Protein AF-A0A6G0U3Z1-F1 (afdb_monomer_lite)

Organism: Aphis glycines (NCBI:txid307491)

Structure (mmCIF, N/CA/C/O backbone):
data_AF-A0A6G0U3Z1-F1
#
_entry.id   AF-A0A6G0U3Z1-F1
#
loop_
_atom_site.group_PDB
_atom_site.id
_atom_site.type_symbol
_atom_site.label_atom_id
_atom_site.label_alt_id
_atom_site.label_comp_id
_atom_site.label_asym_id
_atom_site.label_entity_id
_atom_site.label_seq_id
_atom_site.pdbx_PDB_ins_code
_atom_site.Cartn_x
_atom_site.Cartn_y
_atom_site.Cartn_z
_atom_site.occupancy
_atom_site.B_iso_or_equiv
_atom_site.auth_seq_id
_atom_site.auth_comp_id
_atom_site.auth_asym_id
_atom_site.auth_atom_id
_atom_site.pdbx_PDB_model_num
ATOM 1 N N . HIS A 1 1 ? 78.797 -20.139 -24.756 1.00 39.66 1 HIS A N 1
ATOM 2 C CA . HIS A 1 1 ? 78.077 -19.730 -23.528 1.00 39.66 1 HIS A CA 1
ATOM 3 C C . HIS A 1 1 ? 78.932 -18.942 -22.508 1.00 39.66 1 HIS A C 1
ATOM 5 O O . HIS A 1 1 ? 78.523 -18.848 -21.357 1.00 39.66 1 HIS A O 1
ATOM 11 N N . LYS A 1 2 ? 80.085 -18.345 -22.883 1.00 34.06 2 LYS A N 1
ATOM 12 C CA . LYS A 1 2 ? 80.928 -17.551 -21.953 1.00 34.06 2 LYS A CA 1
ATOM 13 C C . LYS A 1 2 ? 81.548 -16.274 -22.569 1.00 34.06 2 LYS A C 1
ATOM 15 O O . LYS A 1 2 ? 82.535 -15.768 -22.061 1.00 34.06 2 LYS A O 1
ATOM 20 N N . CYS A 1 3 ? 80.958 -15.779 -23.664 1.00 30.39 3 CYS A N 1
ATOM 21 C CA . CYS A 1 3 ? 81.347 -14.547 -24.378 1.00 30.39 3 CYS A CA 1
ATOM 22 C C . CYS A 1 3 ? 80.103 -13.732 -24.810 1.00 30.39 3 CYS A C 1
ATOM 24 O O . CYS A 1 3 ? 80.101 -13.088 -25.850 1.00 30.39 3 CYS A O 1
ATOM 26 N N . LEU A 1 4 ? 79.005 -13.842 -24.052 1.00 30.72 4 LEU A N 1
ATOM 27 C CA . LEU A 1 4 ? 77.727 -13.141 -24.286 1.00 30.72 4 LEU A CA 1
ATOM 28 C C . LEU A 1 4 ? 77.209 -12.464 -22.999 1.00 30.72 4 LEU A C 1
ATOM 30 O O . LEU A 1 4 ? 76.032 -12.149 -22.877 1.00 30.72 4 LEU A O 1
ATOM 34 N N . SER A 1 5 ? 78.098 -12.270 -22.022 1.00 32.75 5 SER A N 1
ATOM 35 C CA . SER A 1 5 ? 77.797 -11.779 -20.672 1.00 32.75 5 SER A CA 1
ATOM 36 C C . SER A 1 5 ? 78.235 -10.333 -20.415 1.00 32.75 5 SER A C 1
ATOM 38 O O . SER A 1 5 ? 77.930 -9.809 -19.355 1.00 32.75 5 SER A O 1
ATOM 40 N N . GLU A 1 6 ? 78.924 -9.684 -21.360 1.00 37.50 6 GLU A N 1
ATOM 41 C CA . GLU A 1 6 ? 79.544 -8.353 -21.169 1.00 37.50 6 GLU A CA 1
ATOM 42 C C . GLU A 1 6 ? 78.938 -7.256 -22.073 1.00 37.50 6 GLU A C 1
ATOM 44 O O . GLU A 1 6 ? 79.424 -6.132 -22.112 1.00 37.50 6 GLU A O 1
ATOM 49 N N . LEU A 1 7 ? 77.846 -7.563 -22.787 1.00 34.72 7 LEU A N 1
ATOM 50 C CA . LEU A 1 7 ? 77.093 -6.609 -23.624 1.00 34.72 7 LEU A CA 1
ATOM 51 C C . LEU A 1 7 ? 75.626 -6.423 -23.182 1.00 34.72 7 LEU A C 1
ATOM 53 O O . LEU A 1 7 ? 74.867 -5.720 -23.845 1.00 34.72 7 LEU A O 1
ATOM 57 N N . ALA A 1 8 ? 75.213 -7.037 -22.069 1.00 31.66 8 ALA A N 1
ATOM 58 C CA . ALA A 1 8 ? 73.830 -6.980 -21.587 1.00 31.66 8 ALA A CA 1
ATOM 59 C C . ALA A 1 8 ? 73.510 -5.696 -20.792 1.00 31.66 8 ALA A C 1
ATOM 61 O O . ALA A 1 8 ? 72.425 -5.131 -20.949 1.00 31.66 8 ALA A O 1
ATOM 62 N N . ASP A 1 9 ? 74.447 -5.215 -19.968 1.00 37.88 9 ASP A N 1
ATOM 63 C CA . ASP A 1 9 ? 74.194 -4.128 -19.010 1.00 37.88 9 ASP A CA 1
ATOM 64 C C . ASP A 1 9 ? 73.787 -2.778 -19.630 1.00 37.88 9 ASP A C 1
ATOM 66 O O . ASP A 1 9 ? 72.835 -2.182 -19.119 1.00 37.88 9 ASP A O 1
ATOM 70 N N . PRO A 1 10 ? 74.383 -2.285 -20.740 1.00 33.16 10 PRO A N 1
ATOM 71 C CA . PRO A 1 10 ? 73.965 -1.008 -21.330 1.00 33.16 10 PRO A CA 1
ATOM 72 C C . PRO A 1 10 ? 72.489 -1.004 -21.755 1.00 33.16 10 PRO A C 1
ATOM 74 O O . PRO A 1 10 ? 71.791 -0.004 -21.594 1.00 33.16 10 PRO A O 1
ATOM 77 N N . ILE A 1 11 ? 71.996 -2.142 -22.255 1.00 33.91 11 ILE A N 1
ATOM 78 C CA . ILE A 1 11 ? 70.621 -2.308 -22.742 1.00 33.91 11 ILE A CA 1
ATOM 79 C C . ILE A 1 11 ? 69.653 -2.514 -21.568 1.00 33.91 11 ILE A C 1
ATOM 81 O O . ILE A 1 11 ? 68.559 -1.938 -21.556 1.00 33.91 11 ILE A O 1
ATOM 85 N N . PHE A 1 12 ? 70.053 -3.279 -20.546 1.00 32.16 12 PHE A N 1
ATOM 86 C CA . PHE A 1 12 ? 69.246 -3.465 -19.336 1.00 32.16 12 PHE A CA 1
ATOM 87 C C . PHE A 1 12 ? 69.104 -2.174 -18.519 1.00 32.16 12 PHE A C 1
ATOM 89 O O . PHE A 1 12 ? 68.037 -1.917 -17.958 1.00 32.16 12 PHE A O 1
ATOM 96 N N . PHE A 1 13 ? 70.140 -1.330 -18.488 1.00 32.97 13 PHE A N 1
ATOM 97 C CA . PHE A 1 13 ? 70.071 -0.029 -17.826 1.00 32.97 13 PHE A CA 1
ATOM 98 C C . PHE A 1 13 ? 69.134 0.923 -18.581 1.00 32.97 13 PHE A C 1
ATOM 100 O O . PHE A 1 13 ? 68.214 1.469 -17.974 1.00 32.97 13 PHE A O 1
ATOM 107 N N . LEU A 1 14 ? 69.276 1.044 -19.911 1.00 31.09 14 LEU A N 1
ATOM 108 C CA . LEU A 1 14 ? 68.400 1.898 -20.727 1.00 31.09 14 LEU A CA 1
ATOM 109 C C . LEU A 1 14 ? 66.922 1.495 -20.613 1.00 31.09 14 LEU A C 1
ATOM 111 O O . LEU A 1 14 ? 66.059 2.352 -20.425 1.00 31.09 14 LEU A O 1
ATOM 115 N N . THR A 1 15 ? 66.624 0.193 -20.679 1.00 33.31 15 THR A N 1
ATOM 116 C CA . THR A 1 15 ? 65.246 -0.313 -20.561 1.00 33.31 15 THR A CA 1
ATOM 117 C C . THR A 1 15 ? 64.675 -0.126 -19.157 1.00 33.31 15 THR A C 1
ATOM 119 O O . THR A 1 15 ? 63.526 0.296 -19.043 1.00 33.31 15 THR A O 1
ATOM 122 N N . ARG A 1 16 ? 65.450 -0.328 -18.079 1.00 31.92 16 ARG A N 1
ATOM 123 C CA . ARG A 1 16 ? 64.987 0.010 -16.720 1.00 31.92 16 ARG A CA 1
ATOM 124 C C . ARG A 1 16 ? 64.736 1.505 -16.544 1.00 31.92 16 ARG A C 1
ATOM 126 O O . ARG A 1 16 ? 63.695 1.859 -15.999 1.00 31.92 16 ARG A O 1
ATOM 133 N N . THR A 1 17 ? 65.627 2.376 -17.018 1.00 33.72 17 THR A N 1
ATOM 134 C CA . THR A 1 17 ? 65.425 3.830 -16.924 1.00 33.72 17 THR A CA 1
ATOM 135 C C . THR A 1 17 ? 64.194 4.270 -17.715 1.00 33.72 17 THR A C 1
ATOM 137 O O . THR A 1 17 ? 63.382 5.014 -17.175 1.00 33.72 17 THR A O 1
ATOM 140 N N . LEU A 1 18 ? 63.994 3.760 -18.937 1.00 31.47 18 LEU A N 1
ATOM 141 C CA . LEU A 1 18 ? 62.814 4.062 -19.755 1.00 31.47 18 LEU A CA 1
ATOM 142 C C . LEU A 1 18 ? 61.512 3.531 -19.142 1.00 31.47 18 LEU A C 1
ATOM 144 O O . LEU A 1 18 ? 60.531 4.265 -19.125 1.00 31.47 18 LEU A O 1
ATOM 148 N N . ILE A 1 19 ? 61.491 2.311 -18.594 1.00 33.78 19 ILE A N 1
ATOM 149 C CA . ILE A 1 19 ? 60.298 1.739 -17.941 1.00 33.78 19 ILE A CA 1
ATOM 150 C C . ILE A 1 19 ? 59.968 2.489 -16.644 1.00 33.78 19 ILE A C 1
ATOM 152 O O . ILE A 1 19 ? 58.795 2.753 -16.388 1.00 33.78 19 ILE A O 1
ATOM 156 N N . VAL A 1 20 ? 60.970 2.882 -15.848 1.00 33.03 20 VAL A N 1
ATOM 157 C CA . VAL A 1 20 ? 60.755 3.706 -14.645 1.00 33.03 20 VAL A CA 1
ATOM 158 C C . VAL A 1 20 ? 60.273 5.107 -15.020 1.00 33.03 20 VAL A C 1
ATOM 160 O O . VAL A 1 20 ? 59.347 5.593 -14.377 1.00 33.03 20 VAL A O 1
ATOM 163 N N . PHE A 1 21 ? 60.804 5.724 -16.084 1.00 31.27 21 PHE A N 1
ATOM 164 C CA . PHE A 1 21 ? 60.263 6.981 -16.614 1.00 31.27 21 PHE A CA 1
ATOM 165 C C . PHE A 1 21 ? 58.819 6.805 -17.094 1.00 31.27 21 PHE A C 1
ATOM 167 O O . PHE A 1 21 ? 57.956 7.553 -16.660 1.00 31.27 21 PHE A O 1
ATOM 174 N N . TRP A 1 22 ? 58.514 5.787 -17.906 1.00 33.56 22 TRP A N 1
ATOM 175 C CA . TRP A 1 22 ? 57.149 5.515 -18.369 1.00 33.56 22 TRP A CA 1
ATOM 176 C C . TRP A 1 22 ? 56.178 5.279 -17.211 1.00 33.56 22 TRP A C 1
ATOM 178 O O . TRP A 1 22 ? 55.093 5.849 -17.217 1.00 33.56 22 TRP A O 1
ATOM 188 N N . HIS A 1 23 ? 56.555 4.503 -16.190 1.00 31.97 23 HIS A N 1
ATOM 189 C CA . HIS A 1 23 ? 55.716 4.333 -15.005 1.00 31.97 23 HIS A CA 1
ATOM 190 C C . HIS A 1 23 ? 55.568 5.633 -14.209 1.00 31.97 23 HIS A C 1
ATOM 192 O O . HIS A 1 23 ? 54.445 5.960 -13.847 1.00 31.97 23 HIS A O 1
ATOM 198 N N . PHE A 1 24 ? 56.626 6.417 -13.976 1.00 30.75 24 PHE A N 1
ATOM 199 C CA . PHE A 1 24 ? 56.482 7.700 -13.275 1.00 30.75 24 PHE A CA 1
ATOM 200 C C . PHE A 1 24 ? 55.665 8.719 -14.075 1.00 30.75 24 PHE A C 1
ATOM 202 O O . PHE A 1 24 ? 54.810 9.376 -13.491 1.00 30.75 24 PHE A O 1
ATOM 209 N N . THR A 1 25 ? 55.857 8.829 -15.390 1.00 33.91 25 THR A N 1
ATOM 210 C CA . THR A 1 25 ? 55.091 9.738 -16.251 1.00 33.91 25 THR A CA 1
ATOM 211 C C . THR A 1 25 ? 53.636 9.293 -16.364 1.00 33.91 25 THR A C 1
ATOM 213 O O . THR A 1 25 ? 52.753 10.116 -16.155 1.00 33.91 25 THR A O 1
ATOM 216 N N . ILE A 1 26 ? 53.348 8.008 -16.604 1.00 34.47 26 ILE A N 1
ATOM 217 C CA . ILE A 1 26 ? 51.965 7.506 -16.662 1.00 34.47 26 ILE A CA 1
ATOM 218 C C . ILE A 1 26 ? 51.298 7.613 -15.286 1.00 34.47 26 ILE A C 1
ATOM 220 O O . ILE A 1 26 ? 50.170 8.085 -15.214 1.00 34.47 26 ILE A O 1
ATOM 224 N N . ILE A 1 27 ? 51.975 7.279 -14.182 1.00 35.81 27 ILE A N 1
ATOM 225 C CA . ILE A 1 27 ? 51.406 7.438 -12.834 1.00 35.81 27 ILE A CA 1
ATOM 226 C C . ILE A 1 27 ? 51.216 8.922 -12.487 1.00 35.81 27 ILE A C 1
ATOM 228 O O . ILE A 1 27 ? 50.185 9.255 -11.914 1.00 35.81 27 ILE A O 1
ATOM 232 N N . HIS A 1 28 ? 52.107 9.841 -12.876 1.00 34.44 28 HIS A N 1
ATOM 233 C CA . HIS A 1 28 ? 51.869 11.278 -12.681 1.00 34.44 28 HIS A CA 1
ATOM 234 C C . HIS A 1 28 ? 50.743 11.819 -13.566 1.00 34.44 28 HIS A C 1
ATOM 236 O O . HIS A 1 28 ? 49.927 12.589 -13.069 1.00 34.44 28 HIS A O 1
ATOM 242 N N . VAL A 1 29 ? 50.646 11.426 -14.837 1.00 36.75 29 VAL A N 1
ATOM 243 C CA . VAL A 1 29 ? 49.583 11.871 -15.757 1.00 36.75 29 VAL A CA 1
ATOM 244 C C . VAL A 1 29 ? 48.229 11.300 -15.328 1.00 36.75 29 VAL A C 1
ATOM 246 O O . VAL A 1 29 ? 47.276 12.052 -15.149 1.00 36.75 29 VAL A O 1
ATOM 249 N N . VAL A 1 30 ? 48.144 9.998 -15.049 1.00 35.97 30 VAL A N 1
ATOM 250 C CA . VAL A 1 30 ? 46.919 9.350 -14.555 1.00 35.97 30 VAL A CA 1
ATOM 251 C C . VAL A 1 30 ? 46.557 9.851 -13.154 1.00 35.97 30 VAL A C 1
ATOM 253 O O . VAL A 1 30 ? 45.392 10.140 -12.910 1.00 35.97 30 VAL A O 1
ATOM 256 N N . SER A 1 31 ? 47.513 10.058 -12.243 1.00 33.50 31 SER A N 1
ATOM 257 C CA . SER A 1 31 ? 47.202 10.597 -10.910 1.00 33.50 31 SER A CA 1
ATOM 258 C C . SER A 1 31 ? 46.823 12.085 -10.940 1.00 33.50 31 SER A C 1
ATOM 260 O O . SER A 1 31 ? 45.945 12.499 -10.188 1.00 33.50 31 SER A O 1
ATOM 262 N N . SER A 1 32 ? 47.412 12.899 -11.822 1.00 38.19 32 SER A N 1
ATOM 263 C CA . SER A 1 32 ? 47.079 14.332 -11.942 1.00 38.19 32 SER A CA 1
ATOM 264 C C . SER A 1 32 ? 45.876 14.637 -12.840 1.00 38.19 32 SER A C 1
ATOM 266 O O . SER A 1 32 ? 45.357 15.748 -12.771 1.00 38.19 32 SER A O 1
ATOM 268 N N . LEU A 1 33 ? 45.384 13.671 -13.623 1.00 36.59 33 LEU A N 1
ATOM 269 C CA . LEU A 1 33 ? 44.117 13.773 -14.356 1.00 36.59 33 LEU A CA 1
ATOM 270 C C . LEU A 1 33 ? 43.010 12.964 -13.680 1.00 36.59 33 LEU A C 1
ATOM 272 O O . LEU A 1 33 ? 42.017 13.538 -13.243 1.00 36.59 33 LEU A O 1
ATOM 276 N N . VAL A 1 34 ? 43.165 11.647 -13.532 1.00 37.69 34 VAL A N 1
ATOM 277 C CA . VAL A 1 34 ? 42.095 10.768 -13.035 1.00 37.69 34 VAL A CA 1
ATOM 278 C C . VAL A 1 34 ? 41.819 10.991 -11.551 1.00 37.69 34 VAL A C 1
ATOM 280 O O . VAL A 1 34 ? 40.651 11.056 -11.188 1.00 37.69 34 VAL A O 1
ATOM 283 N N . THR A 1 35 ? 42.819 11.195 -10.684 1.00 36.03 35 THR A N 1
ATOM 284 C CA . THR A 1 35 ? 42.538 11.443 -9.254 1.00 36.03 35 THR A CA 1
ATOM 285 C C . THR A 1 35 ? 41.751 12.738 -9.017 1.00 36.03 35 THR A C 1
ATOM 287 O O . THR A 1 35 ? 40.768 12.676 -8.276 1.00 36.03 35 THR A O 1
ATOM 290 N N . PRO A 1 36 ? 42.083 13.907 -9.612 1.00 35.62 36 PRO A N 1
ATOM 291 C CA . PRO A 1 36 ? 41.243 15.092 -9.483 1.00 35.62 36 PRO A CA 1
ATOM 292 C C . PRO A 1 36 ? 39.968 15.032 -10.324 1.00 35.62 36 PRO A C 1
ATOM 294 O O . PRO A 1 36 ? 38.985 15.588 -9.865 1.00 35.62 36 PRO A O 1
ATOM 297 N N . ILE A 1 37 ? 39.900 14.350 -11.475 1.00 35.88 37 ILE A N 1
ATOM 298 C CA . ILE A 1 37 ? 38.634 14.198 -12.223 1.00 35.88 37 ILE A CA 1
ATOM 299 C C . ILE A 1 37 ? 37.665 13.282 -11.465 1.00 35.88 37 ILE A C 1
ATOM 301 O O . ILE A 1 37 ? 36.519 13.662 -11.241 1.00 35.88 37 ILE A O 1
ATOM 305 N N . ALA A 1 38 ? 38.117 12.123 -10.983 1.00 33.41 38 ALA A N 1
ATOM 306 C CA . ALA A 1 38 ? 37.317 11.227 -10.152 1.00 33.41 38 ALA A CA 1
ATOM 307 C C . ALA A 1 38 ? 36.957 11.882 -8.814 1.00 33.41 38 ALA A C 1
ATOM 309 O O . ALA A 1 38 ? 35.810 11.773 -8.388 1.00 33.41 38 ALA A O 1
ATOM 310 N N . ASN A 1 39 ? 37.867 12.633 -8.178 1.00 34.44 39 ASN A N 1
ATOM 311 C CA . ASN A 1 39 ? 37.500 13.437 -7.013 1.00 34.44 39 ASN A CA 1
ATOM 312 C C . ASN A 1 39 ? 36.583 14.607 -7.366 1.00 34.44 39 ASN A C 1
ATOM 314 O O . ASN A 1 39 ? 35.762 14.929 -6.531 1.00 34.44 39 ASN A O 1
ATOM 318 N N . TYR A 1 40 ? 36.642 15.232 -8.543 1.00 35.81 40 TYR A N 1
ATOM 319 C CA . TYR A 1 40 ? 35.752 16.344 -8.896 1.00 35.81 40 TYR A CA 1
ATOM 320 C C . TYR A 1 40 ? 34.361 15.843 -9.281 1.00 35.81 40 TYR A C 1
ATOM 322 O O . TYR A 1 40 ? 33.385 16.438 -8.851 1.00 35.81 40 TYR A O 1
ATOM 330 N N . TYR A 1 41 ? 34.235 14.707 -9.974 1.00 35.34 41 TYR A N 1
ATOM 331 C CA . TYR A 1 41 ? 32.948 14.035 -10.179 1.00 35.34 41 TYR A CA 1
ATOM 332 C C . TYR A 1 41 ? 32.401 13.432 -8.885 1.00 35.34 41 TYR A C 1
ATOM 334 O O . TYR A 1 41 ? 31.217 13.580 -8.618 1.00 35.34 41 TYR A O 1
ATOM 342 N N . CYS A 1 42 ? 33.227 12.810 -8.037 1.00 32.62 42 CYS A N 1
ATOM 343 C CA . CYS A 1 42 ? 32.793 12.305 -6.731 1.00 32.62 42 CYS A CA 1
ATOM 344 C C . CYS A 1 42 ? 32.446 13.455 -5.778 1.00 32.62 42 CYS A C 1
ATOM 346 O O . CYS A 1 42 ? 31.460 13.360 -5.056 1.00 32.62 42 CYS A O 1
ATOM 348 N N . LEU A 1 43 ? 33.187 14.568 -5.809 1.00 32.56 43 LEU A N 1
ATOM 349 C CA . LEU A 1 43 ? 32.857 15.777 -5.063 1.00 32.56 43 LEU A CA 1
ATOM 350 C C . LEU A 1 43 ? 31.620 16.440 -5.654 1.00 32.56 43 LEU A C 1
ATOM 352 O O . LEU A 1 43 ? 30.815 16.872 -4.859 1.00 32.56 43 LEU A O 1
ATOM 356 N N . ALA A 1 44 ? 31.401 16.468 -6.972 1.00 33.84 44 ALA A N 1
ATOM 357 C CA . ALA A 1 44 ? 30.206 17.038 -7.600 1.00 33.84 44 ALA A CA 1
ATOM 358 C C . ALA A 1 44 ? 28.959 16.166 -7.402 1.00 33.84 44 ALA A C 1
ATOM 360 O O . ALA A 1 44 ? 27.906 16.710 -7.104 1.00 33.84 44 ALA A O 1
ATOM 361 N N . PHE A 1 45 ? 29.053 14.834 -7.457 1.00 36.25 45 PHE A N 1
ATOM 362 C CA . PHE A 1 45 ? 27.957 13.936 -7.074 1.00 36.25 45 PHE A CA 1
ATOM 363 C C . PHE A 1 45 ? 27.692 14.007 -5.571 1.00 36.25 45 PHE A C 1
ATOM 365 O O . PHE A 1 45 ? 26.539 14.139 -5.173 1.00 36.25 45 PHE A O 1
ATOM 372 N N . LYS A 1 46 ? 28.728 14.018 -4.720 1.00 31.77 46 LYS A N 1
ATOM 373 C CA . LYS A 1 46 ? 28.553 14.305 -3.288 1.00 31.77 46 LYS A CA 1
ATOM 374 C C . LYS A 1 46 ? 28.037 15.719 -3.060 1.00 31.77 46 LYS A C 1
ATOM 376 O O . LYS A 1 46 ? 27.287 15.893 -2.113 1.00 31.77 46 LYS A O 1
ATOM 381 N N . LEU A 1 47 ? 28.357 16.700 -3.902 1.00 35.47 47 LEU A N 1
ATOM 382 C CA . LEU A 1 47 ? 27.836 18.058 -3.797 1.00 35.47 47 LEU A CA 1
ATOM 383 C C . LEU A 1 47 ? 26.376 18.072 -4.219 1.00 35.47 47 LEU A C 1
ATOM 385 O O . LEU A 1 47 ? 25.601 18.637 -3.486 1.00 35.47 47 LEU A O 1
ATOM 389 N N . ILE A 1 48 ? 25.964 17.411 -5.300 1.00 36.53 48 ILE A N 1
ATOM 390 C CA . ILE A 1 48 ? 24.568 17.330 -5.760 1.00 36.53 48 ILE A CA 1
ATOM 391 C C . ILE A 1 48 ? 23.708 16.543 -4.763 1.00 36.53 48 ILE A C 1
ATOM 393 O O . ILE A 1 48 ? 22.640 17.011 -4.378 1.00 36.53 48 ILE A O 1
ATOM 397 N N . ILE A 1 49 ? 24.188 15.394 -4.279 1.00 34.25 49 ILE A N 1
ATOM 398 C CA . ILE A 1 49 ? 23.505 14.580 -3.264 1.00 34.25 49 ILE A CA 1
ATOM 399 C C . ILE A 1 49 ? 23.463 15.324 -1.923 1.00 34.25 49 ILE A C 1
ATOM 401 O O . ILE A 1 49 ? 22.391 15.442 -1.336 1.00 34.25 49 ILE A O 1
ATOM 405 N N . SER A 1 50 ? 24.577 15.905 -1.459 1.00 31.50 50 SER A N 1
ATOM 406 C CA . SER A 1 50 ? 24.584 16.692 -0.215 1.00 31.50 50 SER A CA 1
ATOM 407 C C . SER A 1 50 ? 23.840 18.012 -0.366 1.00 31.50 50 SER A C 1
ATOM 409 O O . SER A 1 50 ? 23.256 18.458 0.601 1.00 31.50 50 SER A O 1
ATOM 411 N N . ILE A 1 51 ? 23.788 18.635 -1.543 1.00 39.28 51 ILE A N 1
ATOM 412 C CA . ILE A 1 51 ? 22.943 19.805 -1.815 1.00 39.28 51 ILE A CA 1
ATOM 413 C C . ILE A 1 51 ? 21.485 19.366 -1.718 1.00 39.28 51 ILE A C 1
ATOM 415 O O . ILE A 1 51 ? 20.744 19.983 -0.968 1.00 39.28 51 ILE A O 1
ATOM 419 N N . SER A 1 52 ? 21.079 18.265 -2.353 1.00 37.25 52 SER A N 1
ATOM 420 C CA . SER A 1 52 ? 19.721 17.720 -2.209 1.00 37.25 52 SER A CA 1
ATOM 421 C C . SER A 1 52 ? 19.357 17.436 -0.739 1.00 37.25 52 SER A C 1
ATOM 423 O O . SER A 1 52 ? 18.280 17.822 -0.289 1.00 37.25 52 SER A O 1
ATOM 425 N N . TYR A 1 53 ? 20.292 16.868 0.032 1.00 37.25 53 TYR A N 1
ATOM 426 C CA . TYR A 1 53 ? 20.125 16.508 1.448 1.00 37.25 53 TYR A CA 1
ATOM 427 C C . TYR A 1 53 ? 20.244 17.699 2.428 1.00 37.25 53 TYR A C 1
ATOM 429 O O . TYR A 1 53 ? 19.631 17.705 3.488 1.00 37.25 53 TYR A O 1
ATOM 437 N N . ILE A 1 54 ? 21.008 18.742 2.091 1.00 43.44 54 ILE A N 1
ATOM 438 C CA . ILE A 1 54 ? 21.149 19.971 2.892 1.00 43.44 54 ILE A CA 1
ATOM 439 C C . ILE A 1 54 ? 20.008 20.952 2.575 1.00 43.44 54 ILE A C 1
ATOM 441 O O . ILE A 1 54 ? 19.590 21.707 3.453 1.00 43.44 54 ILE A O 1
ATOM 445 N N . LEU A 1 55 ? 19.455 20.938 1.358 1.00 44.00 55 LEU A N 1
ATOM 446 C CA . LEU A 1 55 ? 18.440 21.893 0.896 1.00 44.00 55 LEU A CA 1
ATOM 447 C C . LEU A 1 55 ? 17.015 21.670 1.432 1.00 44.00 55 LEU A C 1
ATOM 449 O O . LEU A 1 55 ? 16.147 22.520 1.201 1.00 44.00 55 LEU A O 1
ATOM 453 N N . SER A 1 56 ? 16.738 20.572 2.131 1.00 50.94 56 SER A N 1
ATOM 454 C CA . SER A 1 56 ? 15.463 20.400 2.839 1.00 50.94 56 SER A CA 1
ATOM 455 C C . SER A 1 56 ? 15.429 21.163 4.173 1.00 50.94 56 SER A C 1
ATOM 457 O O . SER A 1 56 ? 14.357 21.588 4.607 1.00 50.94 56 SER A O 1
ATOM 459 N N . ASN A 1 57 ? 16.597 21.463 4.766 1.00 62.56 57 ASN A N 1
ATOM 460 C CA . ASN A 1 57 ? 16.721 22.036 6.113 1.00 62.56 57 ASN A CA 1
ATOM 461 C C . ASN A 1 57 ? 15.910 23.317 6.356 1.00 62.56 57 ASN A C 1
ATOM 463 O O . ASN A 1 57 ? 15.455 23.518 7.479 1.00 62.56 57 ASN A O 1
ATOM 467 N N . LEU A 1 58 ? 15.709 24.195 5.365 1.00 71.12 58 LEU A N 1
ATOM 468 C CA . LEU A 1 58 ? 14.857 25.375 5.568 1.00 71.12 58 LEU A CA 1
ATOM 469 C C . LEU A 1 58 ? 13.389 24.990 5.791 1.00 71.12 58 LEU A C 1
ATOM 471 O O . LEU A 1 58 ? 12.742 25.575 6.652 1.00 71.12 58 LEU A O 1
ATOM 475 N N . VAL A 1 59 ? 12.878 24.010 5.043 1.00 65.69 59 VAL A N 1
ATOM 476 C CA . VAL A 1 59 ? 11.481 23.561 5.137 1.00 65.69 59 VAL A CA 1
ATOM 477 C C . VAL A 1 59 ? 11.234 22.864 6.474 1.00 65.69 59 VAL A C 1
ATOM 479 O O . VAL A 1 59 ? 10.215 23.103 7.114 1.00 65.69 59 VAL A O 1
ATOM 482 N N . GLU A 1 60 ? 12.197 22.059 6.924 1.00 64.00 60 GLU A N 1
ATOM 483 C CA . GLU A 1 60 ? 12.117 21.307 8.180 1.00 64.00 60 GLU A CA 1
ATOM 484 C C . GLU A 1 60 ? 12.322 22.188 9.424 1.00 64.00 60 GLU A C 1
ATOM 486 O O . GLU A 1 60 ? 11.573 22.073 10.394 1.00 64.00 60 GLU A O 1
ATOM 491 N N . ASN A 1 61 ? 13.316 23.085 9.411 1.00 64.62 61 ASN A N 1
ATOM 492 C CA . ASN A 1 61 ? 13.711 23.835 10.608 1.00 64.62 61 ASN A CA 1
ATOM 493 C C . ASN A 1 61 ? 13.009 25.194 10.749 1.00 64.62 61 ASN A C 1
ATOM 495 O O . ASN A 1 61 ? 12.800 25.636 11.878 1.00 64.62 61 ASN A O 1
ATOM 499 N N . PHE A 1 62 ? 12.626 25.884 9.663 1.00 77.31 62 PHE A N 1
ATOM 500 C CA . PHE A 1 62 ? 11.977 27.202 9.784 1.00 77.31 62 PHE A CA 1
ATOM 501 C C . PHE A 1 62 ? 10.714 27.186 10.670 1.00 77.31 62 PHE A C 1
ATOM 503 O O . PHE A 1 62 ? 10.611 28.072 11.525 1.00 77.31 62 PHE A O 1
ATOM 510 N N . PRO A 1 63 ? 9.804 26.187 10.573 1.00 72.69 63 PRO A N 1
ATOM 511 C CA . PRO A 1 63 ? 8.639 26.092 11.452 1.00 72.69 63 PRO A CA 1
ATOM 512 C C . PRO A 1 63 ? 8.982 26.108 12.948 1.00 72.69 63 PRO A C 1
ATOM 514 O O . PRO A 1 63 ? 8.284 26.766 13.719 1.00 72.69 63 PRO A O 1
ATOM 517 N N . LEU A 1 64 ? 10.084 25.458 13.346 1.00 65.81 64 LEU A N 1
ATOM 518 C CA . LEU A 1 64 ? 10.524 25.343 14.743 1.00 65.81 64 LEU A CA 1
ATOM 519 C C . LEU A 1 64 ? 10.934 26.697 15.344 1.00 65.81 64 LEU A C 1
ATOM 521 O O . LEU A 1 64 ? 10.725 26.941 16.529 1.00 65.81 64 LEU A O 1
ATOM 525 N N . HIS A 1 65 ? 11.478 27.602 14.525 1.00 69.81 65 HIS A N 1
ATOM 526 C CA . HIS A 1 65 ? 11.945 28.916 14.976 1.00 69.81 65 HIS A CA 1
ATOM 527 C C . HIS A 1 65 ? 10.885 30.032 14.849 1.00 69.81 65 HIS A C 1
ATOM 529 O O . HIS A 1 65 ? 11.141 31.148 15.312 1.00 69.81 65 HIS A O 1
ATOM 535 N N . LYS A 1 66 ? 9.691 29.769 14.280 1.00 75.94 66 LYS A N 1
ATOM 536 C CA . LYS A 1 66 ? 8.634 30.794 14.097 1.00 75.94 66 LYS A CA 1
ATOM 537 C C . LYS A 1 66 ? 8.249 31.476 15.414 1.00 75.94 66 LYS A C 1
ATOM 539 O O . LYS A 1 66 ? 8.204 32.703 15.472 1.00 75.94 66 LYS A O 1
ATOM 544 N N . SER A 1 67 ? 8.047 30.709 16.487 1.00 66.00 67 SER A N 1
ATOM 545 C CA . SER A 1 67 ? 7.714 31.226 17.827 1.00 66.00 67 SER A CA 1
ATOM 546 C C . SER A 1 67 ? 8.752 32.229 18.348 1.00 66.00 67 SER A C 1
ATOM 548 O O . SER A 1 67 ? 8.386 33.320 18.786 1.00 66.00 67 SER A O 1
ATOM 550 N N . LYS A 1 68 ? 10.049 31.911 18.229 1.00 70.12 68 LYS A N 1
ATOM 551 C CA . LYS A 1 68 ? 11.149 32.782 18.673 1.00 70.12 68 LYS A CA 1
ATOM 552 C C . LYS A 1 68 ? 11.310 34.024 17.794 1.00 70.12 68 LYS A C 1
ATOM 554 O O . LYS A 1 68 ? 11.626 35.095 18.306 1.00 70.12 68 LYS A O 1
ATOM 559 N N . ILE A 1 69 ? 11.036 33.916 16.491 1.00 77.44 69 ILE A N 1
ATOM 560 C CA . ILE A 1 69 ? 10.992 35.070 15.576 1.00 77.44 69 ILE A CA 1
ATOM 561 C C . ILE A 1 69 ? 9.843 36.019 15.961 1.00 77.44 69 ILE A C 1
ATOM 563 O O . ILE A 1 69 ? 10.061 37.229 16.021 1.00 77.44 69 ILE A O 1
ATOM 567 N N . PHE A 1 70 ? 8.655 35.500 16.296 1.00 76.00 70 PHE A N 1
ATOM 568 C CA . PHE A 1 70 ? 7.535 36.313 16.790 1.00 76.00 70 PHE A CA 1
ATOM 569 C C . PHE A 1 70 ? 7.820 36.952 18.162 1.00 76.00 70 PHE A C 1
ATOM 571 O O . PHE A 1 70 ? 7.517 38.128 18.362 1.00 76.00 70 PHE A O 1
ATOM 578 N N . GLU A 1 71 ? 8.439 36.223 19.097 1.00 70.88 71 GLU A N 1
ATOM 579 C CA . GLU A 1 71 ? 8.858 36.743 20.409 1.00 70.88 71 GLU A CA 1
ATOM 580 C C . GLU A 1 71 ? 9.837 37.922 20.262 1.00 70.88 71 GLU A C 1
ATOM 582 O O . GLU A 1 71 ? 9.582 39.020 20.767 1.00 70.88 71 GLU A O 1
ATOM 587 N N . LEU A 1 72 ? 10.915 37.732 19.493 1.00 70.50 72 LEU A N 1
ATOM 588 C CA . LEU A 1 72 ? 11.885 38.787 19.197 1.00 70.50 72 LEU A CA 1
ATOM 589 C C . LEU A 1 72 ? 11.255 39.931 18.392 1.00 70.50 72 LEU A C 1
ATOM 591 O O . LEU A 1 72 ? 11.616 41.085 18.604 1.00 70.50 72 LEU A O 1
ATOM 595 N N . GLY A 1 73 ? 10.276 39.642 17.529 1.00 75.25 73 GLY A N 1
ATOM 596 C CA . GLY A 1 73 ? 9.467 40.641 16.830 1.00 75.25 73 GLY A CA 1
ATOM 597 C C . GLY A 1 73 ? 8.702 41.551 17.793 1.00 75.25 73 GLY A C 1
ATOM 598 O O . GLY A 1 73 ? 8.784 42.772 17.668 1.00 75.25 73 GLY A O 1
ATOM 599 N N . ARG A 1 74 ? 8.033 40.986 18.809 1.00 73.75 74 ARG A N 1
ATOM 600 C CA . ARG A 1 74 ? 7.338 41.751 19.866 1.00 73.75 74 ARG A CA 1
ATOM 601 C C . ARG A 1 74 ? 8.313 42.597 20.690 1.00 73.75 74 ARG A C 1
ATOM 603 O O . ARG A 1 74 ? 8.052 43.777 20.927 1.00 73.75 74 ARG A O 1
ATOM 610 N N . ILE A 1 75 ? 9.456 42.029 21.084 1.00 73.50 75 ILE A N 1
ATOM 611 C CA . ILE A 1 75 ? 10.512 42.751 21.817 1.00 73.50 75 ILE A CA 1
ATOM 612 C C . ILE A 1 75 ? 11.065 43.905 20.966 1.00 73.50 75 ILE A C 1
ATOM 614 O O . ILE A 1 75 ? 11.211 45.025 21.458 1.00 73.50 75 ILE A O 1
ATOM 618 N N . GLN A 1 76 ? 11.326 43.672 19.679 1.00 74.50 76 GLN A N 1
ATOM 619 C CA . GLN A 1 76 ? 11.810 44.694 18.755 1.00 74.50 76 GLN A CA 1
ATOM 620 C C . GLN A 1 76 ? 10.758 45.791 18.530 1.00 74.50 76 GLN A C 1
ATOM 622 O O . GLN A 1 76 ? 11.111 46.968 18.589 1.00 74.50 76 GLN A O 1
ATOM 627 N N . SER A 1 77 ? 9.483 45.431 18.342 1.00 76.38 77 SER A N 1
ATOM 628 C CA . SER A 1 77 ? 8.374 46.376 18.138 1.00 76.38 77 SER A CA 1
ATOM 629 C C . SER A 1 77 ? 8.142 47.281 19.352 1.00 76.38 77 SER A C 1
ATOM 631 O O . SER A 1 77 ? 7.995 48.497 19.223 1.00 76.38 77 SER A O 1
ATOM 633 N N . ASN A 1 78 ? 8.220 46.730 20.567 1.00 72.62 78 ASN A N 1
ATOM 634 C CA . ASN A 1 78 ? 8.150 47.525 21.795 1.00 72.62 78 ASN A CA 1
ATOM 635 C C . ASN A 1 78 ? 9.300 48.534 21.940 1.00 72.62 78 ASN A C 1
ATOM 637 O O . ASN A 1 78 ? 9.104 49.584 22.546 1.00 72.62 78 ASN A O 1
ATOM 641 N N . ASN A 1 79 ? 10.451 48.267 21.320 1.00 70.69 79 ASN A N 1
ATOM 642 C CA . ASN A 1 79 ? 11.608 49.162 21.293 1.00 70.69 79 ASN A CA 1
ATOM 643 C C . ASN A 1 79 ? 11.664 50.094 20.057 1.00 70.69 79 ASN A C 1
ATOM 645 O O . ASN A 1 79 ? 12.576 50.922 19.957 1.00 70.69 79 ASN A O 1
ATOM 649 N N . LEU A 1 80 ? 10.721 50.005 19.106 1.00 74.62 80 LEU A N 1
ATOM 650 C CA . LEU A 1 80 ? 10.669 50.904 17.947 1.00 74.62 80 LEU A CA 1
ATOM 651 C C . LEU A 1 80 ? 10.109 52.283 18.333 1.00 74.62 80 LEU A C 1
ATOM 653 O O . LEU A 1 80 ? 8.953 52.424 18.723 1.00 74.62 80 LEU A O 1
ATOM 657 N N . LYS A 1 81 ? 10.929 53.326 18.146 1.00 69.50 81 LYS A N 1
ATOM 658 C CA . LYS A 1 81 ? 10.522 54.739 18.302 1.00 69.50 81 LYS A CA 1
ATOM 659 C C . LYS A 1 81 ? 9.740 55.291 17.101 1.00 69.50 81 LYS A C 1
ATOM 661 O O . LYS A 1 81 ? 9.097 56.330 17.213 1.00 69.50 81 LYS A O 1
ATOM 666 N N . ASP A 1 82 ? 9.819 54.620 15.955 1.00 75.31 82 ASP A N 1
ATOM 667 C CA . ASP A 1 82 ? 9.096 54.973 14.733 1.00 75.31 82 ASP A CA 1
ATOM 668 C C . ASP A 1 82 ? 7.695 54.345 14.770 1.00 75.31 82 ASP A C 1
ATOM 670 O O . ASP A 1 82 ? 7.558 53.121 14.745 1.00 75.31 82 ASP A O 1
ATOM 674 N N . LYS A 1 83 ? 6.657 55.189 14.831 1.00 71.81 83 LYS A N 1
ATOM 675 C CA . LYS A 1 83 ? 5.253 54.755 14.910 1.00 71.81 83 LYS A CA 1
ATOM 676 C C . LYS A 1 83 ? 4.779 54.011 13.655 1.00 71.81 83 LYS A C 1
ATOM 678 O O . LYS A 1 83 ? 3.928 53.137 13.777 1.00 71.81 83 LYS A O 1
ATOM 683 N N . SER A 1 84 ? 5.321 54.332 12.478 1.00 70.44 84 SER A N 1
ATOM 684 C CA . SER A 1 84 ? 4.954 53.684 11.214 1.00 70.44 84 SER A CA 1
ATOM 685 C C . SER A 1 84 ? 5.547 52.279 11.145 1.00 70.44 84 SER A C 1
ATOM 687 O O . SER A 1 84 ? 4.821 51.299 10.991 1.00 70.44 84 SER A O 1
ATOM 689 N N . LEU A 1 85 ? 6.858 52.156 11.393 1.00 70.00 85 LEU A N 1
ATOM 690 C CA . LEU A 1 85 ? 7.518 50.848 11.460 1.00 70.00 85 LEU A CA 1
ATOM 691 C C . LEU A 1 85 ? 6.962 49.982 12.598 1.00 70.00 85 LEU A C 1
ATOM 693 O O . LEU A 1 85 ? 6.860 48.768 12.428 1.00 70.00 85 LEU A O 1
ATOM 697 N N . LYS A 1 86 ? 6.572 50.589 13.729 1.00 74.31 86 LYS A N 1
ATOM 698 C CA . LYS A 1 86 ? 5.868 49.881 14.801 1.00 74.31 86 LYS A CA 1
ATOM 699 C C . LYS A 1 86 ? 4.519 49.341 14.322 1.00 74.31 86 LYS A C 1
ATOM 701 O O . LYS A 1 86 ? 4.313 48.140 14.417 1.00 74.31 86 LYS A O 1
ATOM 706 N N . SER A 1 87 ? 3.661 50.175 13.728 1.00 70.81 87 SER A N 1
ATOM 707 C CA . SER A 1 87 ? 2.355 49.741 13.205 1.00 70.81 87 SER A CA 1
ATOM 708 C C . SER A 1 87 ? 2.473 48.594 12.194 1.00 70.81 87 SER A C 1
ATOM 710 O O . SER A 1 87 ? 1.716 47.636 12.281 1.00 70.81 87 SER A O 1
ATOM 712 N N . ILE A 1 88 ? 3.447 48.659 11.279 1.00 71.44 88 ILE A N 1
ATOM 713 C CA . ILE A 1 88 ? 3.713 47.603 10.284 1.00 71.44 88 ILE A CA 1
ATOM 714 C C . ILE A 1 88 ? 4.209 46.311 10.957 1.00 71.44 88 ILE A C 1
ATOM 716 O O . ILE A 1 88 ? 3.845 45.212 10.548 1.00 71.44 88 ILE A O 1
ATOM 720 N N . THR A 1 89 ? 5.033 46.418 12.004 1.00 68.56 89 THR A N 1
ATOM 721 C CA . THR A 1 89 ? 5.505 45.240 12.752 1.00 68.56 89 THR A CA 1
ATOM 722 C C . THR A 1 89 ? 4.366 44.620 13.569 1.00 68.56 89 THR A C 1
ATOM 724 O O . THR A 1 89 ? 4.222 43.401 13.585 1.00 68.56 89 THR A O 1
ATOM 727 N N . ASP A 1 90 ? 3.534 45.447 14.207 1.00 70.94 90 ASP A N 1
ATOM 728 C CA . ASP A 1 90 ? 2.395 45.016 15.021 1.00 70.94 90 ASP A CA 1
ATOM 729 C C . ASP A 1 90 ? 1.269 44.392 14.166 1.00 70.94 90 ASP A C 1
ATOM 731 O O . ASP A 1 90 ? 0.638 43.433 14.610 1.00 70.94 90 ASP A O 1
ATOM 735 N N . GLU A 1 91 ? 1.077 44.838 12.917 1.00 73.19 91 GLU A N 1
ATOM 736 C CA . GLU A 1 91 ? 0.196 44.200 11.919 1.00 73.19 91 GLU A CA 1
ATOM 737 C C . GLU A 1 91 ? 0.603 42.735 11.670 1.00 73.19 91 GLU A C 1
ATOM 739 O O . GLU A 1 91 ? -0.206 41.820 11.838 1.00 73.19 91 GLU A O 1
ATOM 744 N N . TYR A 1 92 ? 1.884 42.477 11.377 1.00 71.88 92 TYR A N 1
ATOM 745 C CA . TYR A 1 92 ? 2.401 41.111 11.199 1.00 71.88 92 TYR A CA 1
ATOM 746 C C . TYR A 1 92 ? 2.412 40.283 12.501 1.00 71.88 92 TYR A C 1
ATOM 748 O O . TYR A 1 92 ? 2.517 39.058 12.450 1.00 71.88 92 TYR A O 1
ATOM 756 N N . LEU A 1 93 ? 2.287 40.925 13.668 1.00 68.12 93 LEU A N 1
ATOM 757 C CA . LEU A 1 93 ? 2.188 40.280 14.985 1.00 68.12 93 LEU A CA 1
ATOM 758 C C . LEU A 1 93 ? 0.743 40.022 15.455 1.00 68.12 93 LEU A C 1
ATOM 760 O O . LEU A 1 93 ? 0.566 39.384 16.498 1.00 68.12 93 LEU A O 1
ATOM 764 N N . THR A 1 94 ? -0.273 40.494 14.720 1.00 63.03 94 THR A N 1
ATOM 765 C CA . THR A 1 94 ? -1.700 40.352 15.066 1.00 63.03 94 THR A CA 1
ATOM 766 C C . THR A 1 94 ? -2.625 39.718 13.991 1.00 63.03 94 THR A C 1
ATOM 768 O O . THR A 1 94 ? -3.789 40.121 13.901 1.00 63.03 94 THR A O 1
ATOM 771 N N . PRO A 1 95 ? -2.230 38.689 13.199 1.00 44.47 95 PRO A N 1
ATOM 772 C CA . PRO A 1 95 ? -3.143 38.113 12.205 1.00 44.47 95 PRO A CA 1
ATOM 773 C C . PRO A 1 95 ? -4.258 37.247 12.831 1.00 44.47 95 PRO A C 1
ATOM 775 O O . PRO A 1 95 ? -4.032 36.094 13.189 1.00 44.47 95 PRO A O 1
ATOM 778 N N . GLY A 1 96 ? -5.480 37.791 12.885 1.00 42.56 96 GLY A N 1
ATOM 779 C CA . GLY A 1 96 ? -6.730 37.048 13.117 1.00 42.56 96 GLY A CA 1
ATOM 780 C C . GLY A 1 96 ? -7.085 36.774 14.587 1.00 42.56 96 GLY A C 1
ATOM 781 O O . GLY A 1 96 ? -6.463 35.956 15.255 1.00 42.56 96 GLY A O 1
ATOM 782 N N . MET A 1 97 ? -8.144 37.416 15.091 1.00 32.75 97 MET A N 1
ATOM 783 C CA . MET A 1 97 ? -8.701 37.140 16.423 1.00 32.75 97 MET A CA 1
ATOM 784 C C . MET A 1 97 ? -9.857 36.135 16.378 1.00 32.75 97 MET A C 1
ATOM 786 O O . MET A 1 97 ? -10.891 36.427 15.779 1.00 32.75 97 MET A O 1
ATOM 790 N N . SER A 1 98 ? -9.798 35.086 17.209 1.00 29.12 98 SER A N 1
ATOM 791 C CA . SER A 1 98 ? -10.983 34.683 17.979 1.00 29.12 98 SER A CA 1
ATOM 792 C C . SER A 1 98 ? -10.634 34.061 19.351 1.00 29.12 98 SER A C 1
ATOM 794 O O . SER A 1 98 ? -9.729 33.248 19.479 1.00 29.12 98 SER A O 1
ATOM 796 N N . LYS A 1 99 ? -11.359 34.508 20.390 1.00 28.30 99 LYS A N 1
ATOM 797 C CA . LYS A 1 99 ? -11.498 33.951 21.759 1.00 28.30 99 LYS A CA 1
ATOM 798 C C . LYS A 1 99 ? -10.240 33.487 22.529 1.00 28.30 99 LYS A C 1
ATOM 800 O O . LYS A 1 99 ? -9.888 32.312 22.560 1.00 28.30 99 LYS A O 1
ATOM 805 N N . LEU A 1 100 ? -9.732 34.392 23.374 1.00 27.84 100 LEU A N 1
ATOM 806 C CA . LEU A 1 100 ? -8.990 34.040 24.596 1.00 27.84 100 LEU A CA 1
ATOM 807 C C . LEU A 1 100 ? -9.821 33.151 25.547 1.00 27.84 100 LEU A C 1
ATOM 809 O O . LEU A 1 100 ? -11.022 33.364 25.730 1.00 27.84 100 LEU A O 1
ATOM 813 N N . ARG A 1 101 ? -9.134 32.274 26.288 1.00 26.56 101 ARG A N 1
ATOM 814 C CA . ARG A 1 101 ? -9.493 31.906 27.668 1.00 26.56 101 ARG A CA 1
ATOM 815 C C . ARG A 1 101 ? -8.285 32.171 28.563 1.00 26.56 101 ARG A C 1
ATOM 817 O O . ARG A 1 101 ? -7.172 31.790 28.218 1.00 26.56 101 ARG A O 1
ATOM 824 N N . ILE A 1 102 ? -8.506 32.860 29.679 1.00 25.98 102 ILE A N 1
ATOM 825 C CA . ILE A 1 102 ? -7.449 33.291 30.602 1.00 25.98 102 ILE A CA 1
ATOM 826 C C . ILE A 1 102 ? -7.174 32.180 31.618 1.00 25.98 102 ILE A C 1
ATOM 828 O O . ILE A 1 102 ? -8.111 31.674 32.228 1.00 25.98 102 ILE A O 1
ATOM 832 N N . PHE A 1 103 ? -5.896 31.879 31.845 1.00 26.06 103 PHE A N 1
ATOM 833 C CA . PHE A 1 103 ? -5.381 31.351 33.111 1.00 26.06 103 PHE A CA 1
ATOM 834 C C . PHE A 1 103 ? -4.035 32.025 33.431 1.00 26.06 103 PHE A C 1
ATOM 836 O O . PHE A 1 103 ? -3.479 32.747 32.602 1.00 26.06 103 PHE A O 1
ATOM 843 N N . ASN A 1 104 ? -3.577 31.895 34.675 1.00 27.11 104 ASN A N 1
ATOM 844 C CA . ASN A 1 104 ? -2.707 32.890 35.304 1.00 27.11 104 ASN A CA 1
ATOM 845 C C . ASN A 1 104 ? -1.260 32.964 34.769 1.00 27.11 104 ASN A C 1
ATOM 847 O O . ASN A 1 104 ? -0.517 31.990 34.784 1.00 27.11 104 ASN A O 1
ATOM 851 N N . HIS A 1 105 ? -0.842 34.200 34.478 1.00 29.72 105 HIS A N 1
ATOM 852 C CA . HIS A 1 105 ? 0.506 34.731 34.729 1.00 29.72 105 HIS A CA 1
ATOM 853 C C . HIS A 1 105 ? 1.724 34.153 33.970 1.00 29.72 105 HIS A C 1
ATOM 855 O O . HIS A 1 105 ? 2.838 34.197 34.483 1.00 29.72 105 HIS A O 1
ATOM 861 N N . PHE A 1 106 ? 1.558 33.746 32.707 1.00 30.38 106 PHE A N 1
ATOM 862 C CA . PHE A 1 106 ? 2.663 33.695 31.730 1.00 30.38 106 PHE A CA 1
ATOM 863 C C . PHE A 1 106 ? 2.276 34.381 30.407 1.00 30.38 106 PHE A C 1
ATOM 865 O O . PHE A 1 106 ? 1.106 34.410 30.023 1.00 30.38 106 PHE A O 1
ATOM 872 N N . CYS A 1 107 ? 3.254 34.969 29.708 1.00 31.14 107 CYS A N 1
ATOM 873 C CA . CYS A 1 107 ? 3.017 35.738 28.479 1.00 31.14 107 CYS A CA 1
ATOM 874 C C . CYS A 1 107 ? 2.623 34.842 27.293 1.00 31.14 107 CYS A C 1
ATOM 876 O O . CYS A 1 107 ? 3.451 34.124 26.739 1.00 31.14 107 CYS A O 1
ATOM 878 N N . LEU A 1 108 ? 1.364 34.943 26.858 1.00 33.56 108 LEU A N 1
ATOM 879 C CA . LEU A 1 108 ? 0.808 34.154 25.756 1.00 33.56 108 LEU A CA 1
ATOM 880 C C . LEU A 1 108 ? 1.419 34.517 24.389 1.00 33.56 108 LEU A C 1
ATOM 882 O O . LEU A 1 108 ? 1.264 35.634 23.877 1.00 33.56 108 LEU A O 1
ATOM 886 N N . ILE A 1 109 ? 2.043 33.531 23.743 1.00 38.12 109 ILE A N 1
ATOM 887 C CA . ILE A 1 109 ? 2.278 33.538 22.295 1.00 38.12 109 ILE A CA 1
ATOM 888 C C . ILE A 1 109 ? 0.976 33.082 21.626 1.00 38.12 109 ILE A C 1
ATOM 890 O O . ILE A 1 109 ? 0.428 32.040 21.970 1.00 38.12 109 ILE A O 1
ATOM 894 N N . ILE A 1 110 ? 0.479 33.879 20.681 1.00 40.12 110 ILE A N 1
ATOM 895 C CA . ILE A 1 110 ? -0.684 33.552 19.848 1.00 40.12 110 ILE A CA 1
ATOM 896 C C . ILE A 1 110 ? -0.149 33.408 18.426 1.00 40.12 110 ILE A C 1
ATOM 898 O O . ILE A 1 110 ? 0.585 34.285 17.967 1.00 40.12 110 ILE A O 1
ATOM 902 N N . ILE A 1 111 ? -0.473 32.295 17.772 1.00 43.12 111 ILE A N 1
ATOM 903 C CA . ILE A 1 111 ? -0.040 31.954 16.412 1.00 43.12 111 ILE A CA 1
ATOM 904 C C . ILE A 1 111 ? -1.288 31.975 15.510 1.00 43.12 111 ILE A C 1
ATOM 906 O O . ILE A 1 111 ? -2.329 31.490 15.959 1.00 43.12 111 ILE A O 1
ATOM 910 N N . PRO A 1 112 ? -1.226 32.521 14.279 1.00 39.84 112 PRO A N 1
ATOM 911 C CA . PRO A 1 112 ? -2.368 32.532 13.362 1.00 39.84 112 PRO A CA 1
ATOM 912 C C . PRO A 1 112 ? -2.877 31.128 13.013 1.00 39.84 112 PRO A C 1
ATOM 914 O O . PRO A 1 112 ? -2.083 30.202 12.858 1.00 39.84 112 PRO A O 1
ATOM 917 N N . GLU A 1 113 ? -4.190 30.995 12.798 1.00 43.62 113 GLU A N 1
ATOM 918 C CA . GLU A 1 113 ? -4.835 29.730 12.395 1.00 43.62 113 GLU A CA 1
ATOM 919 C C . GLU A 1 113 ? -4.402 29.246 10.995 1.00 43.62 113 GLU A C 1
ATOM 921 O O . GLU A 1 113 ? -4.462 28.054 10.702 1.00 43.62 113 GLU A O 1
ATOM 926 N N . ASN A 1 114 ? -3.936 30.158 10.134 1.00 64.31 114 ASN A N 1
ATOM 927 C CA . ASN A 1 114 ? -3.377 29.844 8.820 1.00 64.31 114 ASN A CA 1
ATOM 928 C C . ASN A 1 114 ? -1.841 29.744 8.904 1.00 64.31 114 ASN A C 1
ATOM 930 O O . ASN A 1 114 ? -1.153 30.760 9.048 1.00 64.31 114 ASN A O 1
ATOM 934 N N . ASP A 1 115 ? -1.298 28.527 8.781 1.00 70.00 115 ASP A N 1
ATOM 935 C CA . ASP A 1 115 ? 0.145 28.267 8.900 1.00 70.00 115 ASP A CA 1
ATOM 936 C C . ASP A 1 115 ? 0.988 28.930 7.793 1.00 70.00 115 ASP A C 1
ATOM 938 O O . ASP A 1 115 ? 2.143 29.300 8.026 1.00 70.00 115 ASP A O 1
ATOM 942 N N . GLU A 1 116 ? 0.402 29.156 6.616 1.00 80.00 116 GLU A N 1
ATOM 943 C CA . GLU A 1 116 ? 1.052 29.826 5.487 1.00 80.00 116 GLU A CA 1
ATOM 944 C C . GLU A 1 116 ? 1.170 31.338 5.740 1.00 80.00 116 GLU A C 1
ATOM 946 O O . GLU A 1 116 ? 2.262 31.902 5.652 1.00 80.00 116 GLU A O 1
ATOM 951 N N . ALA A 1 117 ? 0.085 31.983 6.187 1.00 76.44 117 ALA A N 1
ATOM 952 C CA . ALA A 1 117 ? 0.108 33.386 6.615 1.00 76.44 117 ALA A CA 1
ATOM 953 C C . ALA A 1 117 ? 1.031 33.599 7.833 1.00 76.44 117 ALA A C 1
ATOM 955 O O . ALA A 1 117 ? 1.778 34.576 7.892 1.00 76.44 117 ALA A O 1
ATOM 956 N N . SER A 1 118 ? 1.045 32.647 8.774 1.00 78.00 118 SER A N 1
ATOM 957 C CA . SER A 1 118 ? 1.986 32.593 9.903 1.00 78.00 118 SER A CA 1
ATOM 958 C C . SER A 1 118 ? 3.447 32.511 9.433 1.00 78.00 118 SER A C 1
ATOM 960 O O . SER A 1 118 ? 4.309 33.248 9.917 1.00 78.00 118 SER A O 1
ATOM 962 N N . SER A 1 119 ? 3.739 31.665 8.441 1.00 84.38 119 SER A N 1
ATOM 963 C CA . SER A 1 119 ? 5.082 31.529 7.865 1.00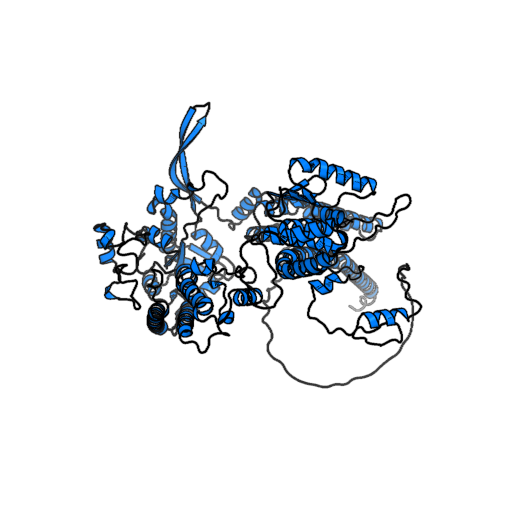 84.38 119 SER A CA 1
ATOM 964 C C . SER A 1 119 ? 5.521 32.793 7.120 1.00 84.38 119 SER A C 1
ATOM 966 O O . SER A 1 119 ? 6.651 33.248 7.304 1.00 84.38 119 SER A O 1
ATOM 968 N N . LEU A 1 120 ? 4.620 33.411 6.350 1.00 86.56 120 LEU A N 1
ATOM 969 C CA . LEU A 1 120 ? 4.860 34.690 5.680 1.00 86.56 120 LEU A CA 1
ATOM 970 C C . LEU A 1 120 ? 5.134 35.811 6.693 1.00 86.56 120 LEU A C 1
ATOM 972 O O . LEU A 1 120 ? 6.140 36.509 6.571 1.00 86.56 120 LEU A O 1
ATOM 976 N N . ALA A 1 121 ? 4.294 35.956 7.720 1.00 83.44 121 ALA A N 1
ATOM 977 C CA . ALA A 1 121 ? 4.469 36.962 8.764 1.00 83.44 121 ALA A CA 1
ATOM 978 C C . ALA A 1 121 ? 5.823 36.816 9.482 1.00 83.44 121 ALA A C 1
ATOM 980 O O . ALA A 1 121 ? 6.539 37.805 9.648 1.00 83.44 121 ALA A O 1
ATOM 981 N N . ALA A 1 122 ? 6.234 35.587 9.819 1.00 83.94 122 ALA A N 1
ATOM 982 C CA . ALA A 1 122 ? 7.549 35.319 10.401 1.00 83.94 122 ALA A CA 1
ATOM 983 C C . ALA A 1 122 ? 8.705 35.725 9.458 1.00 83.94 122 ALA A C 1
ATOM 985 O O . ALA A 1 122 ? 9.661 36.371 9.899 1.00 83.94 122 ALA A O 1
ATOM 986 N N . PHE A 1 123 ? 8.616 35.425 8.156 1.00 88.81 123 PHE A N 1
ATOM 987 C CA . PHE A 1 123 ? 9.614 35.859 7.168 1.00 88.81 123 PHE A CA 1
ATOM 988 C C . PHE A 1 123 ? 9.660 37.387 6.982 1.00 88.81 123 PHE A C 1
ATOM 990 O O . PHE A 1 123 ? 10.745 37.947 6.813 1.00 88.81 123 PHE A O 1
ATOM 997 N N . LEU A 1 124 ? 8.521 38.082 7.048 1.00 86.62 124 LEU A N 1
ATOM 998 C CA . LEU A 1 124 ? 8.478 39.546 6.968 1.00 86.62 124 LEU A CA 1
ATOM 999 C C . LEU A 1 124 ? 9.071 40.189 8.231 1.00 86.62 124 LEU A C 1
ATOM 1001 O O . LEU A 1 124 ? 9.937 41.059 8.111 1.00 86.62 124 LEU A O 1
ATOM 1005 N N . ILE A 1 125 ? 8.704 39.713 9.428 1.00 84.31 125 ILE A N 1
ATOM 1006 C CA . ILE A 1 125 ? 9.260 40.150 10.727 1.00 84.31 125 ILE A CA 1
ATOM 1007 C C . ILE A 1 125 ? 10.783 39.984 10.776 1.00 84.31 125 ILE A C 1
ATOM 1009 O O . ILE A 1 125 ? 11.480 40.862 11.289 1.00 84.31 125 ILE A O 1
ATOM 1013 N N . LEU A 1 126 ? 11.327 38.917 10.183 1.00 83.56 126 LEU A N 1
ATOM 1014 C CA . LEU A 1 126 ? 12.768 38.655 10.130 1.00 83.56 126 LEU A CA 1
ATOM 1015 C C . LEU A 1 126 ? 13.571 39.822 9.511 1.00 83.56 126 LEU A C 1
ATOM 1017 O O . LEU A 1 126 ? 14.682 40.113 9.959 1.00 83.56 126 LEU A O 1
ATOM 1021 N N . SER A 1 127 ? 12.994 40.559 8.551 1.00 83.25 127 SER A N 1
ATOM 1022 C CA . SER A 1 127 ? 13.600 41.779 7.985 1.00 83.25 127 SER A CA 1
ATOM 1023 C C . SER A 1 127 ? 13.715 42.929 8.998 1.00 83.25 127 SER A C 1
ATOM 1025 O O . SER A 1 127 ? 14.690 43.688 8.990 1.00 83.25 127 SER A O 1
ATOM 1027 N N . PHE A 1 128 ? 12.780 43.011 9.947 1.00 81.88 128 PHE A N 1
ATOM 1028 C CA . PHE A 1 128 ? 12.767 44.012 11.011 1.00 81.88 128 PHE A CA 1
ATOM 1029 C C . PHE A 1 128 ? 13.703 43.666 12.177 1.00 81.88 128 PHE A C 1
ATOM 1031 O O . PHE A 1 128 ? 14.103 44.583 12.897 1.00 81.88 128 PHE A O 1
ATOM 1038 N N . LEU A 1 129 ? 14.166 42.418 12.304 1.00 81.06 129 LEU A N 1
ATOM 1039 C CA . LEU A 1 129 ? 15.166 42.017 13.305 1.00 81.06 129 LEU A CA 1
ATOM 1040 C C . LEU A 1 129 ? 16.607 42.436 12.937 1.00 81.06 129 LEU A C 1
ATOM 1042 O O . LEU A 1 129 ? 17.412 42.709 13.825 1.00 81.06 129 LEU A O 1
ATOM 1046 N N . PHE A 1 130 ? 16.954 42.558 11.648 1.00 82.12 130 PHE A N 1
ATOM 1047 C CA . PHE A 1 130 ? 18.331 42.877 11.224 1.00 82.12 130 PHE A CA 1
ATOM 1048 C C . PHE A 1 130 ? 18.578 44.367 10.945 1.00 82.12 130 PHE A C 1
ATOM 1050 O O . PHE A 1 130 ? 17.747 45.063 10.364 1.00 82.12 130 PHE A O 1
ATOM 1057 N N . SER A 1 131 ? 19.745 44.882 11.339 1.00 77.31 131 SER A N 1
ATOM 1058 C CA . SER A 1 131 ? 20.149 46.273 11.073 1.00 77.31 131 SER A CA 1
ATOM 1059 C C . SER A 1 131 ? 20.593 46.480 9.613 1.00 77.31 131 SER A C 1
ATOM 1061 O O . SER A 1 131 ? 21.384 45.673 9.120 1.00 77.31 131 SER A O 1
ATOM 1063 N N . PRO A 1 132 ? 20.182 47.570 8.926 1.00 78.00 132 PRO A N 1
ATOM 1064 C CA . PRO A 1 132 ? 20.567 47.790 7.533 1.00 78.00 132 PRO A CA 1
ATOM 1065 C C . PRO A 1 132 ? 22.060 48.098 7.363 1.00 78.00 132 PRO A C 1
ATOM 1067 O O . PRO A 1 132 ? 22.601 49.009 8.003 1.00 78.00 132 PRO A O 1
ATOM 1070 N N . ILE A 1 133 ? 22.704 47.372 6.447 1.00 74.12 133 ILE A N 1
ATOM 1071 C CA . ILE A 1 133 ? 24.121 47.518 6.094 1.00 74.12 133 ILE A CA 1
ATOM 1072 C C . ILE A 1 133 ? 24.302 48.690 5.111 1.00 74.12 133 ILE A C 1
ATOM 1074 O O . ILE A 1 133 ? 23.514 48.871 4.188 1.00 74.12 133 ILE A O 1
ATOM 1078 N N . LYS A 1 134 ? 25.356 49.499 5.294 1.00 72.75 134 LYS A N 1
ATOM 1079 C CA . LYS A 1 134 ? 25.752 50.545 4.330 1.00 72.75 134 LYS A CA 1
ATOM 1080 C C . LYS A 1 134 ? 26.525 49.925 3.162 1.00 72.75 134 LYS A C 1
ATOM 1082 O O . LYS A 1 134 ? 27.455 49.151 3.392 1.00 72.75 134 LYS A O 1
ATOM 1087 N N . THR A 1 135 ? 26.215 50.307 1.925 1.00 68.12 135 THR A N 1
ATOM 1088 C CA . THR A 1 135 ? 26.958 49.843 0.745 1.00 68.12 135 THR A CA 1
ATOM 1089 C C . THR A 1 135 ? 28.345 50.492 0.658 1.00 68.12 135 THR A C 1
ATOM 1091 O O . THR A 1 135 ? 28.557 51.634 1.076 1.00 68.12 135 THR A O 1
ATOM 1094 N N . LYS A 1 136 ? 29.334 49.758 0.125 1.00 59.59 136 LYS A N 1
ATOM 1095 C CA . LYS A 1 136 ? 30.697 50.283 -0.070 1.00 59.59 136 LYS A CA 1
ATOM 1096 C C . LYS A 1 136 ? 30.715 51.290 -1.227 1.00 59.59 136 LYS A C 1
ATOM 1098 O O . LYS A 1 136 ? 30.288 50.978 -2.336 1.00 59.59 136 LYS A O 1
ATOM 1103 N N . ARG A 1 137 ? 31.265 52.483 -0.982 1.00 54.72 137 ARG A N 1
ATOM 1104 C CA . ARG A 1 137 ? 31.364 53.580 -1.960 1.00 54.72 137 ARG A CA 1
ATOM 1105 C C . ARG A 1 137 ? 32.308 53.215 -3.120 1.00 54.72 137 ARG A C 1
ATOM 1107 O O . ARG A 1 137 ? 33.525 53.273 -2.960 1.00 54.72 137 ARG A O 1
ATOM 1114 N N . LYS A 1 138 ? 31.767 52.885 -4.300 1.00 54.69 138 LYS A N 1
ATOM 1115 C CA . LYS A 1 138 ? 32.540 52.870 -5.561 1.00 54.69 138 LYS A CA 1
ATOM 1116 C C . LYS A 1 138 ? 32.838 54.317 -6.003 1.00 54.69 138 LYS A C 1
ATOM 1118 O O . LYS A 1 138 ? 32.076 55.233 -5.686 1.00 54.69 138 LYS A O 1
ATOM 1123 N N . ARG A 1 139 ? 33.949 54.544 -6.725 1.00 46.44 139 ARG A N 1
ATOM 1124 C CA . ARG A 1 139 ? 34.323 55.880 -7.248 1.00 46.44 139 ARG A CA 1
ATOM 1125 C C . ARG A 1 139 ? 33.142 56.499 -8.025 1.00 46.44 139 ARG A C 1
ATOM 1127 O O . ARG A 1 139 ? 32.502 55.814 -8.814 1.00 46.44 139 ARG A O 1
ATOM 1134 N N . ARG A 1 140 ? 32.882 57.792 -7.790 1.00 50.56 140 ARG A N 1
ATOM 1135 C CA . ARG A 1 140 ? 31.798 58.616 -8.377 1.00 50.56 140 ARG A CA 1
ATOM 1136 C C . ARG A 1 140 ? 30.330 58.244 -8.054 1.00 50.56 140 ARG A C 1
ATOM 1138 O O . ARG A 1 140 ? 29.459 58.954 -8.538 1.00 50.56 140 ARG A O 1
ATOM 1145 N N . LYS A 1 141 ? 30.016 57.257 -7.198 1.00 57.44 141 LYS A N 1
ATOM 1146 C CA . LYS A 1 141 ? 28.634 57.048 -6.690 1.00 57.44 141 LYS A CA 1
ATOM 1147 C C . LYS A 1 141 ? 28.499 57.333 -5.185 1.00 57.44 141 LYS A C 1
ATOM 1149 O O . LYS A 1 141 ? 29.484 57.321 -4.438 1.00 57.44 141 LYS A O 1
ATOM 1154 N N . THR A 1 142 ? 27.281 57.647 -4.746 1.00 59.19 142 THR A N 1
ATOM 1155 C CA . THR A 1 142 ? 26.913 57.844 -3.334 1.00 59.19 142 THR A CA 1
ATOM 1156 C C . THR A 1 142 ? 26.875 56.509 -2.582 1.00 59.19 142 THR A C 1
ATOM 1158 O O . THR A 1 142 ? 26.699 55.447 -3.177 1.00 59.19 142 THR A O 1
ATOM 1161 N N . ALA A 1 143 ? 27.085 56.543 -1.263 1.00 65.44 143 ALA A N 1
ATOM 1162 C CA . ALA A 1 143 ? 26.938 55.362 -0.414 1.00 65.44 143 ALA A CA 1
ATOM 1163 C C . ALA A 1 143 ? 25.478 55.254 0.047 1.00 65.44 143 ALA A C 1
ATOM 1165 O O . ALA A 1 143 ? 24.974 56.155 0.715 1.00 65.44 143 ALA A O 1
ATOM 1166 N N . TRP A 1 144 ? 24.812 54.159 -0.308 1.00 79.88 144 TRP A N 1
ATOM 1167 C CA . TRP A 1 144 ? 23.411 53.908 0.030 1.00 79.88 144 TRP A CA 1
ATOM 1168 C C . TRP A 1 144 ? 23.312 53.090 1.322 1.00 79.88 144 TRP A C 1
ATOM 1170 O O . TRP A 1 144 ? 24.193 52.294 1.656 1.00 79.88 144 TRP A O 1
ATOM 1180 N N . LYS A 1 145 ? 22.233 53.303 2.069 1.00 81.50 145 LYS A N 1
ATOM 1181 C CA . LYS A 1 145 ? 21.840 52.488 3.216 1.00 81.50 145 LYS A CA 1
ATOM 1182 C C . LYS A 1 145 ? 20.345 52.197 3.055 1.00 81.50 145 LYS A C 1
ATOM 1184 O O . LYS A 1 145 ? 19.578 53.154 3.153 1.00 81.50 145 LYS A O 1
ATOM 1189 N N . PRO A 1 146 ? 19.935 50.939 2.832 1.00 82.88 146 PRO A N 1
ATOM 1190 C CA . PRO A 1 146 ? 18.525 50.580 2.776 1.00 82.88 146 PRO A CA 1
ATOM 1191 C C . PRO A 1 146 ? 17.781 50.982 4.057 1.00 82.88 146 PRO A C 1
ATOM 1193 O O . PRO A 1 146 ? 18.310 50.892 5.171 1.00 82.88 146 PRO A O 1
ATOM 1196 N N . SER A 1 147 ? 16.537 51.415 3.900 1.00 85.75 147 SER A N 1
ATOM 1197 C CA . SER A 1 147 ? 15.539 51.493 4.966 1.00 85.75 147 SER A CA 1
ATOM 1198 C C . SER A 1 147 ? 15.046 50.094 5.361 1.00 85.75 147 SER A C 1
ATOM 1200 O O . SER A 1 147 ? 15.237 49.124 4.631 1.00 85.75 147 SER A O 1
ATOM 1202 N N . LYS A 1 148 ? 14.370 49.969 6.512 1.00 82.38 148 LYS A N 1
ATOM 1203 C CA . LYS A 1 148 ? 13.741 48.701 6.936 1.00 82.38 148 LYS A CA 1
ATOM 1204 C C . LYS A 1 148 ? 12.713 48.187 5.917 1.00 82.38 148 LYS A C 1
ATOM 1206 O O . LYS A 1 148 ? 12.631 46.986 5.694 1.00 82.38 148 LYS A O 1
ATOM 1211 N N . ILE A 1 149 ? 11.984 49.095 5.267 1.00 83.81 149 ILE A N 1
ATOM 1212 C CA . ILE A 1 149 ? 10.991 48.761 4.237 1.00 83.81 149 ILE A CA 1
ATOM 1213 C C . ILE A 1 149 ? 11.693 48.239 2.973 1.00 83.81 149 ILE A C 1
ATOM 1215 O O . ILE A 1 149 ? 11.324 47.184 2.471 1.00 83.81 149 ILE A O 1
ATOM 1219 N N . GLU A 1 150 ? 12.786 48.874 2.531 1.00 85.69 150 GLU A N 1
ATOM 1220 C CA . GLU A 1 150 ? 13.613 48.338 1.436 1.00 85.69 150 GLU A CA 1
ATOM 1221 C C . GLU A 1 150 ? 14.232 46.973 1.777 1.00 85.69 150 GLU A C 1
ATOM 1223 O O . GLU A 1 150 ? 14.280 46.110 0.907 1.00 85.69 150 GLU A O 1
ATOM 1228 N N . MET A 1 151 ? 14.653 46.732 3.029 1.00 86.81 151 MET A N 1
ATOM 1229 C CA . MET A 1 151 ? 15.111 45.401 3.465 1.00 86.81 151 MET A CA 1
ATOM 1230 C C . MET A 1 151 ? 14.001 44.343 3.376 1.00 86.81 151 MET A C 1
ATOM 1232 O O . MET A 1 151 ? 14.280 43.213 2.975 1.00 86.81 151 MET A O 1
ATOM 1236 N N . LYS A 1 152 ? 12.759 44.700 3.743 1.00 88.88 152 LYS A N 1
ATOM 1237 C CA . LYS A 1 152 ? 11.581 43.830 3.619 1.00 88.88 152 LYS A CA 1
ATOM 1238 C C . LYS A 1 152 ? 11.294 43.524 2.151 1.00 88.88 152 LYS A C 1
ATOM 1240 O O . LYS A 1 152 ? 11.292 42.362 1.762 1.00 88.88 152 LYS A O 1
ATOM 1245 N N . ASP A 1 153 ? 11.097 44.552 1.328 1.00 87.75 153 ASP A N 1
ATOM 1246 C CA . ASP A 1 153 ? 10.712 44.391 -0.079 1.00 87.75 153 ASP A CA 1
ATOM 1247 C C . ASP A 1 153 ? 11.821 43.758 -0.932 1.00 87.75 153 ASP A C 1
ATOM 1249 O O . ASP A 1 153 ? 11.536 43.035 -1.883 1.00 87.75 153 ASP A O 1
ATOM 1253 N N . GLY A 1 154 ? 13.087 44.020 -0.599 1.00 86.94 154 GLY A N 1
ATOM 1254 C CA . GLY A 1 154 ? 14.257 43.398 -1.222 1.00 86.94 154 GLY A CA 1
ATOM 1255 C C . GLY A 1 154 ? 14.511 41.954 -0.776 1.00 86.94 154 GLY A C 1
ATOM 1256 O O . GLY A 1 154 ? 15.448 41.325 -1.267 1.00 86.94 154 GLY A O 1
ATOM 1257 N N . PHE A 1 155 ? 13.704 41.425 0.149 1.00 92.00 155 PHE A N 1
ATOM 1258 C CA . PHE A 1 155 ? 13.632 40.005 0.500 1.00 92.00 155 PHE A CA 1
ATOM 1259 C C . PHE A 1 155 ? 12.356 39.375 -0.074 1.00 92.00 155 PHE A C 1
ATOM 1261 O O . PHE A 1 155 ? 12.443 38.415 -0.836 1.00 92.00 155 PHE A O 1
ATOM 1268 N N . ILE A 1 156 ? 11.193 39.954 0.246 1.00 93.44 156 ILE A N 1
ATOM 1269 C CA . ILE A 1 156 ? 9.865 39.568 -0.245 1.00 93.44 156 ILE A CA 1
ATOM 1270 C C . ILE A 1 156 ? 9.114 40.845 -0.650 1.00 93.44 156 ILE A C 1
ATOM 1272 O O . ILE A 1 156 ? 8.648 41.618 0.197 1.00 93.44 156 ILE A O 1
ATOM 1276 N N . THR A 1 157 ? 8.982 41.063 -1.958 1.00 91.81 157 THR A N 1
ATOM 1277 C CA . THR A 1 157 ? 8.120 42.107 -2.521 1.00 91.81 157 THR A CA 1
ATOM 1278 C C . THR A 1 157 ? 6.667 41.644 -2.449 1.00 91.81 157 THR A C 1
ATOM 1280 O O . THR A 1 157 ? 6.337 40.563 -2.923 1.00 91.81 157 THR A O 1
ATOM 1283 N N . HIS A 1 158 ? 5.790 42.468 -1.880 1.00 90.44 158 HIS A N 1
ATOM 1284 C CA . HIS A 1 158 ? 4.346 42.224 -1.842 1.00 90.44 158 HIS A CA 1
ATOM 1285 C C . HIS A 1 158 ? 3.643 43.271 -2.707 1.00 90.44 158 HIS A C 1
ATOM 1287 O O . HIS A 1 158 ? 3.866 44.465 -2.511 1.00 90.44 158 HIS A O 1
ATOM 1293 N N . ILE A 1 159 ? 2.827 42.814 -3.657 1.00 88.88 159 ILE A N 1
ATOM 1294 C CA . ILE A 1 159 ? 1.941 43.648 -4.480 1.00 88.88 159 ILE A CA 1
ATOM 1295 C C . ILE A 1 159 ? 0.479 43.248 -4.245 1.00 88.88 159 ILE A C 1
ATOM 1297 O O . ILE A 1 159 ? 0.176 42.084 -3.971 1.00 88.88 159 ILE A O 1
ATOM 1301 N N . LYS A 1 160 ? -0.442 44.210 -4.328 1.00 85.00 160 LYS A N 1
ATOM 1302 C CA . LYS A 1 160 ? -1.863 44.000 -4.001 1.00 85.00 160 LYS A CA 1
ATOM 1303 C C . LYS A 1 160 ? -2.638 43.359 -5.144 1.00 85.00 160 LYS A C 1
ATOM 1305 O O . LYS A 1 160 ? -3.571 42.597 -4.902 1.00 85.00 160 LYS A O 1
ATOM 1310 N N . SER A 1 161 ? -2.235 43.661 -6.376 1.00 80.69 161 SER A N 1
ATOM 1311 C CA . SER A 1 161 ? -2.850 43.192 -7.617 1.00 80.69 161 SER A CA 1
ATOM 1312 C C . SER A 1 161 ? -1.776 42.761 -8.612 1.00 80.69 161 SER A C 1
ATOM 1314 O O . SER A 1 161 ? -0.688 43.332 -8.646 1.00 80.69 161 SER A O 1
ATOM 1316 N N . HIS A 1 162 ? -2.096 41.799 -9.481 1.00 82.31 162 HIS A N 1
ATOM 1317 C CA . HIS A 1 162 ? -1.214 41.397 -10.581 1.00 82.31 162 HIS A CA 1
ATOM 1318 C C . HIS A 1 162 ? -0.925 42.558 -11.556 1.00 82.31 162 HIS A C 1
ATOM 1320 O O . HIS A 1 162 ? 0.132 42.593 -12.177 1.00 82.31 162 HIS A O 1
ATOM 1326 N N . THR A 1 163 ? -1.818 43.553 -11.636 1.00 79.81 163 THR A N 1
ATOM 1327 C CA . THR A 1 163 ? -1.624 44.769 -12.447 1.00 79.81 163 THR A CA 1
ATOM 1328 C C . THR A 1 163 ? -0.411 45.600 -12.020 1.00 79.81 163 THR A C 1
ATOM 1330 O O . THR A 1 163 ? 0.161 46.295 -12.847 1.00 79.81 163 THR A O 1
ATOM 1333 N N . GLU A 1 164 ? 0.018 45.517 -10.757 1.00 80.69 164 GLU A N 1
ATOM 1334 C CA . GLU A 1 164 ? 1.161 46.274 -10.216 1.00 80.69 164 GLU A CA 1
ATOM 1335 C C . GLU A 1 164 ? 2.523 45.614 -10.534 1.00 80.69 164 GLU A C 1
ATOM 1337 O O . GLU A 1 164 ? 3.577 46.165 -10.201 1.00 80.69 164 GLU A O 1
ATOM 1342 N N . LEU A 1 165 ? 2.524 44.415 -11.135 1.00 81.44 165 LEU A N 1
ATOM 1343 C CA . LEU A 1 165 ? 3.705 43.557 -11.265 1.00 81.44 165 LEU A CA 1
ATOM 1344 C C . LEU A 1 165 ? 4.780 44.156 -12.181 1.00 81.44 165 LEU A C 1
ATOM 1346 O O . LEU A 1 165 ? 5.927 44.304 -11.758 1.00 81.44 165 LEU A O 1
ATOM 1350 N N . GLN A 1 166 ? 4.411 44.521 -13.412 1.00 81.19 166 GLN A N 1
ATOM 1351 C CA . GLN A 1 166 ? 5.363 44.994 -14.426 1.00 81.19 166 GLN A CA 1
ATOM 1352 C C . GLN A 1 166 ? 5.993 46.338 -14.033 1.00 81.19 166 GLN A C 1
ATOM 1354 O O . GLN A 1 166 ? 7.214 46.494 -14.106 1.00 81.19 166 GLN A O 1
ATOM 1359 N N . ASP A 1 167 ? 5.193 47.270 -13.512 1.00 84.88 167 ASP A N 1
ATOM 1360 C CA . ASP A 1 167 ? 5.667 48.563 -13.003 1.00 84.88 167 ASP A CA 1
ATOM 1361 C C . ASP A 1 167 ? 6.634 48.379 -11.823 1.00 84.88 167 ASP A C 1
ATOM 1363 O O . ASP A 1 167 ? 7.692 49.011 -11.752 1.00 84.88 167 ASP A O 1
ATOM 1367 N N . THR A 1 168 ? 6.310 47.461 -10.904 1.00 84.50 168 THR A N 1
ATOM 1368 C CA . THR A 1 168 ? 7.151 47.154 -9.738 1.00 84.50 168 THR A CA 1
ATOM 1369 C C . THR A 1 168 ? 8.490 46.539 -10.141 1.00 84.50 168 THR A C 1
ATOM 1371 O O . THR A 1 168 ? 9.523 46.907 -9.572 1.00 84.50 168 THR A O 1
ATOM 1374 N N . VAL A 1 169 ? 8.501 45.634 -11.125 1.00 84.94 169 VAL A N 1
ATOM 1375 C CA . VAL A 1 169 ? 9.729 45.022 -11.655 1.00 84.94 169 VAL A CA 1
ATOM 1376 C C . VAL A 1 169 ? 10.567 46.052 -12.414 1.00 84.94 169 VAL A C 1
ATOM 1378 O O . VAL A 1 169 ? 11.760 46.184 -12.132 1.00 84.94 169 VAL A O 1
ATOM 1381 N N . THR A 1 170 ? 9.953 46.842 -13.298 1.00 85.06 170 THR A N 1
ATOM 1382 C CA . THR A 1 170 ? 10.627 47.875 -14.104 1.00 85.06 170 THR A CA 1
ATOM 1383 C C . THR A 1 170 ? 11.308 48.911 -13.210 1.00 85.06 170 THR A C 1
ATOM 1385 O O . THR A 1 170 ? 12.529 49.073 -13.263 1.00 85.06 170 THR A O 1
ATOM 1388 N N . ARG A 1 171 ? 10.564 49.499 -12.263 1.00 86.44 171 ARG A N 1
ATOM 1389 C CA . ARG A 1 171 ? 11.086 50.465 -11.282 1.00 86.44 171 ARG A CA 1
ATOM 1390 C C . ARG A 1 171 ? 12.219 49.890 -10.418 1.00 86.44 171 ARG A C 1
ATOM 1392 O O . ARG A 1 171 ? 13.105 50.626 -9.974 1.00 86.44 171 ARG A O 1
ATOM 1399 N N . ARG A 1 172 ? 12.228 48.573 -10.161 1.00 84.06 172 ARG A N 1
ATOM 1400 C CA . ARG A 1 172 ? 13.344 47.892 -9.478 1.00 84.06 172 ARG A CA 1
ATOM 1401 C C . ARG A 1 172 ? 14.560 47.706 -10.387 1.00 84.06 172 ARG A C 1
ATOM 1403 O O . ARG A 1 172 ? 15.668 47.993 -9.930 1.00 84.06 172 ARG A O 1
ATOM 1410 N N . LYS A 1 173 ? 14.382 47.282 -11.645 1.00 84.19 173 LYS A N 1
ATOM 1411 C CA . LYS A 1 173 ? 15.474 47.178 -12.635 1.00 84.19 173 LYS A CA 1
ATOM 1412 C C . LYS A 1 173 ? 16.169 48.537 -12.815 1.00 84.19 173 LYS A C 1
ATOM 1414 O O . LYS A 1 173 ? 17.391 48.614 -12.689 1.00 84.19 173 LYS A O 1
ATOM 1419 N N . GLU A 1 174 ? 15.402 49.618 -12.958 1.00 84.69 174 GLU A N 1
ATOM 1420 C CA . GLU A 1 174 ? 15.909 50.999 -13.015 1.00 84.69 174 GLU A CA 1
ATOM 1421 C C . GLU A 1 174 ? 16.707 51.401 -11.764 1.00 84.69 174 GLU A C 1
ATOM 1423 O O . GLU A 1 174 ? 17.843 51.869 -11.877 1.00 84.69 174 GLU A O 1
ATOM 1428 N N . LYS A 1 175 ? 16.156 51.185 -10.559 1.00 82.31 175 LYS A N 1
ATOM 1429 C CA . LYS A 1 175 ? 16.830 51.502 -9.285 1.00 82.31 175 LYS A CA 1
ATOM 1430 C C . LYS A 1 175 ? 18.194 50.810 -9.179 1.00 82.31 175 LYS A C 1
ATOM 1432 O O . LYS A 1 175 ? 19.186 51.439 -8.803 1.00 82.31 175 LYS A O 1
ATOM 1437 N N . TYR A 1 176 ? 18.268 49.524 -9.519 1.00 79.44 176 TYR A N 1
ATOM 1438 C CA . TYR A 1 176 ? 19.524 48.775 -9.472 1.00 79.44 176 TYR A CA 1
ATOM 1439 C C . TYR A 1 176 ? 20.509 49.208 -10.576 1.00 79.44 176 TYR A C 1
ATOM 1441 O O . TYR A 1 176 ? 21.701 49.360 -10.291 1.00 79.44 176 TYR A O 1
ATOM 1449 N N . ALA A 1 177 ? 20.034 49.550 -11.779 1.00 81.12 177 ALA A N 1
ATOM 1450 C CA . ALA A 1 177 ? 20.865 50.140 -12.833 1.00 81.12 177 ALA A CA 1
ATOM 1451 C C . ALA A 1 177 ? 21.476 51.495 -12.407 1.00 81.12 177 ALA A C 1
ATOM 1453 O O . ALA A 1 177 ? 22.690 51.703 -12.533 1.00 81.12 177 ALA A O 1
ATOM 1454 N N . GLN A 1 178 ? 20.682 52.380 -11.790 1.00 79.62 178 GLN A N 1
ATOM 1455 C CA . GLN A 1 178 ? 21.159 53.644 -11.207 1.00 79.62 178 GLN A CA 1
ATOM 1456 C C . GLN A 1 178 ? 22.236 53.413 -10.134 1.00 79.62 178 GLN A C 1
ATOM 1458 O O . GLN A 1 178 ? 23.238 54.133 -10.091 1.00 79.62 178 GLN A O 1
ATOM 1463 N N . LEU A 1 179 ? 22.109 52.364 -9.314 1.00 72.44 179 LEU A N 1
ATOM 1464 C CA . LEU A 1 179 ? 23.129 51.961 -8.336 1.00 72.44 179 LEU A CA 1
ATOM 1465 C C . LEU A 1 179 ? 24.367 51.313 -8.991 1.00 72.44 179 LEU A C 1
ATOM 1467 O O . LEU A 1 179 ? 25.488 51.491 -8.511 1.00 72.44 179 LEU A O 1
ATOM 1471 N N . GLY A 1 180 ? 24.227 50.691 -10.164 1.00 70.88 180 GLY A N 1
ATOM 1472 C CA . GLY A 1 180 ? 25.304 50.009 -10.895 1.00 70.88 180 GLY A CA 1
ATOM 1473 C C . GLY A 1 180 ? 25.471 48.543 -10.488 1.00 70.88 180 GLY A C 1
ATOM 1474 O O . GLY A 1 180 ? 26.597 48.087 -10.267 1.00 70.88 180 GLY A O 1
ATOM 1475 N N . THR A 1 181 ? 24.346 47.845 -10.351 1.00 73.06 181 THR A N 1
ATOM 1476 C CA . THR A 1 181 ? 24.210 46.411 -10.048 1.00 73.06 181 THR A CA 1
ATOM 1477 C C . THR A 1 181 ? 23.053 45.836 -10.867 1.00 73.06 181 THR A C 1
ATOM 1479 O O . THR A 1 181 ? 22.128 46.572 -11.198 1.00 73.06 181 THR A O 1
ATOM 1482 N N . THR A 1 182 ? 23.056 44.537 -11.164 1.00 80.25 182 THR A N 1
ATOM 1483 C CA . THR A 1 182 ? 21.875 43.864 -11.730 1.00 80.25 182 THR A CA 1
ATOM 1484 C C . THR A 1 182 ? 20.789 43.663 -10.666 1.00 80.25 182 THR A C 1
ATOM 1486 O O . THR A 1 182 ? 21.068 43.706 -9.461 1.00 80.25 182 THR A O 1
ATOM 1489 N N . LEU A 1 183 ? 19.545 43.435 -11.094 1.00 83.44 183 LEU A N 1
ATOM 1490 C CA . LEU A 1 183 ? 18.517 42.859 -10.226 1.00 83.44 183 LEU A CA 1
ATOM 1491 C C . LEU A 1 183 ? 18.932 41.411 -9.908 1.00 83.44 183 LEU A C 1
ATOM 1493 O O . LEU A 1 183 ? 19.298 40.671 -10.812 1.00 83.44 183 LEU A O 1
ATOM 1497 N N . GLN A 1 184 ? 18.938 41.031 -8.631 1.00 87.06 184 GLN A N 1
ATOM 1498 C CA . GLN A 1 184 ? 19.177 39.643 -8.208 1.00 87.06 184 GLN A CA 1
ATOM 1499 C C . GLN A 1 184 ? 17.818 38.915 -8.089 1.00 87.06 184 GLN A C 1
ATOM 1501 O O . GLN A 1 184 ? 16.801 39.610 -7.992 1.00 87.06 184 GLN A O 1
ATOM 1506 N N . PRO A 1 185 ? 17.769 37.565 -8.054 1.00 90.88 185 PRO A N 1
ATOM 1507 C CA . PRO A 1 185 ? 16.522 36.811 -7.932 1.00 90.88 185 PRO A CA 1
ATOM 1508 C C . PRO A 1 185 ? 15.623 37.321 -6.800 1.00 90.88 185 PRO A C 1
ATOM 1510 O O . PRO A 1 185 ? 16.082 37.544 -5.675 1.00 90.88 185 PRO A O 1
ATOM 1513 N N . LEU A 1 186 ? 14.347 37.547 -7.119 1.00 89.38 186 LEU A N 1
ATOM 1514 C CA . LEU A 1 186 ? 13.416 38.297 -6.274 1.00 89.38 186 LEU A CA 1
ATOM 1515 C C . LEU A 1 186 ? 12.143 37.494 -6.010 1.00 89.38 186 LEU A C 1
ATOM 1517 O O . LEU A 1 186 ? 11.490 37.032 -6.942 1.00 89.38 186 LEU A O 1
ATOM 1521 N N . ILE A 1 187 ? 11.758 37.382 -4.738 1.00 94.19 187 ILE A N 1
ATOM 1522 C CA . ILE A 1 187 ? 10.471 36.804 -4.344 1.00 94.19 187 ILE A CA 1
ATOM 1523 C C . ILE A 1 187 ? 9.396 37.884 -4.476 1.00 94.19 187 ILE A C 1
ATOM 1525 O O . ILE A 1 187 ? 9.531 38.965 -3.893 1.00 94.19 187 ILE A O 1
ATOM 1529 N N . ILE A 1 188 ? 8.329 37.582 -5.215 1.00 91.50 188 ILE A N 1
ATOM 1530 C CA . ILE A 1 188 ? 7.163 38.454 -5.379 1.00 91.50 188 ILE A CA 1
ATOM 1531 C C . ILE A 1 188 ? 5.911 37.674 -4.975 1.00 91.50 188 ILE A C 1
ATOM 1533 O O . ILE A 1 188 ? 5.671 36.584 -5.489 1.00 91.50 188 ILE A O 1
ATOM 1537 N N . ILE A 1 189 ? 5.108 38.232 -4.072 1.00 91.88 189 ILE A N 1
ATOM 1538 C CA . ILE A 1 189 ? 3.804 37.686 -3.676 1.00 91.88 189 ILE A CA 1
ATOM 1539 C C . ILE A 1 189 ? 2.681 38.646 -4.065 1.00 91.88 189 ILE A C 1
ATOM 1541 O O . ILE A 1 189 ? 2.834 39.866 -3.951 1.00 91.88 189 ILE A O 1
ATOM 1545 N N . VAL A 1 190 ? 1.559 38.092 -4.521 1.00 86.94 190 VAL A N 1
ATOM 1546 C CA . VAL A 1 190 ? 0.396 38.847 -5.009 1.00 86.94 190 VAL A CA 1
ATOM 1547 C C . VAL A 1 190 ? -0.813 38.556 -4.134 1.00 86.94 190 VAL A C 1
ATOM 1549 O O . VAL A 1 190 ? -1.162 37.396 -3.940 1.00 86.94 190 VAL A O 1
ATOM 1552 N N . GLY A 1 191 ? -1.482 39.593 -3.637 1.00 86.12 191 GLY A N 1
ATOM 1553 C CA . GLY A 1 191 ? -2.774 39.457 -2.960 1.00 86.12 191 GLY A CA 1
ATOM 1554 C C . GLY A 1 191 ? -3.119 40.662 -2.084 1.00 86.12 191 GLY A C 1
ATOM 1555 O O . GLY A 1 191 ? -2.223 41.412 -1.694 1.00 86.12 191 GLY A O 1
ATOM 1556 N N . PRO A 1 192 ? -4.400 40.875 -1.739 1.00 77.56 192 PRO A N 1
ATOM 1557 C CA . PRO A 1 192 ? -4.849 42.077 -1.033 1.00 77.56 192 PRO A CA 1
ATOM 1558 C C . PRO A 1 192 ? -4.201 42.293 0.346 1.00 77.56 192 PRO A C 1
ATOM 1560 O O . PRO A 1 192 ? -4.066 43.440 0.770 1.00 77.56 192 PRO A O 1
ATOM 1563 N N . ASN A 1 193 ? -3.810 41.229 1.058 1.00 79.94 193 ASN A N 1
ATOM 1564 C CA . ASN A 1 193 ? -3.140 41.297 2.363 1.00 79.94 193 ASN A CA 1
ATOM 1565 C C . ASN A 1 193 ? -2.401 39.980 2.685 1.00 79.94 193 ASN A C 1
ATOM 1567 O O . ASN A 1 193 ? -2.599 38.974 2.011 1.00 79.94 193 ASN A O 1
ATOM 1571 N N . CYS A 1 194 ? -1.583 39.962 3.744 1.00 73.88 194 CYS A N 1
ATOM 1572 C CA . CYS A 1 194 ? -0.758 38.796 4.106 1.00 73.88 194 CYS A CA 1
ATOM 1573 C C . CYS A 1 194 ? -1.545 37.548 4.567 1.00 73.88 194 CYS A C 1
ATOM 1575 O O . CYS A 1 194 ? -0.953 36.477 4.661 1.00 73.88 194 CYS A O 1
ATOM 1577 N N . ASN A 1 195 ? -2.854 37.654 4.829 1.00 72.88 195 ASN A N 1
ATOM 1578 C CA . ASN A 1 195 ? -3.710 36.505 5.153 1.00 72.88 195 ASN A CA 1
ATOM 1579 C C . ASN A 1 195 ? -4.380 35.893 3.911 1.00 72.88 195 ASN A C 1
ATOM 1581 O O . ASN A 1 195 ? -4.947 34.805 4.002 1.00 72.88 195 ASN A O 1
ATOM 1585 N N . ASN A 1 196 ? -4.337 36.589 2.770 1.00 77.44 196 ASN A N 1
ATOM 1586 C CA . ASN A 1 196 ? -4.957 36.190 1.512 1.00 77.44 196 ASN A CA 1
ATOM 1587 C C . ASN A 1 196 ? -4.023 36.551 0.342 1.00 77.44 196 ASN A C 1
ATOM 1589 O O . ASN A 1 196 ? -4.164 37.598 -0.296 1.00 77.44 196 ASN A O 1
ATOM 1593 N N . ILE A 1 197 ? -3.037 35.681 0.115 1.00 85.06 197 ILE A N 1
ATOM 1594 C CA . ILE A 1 197 ? -2.116 35.708 -1.026 1.00 85.06 197 ILE A CA 1
ATOM 1595 C C . ILE A 1 197 ? -2.637 34.723 -2.076 1.00 85.06 197 ILE A C 1
ATOM 1597 O O . ILE A 1 197 ? -2.946 33.580 -1.749 1.00 85.06 197 ILE A O 1
ATOM 1601 N N . SER A 1 198 ? -2.745 35.166 -3.328 1.00 82.56 198 SER A N 1
ATOM 1602 C CA . SER A 1 198 ? -3.254 34.363 -4.443 1.00 82.56 198 SER A CA 1
ATOM 1603 C C . SER A 1 198 ? -2.152 33.733 -5.294 1.00 82.56 198 SER A C 1
ATOM 1605 O O . SER A 1 198 ? -2.376 32.669 -5.865 1.00 82.56 198 SER A O 1
ATOM 1607 N N . LEU A 1 199 ? -0.973 34.362 -5.395 1.00 83.25 199 LEU A N 1
ATOM 1608 C CA . LEU A 1 199 ? 0.153 33.869 -6.199 1.00 83.25 199 LEU A CA 1
ATOM 1609 C C . LEU A 1 199 ? 1.504 34.153 -5.536 1.00 83.25 199 LEU A C 1
ATOM 1611 O O . LEU A 1 199 ? 1.712 35.214 -4.940 1.00 83.25 199 LEU A O 1
ATOM 1615 N N . TYR A 1 200 ? 2.443 33.226 -5.735 1.00 88.62 200 TYR A N 1
ATOM 1616 C CA . TYR A 1 200 ? 3.838 33.332 -5.317 1.00 88.62 200 TYR A CA 1
ATOM 1617 C C . TYR A 1 200 ? 4.750 33.136 -6.527 1.00 88.62 200 TYR A C 1
ATOM 1619 O O . TYR A 1 200 ? 4.621 32.149 -7.255 1.00 88.62 200 TYR A O 1
ATOM 1627 N N . PHE A 1 201 ? 5.705 34.044 -6.708 1.00 85.62 201 PHE A N 1
ATOM 1628 C CA . PHE A 1 201 ? 6.701 33.995 -7.772 1.00 85.62 201 PHE A CA 1
ATOM 1629 C C . PHE A 1 201 ? 8.122 34.094 -7.215 1.00 85.62 201 PHE A C 1
ATOM 1631 O O . PHE A 1 201 ? 8.383 34.830 -6.259 1.00 85.62 201 PHE A O 1
ATOM 1638 N N . VAL A 1 202 ? 9.064 33.437 -7.889 1.00 88.94 202 VAL A N 1
ATOM 1639 C CA . VAL A 1 202 ? 10.468 33.869 -7.920 1.00 88.94 202 VAL A CA 1
ATOM 1640 C C . VAL A 1 202 ? 10.758 34.392 -9.323 1.00 88.94 202 VAL A C 1
ATOM 1642 O O . VAL A 1 202 ? 10.593 33.665 -10.298 1.00 88.94 202 VAL A O 1
ATOM 1645 N N . LEU A 1 203 ? 11.166 35.655 -9.428 1.00 85.62 203 LEU A N 1
ATOM 1646 C CA . LEU A 1 203 ? 11.622 36.271 -10.672 1.00 85.62 203 LEU A CA 1
ATOM 1647 C C . LEU A 1 203 ? 13.132 36.061 -10.828 1.00 85.62 203 LEU A C 1
ATOM 1649 O O . LEU A 1 203 ? 13.894 36.386 -9.913 1.00 85.62 203 LEU A O 1
ATOM 1653 N N . VAL A 1 204 ? 13.554 35.584 -11.999 1.00 85.69 204 VAL A N 1
ATOM 1654 C CA . VAL A 1 204 ? 14.958 35.523 -12.435 1.00 85.69 204 VAL A CA 1
ATOM 1655 C C . VAL A 1 204 ? 15.047 36.181 -13.808 1.00 85.69 204 VAL A C 1
ATOM 1657 O O . VAL A 1 204 ? 14.450 35.685 -14.758 1.00 85.69 204 VAL A O 1
ATOM 1660 N N . ASP A 1 205 ? 15.748 37.312 -13.886 1.00 79.19 205 ASP A N 1
ATOM 1661 C CA . ASP A 1 205 ? 15.805 38.218 -15.043 1.00 79.19 205 ASP A CA 1
ATOM 1662 C C . ASP A 1 205 ? 14.420 38.650 -15.563 1.00 79.19 205 ASP A C 1
ATOM 1664 O O . ASP A 1 205 ? 13.913 39.685 -15.121 1.00 79.19 205 ASP A O 1
ATOM 1668 N N . ASP A 1 206 ? 13.799 37.870 -16.450 1.00 76.94 206 ASP A N 1
ATOM 1669 C CA . ASP A 1 206 ? 12.441 38.074 -16.989 1.00 76.94 206 ASP A CA 1
ATOM 1670 C C . ASP A 1 206 ? 11.547 36.811 -16.900 1.00 76.94 206 ASP A C 1
ATOM 1672 O O . ASP A 1 206 ? 10.390 36.823 -17.321 1.00 76.94 206 ASP A O 1
ATOM 1676 N N . THR A 1 207 ? 12.049 35.728 -16.293 1.00 75.88 207 THR A N 1
ATOM 1677 C CA . THR A 1 207 ? 11.344 34.450 -16.101 1.00 75.88 207 THR A CA 1
ATOM 1678 C C . THR A 1 207 ? 10.696 34.373 -14.718 1.00 75.88 207 THR A C 1
ATOM 1680 O O . THR A 1 207 ? 11.359 34.563 -13.695 1.00 75.88 207 THR A O 1
ATOM 1683 N N . TYR A 1 208 ? 9.404 34.031 -14.675 1.00 81.88 208 TYR A N 1
ATOM 1684 C CA . TYR A 1 208 ? 8.614 33.901 -13.446 1.00 81.88 208 TYR A CA 1
ATOM 1685 C C . TYR A 1 208 ? 8.393 32.427 -13.076 1.00 81.88 208 TYR A C 1
ATOM 1687 O O . TYR A 1 208 ? 7.651 31.712 -13.748 1.00 81.88 208 TYR A O 1
ATOM 1695 N N . TYR A 1 209 ? 8.984 31.979 -11.969 1.00 73.94 209 TYR A N 1
ATOM 1696 C CA . TYR A 1 209 ? 8.766 30.643 -11.409 1.00 73.94 209 TYR A CA 1
ATOM 1697 C C . TYR A 1 209 ? 7.594 30.675 -10.421 1.00 73.94 209 TYR A C 1
ATOM 1699 O O . TYR A 1 209 ? 7.716 31.249 -9.337 1.00 73.94 209 TYR A O 1
ATOM 1707 N N . VAL A 1 210 ? 6.459 30.079 -10.799 1.00 82.00 210 VAL A N 1
ATOM 1708 C CA . VAL A 1 210 ? 5.234 30.019 -9.976 1.00 82.00 210 VAL A CA 1
ATOM 1709 C C . VAL A 1 210 ? 5.352 28.923 -8.916 1.00 82.00 210 VAL A C 1
ATOM 1711 O O . VAL A 1 210 ? 5.773 27.809 -9.225 1.00 82.00 210 VAL A O 1
ATOM 1714 N N . LEU A 1 211 ? 4.990 29.226 -7.666 1.00 85.00 211 LEU A N 1
ATOM 1715 C CA . LEU A 1 211 ? 5.152 28.320 -6.522 1.00 85.00 211 LEU A CA 1
ATOM 1716 C C . LEU A 1 211 ? 3.916 28.299 -5.609 1.00 85.00 211 LEU A C 1
ATOM 1718 O O . LEU A 1 211 ? 3.057 29.174 -5.669 1.00 85.00 211 LEU A O 1
ATOM 1722 N N . ASN A 1 212 ? 3.838 27.271 -4.761 1.00 81.31 212 ASN A N 1
ATOM 1723 C CA . ASN A 1 212 ? 2.662 26.940 -3.948 1.00 81.31 212 ASN A CA 1
ATOM 1724 C C . ASN A 1 212 ? 2.689 27.456 -2.494 1.00 81.31 212 ASN A C 1
ATOM 1726 O O . ASN A 1 212 ? 1.728 27.223 -1.768 1.00 81.31 212 ASN A O 1
ATOM 1730 N N . SER A 1 213 ? 3.776 28.089 -2.044 1.00 84.94 213 SER A N 1
ATOM 1731 C CA . SER A 1 213 ? 3.900 28.669 -0.695 1.00 84.94 213 SER A CA 1
ATOM 1732 C C . SER A 1 213 ? 5.085 29.629 -0.597 1.00 84.94 213 SER A C 1
ATOM 1734 O O . SER A 1 213 ? 6.041 29.527 -1.373 1.00 84.94 213 SER A O 1
ATOM 1736 N N . ILE A 1 214 ? 5.093 30.490 0.424 1.00 90.62 214 ILE A N 1
ATOM 1737 C CA . ILE A 1 214 ? 6.237 31.349 0.746 1.00 90.62 214 ILE A CA 1
ATOM 1738 C C . ILE A 1 214 ? 7.477 30.532 1.114 1.00 90.62 214 ILE A C 1
ATOM 1740 O O . ILE A 1 214 ? 8.591 30.907 0.754 1.00 90.62 214 ILE A O 1
ATOM 1744 N N . LEU A 1 215 ? 7.304 29.396 1.794 1.00 88.81 215 LEU A N 1
ATOM 1745 C CA . LEU A 1 215 ? 8.409 28.539 2.223 1.00 88.81 215 LEU A CA 1
ATOM 1746 C C . LEU A 1 215 ? 9.065 27.848 1.016 1.00 88.81 215 LEU A C 1
ATOM 1748 O O . LEU A 1 215 ? 10.296 27.827 0.916 1.00 88.81 215 LEU A O 1
ATOM 1752 N N . SER A 1 216 ? 8.258 27.400 0.044 1.00 83.06 216 SER A N 1
ATOM 1753 C CA . SER A 1 216 ? 8.727 26.983 -1.284 1.00 83.06 216 SER A CA 1
ATOM 1754 C C . SER A 1 216 ? 9.452 28.121 -2.008 1.00 83.06 216 SER A C 1
ATOM 1756 O O . SER A 1 216 ? 10.513 27.881 -2.578 1.00 83.06 216 SER A O 1
ATOM 1758 N N . SER A 1 217 ? 8.941 29.358 -1.968 1.00 88.62 217 SER A N 1
ATOM 1759 C CA . SER A 1 217 ? 9.559 30.517 -2.635 1.00 88.62 217 SER A CA 1
ATOM 1760 C C . SER A 1 217 ? 10.897 30.940 -2.036 1.00 88.62 217 SER A C 1
ATOM 1762 O O . SER A 1 217 ? 11.844 31.178 -2.787 1.00 88.62 217 SER A O 1
ATOM 1764 N N . VAL A 1 218 ? 11.026 30.987 -0.706 1.00 91.44 218 VAL A N 1
ATOM 1765 C CA . VAL A 1 218 ? 12.307 31.288 -0.045 1.00 91.44 218 VAL A CA 1
ATOM 1766 C C . VAL A 1 218 ? 13.321 30.172 -0.311 1.00 91.44 218 VAL A C 1
ATOM 1768 O O . VAL A 1 218 ? 14.483 30.469 -0.590 1.00 91.44 218 VAL A O 1
ATOM 1771 N N . ASN A 1 219 ? 12.895 28.901 -0.309 1.00 86.31 219 ASN A N 1
ATOM 1772 C CA . ASN A 1 219 ? 13.768 27.779 -0.660 1.00 86.31 219 ASN A CA 1
ATOM 1773 C C . ASN A 1 219 ? 14.198 27.837 -2.140 1.00 86.31 219 ASN A C 1
ATOM 1775 O O . ASN A 1 219 ? 15.387 27.826 -2.436 1.00 86.31 219 ASN A O 1
ATOM 1779 N N . CYS A 1 220 ? 13.260 27.988 -3.076 1.00 83.12 220 CYS A N 1
ATOM 1780 C CA . CYS A 1 220 ? 13.540 28.071 -4.512 1.00 83.12 220 CYS A CA 1
ATOM 1781 C C . CYS A 1 220 ? 14.478 29.241 -4.859 1.00 83.12 220 CYS A C 1
ATOM 1783 O O . CYS A 1 220 ? 15.489 29.033 -5.527 1.00 83.12 220 CYS A O 1
ATOM 1785 N N . CYS A 1 221 ? 14.211 30.443 -4.338 1.00 88.06 221 CYS A N 1
ATOM 1786 C CA . CYS A 1 221 ? 15.072 31.608 -4.545 1.00 88.06 221 CYS A CA 1
ATOM 1787 C C . CYS A 1 221 ? 16.489 31.379 -3.984 1.00 88.06 221 CYS A C 1
ATOM 1789 O O . CYS A 1 221 ? 17.475 31.654 -4.667 1.00 88.06 221 CYS A O 1
ATOM 1791 N N . PHE A 1 222 ? 16.611 30.774 -2.795 1.00 86.75 222 PHE A N 1
ATOM 1792 C CA . PHE A 1 222 ? 17.908 30.373 -2.241 1.00 86.75 222 PHE A CA 1
ATOM 1793 C C . PHE A 1 222 ? 18.643 29.374 -3.150 1.00 86.75 222 PHE A C 1
ATOM 1795 O O . PHE A 1 222 ? 19.815 29.584 -3.464 1.00 86.75 222 PHE A O 1
ATOM 1802 N N . LYS A 1 223 ? 17.957 28.320 -3.618 1.00 78.81 223 LYS A N 1
ATOM 1803 C CA . LYS A 1 223 ? 18.519 27.315 -4.539 1.00 78.81 223 LYS A CA 1
ATOM 1804 C C . LYS A 1 223 ? 19.051 27.953 -5.817 1.00 78.81 223 LYS A C 1
ATOM 1806 O O . LYS A 1 223 ? 20.179 27.665 -6.195 1.00 78.81 223 LYS A O 1
ATOM 1811 N N . ILE A 1 224 ? 18.267 28.830 -6.444 1.00 74.06 224 ILE A N 1
ATOM 1812 C CA . ILE A 1 224 ? 18.639 29.542 -7.674 1.00 74.06 224 ILE A CA 1
ATOM 1813 C C . ILE A 1 224 ? 19.891 30.397 -7.445 1.00 74.06 224 ILE A C 1
ATOM 1815 O O . ILE A 1 224 ? 20.834 30.322 -8.231 1.00 74.06 224 ILE A O 1
ATOM 1819 N N . ILE A 1 225 ? 19.940 31.161 -6.346 1.00 75.31 225 ILE A N 1
ATOM 1820 C CA . ILE A 1 225 ? 21.088 32.023 -6.034 1.00 75.31 225 ILE A CA 1
ATOM 1821 C C . ILE A 1 225 ? 22.375 31.199 -5.850 1.00 75.31 225 ILE A C 1
ATOM 1823 O O . ILE A 1 225 ? 23.416 31.588 -6.377 1.00 75.31 225 ILE A O 1
ATOM 1827 N N . HIS A 1 226 ? 22.321 30.047 -5.170 1.00 74.38 226 HIS A N 1
ATOM 1828 C CA . HIS A 1 226 ? 23.497 29.174 -5.007 1.00 74.38 226 HIS A CA 1
ATOM 1829 C C . HIS A 1 226 ? 23.872 28.419 -6.285 1.00 74.38 226 HIS A C 1
ATOM 1831 O O . HIS A 1 226 ? 25.047 28.395 -6.640 1.00 74.38 226 HIS A O 1
ATOM 1837 N N . ALA A 1 227 ? 22.901 27.840 -6.996 1.00 62.94 227 ALA A N 1
ATOM 1838 C CA . ALA A 1 227 ? 23.144 27.059 -8.211 1.00 62.94 227 ALA A CA 1
ATOM 1839 C C . ALA A 1 227 ? 23.770 27.896 -9.339 1.00 62.94 227 ALA A C 1
ATOM 1841 O O . ALA A 1 227 ? 24.605 27.395 -10.086 1.00 62.94 227 ALA A O 1
ATOM 1842 N N . LEU A 1 228 ? 23.402 29.178 -9.429 1.00 59.41 228 LEU A N 1
ATOM 1843 C CA . LEU A 1 228 ? 23.945 30.129 -10.402 1.00 59.41 228 LEU A CA 1
ATOM 1844 C C . LEU A 1 228 ? 25.123 30.963 -9.849 1.00 59.41 228 LEU A C 1
ATOM 1846 O O . LEU A 1 228 ? 25.618 31.850 -10.541 1.00 59.41 228 LEU A O 1
ATOM 1850 N N . ASN A 1 229 ? 25.580 30.699 -8.614 1.00 68.12 229 ASN A N 1
ATOM 1851 C CA . ASN A 1 229 ? 26.658 31.431 -7.925 1.00 68.12 229 ASN A CA 1
ATOM 1852 C C . ASN A 1 229 ? 26.454 32.969 -7.902 1.00 68.12 229 ASN A C 1
ATOM 1854 O O . ASN A 1 229 ? 27.380 33.763 -8.091 1.00 68.12 229 ASN A O 1
ATOM 1858 N N . ILE A 1 230 ? 25.205 33.385 -7.690 1.00 73.62 230 ILE A N 1
ATOM 1859 C CA . ILE A 1 230 ? 24.739 34.776 -7.689 1.00 73.62 230 ILE A CA 1
ATOM 1860 C C . ILE A 1 230 ? 24.993 35.428 -6.315 1.00 73.62 230 ILE A C 1
ATOM 1862 O O . ILE A 1 230 ? 25.032 34.767 -5.278 1.00 73.62 230 ILE A O 1
ATOM 1866 N N . GLN A 1 231 ? 25.156 36.755 -6.278 1.00 79.69 231 GLN A N 1
ATOM 1867 C CA . GLN A 1 231 ? 25.270 37.498 -5.017 1.00 79.69 231 GLN A CA 1
ATOM 1868 C C . GLN A 1 231 ? 23.879 37.827 -4.458 1.00 79.69 231 GLN A C 1
ATOM 1870 O O . GLN A 1 231 ? 22.999 38.269 -5.188 1.00 79.69 231 GLN A O 1
ATOM 1875 N N . TYR A 1 232 ? 23.669 37.670 -3.147 1.00 86.62 232 TYR A N 1
ATOM 1876 C CA . TYR A 1 232 ? 22.389 38.043 -2.531 1.00 86.62 232 TYR A CA 1
ATOM 1877 C C . TYR A 1 232 ? 22.026 39.521 -2.780 1.00 86.62 232 TYR A C 1
ATOM 1879 O O . TYR A 1 232 ? 22.922 40.376 -2.755 1.00 86.62 232 TYR A O 1
ATOM 1887 N N . PRO A 1 233 ? 20.726 39.857 -2.926 1.00 85.81 233 PRO A N 1
ATOM 1888 C CA . PRO A 1 233 ? 20.288 41.243 -3.037 1.00 85.81 233 PRO A CA 1
ATOM 1889 C C . PRO A 1 233 ? 20.811 42.082 -1.863 1.00 85.81 233 PRO A C 1
ATOM 1891 O O . PRO A 1 233 ? 20.667 41.722 -0.694 1.00 85.81 233 PRO A O 1
ATOM 1894 N N . VAL A 1 234 ? 21.431 43.225 -2.165 1.00 80.69 234 VAL A N 1
ATOM 1895 C CA . VAL A 1 234 ? 22.158 44.034 -1.166 1.00 80.69 234 VAL A CA 1
ATOM 1896 C C . VAL A 1 234 ? 21.227 44.598 -0.078 1.00 80.69 234 VAL A C 1
ATOM 1898 O O . VAL A 1 234 ? 21.663 44.810 1.052 1.00 80.69 234 VAL A O 1
ATOM 1901 N N . GLU A 1 235 ? 19.941 44.782 -0.397 1.00 84.75 235 GLU A N 1
ATOM 1902 C CA . GLU A 1 235 ? 18.876 45.152 0.550 1.00 84.75 235 GLU A CA 1
ATOM 1903 C C . GLU A 1 235 ? 18.665 44.079 1.635 1.00 84.75 235 GLU A C 1
ATOM 1905 O O . GLU A 1 235 ? 18.544 44.399 2.816 1.00 84.75 235 GLU A O 1
ATOM 1910 N N . SER A 1 236 ? 18.667 42.803 1.246 1.00 89.06 236 SER A N 1
ATOM 1911 C CA . SER A 1 236 ? 18.273 41.654 2.074 1.00 89.06 236 SER A CA 1
ATOM 1912 C C . SER A 1 236 ? 19.439 40.760 2.504 1.00 89.06 236 SER A C 1
ATOM 1914 O O . SER A 1 236 ? 19.238 39.786 3.229 1.00 89.06 236 SER A O 1
ATOM 1916 N N . LEU A 1 237 ? 20.674 41.118 2.140 1.00 86.38 237 LEU A N 1
ATOM 1917 C CA . LEU A 1 237 ? 21.911 40.406 2.473 1.00 86.38 237 LEU A CA 1
ATOM 1918 C C . LEU A 1 237 ? 22.015 39.919 3.940 1.00 86.38 237 LEU A C 1
ATOM 1920 O O . LEU A 1 237 ? 22.468 38.787 4.125 1.00 86.38 237 LEU A O 1
ATOM 1924 N N . PRO A 1 238 ? 21.603 40.670 4.991 1.00 83.88 238 PRO A N 1
ATOM 1925 C CA . PRO A 1 238 ? 21.614 40.155 6.366 1.00 83.88 238 PRO A CA 1
ATOM 1926 C C . PRO A 1 238 ? 20.675 38.960 6.573 1.00 83.88 238 PRO A C 1
ATOM 1928 O O . PRO A 1 238 ? 21.041 38.000 7.247 1.00 83.88 238 PRO A O 1
ATOM 1931 N N . ILE A 1 239 ? 19.488 39.015 5.961 1.00 88.94 239 ILE A N 1
ATOM 1932 C CA . ILE A 1 239 ? 18.420 38.015 6.067 1.00 88.94 239 ILE A CA 1
ATOM 1933 C C . ILE A 1 239 ? 18.871 36.731 5.368 1.00 88.94 239 ILE A C 1
ATOM 1935 O O . ILE A 1 239 ? 18.851 35.659 5.966 1.00 88.94 239 ILE A O 1
ATOM 1939 N N . TRP A 1 240 ? 19.391 36.850 4.144 1.00 89.12 240 TRP A N 1
ATOM 1940 C CA . TRP A 1 240 ? 19.944 35.717 3.405 1.00 89.12 240 TRP A CA 1
ATOM 1941 C C . TRP A 1 240 ? 21.185 35.109 4.068 1.00 89.12 240 TRP A C 1
ATOM 1943 O O . TRP A 1 240 ? 21.301 33.888 4.145 1.00 89.12 240 TRP A O 1
ATOM 1953 N N . SER A 1 241 ? 22.076 35.934 4.629 1.00 82.12 241 SER A N 1
ATOM 1954 C CA . SER A 1 241 ? 23.241 35.454 5.391 1.00 82.12 241 SER A CA 1
ATOM 1955 C C . SER A 1 241 ? 22.831 34.693 6.657 1.00 82.12 241 SER A C 1
ATOM 1957 O O . SER A 1 241 ? 23.487 33.719 7.032 1.00 82.12 241 SER A O 1
ATOM 1959 N N . PHE A 1 242 ? 21.747 35.120 7.315 1.00 83.56 242 PHE A N 1
ATOM 1960 C CA . PHE A 1 242 ? 21.148 34.389 8.428 1.00 83.56 242 PHE A CA 1
ATOM 1961 C C . PHE A 1 242 ? 20.495 33.085 7.958 1.00 83.56 242 PHE A C 1
ATOM 1963 O O . PHE A 1 242 ? 20.750 32.054 8.566 1.00 83.56 242 PHE A O 1
ATOM 1970 N N . ILE A 1 243 ? 19.737 33.085 6.858 1.00 85.69 243 ILE A N 1
ATOM 1971 C CA . ILE A 1 243 ? 19.116 31.870 6.306 1.00 85.69 243 ILE A CA 1
ATOM 1972 C C . ILE A 1 243 ? 20.181 30.823 5.938 1.00 85.69 243 ILE A C 1
ATOM 1974 O O . ILE A 1 243 ? 20.073 29.661 6.335 1.00 85.69 243 ILE A O 1
ATOM 1978 N N . GLN A 1 244 ? 21.255 31.250 5.266 1.00 81.25 244 GLN A N 1
ATOM 1979 C CA . GLN A 1 244 ? 22.381 30.403 4.871 1.00 81.25 244 GLN A CA 1
ATOM 1980 C C . GLN A 1 244 ? 23.054 29.705 6.065 1.00 81.25 244 GLN A C 1
ATOM 1982 O O . GLN A 1 244 ? 23.315 28.505 6.008 1.00 81.25 244 GLN A O 1
ATOM 1987 N N . LYS A 1 245 ? 23.366 30.451 7.133 1.00 77.19 245 LYS A N 1
ATOM 1988 C CA . LYS A 1 245 ? 24.095 29.927 8.305 1.00 77.19 245 LYS A CA 1
ATOM 1989 C C . LYS A 1 245 ? 23.178 29.279 9.346 1.00 77.19 245 LYS A C 1
ATOM 1991 O O . LYS A 1 245 ? 23.567 28.315 9.992 1.00 77.19 245 LYS A O 1
ATOM 1996 N N . GLY A 1 246 ? 21.981 29.827 9.529 1.00 71.75 246 GLY A N 1
ATOM 1997 C CA . GLY A 1 246 ? 21.004 29.426 10.537 1.00 71.75 246 GLY A CA 1
ATOM 1998 C C . GLY A 1 246 ? 20.257 28.155 10.156 1.00 71.75 246 GLY A C 1
ATOM 1999 O O . GLY A 1 246 ? 20.236 27.221 10.956 1.00 71.75 246 GLY A O 1
ATOM 2000 N N . PHE A 1 247 ? 19.711 28.089 8.937 1.00 79.00 247 PHE A N 1
ATOM 2001 C CA . PHE A 1 247 ? 18.938 26.933 8.470 1.00 79.00 247 PHE A CA 1
ATOM 2002 C C . PHE A 1 247 ? 19.798 25.959 7.659 1.00 79.00 247 PHE A C 1
ATOM 2004 O O . PHE A 1 247 ? 19.941 24.813 8.063 1.00 79.00 247 PHE A O 1
ATOM 2011 N N . TYR A 1 248 ? 20.452 26.408 6.581 1.00 71.19 248 TYR A N 1
ATOM 2012 C CA . TYR A 1 248 ? 21.244 25.513 5.715 1.00 71.19 248 TYR A CA 1
ATOM 2013 C C . TYR A 1 248 ? 22.649 25.168 6.251 1.00 71.19 248 TYR A C 1
ATOM 2015 O O . TYR A 1 248 ? 23.346 24.355 5.653 1.00 71.19 248 TYR A O 1
ATOM 2023 N N . LYS A 1 249 ? 23.088 25.787 7.357 1.00 70.31 249 LYS A N 1
ATOM 2024 C CA . LYS A 1 249 ? 24.407 25.586 8.000 1.00 70.31 249 LYS A CA 1
ATOM 2025 C C . LYS A 1 249 ? 25.631 25.775 7.071 1.00 70.31 249 LYS A C 1
ATOM 2027 O O . LYS A 1 249 ? 26.705 25.245 7.344 1.00 70.31 249 LYS A O 1
ATOM 2032 N N . ILE A 1 250 ? 25.520 26.558 5.991 1.00 67.62 250 ILE A N 1
ATOM 2033 C CA . ILE A 1 250 ? 26.611 26.753 5.014 1.00 67.62 250 ILE A CA 1
ATOM 2034 C C . ILE A 1 250 ? 27.570 27.861 5.489 1.00 67.62 250 ILE A C 1
ATOM 2036 O O . ILE A 1 250 ? 27.302 29.058 5.337 1.00 67.62 250 ILE A O 1
ATOM 2040 N N . PHE A 1 251 ? 28.726 27.473 6.035 1.00 59.91 251 PHE A N 1
ATOM 2041 C CA . PHE A 1 251 ? 29.754 28.395 6.534 1.00 59.91 251 PHE A CA 1
ATOM 2042 C C . PHE A 1 251 ? 30.844 28.695 5.490 1.00 59.91 251 PHE A C 1
ATOM 2044 O O . PHE A 1 251 ? 31.608 27.819 5.098 1.00 59.91 251 PHE A O 1
ATOM 2051 N N . ILE A 1 252 ? 30.977 29.967 5.095 1.00 49.38 252 ILE A N 1
ATOM 2052 C CA . ILE A 1 252 ? 32.066 30.466 4.233 1.00 49.38 252 ILE A CA 1
ATOM 2053 C C . ILE A 1 252 ? 33.087 31.235 5.092 1.00 49.38 252 ILE A C 1
ATOM 2055 O O . ILE A 1 252 ? 32.700 32.052 5.936 1.00 49.38 252 ILE A O 1
ATOM 2059 N N . LYS A 1 253 ? 34.391 31.004 4.865 1.00 33.78 253 LYS A N 1
ATOM 2060 C CA . LYS A 1 253 ? 35.531 31.577 5.619 1.00 33.78 253 LYS A CA 1
ATOM 2061 C C . LYS A 1 253 ? 35.758 33.098 5.406 1.00 33.78 253 LYS A C 1
ATOM 2063 O O . LYS A 1 253 ? 36.871 33.494 5.077 1.00 33.78 253 LYS A O 1
ATOM 2068 N N . SER A 1 254 ? 34.753 33.969 5.592 1.00 34.09 254 SER A N 1
ATOM 2069 C CA . SER A 1 254 ? 34.960 35.444 5.611 1.00 34.09 254 SER A CA 1
ATOM 2070 C C . SER A 1 254 ? 33.783 36.331 6.090 1.00 34.09 254 SER A C 1
ATOM 2072 O O . SER A 1 254 ? 33.717 37.500 5.712 1.00 34.09 254 SER A O 1
ATOM 2074 N N . VAL A 1 255 ? 32.856 35.861 6.944 1.00 34.25 255 VAL A N 1
ATOM 2075 C CA . VAL A 1 255 ? 31.773 36.732 7.480 1.00 34.25 255 VAL A CA 1
ATOM 2076 C C . VAL A 1 255 ? 31.617 36.612 8.996 1.00 34.25 255 VAL A C 1
ATOM 2078 O O . VAL A 1 255 ? 31.224 35.554 9.494 1.00 34.25 255 VAL A O 1
ATOM 2081 N N . SER A 1 256 ? 31.855 37.719 9.708 1.00 33.22 256 SER A N 1
ATOM 2082 C CA . SER A 1 256 ? 31.679 37.858 11.159 1.00 33.22 256 SER A CA 1
ATOM 2083 C C . SER A 1 256 ? 30.221 37.673 11.609 1.00 33.22 256 SER A C 1
ATOM 2085 O O . SER A 1 256 ? 29.272 37.848 10.843 1.00 33.22 256 SER A O 1
ATOM 2087 N N . LEU A 1 257 ? 30.038 37.253 12.862 1.00 38.06 257 LEU A N 1
ATOM 2088 C CA . LEU A 1 257 ? 28.738 36.851 13.407 1.00 38.06 257 LEU A CA 1
ATOM 2089 C C . LEU A 1 257 ? 27.964 38.049 13.978 1.00 38.06 257 LEU A C 1
ATOM 2091 O O . LEU A 1 257 ? 28.491 38.815 14.785 1.00 38.06 257 LEU A O 1
ATOM 2095 N N . GLY A 1 258 ? 26.698 38.183 13.575 1.00 43.16 258 GLY A N 1
ATOM 2096 C CA . GLY A 1 258 ? 25.739 39.126 14.154 1.00 43.16 258 GLY A CA 1
ATOM 2097 C C . GLY A 1 258 ? 24.958 38.501 15.314 1.00 43.16 258 GLY A C 1
ATOM 2098 O O . GLY A 1 258 ? 24.687 37.302 15.305 1.00 43.16 258 GLY A O 1
ATOM 2099 N N . HIS A 1 259 ? 24.572 39.323 16.294 1.00 39.00 259 HIS A N 1
ATOM 2100 C CA . HIS A 1 259 ? 24.002 38.881 17.577 1.00 39.00 259 HIS A CA 1
ATOM 2101 C C . HIS A 1 259 ? 22.788 37.941 17.422 1.00 39.00 259 HIS A C 1
ATOM 2103 O O . HIS A 1 259 ? 22.772 36.860 18.003 1.00 39.00 259 HIS A O 1
ATOM 2109 N N . GLY A 1 260 ? 21.832 38.296 16.554 1.00 39.38 260 GLY A N 1
ATOM 2110 C CA . GLY A 1 260 ? 20.576 37.555 16.378 1.00 39.38 260 GLY A CA 1
ATOM 2111 C C . GLY A 1 260 ? 20.699 36.126 15.831 1.00 39.38 260 GLY A C 1
ATOM 2112 O O . GLY A 1 260 ? 19.739 35.373 15.933 1.00 39.38 260 GLY A O 1
ATOM 2113 N N . HIS A 1 261 ? 21.852 35.711 15.288 1.00 47.31 261 HIS A N 1
ATOM 2114 C CA . HIS A 1 261 ? 22.044 34.304 14.910 1.00 47.31 261 HIS A CA 1
ATOM 2115 C C . HIS A 1 261 ? 22.068 33.390 16.141 1.00 47.31 261 HIS A C 1
ATOM 2117 O O . HIS A 1 261 ? 21.376 32.376 16.157 1.00 47.31 261 HIS A O 1
ATOM 2123 N N . PHE A 1 262 ? 22.804 33.779 17.187 1.00 41.22 262 PHE A N 1
ATOM 2124 C CA . PHE A 1 262 ? 22.869 33.014 18.432 1.00 41.22 262 PHE A CA 1
ATOM 2125 C C . PHE A 1 262 ? 21.506 32.999 19.134 1.00 41.22 262 PHE A C 1
ATOM 2127 O O . PHE A 1 262 ? 20.988 31.931 19.432 1.00 41.22 262 PHE A O 1
ATOM 2134 N N . THR A 1 263 ? 20.859 34.161 19.280 1.00 46.28 263 THR A N 1
ATOM 2135 C CA . THR A 1 263 ? 19.566 34.296 19.983 1.00 46.28 263 THR A CA 1
ATOM 2136 C C . THR A 1 263 ? 18.404 33.518 19.343 1.00 46.28 263 THR A C 1
ATOM 2138 O O . THR A 1 263 ? 17.429 33.226 20.030 1.00 46.28 263 THR A O 1
ATOM 2141 N N . ILE A 1 264 ? 18.475 33.199 18.042 1.00 43.91 264 ILE A N 1
ATOM 2142 C CA . ILE A 1 264 ? 17.430 32.432 17.337 1.00 43.91 264 ILE A CA 1
ATOM 2143 C C . ILE A 1 264 ? 17.801 30.948 17.202 1.00 43.91 264 ILE A C 1
ATOM 2145 O O . ILE A 1 264 ? 16.920 30.100 17.328 1.00 43.91 264 ILE A O 1
ATOM 2149 N N . CYS A 1 265 ? 19.071 30.623 16.929 1.00 41.12 265 CYS A N 1
ATOM 2150 C CA . CYS A 1 265 ? 19.496 29.261 16.577 1.00 41.12 265 CYS A CA 1
ATOM 2151 C C . CYS A 1 265 ? 20.203 28.489 17.704 1.00 41.12 265 CYS A C 1
ATOM 2153 O O . CYS A 1 265 ? 20.347 27.277 17.578 1.00 41.12 265 CYS A O 1
ATOM 2155 N N . HIS A 1 266 ? 20.670 29.164 18.760 1.00 46.34 266 HIS A N 1
ATOM 2156 C CA . HIS A 1 266 ? 21.490 28.582 19.832 1.00 46.34 266 HIS A CA 1
ATOM 2157 C C . HIS A 1 266 ? 21.131 29.174 21.217 1.00 46.34 266 HIS A C 1
ATOM 2159 O O . HIS A 1 266 ? 21.966 29.856 21.811 1.00 46.34 266 HIS A O 1
ATOM 2165 N N . PRO A 1 267 ? 19.896 28.967 21.721 1.00 38.31 267 PRO A N 1
ATOM 2166 C CA . PRO A 1 267 ? 19.452 29.542 22.996 1.00 38.31 267 PRO A CA 1
ATOM 2167 C C . PRO A 1 267 ? 20.150 28.957 24.239 1.00 38.31 267 PRO A C 1
ATOM 2169 O O . PRO A 1 267 ? 20.474 29.722 25.141 1.00 38.31 267 PRO A O 1
ATOM 2172 N N . ASP A 1 268 ? 20.421 27.646 24.272 1.00 36.09 268 ASP A N 1
ATOM 2173 C CA . ASP A 1 268 ? 20.704 26.909 25.521 1.00 36.09 268 ASP A CA 1
ATOM 2174 C C . ASP A 1 268 ? 22.146 26.351 25.632 1.00 36.09 268 ASP A C 1
ATOM 2176 O O . ASP A 1 268 ? 22.366 25.290 26.211 1.00 36.09 268 ASP A O 1
ATOM 2180 N N . TYR A 1 269 ? 23.146 27.036 25.058 1.00 35.25 269 TYR A N 1
ATOM 2181 C CA . TYR A 1 269 ? 24.558 26.596 25.060 1.00 35.25 269 TYR A CA 1
ATOM 2182 C C . TYR A 1 269 ? 25.523 27.617 25.694 1.00 35.25 269 TYR A C 1
ATOM 2184 O O . TYR A 1 269 ? 26.448 28.120 25.050 1.00 35.25 269 TYR A O 1
ATOM 2192 N N . ASP A 1 270 ? 25.344 27.878 26.989 1.00 32.75 270 ASP A N 1
ATOM 2193 C CA . ASP A 1 270 ? 26.351 28.543 27.828 1.00 32.75 270 ASP A CA 1
ATOM 2194 C C . ASP A 1 270 ? 27.424 27.533 28.283 1.00 32.75 270 ASP A C 1
ATOM 2196 O O . ASP A 1 270 ? 27.360 27.008 29.386 1.00 32.75 270 ASP A O 1
ATOM 2200 N N . PHE A 1 271 ? 28.407 27.245 27.419 1.00 35.12 271 PHE A N 1
ATOM 2201 C CA . PHE A 1 271 ? 29.783 26.868 27.803 1.00 35.12 271 PHE A CA 1
ATOM 2202 C C . PHE A 1 271 ? 30.697 26.838 26.565 1.00 35.12 271 PHE A C 1
ATOM 2204 O O . PHE A 1 271 ? 30.738 25.861 25.822 1.00 35.12 271 PHE A O 1
ATOM 2211 N N . PHE A 1 272 ? 31.479 27.903 26.367 1.00 42.69 272 PHE A N 1
ATOM 2212 C CA . PHE A 1 272 ? 32.620 27.911 25.446 1.00 42.69 272 PHE A CA 1
ATOM 2213 C C . PHE A 1 272 ? 33.804 28.630 26.097 1.00 42.69 272 PHE A C 1
ATOM 2215 O O . PHE A 1 272 ? 33.701 29.802 26.463 1.00 42.69 272 PHE A O 1
ATOM 2222 N N . GLU A 1 273 ? 34.940 27.942 26.208 1.00 43.31 273 GLU A N 1
ATOM 2223 C CA . GLU A 1 273 ? 36.218 28.599 26.473 1.00 43.31 273 GLU A CA 1
ATOM 2224 C C . GLU A 1 273 ? 36.754 29.228 25.187 1.00 43.31 273 GLU A C 1
ATOM 2226 O O . GLU A 1 273 ? 36.930 28.570 24.163 1.00 43.31 273 GLU A O 1
ATOM 2231 N N . TYR A 1 274 ? 37.030 30.525 25.251 1.00 49.94 274 TYR A N 1
ATOM 2232 C CA . TYR A 1 274 ? 37.681 31.279 24.194 1.00 49.94 274 TYR A CA 1
ATOM 2233 C C . TYR A 1 274 ? 39.174 31.385 24.518 1.00 49.94 274 TYR A C 1
ATOM 2235 O O . TYR A 1 274 ? 39.590 32.275 25.262 1.00 49.94 274 TYR A O 1
ATOM 2243 N N . THR A 1 275 ? 39.973 30.456 23.998 1.00 43.97 275 THR A N 1
ATOM 2244 C CA . THR A 1 275 ? 41.439 30.470 24.118 1.00 43.97 275 THR A CA 1
ATOM 2245 C C . THR A 1 275 ? 42.044 31.494 23.160 1.00 43.97 275 THR A C 1
ATOM 2247 O O . THR A 1 275 ? 41.635 31.588 22.002 1.00 43.97 275 THR A O 1
ATOM 2250 N N . CYS A 1 276 ? 43.035 32.260 23.615 1.00 58.72 276 CYS A N 1
ATOM 2251 C CA . CYS A 1 276 ? 43.880 33.038 22.714 1.00 58.72 276 CYS A CA 1
ATOM 2252 C C . CYS A 1 276 ? 44.876 32.126 21.972 1.00 58.72 276 CYS A C 1
ATOM 2254 O O . CYS A 1 276 ? 45.155 31.001 22.388 1.00 58.72 276 CYS A O 1
ATOM 2256 N N . SER A 1 277 ? 45.342 32.578 20.809 1.00 49.03 277 SER A N 1
ATOM 2257 C CA . SER A 1 277 ? 46.265 31.835 19.932 1.00 49.03 277 SER A CA 1
ATOM 2258 C C . SER A 1 277 ? 47.225 32.774 19.189 1.00 49.03 277 SER A C 1
ATOM 2260 O O . SER A 1 277 ? 47.742 32.435 18.129 1.00 49.03 277 SER A O 1
ATOM 2262 N N . GLU A 1 278 ? 47.426 33.976 19.734 1.00 60.78 278 GLU A N 1
ATOM 2263 C CA . GLU A 1 278 ? 48.585 34.817 19.423 1.00 60.78 278 GLU A CA 1
ATOM 2264 C C . GLU A 1 278 ? 49.822 34.217 20.109 1.00 60.78 278 GLU A C 1
ATOM 2266 O O . GLU A 1 278 ? 49.704 33.592 21.170 1.00 60.78 278 GLU A O 1
ATOM 2271 N N . ASN A 1 279 ? 51.004 34.408 19.517 1.00 44.81 279 ASN A N 1
ATOM 2272 C CA . ASN A 1 279 ? 52.244 33.837 20.049 1.00 44.81 279 ASN A CA 1
ATOM 2273 C C . ASN A 1 279 ? 52.471 34.259 21.515 1.00 44.81 279 ASN A C 1
ATOM 2275 O O . ASN A 1 279 ? 52.193 35.395 21.905 1.00 44.81 279 ASN A O 1
ATOM 2279 N N . ASP A 1 280 ? 52.952 33.310 22.320 1.00 50.03 280 ASP A N 1
ATOM 2280 C CA . ASP A 1 280 ? 53.187 33.431 23.765 1.00 50.03 280 ASP A CA 1
ATOM 2281 C C . ASP A 1 280 ? 51.949 33.798 24.621 1.00 50.03 280 ASP A C 1
ATOM 2283 O O . ASP A 1 280 ? 52.090 34.255 25.761 1.00 50.03 280 ASP A O 1
ATOM 2287 N N . CYS A 1 281 ? 50.715 33.579 24.131 1.00 55.88 281 CYS A N 1
ATOM 2288 C CA . CYS A 1 281 ? 49.496 33.922 24.875 1.00 55.88 281 CYS A CA 1
ATOM 2289 C C . CYS A 1 281 ? 48.426 32.814 24.957 1.00 55.88 281 CYS A C 1
ATOM 2291 O O . CYS A 1 281 ? 47.427 32.821 24.244 1.00 55.88 281 CYS A O 1
ATOM 2293 N N . ASN A 1 282 ? 48.559 31.921 25.943 1.00 60.81 282 ASN A N 1
ATOM 2294 C CA . ASN A 1 282 ? 47.649 30.781 26.160 1.00 60.81 282 ASN A CA 1
ATOM 2295 C C . ASN A 1 282 ? 46.465 31.089 27.113 1.00 60.81 282 ASN A C 1
ATOM 2297 O O . ASN A 1 282 ? 46.099 30.256 27.939 1.00 60.81 282 ASN A O 1
ATOM 2301 N N . ARG A 1 283 ? 45.885 32.299 27.081 1.00 53.91 283 ARG A N 1
ATOM 2302 C CA . ARG A 1 283 ? 44.816 32.695 28.030 1.00 53.91 283 ARG A CA 1
ATOM 2303 C C . ARG A 1 283 ? 43.423 32.256 27.561 1.00 53.91 283 ARG A C 1
ATOM 2305 O O . ARG A 1 283 ? 43.014 32.621 26.460 1.00 53.91 283 ARG A O 1
ATOM 2312 N N . THR A 1 284 ? 42.680 31.546 28.412 1.00 48.25 284 THR A N 1
ATOM 2313 C CA . THR A 1 284 ? 41.255 31.207 28.232 1.00 48.25 284 THR A CA 1
ATOM 2314 C C . THR A 1 284 ? 40.323 32.243 28.868 1.00 48.25 284 THR A C 1
ATOM 2316 O O . THR A 1 284 ? 40.669 32.924 29.835 1.00 48.25 284 THR A O 1
ATOM 2319 N N . PHE A 1 285 ? 39.116 32.376 28.311 1.00 58.19 285 PHE A N 1
ATOM 2320 C CA . PHE A 1 285 ? 38.051 33.250 28.812 1.00 58.19 285 PHE A CA 1
ATOM 2321 C C . PHE A 1 285 ? 36.691 32.585 28.581 1.00 58.19 285 PHE A C 1
ATOM 2323 O O . PHE A 1 285 ? 36.428 32.151 27.468 1.00 58.19 285 PHE A O 1
ATOM 2330 N N . HIS A 1 286 ? 35.783 32.582 29.560 1.00 46.66 286 HIS A N 1
ATOM 2331 C CA . HIS A 1 286 ? 34.425 32.023 29.382 1.00 46.66 286 HIS A CA 1
ATOM 2332 C C . HIS A 1 286 ? 33.411 33.029 28.796 1.00 46.66 286 HIS A C 1
ATOM 2334 O O . HIS A 1 286 ? 32.281 32.678 28.480 1.00 46.66 286 HIS A O 1
ATOM 2340 N N . LEU A 1 287 ? 33.796 34.305 28.650 1.00 49.47 287 LEU A N 1
ATOM 2341 C CA . LEU A 1 287 ? 32.924 35.383 28.169 1.00 49.47 287 LEU A CA 1
ATOM 2342 C C . LEU A 1 287 ? 33.517 36.056 26.929 1.00 49.47 287 LEU A C 1
ATOM 2344 O O . LEU A 1 287 ? 34.579 36.682 26.987 1.00 49.47 287 LEU A O 1
ATOM 2348 N N . ILE A 1 288 ? 32.780 36.016 25.815 1.00 44.91 288 ILE A N 1
ATOM 2349 C CA . ILE A 1 288 ? 33.233 36.527 24.508 1.00 44.91 288 ILE A CA 1
ATOM 2350 C C . ILE A 1 288 ? 33.604 38.023 24.521 1.00 44.91 288 ILE A C 1
ATOM 2352 O O . ILE A 1 288 ? 34.449 38.468 23.743 1.00 44.91 288 ILE A O 1
ATOM 2356 N N . ASN A 1 289 ? 33.007 38.820 25.412 1.00 50.38 289 ASN A N 1
ATOM 2357 C CA . ASN A 1 289 ? 33.342 40.239 25.567 1.00 50.38 289 ASN A CA 1
ATOM 2358 C C . ASN A 1 289 ? 34.678 40.450 26.302 1.00 50.38 289 ASN A C 1
ATOM 2360 O O . ASN A 1 289 ? 35.390 41.407 25.996 1.00 50.38 289 ASN A O 1
ATOM 2364 N N . SER A 1 290 ? 35.053 39.546 27.211 1.00 59.03 290 SER A N 1
ATOM 2365 C CA . SER A 1 290 ? 36.373 39.535 27.855 1.00 59.03 290 SER A CA 1
ATOM 2366 C C . SER A 1 290 ? 37.451 39.096 26.864 1.00 59.03 290 SER A C 1
ATOM 2368 O O . SER A 1 290 ? 38.466 39.777 26.734 1.00 59.03 290 SER A O 1
ATOM 2370 N N . PHE A 1 291 ? 37.180 38.053 26.073 1.00 56.50 291 PHE A N 1
ATOM 2371 C CA . PHE A 1 291 ? 38.067 37.604 24.994 1.00 56.50 291 PHE A CA 1
ATOM 2372 C C . PHE A 1 291 ? 38.334 38.703 23.950 1.00 56.50 291 PHE A C 1
ATOM 2374 O O . PHE A 1 291 ? 39.480 38.978 23.605 1.00 56.50 291 PHE A O 1
ATOM 2381 N N . LYS A 1 292 ? 37.291 39.419 23.504 1.00 52.53 292 LYS A N 1
ATOM 2382 C CA . LYS A 1 292 ? 37.433 40.559 22.576 1.00 52.53 292 LYS A CA 1
ATOM 2383 C C . LYS A 1 292 ? 38.244 41.717 23.164 1.00 52.53 292 LYS A C 1
ATOM 2385 O O . LYS A 1 292 ? 39.038 42.315 22.443 1.00 52.53 292 LYS A O 1
ATOM 2390 N N . LYS A 1 293 ? 38.070 42.031 24.456 1.00 64.94 293 LYS A N 1
ATOM 2391 C CA . LYS A 1 293 ? 38.912 43.021 25.153 1.00 64.94 293 LYS A CA 1
ATOM 2392 C C . LYS A 1 293 ? 40.372 42.570 25.211 1.00 64.94 293 LYS A C 1
ATOM 2394 O O . LYS A 1 293 ? 41.253 43.394 25.000 1.00 64.94 293 LYS A O 1
ATOM 2399 N N . HIS A 1 294 ? 40.624 41.286 25.459 1.00 71.12 294 HIS A N 1
ATOM 2400 C CA . HIS A 1 294 ? 41.973 40.730 25.476 1.00 71.12 294 HIS A CA 1
ATOM 2401 C C . HIS A 1 294 ? 42.645 40.776 24.096 1.00 71.12 294 HIS A C 1
ATOM 2403 O O . HIS A 1 294 ? 43.748 41.309 23.998 1.00 71.12 294 HIS A O 1
ATOM 2409 N N . LEU A 1 295 ? 41.981 40.330 23.023 1.00 58.69 295 LEU A N 1
ATOM 2410 C CA . LEU A 1 295 ? 42.534 40.414 21.663 1.00 58.69 295 LEU A CA 1
ATOM 2411 C C . LEU A 1 295 ? 42.909 41.855 21.271 1.00 58.69 295 LEU A C 1
ATOM 2413 O O . LEU A 1 295 ? 43.942 42.075 20.650 1.00 58.69 295 LEU A O 1
ATOM 2417 N N . ALA A 1 296 ? 42.138 42.852 21.717 1.00 64.44 296 ALA A N 1
ATOM 2418 C CA . ALA A 1 296 ? 42.450 44.268 21.504 1.00 64.44 296 ALA A CA 1
ATOM 2419 C C . ALA A 1 296 ? 43.692 44.784 22.273 1.00 64.44 296 ALA A C 1
ATOM 2421 O O . ALA A 1 296 ? 44.115 45.916 22.040 1.00 64.44 296 ALA A O 1
ATOM 2422 N N . THR A 1 297 ? 44.291 43.989 23.171 1.00 58.28 297 THR A N 1
ATOM 2423 C CA . THR A 1 297 ? 45.573 44.323 23.829 1.00 58.28 297 THR A CA 1
ATOM 2424 C C . THR A 1 297 ? 46.803 43.871 23.034 1.00 58.28 297 THR A C 1
ATOM 2426 O O . THR A 1 297 ? 47.887 44.421 23.242 1.00 58.28 297 THR A O 1
ATOM 2429 N N . HIS A 1 298 ? 46.652 42.953 22.070 1.00 67.81 298 HIS A N 1
ATOM 2430 C CA . HIS A 1 298 ? 47.717 42.585 21.135 1.00 67.81 298 HIS A CA 1
ATOM 2431 C C . HIS A 1 298 ? 47.855 43.671 20.054 1.00 67.81 298 HIS A C 1
ATOM 2433 O O . HIS A 1 298 ? 47.043 43.788 19.137 1.00 67.81 298 HIS A O 1
ATOM 2439 N N . LYS A 1 299 ? 48.889 44.514 20.184 1.00 47.81 299 LYS A N 1
ATOM 2440 C CA . LYS A 1 299 ? 49.006 45.825 19.507 1.00 47.81 299 LYS A CA 1
ATOM 2441 C C . LYS A 1 299 ? 49.117 45.826 17.968 1.00 47.81 299 LYS A C 1
ATOM 2443 O O . LYS A 1 299 ? 49.228 46.907 17.395 1.00 47.81 299 LYS A O 1
ATOM 2448 N N . HIS A 1 300 ? 49.063 44.676 17.292 1.00 46.94 300 HIS A N 1
ATOM 2449 C CA . HIS A 1 300 ? 49.253 44.575 15.836 1.00 46.94 300 HIS A CA 1
ATOM 2450 C C . HIS A 1 300 ? 48.137 43.855 15.055 1.00 46.94 300 HIS A C 1
ATOM 2452 O O . HIS A 1 300 ? 48.319 43.580 13.868 1.00 46.94 300 HIS A O 1
ATOM 2458 N N . TYR A 1 301 ? 46.953 43.628 15.640 1.00 36.31 301 TYR A N 1
ATOM 2459 C CA . TYR A 1 301 ? 45.818 43.075 14.885 1.00 36.31 301 TYR A CA 1
ATOM 2460 C C . TYR A 1 301 ? 45.262 44.074 13.845 1.00 36.31 301 TYR A C 1
ATOM 2462 O O . TYR A 1 301 ? 44.397 44.900 14.142 1.00 36.31 301 TYR A O 1
ATOM 2470 N N . ASN A 1 302 ? 45.758 43.999 12.604 1.00 32.12 302 ASN A N 1
ATOM 2471 C CA . ASN A 1 302 ? 45.378 44.884 11.498 1.00 32.12 302 ASN A CA 1
ATOM 2472 C C . ASN A 1 302 ? 44.803 44.076 10.307 1.00 32.12 302 ASN A C 1
ATOM 2474 O O . ASN A 1 302 ? 45.559 43.580 9.467 1.00 32.12 302 ASN A O 1
ATOM 2478 N N . PRO A 1 303 ? 43.471 43.888 10.221 1.00 33.84 303 PRO A N 1
ATOM 2479 C CA . PRO A 1 303 ? 42.864 42.831 9.408 1.00 33.84 303 PRO A CA 1
ATOM 2480 C C . PRO A 1 303 ? 42.662 43.194 7.921 1.00 33.84 303 PRO A C 1
ATOM 2482 O O . PRO A 1 303 ? 41.529 43.197 7.441 1.00 33.84 303 PRO A O 1
ATOM 2485 N N . CYS A 1 304 ? 43.746 43.476 7.181 1.00 29.94 304 CYS A N 1
ATOM 2486 C CA . CYS A 1 304 ? 43.863 43.242 5.725 1.00 29.94 304 CYS A CA 1
ATOM 2487 C C . CYS A 1 304 ? 45.259 43.626 5.183 1.00 29.94 304 CYS A C 1
ATOM 2489 O O . CYS A 1 304 ? 45.521 44.800 4.917 1.00 29.94 304 CYS A O 1
ATOM 2491 N N . SER A 1 305 ? 46.104 42.646 4.859 1.00 25.20 305 SER A N 1
ATOM 2492 C CA . SER A 1 305 ? 47.309 42.839 4.036 1.00 25.20 305 SER A CA 1
ATOM 2493 C C . SER A 1 305 ? 47.486 41.671 3.053 1.00 25.20 305 SER A C 1
ATOM 2495 O O . SER A 1 305 ? 47.135 40.532 3.349 1.00 25.20 305 SER A O 1
ATOM 2497 N N . LYS A 1 306 ? 47.955 41.964 1.831 1.00 33.12 306 LYS A N 1
ATOM 2498 C CA . LYS A 1 306 ? 48.119 40.977 0.746 1.00 33.12 306 LYS A CA 1
ATOM 2499 C C . LYS A 1 306 ? 49.581 40.544 0.622 1.00 33.12 306 LYS A C 1
ATOM 2501 O O . LYS A 1 306 ? 50.420 41.380 0.300 1.00 33.12 306 LYS A O 1
ATOM 2506 N N . VAL A 1 307 ? 49.851 39.246 0.729 1.00 22.94 307 VAL A N 1
ATOM 2507 C CA . VAL A 1 307 ? 51.108 38.595 0.308 1.00 22.94 307 VAL A CA 1
ATOM 2508 C C . VAL A 1 307 ? 50.687 37.289 -0.381 1.00 22.94 307 VAL A C 1
ATOM 2510 O O . VAL A 1 307 ? 49.929 36.517 0.194 1.00 22.94 307 VAL A O 1
ATOM 2513 N N . LYS A 1 308 ? 50.783 37.214 -1.715 1.00 22.47 308 LYS A N 1
ATOM 2514 C CA . LYS A 1 308 ? 51.847 36.534 -2.486 1.00 22.47 308 LYS A CA 1
ATOM 2515 C C . LYS A 1 308 ? 52.130 35.092 -2.037 1.00 22.47 308 LYS A C 1
ATOM 2517 O O . LYS A 1 308 ? 52.498 34.849 -0.896 1.00 22.47 308 LYS A O 1
ATOM 2522 N N . SER A 1 309 ? 52.056 34.172 -2.992 1.00 29.70 309 SER A N 1
ATOM 2523 C CA . SER A 1 309 ? 52.643 32.833 -2.919 1.00 29.70 309 SER A CA 1
ATOM 2524 C C . SER A 1 309 ? 54.178 32.891 -2.888 1.00 29.70 309 SER A C 1
ATOM 2526 O O . SER A 1 309 ? 54.752 33.618 -3.704 1.00 29.70 309 SER A O 1
ATOM 2528 N N . PRO A 1 310 ? 54.845 32.090 -2.042 1.00 26.30 310 PRO A N 1
ATOM 2529 C CA . PRO A 1 310 ? 56.240 31.711 -2.215 1.00 26.30 310 PRO A CA 1
ATOM 2530 C C . PRO A 1 310 ? 56.375 30.289 -2.787 1.00 26.30 310 PRO A C 1
ATOM 2532 O O . PRO A 1 310 ? 55.530 29.421 -2.569 1.00 26.30 310 PRO A O 1
ATOM 2535 N N . SER A 1 311 ? 57.463 30.064 -3.514 1.00 22.22 311 SER A N 1
ATOM 2536 C CA . SER A 1 311 ? 57.883 28.786 -4.095 1.00 22.22 311 SER A CA 1
ATOM 2537 C C . SER A 1 311 ? 59.146 28.267 -3.404 1.00 22.22 311 SER A C 1
ATOM 2539 O O . SER A 1 311 ? 59.982 29.091 -3.064 1.00 22.22 311 SER A O 1
ATOM 2541 N N . VAL A 1 312 ? 59.278 26.935 -3.306 1.00 23.86 312 VAL A N 1
ATOM 2542 C CA . VAL A 1 312 ? 60.505 26.104 -3.459 1.00 23.86 312 VAL A CA 1
ATOM 2543 C C . VAL A 1 312 ? 61.836 26.571 -2.817 1.00 23.86 312 VAL A C 1
ATOM 2545 O O . VAL A 1 312 ? 62.303 27.670 -3.077 1.00 23.86 312 VAL A O 1
ATOM 2548 N N . ALA A 1 313 ? 62.533 25.611 -2.176 1.00 22.77 313 ALA A N 1
ATOM 2549 C CA . ALA A 1 313 ? 63.945 25.650 -1.731 1.00 22.77 313 ALA A CA 1
ATOM 2550 C C . ALA A 1 313 ? 64.266 26.544 -0.500 1.00 22.77 313 ALA A C 1
ATOM 2552 O O . ALA A 1 313 ? 63.609 27.551 -0.267 1.00 22.77 313 ALA A O 1
ATOM 2553 N N . SER A 1 314 ? 65.257 26.220 0.350 1.00 22.95 314 SER A N 1
ATOM 2554 C CA . SER A 1 314 ? 66.106 25.006 0.453 1.00 22.95 314 SER A CA 1
ATOM 2555 C C . SER A 1 314 ? 66.828 24.927 1.807 1.00 22.95 314 SER A C 1
ATOM 2557 O O . SER A 1 314 ? 67.331 25.949 2.266 1.00 22.95 314 SER A O 1
ATOM 2559 N N . GLY A 1 315 ? 67.002 23.708 2.337 1.00 23.97 315 GLY A N 1
ATOM 2560 C CA . GLY A 1 315 ? 67.956 23.382 3.411 1.00 23.97 315 GLY A CA 1
ATOM 2561 C C . GLY A 1 315 ? 67.558 23.805 4.841 1.00 23.97 315 GLY A C 1
ATOM 2562 O O . GLY A 1 315 ? 66.683 24.643 5.026 1.00 23.97 315 GLY A O 1
ATOM 2563 N N . ASP A 1 316 ? 68.169 23.253 5.895 1.00 23.02 316 ASP A N 1
ATOM 2564 C CA . ASP A 1 316 ? 68.989 22.029 5.931 1.00 23.02 316 ASP A CA 1
ATOM 2565 C C . ASP A 1 316 ? 69.160 21.501 7.376 1.00 23.02 316 ASP A C 1
ATOM 2567 O O . ASP A 1 316 ? 69.026 22.283 8.312 1.00 23.02 316 ASP A O 1
ATOM 2571 N N . ASN A 1 317 ? 69.540 20.222 7.532 1.00 25.12 317 ASN A N 1
ATOM 2572 C CA . ASN A 1 317 ? 70.053 19.569 8.764 1.00 25.12 317 ASN A CA 1
ATOM 2573 C C . ASN A 1 317 ? 69.136 19.526 10.026 1.00 25.12 317 ASN A C 1
ATOM 2575 O O . ASN A 1 317 ? 68.750 20.543 10.582 1.00 25.12 317 ASN A O 1
ATOM 2579 N N . CYS A 1 318 ? 68.694 18.336 10.474 1.00 21.12 318 CYS A N 1
ATOM 2580 C CA . CYS A 1 318 ? 69.354 17.406 11.436 1.00 21.12 318 CYS A CA 1
ATOM 2581 C C . CYS A 1 318 ? 68.899 17.682 12.905 1.00 21.12 318 CYS A C 1
ATOM 2583 O O . CYS A 1 318 ? 68.602 18.821 13.239 1.00 21.12 318 CYS A O 1
ATOM 2585 N N . SER A 1 319 ? 68.723 16.723 13.829 1.00 21.91 319 SER A N 1
ATOM 2586 C CA . SER A 1 319 ? 69.200 15.329 13.883 1.00 21.91 319 SER A CA 1
ATOM 2587 C C . SER A 1 319 ? 68.224 14.366 14.602 1.00 21.91 319 SER A C 1
ATOM 2589 O O . SER A 1 319 ? 67.310 14.779 15.309 1.00 21.91 319 SER A O 1
ATOM 2591 N N . THR A 1 320 ? 68.493 13.065 14.446 1.00 21.19 320 THR A N 1
ATOM 2592 C CA . THR A 1 320 ? 68.314 11.937 15.402 1.00 21.19 320 THR A CA 1
ATOM 2593 C C . THR A 1 320 ? 68.113 12.287 16.898 1.00 21.19 320 THR A C 1
ATOM 2595 O O . THR A 1 320 ? 68.758 13.213 17.377 1.00 21.19 320 THR A O 1
ATOM 2598 N N . SER A 1 321 ? 67.402 11.516 17.747 1.00 22.58 321 SER A N 1
ATOM 2599 C CA . SER A 1 321 ? 66.716 10.200 17.608 1.00 22.58 321 SER A CA 1
ATOM 2600 C C . SER A 1 321 ? 66.155 9.703 18.967 1.00 22.58 321 SER A C 1
ATOM 2602 O O . SER A 1 321 ? 66.642 10.185 19.981 1.00 22.58 321 SER A O 1
ATOM 2604 N N . VAL A 1 322 ? 65.355 8.608 18.976 1.00 22.70 322 VAL A N 1
ATOM 2605 C CA . VAL A 1 322 ? 65.281 7.572 20.063 1.00 22.70 322 VAL A CA 1
ATOM 2606 C C . VAL A 1 322 ? 64.631 8.021 21.406 1.00 22.70 322 VAL A C 1
ATOM 2608 O O . VAL A 1 322 ? 64.962 9.068 21.937 1.00 22.70 322 VAL A O 1
ATOM 2611 N N . ASN A 1 323 ? 63.718 7.280 22.063 1.00 23.12 323 ASN A N 1
ATOM 2612 C CA . ASN A 1 323 ? 63.045 6.006 21.740 1.00 23.12 323 ASN A CA 1
ATOM 2613 C C . ASN A 1 323 ? 61.735 5.798 22.548 1.00 23.12 323 ASN A C 1
ATOM 2615 O O . ASN A 1 323 ? 61.556 6.400 23.600 1.00 23.12 323 ASN A O 1
ATOM 2619 N N . ASN A 1 324 ? 60.889 4.876 22.064 1.00 23.89 324 ASN A N 1
ATOM 2620 C CA . ASN A 1 324 ? 60.260 3.717 22.751 1.00 23.89 324 ASN A CA 1
ATOM 2621 C C . ASN A 1 324 ? 60.247 3.706 24.307 1.00 23.89 324 ASN A C 1
ATOM 2623 O O . ASN A 1 324 ? 61.283 3.922 24.924 1.00 23.89 324 ASN A O 1
ATOM 2627 N N . ASN A 1 325 ? 59.184 3.308 25.027 1.00 22.64 325 ASN A N 1
ATOM 2628 C CA . ASN A 1 325 ? 58.264 2.162 24.833 1.00 22.64 325 ASN A CA 1
ATOM 2629 C C . ASN A 1 325 ? 56.962 2.360 25.674 1.00 22.64 325 ASN A C 1
ATOM 2631 O O . ASN A 1 325 ? 57.010 3.079 26.663 1.00 22.64 325 ASN A O 1
ATOM 2635 N N . CYS A 1 326 ? 55.774 1.889 25.247 1.00 20.98 326 CYS A N 1
ATOM 2636 C CA . CYS A 1 326 ? 55.118 0.589 25.581 1.00 20.98 326 CYS A CA 1
ATOM 2637 C C . CYS A 1 326 ? 54.578 0.498 27.046 1.00 20.98 326 CYS A C 1
ATOM 2639 O O . CYS A 1 326 ? 55.143 1.116 27.936 1.00 20.98 326 CYS A O 1
ATOM 2641 N N . SER A 1 327 ? 53.473 -0.189 27.389 1.00 21.89 327 SER A N 1
ATOM 2642 C CA . SER A 1 327 ? 52.791 -1.322 26.725 1.00 21.89 327 SER A CA 1
ATOM 2643 C C . SER A 1 327 ? 51.277 -1.416 27.048 1.00 21.89 327 SER A C 1
ATOM 2645 O O . SER A 1 327 ? 50.842 -0.865 28.049 1.00 21.89 327 SER A O 1
ATOM 2647 N N . SER A 1 328 ? 50.521 -2.169 26.221 1.00 21.78 328 SER A N 1
ATOM 2648 C CA . SER A 1 328 ? 49.400 -3.112 26.540 1.00 21.78 328 SER A CA 1
ATOM 2649 C C . SER A 1 328 ? 48.532 -2.930 27.812 1.00 21.78 328 SER A C 1
ATOM 2651 O O . SER A 1 328 ? 49.070 -2.769 28.897 1.00 21.78 328 SER A O 1
ATOM 2653 N N . SER A 1 329 ? 47.223 -3.220 27.869 1.00 21.67 329 SER A N 1
ATOM 2654 C CA . SER A 1 329 ? 46.170 -3.730 26.946 1.00 21.67 329 SER A CA 1
ATOM 2655 C C . SER A 1 329 ? 44.856 -3.822 27.785 1.00 21.67 329 SER A C 1
ATOM 2657 O O . SER A 1 329 ? 44.896 -3.458 28.956 1.00 21.67 329 SER A O 1
ATOM 2659 N N . THR A 1 330 ? 43.661 -4.279 27.385 1.00 22.08 330 THR A N 1
ATOM 2660 C CA . THR A 1 330 ? 43.071 -4.973 26.206 1.00 22.08 330 THR A CA 1
ATOM 2661 C C . THR A 1 330 ? 41.856 -4.129 25.697 1.00 22.08 330 THR A C 1
ATOM 2663 O O . THR A 1 330 ? 41.938 -2.916 25.855 1.00 22.08 330 THR A O 1
ATOM 2666 N N . LEU A 1 331 ? 40.752 -4.521 25.026 1.00 20.86 331 LEU A N 1
ATOM 2667 C CA . LEU A 1 331 ? 40.027 -5.764 24.658 1.00 20.86 331 LEU A CA 1
ATOM 2668 C C . LEU A 1 331 ? 39.399 -5.636 23.248 1.00 20.86 331 LEU A C 1
ATOM 2670 O O . LEU A 1 331 ? 39.369 -4.556 22.666 1.00 20.86 331 LEU A O 1
ATOM 2674 N N . ASN A 1 332 ? 38.854 -6.745 22.732 1.00 21.52 332 ASN A N 1
ATOM 2675 C CA . ASN A 1 332 ? 38.076 -6.823 21.485 1.00 21.52 332 ASN A CA 1
ATOM 2676 C C . ASN A 1 332 ? 36.567 -6.940 21.758 1.00 21.52 332 ASN A C 1
ATOM 2678 O O . ASN A 1 332 ? 36.200 -7.511 22.783 1.00 21.52 332 ASN A O 1
ATOM 2682 N N . LEU A 1 333 ? 35.721 -6.574 20.778 1.00 21.30 333 LEU A N 1
ATOM 2683 C CA . LEU A 1 333 ? 34.533 -7.365 20.391 1.00 21.30 333 LEU A CA 1
ATOM 2684 C C . LEU A 1 333 ? 33.924 -6.935 19.030 1.00 21.30 333 LEU A C 1
ATOM 2686 O O . LEU A 1 333 ? 33.586 -5.777 18.825 1.00 21.30 333 LEU A O 1
ATOM 2690 N N . CYS A 1 334 ? 33.772 -7.925 18.142 1.00 22.28 334 CYS A N 1
ATOM 2691 C CA . CYS A 1 334 ? 32.893 -8.030 16.960 1.00 22.28 334 CYS A CA 1
ATOM 2692 C C . CYS A 1 334 ? 32.801 -6.902 15.902 1.00 22.28 334 CYS A C 1
ATOM 2694 O O . CYS A 1 334 ? 31.984 -5.988 15.960 1.00 22.28 334 CYS A O 1
ATOM 2696 N N . SER A 1 335 ? 33.549 -7.147 14.824 1.00 25.39 335 SER A N 1
ATOM 2697 C CA . SER A 1 335 ? 33.410 -6.679 13.439 1.00 25.39 335 SER A CA 1
ATOM 2698 C C . SER A 1 335 ? 31.984 -6.637 12.855 1.00 25.39 335 SER A C 1
ATOM 2700 O O . SER A 1 335 ? 31.156 -7.498 13.142 1.00 25.39 335 SER A O 1
ATOM 2702 N N . ASN A 1 336 ? 31.766 -5.727 11.895 1.00 27.45 336 ASN A N 1
ATOM 2703 C CA . ASN A 1 336 ? 30.668 -5.807 10.921 1.00 27.45 336 ASN A CA 1
ATOM 2704 C C . ASN A 1 336 ? 31.046 -6.707 9.731 1.00 27.45 336 ASN A C 1
ATOM 2706 O O . ASN A 1 336 ? 32.182 -6.652 9.259 1.00 27.45 336 ASN A O 1
ATOM 2710 N N . ASN A 1 337 ? 30.075 -7.438 9.176 1.00 25.58 337 ASN A N 1
ATOM 2711 C CA . ASN A 1 337 ? 30.239 -8.126 7.892 1.00 25.58 337 ASN A CA 1
ATOM 2712 C C . ASN A 1 337 ? 30.125 -7.126 6.732 1.00 25.58 337 ASN A C 1
ATOM 2714 O O . ASN A 1 337 ? 29.068 -6.530 6.521 1.00 25.58 337 ASN A O 1
ATOM 2718 N N . GLY A 1 338 ? 31.202 -6.962 5.963 1.00 25.16 338 GLY A N 1
ATOM 2719 C CA . GLY A 1 338 ? 31.155 -6.294 4.662 1.00 25.16 338 GLY A CA 1
ATOM 2720 C C . GLY A 1 338 ? 30.595 -7.227 3.585 1.00 25.16 338 GLY A C 1
ATOM 2721 O O . GLY A 1 338 ? 30.874 -8.422 3.597 1.00 25.16 338 GLY A O 1
ATOM 2722 N N . ILE A 1 339 ? 29.821 -6.685 2.642 1.00 23.36 339 ILE A N 1
ATOM 2723 C CA . ILE A 1 339 ? 29.414 -7.423 1.439 1.00 23.36 339 ILE A CA 1
ATOM 2724 C C . ILE A 1 339 ? 30.592 -7.398 0.461 1.00 23.36 339 ILE A C 1
ATOM 2726 O O . ILE A 1 339 ? 30.898 -6.354 -0.116 1.00 23.36 339 ILE A O 1
ATOM 2730 N N . GLU A 1 340 ? 31.255 -8.537 0.278 1.00 22.30 340 GLU A N 1
ATOM 2731 C CA . GLU A 1 340 ? 32.311 -8.683 -0.724 1.00 22.30 340 GLU A CA 1
ATOM 2732 C C . GLU A 1 340 ? 31.707 -8.681 -2.135 1.00 22.30 340 GLU A C 1
ATOM 2734 O O . GLU A 1 340 ? 31.022 -9.619 -2.544 1.00 22.30 340 GLU A O 1
ATOM 2739 N N . THR A 1 341 ? 31.978 -7.637 -2.921 1.00 23.55 341 THR A N 1
ATOM 2740 C CA . THR A 1 341 ? 31.738 -7.679 -4.369 1.00 23.55 341 THR A CA 1
ATOM 2741 C C . THR A 1 341 ? 32.852 -8.476 -5.032 1.00 23.55 341 THR A C 1
ATOM 2743 O O . THR A 1 341 ? 33.969 -7.977 -5.189 1.00 23.55 341 THR A O 1
ATOM 2746 N N . SER A 1 342 ? 32.545 -9.715 -5.412 1.00 24.38 342 SER A N 1
ATOM 2747 C CA . SER A 1 342 ? 33.477 -10.628 -6.067 1.00 24.38 342 SER A CA 1
ATOM 2748 C C . SER A 1 342 ? 33.929 -10.104 -7.435 1.00 24.38 342 SER A C 1
ATOM 2750 O O . SER A 1 342 ? 33.195 -10.141 -8.421 1.00 24.38 342 SER A O 1
ATOM 2752 N N . TYR A 1 343 ? 35.176 -9.637 -7.503 1.00 22.81 343 TYR A N 1
ATOM 2753 C CA . TYR A 1 343 ? 35.842 -9.331 -8.766 1.00 22.81 343 TYR A CA 1
ATOM 2754 C C . TYR A 1 343 ? 36.214 -10.635 -9.480 1.00 22.81 343 TYR A C 1
ATOM 2756 O O . TYR A 1 343 ? 37.199 -11.284 -9.130 1.00 22.81 343 TYR A O 1
ATOM 2764 N N . THR A 1 344 ? 35.453 -11.008 -10.507 1.00 21.97 344 THR A N 1
ATOM 2765 C CA . THR A 1 344 ? 35.893 -11.999 -11.498 1.00 21.97 344 THR A CA 1
ATOM 2766 C C . THR A 1 344 ? 37.000 -11.387 -12.365 1.00 21.97 344 THR A C 1
ATOM 2768 O O . THR A 1 344 ? 36.767 -10.329 -12.957 1.00 21.97 344 THR A O 1
ATOM 2771 N N . PRO A 1 345 ? 38.196 -11.999 -12.467 1.00 24.97 345 PRO A N 1
ATOM 2772 C CA . PRO A 1 345 ? 39.236 -11.527 -13.379 1.00 24.97 345 PRO A CA 1
ATOM 2773 C C . PRO A 1 345 ? 38.756 -11.551 -14.835 1.00 24.97 345 PRO A C 1
ATOM 2775 O O . PRO A 1 345 ? 38.060 -12.478 -15.240 1.00 24.97 345 PRO A O 1
ATOM 2778 N N . PHE A 1 346 ? 39.154 -10.553 -15.626 1.00 25.72 346 PHE A N 1
ATOM 2779 C CA . PHE A 1 346 ? 38.864 -10.522 -17.062 1.00 25.72 346 PHE A CA 1
ATOM 2780 C C . PHE A 1 346 ? 39.551 -11.684 -17.789 1.00 25.72 346 PHE A C 1
ATOM 2782 O O . PHE A 1 346 ? 40.777 -11.828 -17.725 1.00 25.72 346 PHE A O 1
ATOM 2789 N N . GLU A 1 347 ? 38.777 -12.454 -18.552 1.00 26.69 347 GLU A N 1
ATOM 2790 C CA . GLU A 1 347 ? 39.327 -13.299 -19.609 1.00 26.69 347 GLU A CA 1
ATOM 2791 C C . GLU A 1 347 ? 39.902 -12.425 -20.735 1.00 26.69 347 GLU A C 1
ATOM 2793 O O . GLU A 1 347 ? 39.409 -11.333 -21.027 1.00 26.69 347 GLU A O 1
ATOM 2798 N N . LYS A 1 348 ? 40.981 -12.896 -21.367 1.00 28.12 348 LYS A N 1
ATOM 2799 C CA . LYS A 1 348 ? 41.645 -12.192 -22.471 1.00 28.12 348 LYS A CA 1
ATOM 2800 C C . LYS A 1 348 ? 41.068 -12.636 -23.817 1.00 28.12 348 LYS A C 1
ATOM 2802 O O . LYS A 1 348 ? 41.623 -13.551 -24.423 1.00 28.12 348 LYS A O 1
ATOM 2807 N N . ASP A 1 349 ? 40.032 -11.964 -24.316 1.00 26.08 349 ASP A N 1
ATOM 2808 C CA . ASP A 1 349 ? 39.744 -11.999 -25.760 1.00 26.08 349 ASP A CA 1
ATOM 2809 C C . ASP A 1 349 ? 40.687 -11.034 -26.506 1.00 26.08 349 ASP A C 1
ATOM 2811 O O . ASP A 1 349 ? 41.125 -10.009 -25.977 1.00 26.08 349 ASP A O 1
ATOM 2815 N N . THR A 1 350 ? 41.058 -11.393 -27.731 1.00 32.50 350 THR A N 1
ATOM 2816 C CA . THR A 1 350 ? 42.168 -10.809 -28.495 1.00 32.50 350 THR A CA 1
ATOM 2817 C C . THR A 1 350 ? 41.690 -10.203 -29.813 1.00 32.50 350 THR A C 1
ATOM 2819 O O . THR A 1 350 ? 42.150 -10.555 -30.899 1.00 32.50 350 THR A O 1
ATOM 2822 N N . ARG A 1 351 ? 40.765 -9.239 -29.720 1.00 28.86 351 ARG A N 1
ATOM 2823 C CA . ARG A 1 351 ? 40.255 -8.462 -30.864 1.00 28.86 351 ARG A CA 1
ATOM 2824 C C . ARG A 1 351 ? 40.373 -6.965 -30.574 1.00 28.86 351 ARG A C 1
ATOM 2826 O O . ARG A 1 351 ? 40.018 -6.507 -29.494 1.00 28.86 351 ARG A O 1
ATOM 2833 N N . GLY A 1 352 ? 40.956 -6.224 -31.514 1.00 31.34 352 GLY A N 1
ATOM 2834 C CA . GLY A 1 352 ? 41.352 -4.828 -31.309 1.00 31.34 352 GLY A CA 1
ATOM 2835 C C . GLY A 1 352 ? 40.224 -3.806 -31.478 1.00 31.34 352 GLY A C 1
ATOM 2836 O O . GLY A 1 352 ? 39.224 -4.077 -32.133 1.00 31.34 352 GLY A O 1
ATOM 2837 N N . ASN A 1 353 ? 40.474 -2.603 -30.951 1.00 35.81 353 ASN A N 1
ATOM 2838 C CA . ASN A 1 353 ? 39.722 -1.355 -31.138 1.00 35.81 353 ASN A CA 1
ATOM 2839 C C . ASN A 1 353 ? 38.227 -1.369 -30.761 1.00 35.81 353 ASN A C 1
ATOM 2841 O O . ASN A 1 353 ? 37.372 -1.669 -31.588 1.00 35.81 353 ASN A O 1
ATOM 2845 N N . ASN A 1 354 ? 37.906 -0.874 -29.557 1.00 36.62 354 ASN A N 1
ATOM 2846 C CA . ASN A 1 354 ? 37.131 0.372 -29.384 1.00 36.62 354 ASN A CA 1
ATOM 2847 C C . ASN A 1 354 ? 37.046 0.789 -27.900 1.00 36.62 354 ASN A C 1
ATOM 2849 O O . ASN A 1 354 ? 37.499 0.061 -27.018 1.00 36.62 354 ASN A O 1
ATOM 2853 N N . CYS A 1 355 ? 36.536 1.994 -27.617 1.00 37.66 355 CYS A N 1
ATOM 2854 C CA . CYS A 1 355 ? 36.469 2.554 -26.263 1.00 37.66 355 CYS A CA 1
ATOM 2855 C C . CYS A 1 355 ? 35.255 2.022 -25.474 1.00 37.66 355 CYS A C 1
ATOM 2857 O O . CYS A 1 355 ? 34.114 2.193 -25.894 1.00 37.66 355 CYS A O 1
ATOM 2859 N N . TYR A 1 356 ? 35.495 1.419 -24.306 1.00 44.56 356 TYR A N 1
ATOM 2860 C CA . TYR A 1 356 ? 34.481 0.741 -23.482 1.00 44.56 356 TYR A CA 1
ATOM 2861 C C . TYR A 1 356 ? 33.685 1.677 -22.540 1.00 44.56 356 TYR A C 1
ATOM 2863 O O . TYR A 1 356 ? 33.390 1.319 -21.401 1.00 44.56 356 TYR A O 1
ATOM 2871 N N . ILE A 1 357 ? 33.253 2.857 -23.008 1.00 48.69 357 ILE A N 1
ATOM 2872 C CA . ILE A 1 357 ? 32.089 3.530 -22.390 1.00 48.69 357 ILE A CA 1
ATOM 2873 C C . ILE A 1 357 ? 30.833 2.934 -23.030 1.00 48.69 357 ILE A C 1
ATOM 2875 O O . ILE A 1 357 ? 30.168 3.549 -23.857 1.00 48.69 357 ILE A O 1
ATOM 2879 N N . GLN A 1 358 ? 30.585 1.663 -22.709 1.00 55.66 358 GLN A N 1
ATOM 2880 C CA . GLN A 1 358 ? 29.500 0.889 -23.302 1.00 55.66 358 GLN A CA 1
ATOM 2881 C C . GLN A 1 358 ? 28.134 1.350 -22.787 1.00 55.66 358 GLN A C 1
ATOM 2883 O O . GLN A 1 358 ? 27.994 1.801 -21.644 1.00 55.66 358 GLN A O 1
ATOM 2888 N N . GLU A 1 359 ? 27.129 1.170 -23.647 1.00 60.03 359 GLU A N 1
ATOM 2889 C CA . GLU A 1 359 ? 25.715 1.494 -23.428 1.00 60.03 359 GLU A CA 1
ATOM 2890 C C . GLU A 1 359 ? 25.228 1.073 -22.032 1.00 60.03 359 GLU A C 1
ATOM 2892 O O . GLU A 1 359 ? 24.556 1.851 -21.358 1.00 60.03 359 GLU A O 1
ATOM 2897 N N . ASP A 1 360 ? 25.641 -0.108 -21.559 1.00 64.50 360 ASP A N 1
ATOM 2898 C CA . ASP A 1 360 ? 25.319 -0.702 -20.255 1.00 64.50 360 ASP A CA 1
ATOM 2899 C C . ASP A 1 360 ? 25.406 0.269 -19.068 1.00 64.50 360 ASP A C 1
ATOM 2901 O O . ASP A 1 360 ? 24.512 0.288 -18.217 1.00 64.50 360 ASP A O 1
ATOM 2905 N N . TYR A 1 361 ? 26.443 1.112 -18.995 1.00 71.62 361 TYR A N 1
ATOM 2906 C CA . TYR A 1 361 ? 26.596 2.066 -17.889 1.00 71.62 361 TYR A CA 1
ATOM 2907 C C . TYR A 1 361 ? 25.562 3.194 -17.953 1.00 71.62 361 TYR A C 1
ATOM 2909 O O . TYR A 1 361 ? 24.998 3.582 -16.925 1.00 71.62 361 TYR A O 1
ATOM 2917 N N . VAL A 1 362 ? 25.269 3.683 -19.158 1.00 76.69 362 VAL A N 1
ATOM 2918 C CA . VAL A 1 362 ? 24.262 4.723 -19.411 1.00 76.69 362 VAL A CA 1
ATOM 2919 C C . VAL A 1 362 ? 22.860 4.150 -19.186 1.00 76.69 362 VAL A C 1
ATOM 2921 O O . VAL A 1 362 ? 22.041 4.748 -18.488 1.00 76.69 362 VAL A O 1
ATOM 2924 N N . CYS A 1 363 ? 22.614 2.931 -19.662 1.00 78.06 363 CYS A N 1
ATOM 2925 C CA . CYS A 1 363 ? 21.405 2.150 -19.425 1.00 78.06 363 CYS A CA 1
ATOM 2926 C C . CYS A 1 363 ? 21.168 1.866 -17.936 1.00 78.06 363 CYS A C 1
ATOM 2928 O O . CYS A 1 363 ? 20.025 1.960 -17.488 1.00 78.06 363 CYS A O 1
ATOM 2930 N N . SER A 1 364 ? 22.226 1.569 -17.169 1.00 78.12 364 SER A N 1
ATOM 2931 C CA . SER A 1 364 ? 22.191 1.363 -15.712 1.00 78.12 364 SER A CA 1
ATOM 2932 C C . SER A 1 364 ? 21.945 2.660 -14.935 1.00 78.12 364 SER A C 1
ATOM 2934 O O . SER A 1 364 ? 21.331 2.635 -13.870 1.00 78.12 364 SER A O 1
ATOM 2936 N N . PHE A 1 365 ? 22.413 3.803 -15.441 1.00 81.56 365 PHE A N 1
ATOM 2937 C CA . PHE A 1 365 ? 22.092 5.117 -14.882 1.00 81.56 365 PHE A CA 1
ATOM 2938 C C . PHE A 1 365 ? 20.624 5.489 -15.142 1.00 81.56 365 PHE A C 1
ATOM 2940 O O . PHE A 1 365 ? 19.896 5.826 -14.209 1.00 81.56 365 PHE A O 1
ATOM 2947 N N . LEU A 1 366 ? 20.164 5.355 -16.388 1.00 84.31 366 LEU A N 1
ATOM 2948 C CA . LEU A 1 366 ? 18.794 5.676 -16.790 1.00 84.31 366 LEU A CA 1
ATOM 2949 C C . LEU A 1 366 ? 17.757 4.768 -16.115 1.00 84.31 366 LEU A C 1
ATOM 2951 O O . LEU A 1 366 ? 16.725 5.263 -15.665 1.00 84.31 366 LEU A O 1
ATOM 2955 N N . SER A 1 367 ? 18.033 3.469 -15.959 1.00 83.69 367 SER A N 1
ATOM 2956 C CA . SER A 1 367 ? 17.119 2.557 -15.260 1.00 83.69 367 SER A CA 1
ATOM 2957 C C . SER A 1 367 ? 16.993 2.886 -13.769 1.00 83.69 367 SER A C 1
ATOM 2959 O O . SER A 1 367 ? 15.890 2.816 -13.235 1.00 83.69 367 SER A O 1
ATOM 2961 N N . LYS A 1 368 ? 18.071 3.352 -13.116 1.00 82.00 368 LYS A N 1
ATOM 2962 C CA . LYS A 1 368 ? 18.040 3.858 -11.727 1.00 82.00 368 LYS A CA 1
ATOM 2963 C C . LYS A 1 368 ? 17.254 5.163 -11.570 1.00 82.00 368 LYS A C 1
ATOM 2965 O O . LYS A 1 368 ? 16.698 5.408 -10.501 1.00 82.00 368 LYS A O 1
ATOM 2970 N N . LEU A 1 369 ? 17.195 6.000 -12.611 1.00 81.38 369 LEU A N 1
ATOM 2971 C CA . LEU A 1 369 ? 16.302 7.163 -12.629 1.00 81.38 369 LEU A CA 1
ATOM 2972 C C . LEU A 1 369 ? 14.841 6.722 -12.771 1.00 81.38 369 LEU A C 1
ATOM 2974 O O . LEU A 1 369 ? 14.011 7.134 -11.967 1.00 81.38 369 LEU A O 1
ATOM 2978 N N . TYR A 1 370 ? 14.537 5.835 -13.726 1.00 81.94 370 TYR A N 1
ATOM 2979 C CA . TYR A 1 370 ? 13.186 5.288 -13.908 1.00 81.94 370 TYR A CA 1
ATOM 2980 C C . TYR A 1 370 ? 12.690 4.457 -12.708 1.00 81.94 370 TYR A C 1
ATOM 2982 O O . TYR A 1 370 ? 11.485 4.406 -12.475 1.00 81.94 370 TYR A O 1
ATOM 2990 N N . SER A 1 371 ? 13.579 3.842 -11.918 1.00 79.62 371 SER A N 1
ATOM 2991 C CA . SER A 1 371 ? 13.211 3.114 -10.694 1.00 79.62 371 SER A CA 1
ATOM 2992 C C . SER A 1 371 ? 12.961 4.015 -9.478 1.00 79.62 371 SER A C 1
ATOM 2994 O O . SER A 1 371 ? 12.615 3.505 -8.413 1.00 79.62 371 SER A O 1
ATOM 2996 N N . ASN A 1 372 ? 13.172 5.332 -9.580 1.00 76.81 372 ASN A N 1
ATOM 2997 C CA . ASN A 1 372 ? 12.949 6.262 -8.477 1.00 76.81 372 ASN A CA 1
ATOM 2998 C C . ASN A 1 372 ? 11.554 6.912 -8.592 1.00 76.81 372 ASN A C 1
ATOM 3000 O O . ASN A 1 372 ? 11.363 7.772 -9.452 1.00 76.81 372 ASN A O 1
ATOM 3004 N N . PRO A 1 373 ? 10.588 6.600 -7.703 1.00 70.50 373 PRO A N 1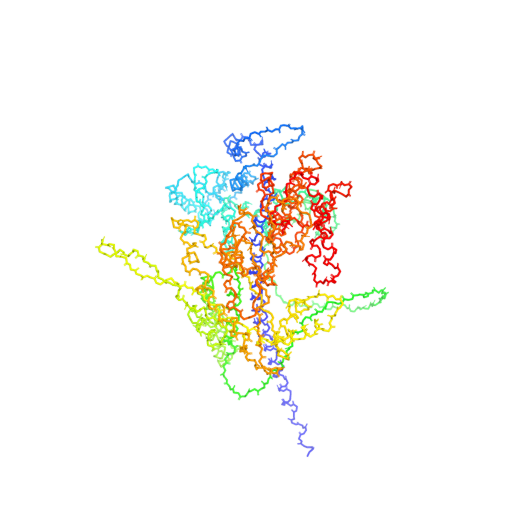
ATOM 3005 C CA . PRO A 1 373 ? 9.231 7.149 -7.786 1.00 70.50 373 PRO A CA 1
ATOM 3006 C C . PRO A 1 373 ? 9.157 8.669 -7.553 1.00 70.50 373 PRO A C 1
ATOM 3008 O O . PRO A 1 373 ? 8.125 9.275 -7.822 1.00 70.50 373 PRO A O 1
ATOM 3011 N N . GLN A 1 374 ? 10.237 9.301 -7.076 1.00 73.69 374 GLN A N 1
ATOM 3012 C CA . GLN A 1 374 ? 10.349 10.758 -6.934 1.00 73.69 374 GLN A CA 1
ATOM 3013 C C . GLN A 1 374 ? 10.884 11.454 -8.204 1.00 73.69 374 GLN A C 1
ATOM 3015 O O . GLN A 1 374 ? 11.070 12.671 -8.194 1.00 73.69 374 GLN A O 1
ATOM 3020 N N . VAL A 1 375 ? 11.149 10.716 -9.293 1.00 70.19 375 VAL A N 1
ATOM 3021 C CA . VAL A 1 375 ? 11.658 11.252 -10.569 1.00 70.19 375 VAL A CA 1
ATOM 3022 C C . VAL A 1 375 ? 10.638 10.999 -11.692 1.00 70.19 375 VAL A C 1
ATOM 3024 O O . VAL A 1 375 ? 10.634 9.934 -12.308 1.00 70.19 375 VAL A O 1
ATOM 3027 N N . PRO A 1 376 ? 9.761 11.974 -11.997 1.00 77.00 376 PRO A N 1
ATOM 3028 C CA . PRO A 1 376 ? 8.845 11.893 -13.134 1.00 77.00 376 PRO A CA 1
ATOM 3029 C C . PRO A 1 376 ? 9.570 11.703 -14.478 1.00 77.00 376 PRO A C 1
ATOM 3031 O O . PRO A 1 376 ? 10.663 12.230 -14.685 1.00 77.00 376 PRO A O 1
ATOM 3034 N N . ARG A 1 377 ? 8.945 11.000 -15.435 1.00 81.06 377 ARG A N 1
ATOM 3035 C CA . ARG A 1 377 ? 9.573 10.650 -16.731 1.00 81.06 377 ARG A CA 1
ATOM 3036 C C . ARG A 1 377 ? 10.075 11.857 -17.532 1.00 81.06 377 ARG A C 1
ATOM 3038 O O . ARG A 1 377 ? 11.126 11.781 -18.161 1.00 81.06 377 ARG A O 1
ATOM 3045 N N . ASN A 1 378 ? 9.369 12.987 -17.476 1.00 77.81 378 ASN A N 1
ATOM 3046 C CA . ASN A 1 378 ? 9.814 14.226 -18.117 1.00 77.81 378 ASN A CA 1
ATOM 3047 C C . ASN A 1 378 ? 11.102 14.783 -17.486 1.00 77.81 378 ASN A C 1
ATOM 3049 O O . ASN A 1 378 ? 11.923 15.331 -18.210 1.00 77.81 378 ASN A O 1
ATOM 3053 N N . VAL A 1 379 ? 11.334 14.579 -16.183 1.00 73.25 379 VAL A N 1
ATOM 3054 C CA . VAL A 1 379 ? 12.605 14.930 -15.522 1.00 73.25 379 VAL A CA 1
ATOM 3055 C C . VAL A 1 379 ? 13.737 14.007 -15.985 1.00 73.25 379 VAL A C 1
ATOM 3057 O O . VAL A 1 379 ? 14.851 14.482 -16.188 1.00 73.25 379 VAL A O 1
ATOM 3060 N N . VAL A 1 380 ? 13.463 12.718 -16.235 1.00 76.50 380 VAL A N 1
ATOM 3061 C CA . VAL A 1 380 ? 14.445 11.806 -16.862 1.00 76.50 380 VAL A CA 1
ATOM 3062 C C . VAL A 1 380 ? 14.836 12.308 -18.254 1.00 76.50 380 VAL A C 1
ATOM 3064 O O . VAL A 1 380 ? 16.021 12.329 -18.577 1.00 76.50 380 VAL A O 1
ATOM 3067 N N . GLN A 1 381 ? 13.870 12.776 -19.054 1.00 83.81 381 GLN A N 1
ATOM 3068 C CA . GLN A 1 381 ? 14.163 13.395 -20.349 1.00 83.81 381 GLN A CA 1
ATOM 3069 C C . GLN A 1 381 ? 14.986 14.684 -20.184 1.00 83.81 381 GLN A C 1
ATOM 3071 O O . GLN A 1 381 ? 16.026 14.795 -20.817 1.00 83.81 381 GLN A O 1
ATOM 3076 N N . THR A 1 382 ? 14.635 15.583 -19.255 1.00 73.25 382 THR A N 1
ATOM 3077 C CA . THR A 1 382 ? 15.441 16.792 -18.980 1.00 73.25 382 THR A CA 1
ATOM 3078 C C . THR A 1 382 ? 16.884 16.467 -18.575 1.00 73.25 382 THR A C 1
ATOM 3080 O O . THR A 1 382 ? 17.798 17.187 -18.958 1.00 73.25 382 THR A O 1
ATOM 3083 N N . ILE A 1 383 ? 17.129 15.383 -17.830 1.00 74.25 383 ILE A N 1
ATOM 3084 C CA . ILE A 1 383 ? 18.493 14.945 -17.476 1.00 74.25 383 ILE A CA 1
ATOM 3085 C C . ILE A 1 383 ? 19.281 14.499 -18.720 1.00 74.25 383 ILE A C 1
ATOM 3087 O O . ILE A 1 383 ? 20.477 14.769 -18.807 1.00 74.25 383 ILE A O 1
ATOM 3091 N N . VAL A 1 384 ? 18.617 13.854 -19.682 1.00 77.06 384 VAL A N 1
ATOM 3092 C CA . VAL A 1 384 ? 19.197 13.451 -20.974 1.00 77.06 384 VAL A CA 1
ATOM 3093 C C . VAL A 1 384 ? 19.448 14.664 -21.882 1.00 77.06 384 VAL A C 1
ATOM 3095 O O . VAL A 1 384 ? 20.510 14.756 -22.493 1.00 77.06 384 VAL A O 1
ATOM 3098 N N . ASP A 1 385 ? 18.526 15.630 -21.909 1.00 73.56 385 ASP A N 1
ATOM 3099 C CA . ASP A 1 385 ? 18.632 16.866 -22.703 1.00 73.56 385 ASP A CA 1
ATOM 3100 C C . ASP A 1 385 ? 19.771 17.794 -22.221 1.00 73.56 385 ASP A C 1
ATOM 3102 O O . ASP A 1 385 ? 20.245 18.651 -22.965 1.00 73.56 385 ASP A O 1
ATOM 3106 N N . MET A 1 386 ? 20.264 17.611 -20.990 1.00 67.44 386 MET A N 1
ATOM 3107 C CA . MET A 1 386 ? 21.428 18.325 -20.437 1.00 67.44 386 MET A CA 1
ATOM 3108 C C . MET A 1 386 ? 22.784 17.776 -20.939 1.00 67.44 386 MET A C 1
ATOM 3110 O O . MET A 1 386 ? 23.829 18.066 -20.345 1.00 67.44 386 MET A O 1
ATOM 3114 N N . SER A 1 387 ? 22.799 17.026 -22.049 1.00 62.34 387 SER A N 1
ATOM 3115 C CA . SER A 1 387 ? 24.004 16.482 -22.697 1.00 62.34 387 SER A CA 1
ATOM 3116 C C . SER A 1 387 ? 25.071 17.541 -23.020 1.00 62.34 387 SER A C 1
ATOM 3118 O O . SER A 1 387 ? 26.261 17.242 -22.970 1.00 62.34 387 SER A O 1
ATOM 3120 N N . LEU A 1 388 ? 24.678 18.808 -23.208 1.00 61.50 388 LEU A N 1
ATOM 3121 C CA . LEU A 1 388 ? 25.571 19.966 -23.396 1.00 61.50 388 LEU A CA 1
ATOM 3122 C C . LEU A 1 388 ? 26.642 20.139 -22.295 1.00 61.50 388 LEU A C 1
ATOM 3124 O O . LEU A 1 388 ? 27.676 20.772 -22.525 1.00 61.50 388 LEU A O 1
ATOM 3128 N N . ILE A 1 389 ? 26.434 19.575 -21.097 1.00 63.47 389 ILE A N 1
ATOM 3129 C CA . ILE A 1 389 ? 27.465 19.527 -20.045 1.00 63.47 389 ILE A CA 1
ATOM 3130 C C . ILE A 1 389 ? 28.681 18.708 -20.511 1.00 63.47 389 ILE A C 1
ATOM 3132 O O . ILE A 1 389 ? 29.822 19.099 -20.253 1.00 63.47 389 ILE A O 1
ATOM 3136 N N . PHE A 1 390 ? 28.458 17.605 -21.231 1.00 69.62 390 PHE A N 1
ATOM 3137 C CA . PHE A 1 390 ? 29.519 16.752 -21.760 1.00 69.62 390 PHE A CA 1
ATOM 3138 C C . PHE A 1 390 ? 30.284 17.454 -22.887 1.00 69.62 390 PHE A C 1
ATOM 3140 O O . PHE A 1 390 ? 31.512 17.409 -22.872 1.00 69.62 390 PHE A O 1
ATOM 3147 N N . ASP A 1 391 ? 29.627 18.196 -23.786 1.00 68.88 391 ASP A N 1
ATOM 3148 C CA . ASP A 1 391 ? 30.316 19.041 -24.781 1.00 68.88 391 ASP A CA 1
ATOM 3149 C C . ASP A 1 391 ? 31.265 20.057 -24.120 1.00 68.88 391 ASP A C 1
ATOM 3151 O O . ASP A 1 391 ? 32.436 20.164 -24.496 1.00 68.88 391 ASP A O 1
ATOM 3155 N N . GLY A 1 392 ? 30.801 20.770 -23.086 1.00 65.88 392 GLY A N 1
ATOM 3156 C CA . GLY A 1 392 ? 31.621 21.748 -22.359 1.00 65.88 392 GLY A CA 1
ATOM 3157 C C . GLY A 1 392 ? 32.838 21.124 -21.661 1.00 65.88 392 GLY A C 1
ATOM 3158 O O . GLY A 1 392 ? 33.932 21.703 -21.656 1.00 65.88 392 GLY A O 1
ATOM 3159 N N . ILE A 1 393 ? 32.677 19.916 -21.114 1.00 66.12 393 ILE A N 1
ATOM 3160 C CA . ILE A 1 393 ? 33.762 19.150 -20.488 1.00 66.12 393 ILE A CA 1
ATOM 3161 C C . ILE A 1 393 ? 34.740 18.631 -21.551 1.00 66.12 393 ILE A C 1
ATOM 3163 O O . ILE A 1 393 ? 35.945 18.836 -21.405 1.00 66.12 393 ILE A O 1
ATOM 3167 N N . ASN A 1 394 ? 34.253 18.053 -22.651 1.00 72.19 394 ASN A N 1
ATOM 3168 C CA . ASN A 1 394 ? 35.087 17.581 -23.758 1.00 72.19 394 ASN A CA 1
ATOM 3169 C C . ASN A 1 394 ? 35.888 18.724 -24.394 1.00 72.19 394 ASN A C 1
ATOM 3171 O O . ASN A 1 394 ? 37.094 18.586 -24.580 1.00 72.19 394 ASN A O 1
ATOM 3175 N N . HIS A 1 395 ? 35.277 19.887 -24.641 1.00 75.75 395 HIS A N 1
ATOM 3176 C CA . HIS A 1 395 ? 35.989 21.077 -25.117 1.00 75.75 395 HIS A CA 1
ATOM 3177 C C . HIS A 1 395 ? 37.101 21.512 -24.145 1.00 75.75 395 HIS A C 1
ATOM 3179 O O . HIS A 1 395 ? 38.219 21.819 -24.565 1.00 75.75 395 HIS A O 1
ATOM 3185 N N . THR A 1 396 ? 36.829 21.491 -22.836 1.00 72.88 396 THR A N 1
ATOM 3186 C CA . THR A 1 396 ? 37.814 21.847 -21.800 1.00 72.88 396 THR A CA 1
ATOM 3187 C C . THR A 1 396 ? 38.973 20.846 -21.736 1.00 72.88 396 THR A C 1
ATOM 3189 O O . THR A 1 396 ? 40.133 21.254 -21.622 1.00 72.88 396 THR A O 1
ATOM 3192 N N . LEU A 1 397 ? 38.690 19.545 -21.866 1.00 72.56 397 LEU A N 1
ATOM 3193 C CA . LEU A 1 397 ? 39.703 18.489 -21.910 1.00 72.56 397 LEU A CA 1
ATOM 3194 C C . LEU A 1 397 ? 40.546 18.575 -23.189 1.00 72.56 397 LEU A C 1
ATOM 3196 O O . LEU A 1 397 ? 41.771 18.627 -23.084 1.00 72.56 397 LEU A O 1
ATOM 3200 N N . ARG A 1 398 ? 39.924 18.704 -24.372 1.00 76.75 398 ARG A N 1
ATOM 3201 C CA . ARG A 1 398 ? 40.626 18.938 -25.650 1.00 76.75 398 ARG A CA 1
ATOM 3202 C C . ARG A 1 398 ? 41.542 20.158 -25.556 1.00 76.75 398 ARG A C 1
ATOM 3204 O O . ARG A 1 398 ? 42.736 20.034 -25.784 1.00 76.75 398 ARG A O 1
ATOM 3211 N N . SER A 1 399 ? 41.025 21.307 -25.111 1.00 76.31 399 SER A N 1
ATOM 3212 C CA . SER A 1 399 ? 41.808 22.546 -24.944 1.00 76.31 399 SER A CA 1
ATOM 3213 C C . SER A 1 399 ? 42.979 22.410 -23.957 1.00 76.31 399 SER A C 1
ATOM 3215 O O . SER A 1 399 ? 43.990 23.100 -24.094 1.00 76.31 399 SER A O 1
ATOM 3217 N N . SER A 1 400 ? 42.866 21.522 -22.965 1.00 74.56 400 SER A N 1
ATOM 3218 C CA . SER A 1 400 ? 43.938 21.250 -22.003 1.00 74.56 400 SER A CA 1
ATOM 3219 C C . SER A 1 400 ? 45.004 20.321 -22.587 1.00 74.56 400 SER A C 1
ATOM 3221 O O . SER A 1 400 ? 46.191 20.615 -22.478 1.00 74.56 400 SER A O 1
ATOM 3223 N N . VAL A 1 401 ? 44.607 19.242 -23.267 1.00 74.81 401 VAL A N 1
ATOM 3224 C CA . VAL A 1 401 ? 45.550 18.279 -23.862 1.00 74.81 401 VAL A CA 1
ATOM 3225 C C . VAL A 1 401 ? 46.232 18.841 -25.118 1.00 74.81 401 VAL A C 1
ATOM 3227 O O . VAL A 1 401 ? 47.419 18.595 -25.315 1.00 74.81 401 VAL A O 1
ATOM 3230 N N . SER A 1 402 ? 45.578 19.732 -25.874 1.00 75.38 402 SER A N 1
ATOM 3231 C CA . SER A 1 402 ? 46.228 20.508 -26.943 1.00 75.38 402 SER A CA 1
ATOM 3232 C C . SER A 1 402 ? 47.392 21.374 -26.443 1.00 75.38 402 SER A C 1
ATOM 3234 O O . SER A 1 402 ? 48.324 21.623 -27.201 1.00 75.38 402 SER A O 1
ATOM 3236 N N . LYS A 1 403 ? 47.379 21.832 -25.180 1.00 78.12 403 LYS A N 1
ATOM 3237 C CA . LYS A 1 403 ? 48.519 22.570 -24.600 1.00 78.12 403 LYS A CA 1
ATOM 3238 C C . LYS A 1 403 ? 49.687 21.638 -24.321 1.00 78.12 403 LYS A C 1
ATOM 3240 O O . LYS A 1 403 ? 50.789 21.936 -24.748 1.00 78.12 403 LYS A O 1
ATOM 3245 N N . PHE A 1 404 ? 49.433 20.466 -23.736 1.00 74.19 404 PHE A N 1
ATOM 3246 C CA . PHE A 1 404 ? 50.475 19.451 -23.556 1.00 74.19 404 PHE A CA 1
ATOM 3247 C C . PHE A 1 404 ? 51.101 18.995 -24.886 1.00 74.19 404 PHE A C 1
ATOM 3249 O O . PHE A 1 404 ? 52.288 18.675 -24.900 1.00 74.19 404 PHE A O 1
ATOM 3256 N N . LEU A 1 405 ? 50.353 19.021 -25.998 1.00 74.25 405 LEU A N 1
ATOM 3257 C CA . LEU A 1 405 ? 50.906 18.803 -27.340 1.00 74.25 405 LEU A CA 1
ATOM 3258 C C . LEU A 1 405 ? 51.817 19.958 -27.795 1.00 74.25 405 LEU A C 1
ATOM 3260 O O . LEU A 1 405 ? 52.935 19.712 -28.237 1.00 74.25 405 LEU A O 1
ATOM 3264 N N . LEU A 1 406 ? 51.369 21.213 -27.656 1.00 72.50 406 LEU A N 1
ATOM 3265 C CA . LEU A 1 406 ? 52.170 22.406 -27.984 1.00 72.50 406 LEU A CA 1
ATOM 3266 C C . LEU A 1 406 ? 53.453 22.496 -27.139 1.00 72.50 406 LEU A C 1
ATOM 3268 O O . LEU A 1 406 ? 54.516 22.828 -27.658 1.00 72.50 406 LEU A O 1
ATOM 3272 N N . ASP A 1 407 ? 53.369 22.120 -25.864 1.00 75.81 407 ASP A N 1
ATOM 3273 C CA . ASP A 1 407 ? 54.490 22.036 -24.925 1.00 75.81 407 ASP A CA 1
ATOM 3274 C C . ASP A 1 407 ? 55.381 20.789 -25.163 1.00 75.81 407 ASP A C 1
ATOM 3276 O O . ASP A 1 407 ? 56.285 20.518 -24.377 1.00 75.81 407 ASP A O 1
ATOM 3280 N N . SER A 1 408 ? 55.135 20.012 -26.231 1.00 67.69 408 SER A N 1
ATOM 3281 C CA . SER A 1 408 ? 55.878 18.795 -26.623 1.00 67.69 408 SER A CA 1
ATOM 3282 C C . SER A 1 408 ? 55.902 17.661 -25.579 1.00 67.69 408 SER A C 1
ATOM 3284 O O . SER A 1 408 ? 56.771 16.791 -25.621 1.00 67.69 408 SER A O 1
ATOM 3286 N N . ASN A 1 409 ? 54.940 17.633 -24.651 1.00 67.25 409 ASN A N 1
ATOM 3287 C CA . ASN A 1 409 ? 54.853 16.634 -23.576 1.00 67.25 409 ASN A CA 1
ATOM 3288 C C . ASN A 1 409 ? 54.143 15.326 -23.989 1.00 67.25 409 ASN A C 1
ATOM 3290 O O . ASN A 1 409 ? 54.171 14.356 -23.233 1.00 67.25 409 ASN A O 1
ATOM 3294 N N . ILE A 1 410 ? 53.495 15.289 -25.159 1.00 76.56 410 ILE A N 1
ATOM 3295 C CA . ILE A 1 410 ? 52.817 14.110 -25.729 1.00 76.56 410 ILE A CA 1
ATOM 3296 C C . ILE A 1 410 ? 53.059 14.022 -27.244 1.00 76.56 410 ILE A C 1
ATOM 3298 O O . ILE A 1 410 ? 53.359 15.028 -27.883 1.00 76.56 410 ILE A O 1
ATOM 3302 N N . SER A 1 411 ? 52.912 12.829 -27.829 1.00 79.75 411 SER A N 1
ATOM 3303 C CA . SER A 1 411 ? 52.971 12.631 -29.285 1.00 79.75 411 SER A CA 1
ATOM 3304 C C . SER A 1 411 ? 51.630 12.930 -29.970 1.00 79.75 411 SER A C 1
ATOM 3306 O O . SER A 1 411 ? 50.573 12.836 -29.341 1.00 79.75 411 SER A O 1
ATOM 3308 N N . ASN A 1 412 ? 51.663 13.208 -31.281 1.00 77.25 412 ASN A N 1
ATOM 3309 C CA . ASN A 1 412 ? 50.453 13.338 -32.107 1.00 77.25 412 ASN A CA 1
ATOM 3310 C C . ASN A 1 412 ? 49.563 12.086 -32.009 1.00 77.25 412 ASN A C 1
ATOM 3312 O O . ASN A 1 412 ? 48.377 12.207 -31.744 1.00 77.25 412 ASN A O 1
ATOM 3316 N N . GLU A 1 413 ? 50.135 10.880 -32.099 1.00 77.44 413 GLU A N 1
ATOM 3317 C CA . GLU A 1 413 ? 49.377 9.621 -31.974 1.00 77.44 413 GLU A CA 1
ATOM 3318 C C . GLU A 1 413 ? 48.652 9.497 -30.622 1.00 77.44 413 GLU A C 1
ATOM 3320 O O . GLU A 1 413 ? 47.520 9.021 -30.555 1.00 77.44 413 GLU A O 1
ATOM 3325 N N . CYS A 1 414 ? 49.279 9.961 -29.534 1.00 73.31 414 CYS A N 1
ATOM 3326 C CA . CYS A 1 414 ? 48.669 9.985 -28.206 1.00 73.31 414 CYS A CA 1
ATOM 3327 C C . CYS A 1 414 ? 47.535 11.021 -28.126 1.00 73.31 414 CYS A C 1
ATOM 3329 O O . CYS A 1 414 ? 46.473 10.732 -27.570 1.00 73.31 414 CYS A O 1
ATOM 3331 N N . PHE A 1 415 ? 47.729 12.197 -28.729 1.00 78.19 415 PHE A N 1
ATOM 3332 C CA . PHE A 1 415 ? 46.702 13.230 -28.858 1.00 78.19 415 PHE A CA 1
ATOM 3333 C C . PHE A 1 415 ? 45.504 12.744 -29.685 1.00 78.19 415 PHE A C 1
ATOM 3335 O O . PHE A 1 415 ? 44.367 12.904 -29.250 1.00 78.19 415 PHE A O 1
ATOM 3342 N N . ASP A 1 416 ? 45.734 12.084 -30.818 1.00 78.75 416 ASP A N 1
ATOM 3343 C CA . ASP A 1 416 ? 44.688 11.563 -31.702 1.00 78.75 416 ASP A CA 1
ATOM 3344 C C . ASP A 1 416 ? 43.929 10.385 -31.071 1.00 78.75 416 ASP A C 1
ATOM 3346 O O . ASP A 1 416 ? 42.698 10.320 -31.147 1.00 78.75 416 ASP A O 1
ATOM 3350 N N . HIS A 1 417 ? 44.624 9.499 -30.348 1.00 76.12 417 HIS A N 1
ATOM 3351 C CA . HIS A 1 417 ? 43.984 8.442 -29.563 1.00 76.12 417 HIS A CA 1
ATOM 3352 C C . HIS A 1 417 ? 43.132 9.010 -28.414 1.00 76.12 417 HIS A C 1
ATOM 3354 O O . HIS A 1 417 ? 41.993 8.589 -28.219 1.00 76.12 417 HIS A O 1
ATOM 3360 N N . PHE A 1 418 ? 43.626 10.019 -27.691 1.00 78.38 418 PHE A N 1
ATOM 3361 C CA . PHE A 1 418 ? 42.828 10.718 -26.682 1.00 78.38 418 PHE A CA 1
ATOM 3362 C C . PHE A 1 418 ? 41.631 11.453 -27.310 1.00 78.38 418 PHE A C 1
ATOM 3364 O O . PHE A 1 418 ? 40.522 11.428 -26.776 1.00 78.38 418 PHE A O 1
ATOM 3371 N N . ASN A 1 419 ? 41.821 12.059 -28.484 1.00 79.06 419 ASN A N 1
ATOM 3372 C CA . ASN A 1 419 ? 40.768 12.772 -29.192 1.00 79.06 419 ASN A CA 1
ATOM 3373 C C . ASN A 1 419 ? 39.645 11.855 -29.691 1.00 79.06 419 ASN A C 1
ATOM 3375 O O . ASN A 1 419 ? 38.497 12.313 -29.705 1.00 79.06 419 ASN A O 1
ATOM 3379 N N . SER A 1 420 ? 39.952 10.612 -30.081 1.00 77.44 420 SER A N 1
ATOM 3380 C CA . SER A 1 420 ? 38.945 9.624 -30.488 1.00 77.44 420 SER A CA 1
ATOM 3381 C C . SER A 1 420 ? 38.147 9.101 -29.291 1.00 77.44 420 SER A C 1
ATOM 3383 O O . SER A 1 420 ? 36.921 9.044 -29.372 1.00 77.44 420 SER A O 1
ATOM 3385 N N . ILE A 1 421 ? 38.799 8.864 -28.143 1.00 72.62 421 ILE A N 1
ATOM 3386 C CA . ILE A 1 421 ? 38.112 8.592 -26.868 1.00 72.62 421 ILE A CA 1
ATOM 3387 C C . ILE A 1 421 ? 37.124 9.724 -26.547 1.00 72.62 421 ILE A C 1
ATOM 3389 O O . ILE A 1 421 ? 35.956 9.452 -26.282 1.00 72.62 421 ILE A O 1
ATOM 3393 N N . LEU A 1 422 ? 37.545 10.992 -26.637 1.00 72.25 422 LEU A N 1
ATOM 3394 C CA . LEU A 1 422 ? 36.667 12.133 -26.344 1.00 72.25 422 LEU A CA 1
ATOM 3395 C C . LEU A 1 422 ? 35.507 12.337 -27.340 1.00 72.25 422 LEU A C 1
ATOM 3397 O O . LEU A 1 422 ? 34.521 12.958 -26.960 1.00 72.25 422 LEU A O 1
ATOM 3401 N N . GLU A 1 423 ? 35.560 11.833 -28.584 1.00 73.50 423 GLU A N 1
ATOM 3402 C CA . GLU A 1 423 ? 34.347 11.837 -29.431 1.00 73.50 423 GLU A CA 1
ATOM 3403 C C . GLU A 1 423 ? 33.342 10.766 -28.970 1.00 73.50 423 GLU A C 1
ATOM 3405 O O . GLU A 1 423 ? 32.141 11.005 -29.050 1.00 73.50 423 GLU A O 1
ATOM 3410 N N . VAL A 1 424 ? 33.794 9.637 -28.402 1.00 66.88 424 VAL A N 1
ATOM 3411 C CA . VAL A 1 424 ? 32.895 8.630 -27.798 1.00 66.88 424 VAL A CA 1
ATOM 3412 C C . VAL A 1 424 ? 32.227 9.164 -26.521 1.00 66.88 424 VAL A C 1
ATOM 3414 O O . VAL A 1 424 ? 31.059 8.878 -26.281 1.00 66.88 424 VAL A O 1
ATOM 3417 N N . VAL A 1 425 ? 32.913 9.993 -25.720 1.00 67.50 425 VAL A N 1
ATOM 3418 C CA . VAL A 1 425 ? 32.330 10.612 -24.502 1.00 67.50 425 VAL A CA 1
ATOM 3419 C C . VAL A 1 425 ? 31.551 11.911 -24.783 1.00 67.50 425 VAL A C 1
ATOM 3421 O O . VAL A 1 425 ? 31.222 12.644 -23.848 1.00 67.50 425 VAL A O 1
ATOM 3424 N N . LYS A 1 426 ? 31.292 12.252 -26.049 1.00 70.31 426 LYS A N 1
ATOM 3425 C CA . LYS A 1 426 ? 30.705 13.545 -26.433 1.00 70.31 426 LYS A CA 1
ATOM 3426 C C . LYS A 1 426 ? 29.197 13.607 -26.230 1.00 70.31 426 LYS A C 1
ATOM 3428 O O . LYS A 1 426 ? 28.727 14.447 -25.471 1.00 70.31 426 LYS A O 1
ATOM 3433 N N . ASP A 1 427 ? 28.468 12.684 -26.854 1.00 73.12 427 ASP A N 1
ATOM 3434 C CA . ASP A 1 427 ? 27.049 12.446 -26.585 1.00 73.12 427 ASP A CA 1
ATOM 3435 C C . ASP A 1 427 ? 26.865 11.015 -26.051 1.00 73.12 427 ASP A C 1
ATOM 3437 O O . ASP A 1 427 ? 26.555 10.100 -26.819 1.00 73.12 427 ASP A O 1
ATOM 3441 N N . PRO A 1 428 ? 27.045 10.793 -24.733 1.00 72.44 428 PRO A N 1
ATOM 3442 C CA . PRO A 1 428 ? 26.852 9.477 -24.127 1.00 72.44 428 PRO A CA 1
ATOM 3443 C C . PRO A 1 428 ? 25.387 9.013 -24.161 1.00 72.44 428 PRO A C 1
ATOM 3445 O O . PRO A 1 428 ? 25.104 7.884 -23.772 1.00 72.44 428 PRO A O 1
ATOM 3448 N N . PHE A 1 429 ? 24.444 9.859 -24.592 1.00 79.31 429 PHE A N 1
ATOM 3449 C CA . PHE A 1 429 ? 23.027 9.528 -24.662 1.00 79.31 429 PHE A CA 1
ATOM 3450 C C . PHE A 1 429 ? 22.507 9.338 -26.088 1.00 79.31 429 PHE A C 1
ATOM 3452 O O . PHE A 1 429 ? 21.337 8.989 -26.205 1.00 79.31 429 PHE A O 1
ATOM 3459 N N . ASN A 1 430 ? 23.299 9.519 -27.154 1.00 81.31 430 ASN A N 1
ATOM 3460 C CA . ASN A 1 430 ? 22.822 9.536 -28.548 1.00 81.31 430 ASN A CA 1
ATOM 3461 C C . ASN A 1 430 ? 21.799 8.423 -28.865 1.00 81.31 430 ASN A C 1
ATOM 3463 O O . ASN A 1 430 ? 20.667 8.690 -29.283 1.00 81.31 430 ASN A O 1
ATOM 3467 N N . ASP A 1 431 ? 22.140 7.168 -28.588 1.00 81.81 431 ASP A N 1
ATOM 3468 C CA . ASP A 1 431 ? 21.313 5.991 -28.894 1.00 81.81 431 ASP A CA 1
ATOM 3469 C C . ASP A 1 431 ? 20.169 5.741 -27.890 1.00 81.81 431 ASP A C 1
ATOM 3471 O O . ASP A 1 431 ? 19.325 4.868 -28.085 1.00 81.81 431 ASP A O 1
ATOM 3475 N N . LEU A 1 432 ? 20.066 6.589 -26.864 1.00 84.94 432 LEU A N 1
ATOM 3476 C CA . LEU A 1 432 ? 19.088 6.568 -25.770 1.00 84.94 432 LEU A CA 1
ATOM 3477 C C . LEU A 1 432 ? 18.407 7.944 -25.570 1.00 84.94 432 LEU A C 1
ATOM 3479 O O . LEU A 1 432 ? 17.707 8.166 -24.575 1.00 84.94 432 LEU A O 1
ATOM 3483 N N . ASN A 1 433 ? 18.587 8.882 -26.509 1.00 86.25 433 ASN A N 1
ATOM 3484 C CA . ASN A 1 433 ? 18.281 10.297 -26.281 1.00 86.25 433 ASN A CA 1
ATOM 3485 C C . ASN A 1 433 ? 16.779 10.621 -26.199 1.00 86.25 433 ASN A C 1
ATOM 3487 O O . ASN A 1 433 ? 16.399 11.654 -25.661 1.00 86.25 433 ASN A O 1
ATOM 3491 N N . THR A 1 434 ? 15.904 9.717 -26.641 1.00 89.56 434 THR A N 1
ATOM 3492 C CA . THR A 1 434 ? 14.440 9.847 -26.541 1.00 89.56 434 THR A CA 1
ATOM 3493 C C . THR A 1 434 ? 13.832 8.670 -25.783 1.00 89.56 434 THR A C 1
ATOM 3495 O O . THR A 1 434 ? 14.343 7.551 -25.851 1.00 89.56 434 THR A O 1
ATOM 3498 N N . GLU A 1 435 ? 12.705 8.886 -25.093 1.00 89.38 435 GLU A N 1
ATOM 3499 C CA . GLU A 1 435 ? 12.001 7.815 -24.361 1.00 89.38 435 GLU A CA 1
ATOM 3500 C C . GLU A 1 435 ? 11.642 6.624 -25.271 1.00 89.38 435 GLU A C 1
ATOM 3502 O O . GLU A 1 435 ? 11.811 5.474 -24.869 1.00 89.38 435 GLU A O 1
ATOM 3507 N N . TYR A 1 436 ? 11.276 6.880 -26.533 1.00 90.56 436 TYR A N 1
ATOM 3508 C CA . TYR A 1 436 ? 11.053 5.828 -27.531 1.00 90.56 436 TYR A CA 1
ATOM 3509 C C . TYR A 1 436 ? 12.302 4.965 -27.782 1.00 90.56 436 TYR A C 1
ATOM 3511 O O . TYR A 1 436 ? 12.198 3.738 -27.764 1.00 90.56 436 TYR A O 1
ATOM 3519 N N . LYS A 1 437 ? 13.490 5.571 -27.963 1.00 90.12 437 LYS A N 1
ATOM 3520 C CA . LYS A 1 437 ? 14.750 4.814 -28.082 1.00 90.12 437 LYS A CA 1
ATOM 3521 C C . LYS A 1 437 ? 15.017 3.985 -26.821 1.00 90.12 437 LYS A C 1
ATOM 3523 O O . LYS A 1 437 ? 15.312 2.800 -26.942 1.00 90.12 437 LYS A O 1
ATOM 3528 N N . ARG A 1 438 ? 14.847 4.569 -25.626 1.00 90.25 438 ARG A N 1
ATOM 3529 C CA . ARG A 1 438 ? 15.084 3.886 -24.336 1.00 90.25 438 ARG A CA 1
ATOM 3530 C C . ARG A 1 438 ? 14.173 2.678 -24.139 1.00 90.25 438 ARG A C 1
ATOM 3532 O O . ARG A 1 438 ? 14.667 1.589 -23.864 1.00 90.25 438 ARG A O 1
ATOM 3539 N N . PHE A 1 439 ? 12.862 2.823 -24.331 1.00 89.75 439 PHE A N 1
ATOM 3540 C CA . PHE A 1 439 ? 11.951 1.683 -24.210 1.00 89.75 439 PHE A CA 1
ATOM 3541 C C . PHE A 1 439 ? 12.176 0.649 -25.315 1.00 89.75 439 PHE A C 1
ATOM 3543 O O . PHE A 1 439 ? 12.238 -0.531 -24.998 1.00 89.75 439 PHE A O 1
ATOM 3550 N N . LYS A 1 440 ? 12.430 1.051 -26.571 1.00 90.25 440 LYS A N 1
ATOM 3551 C CA . LYS A 1 440 ? 12.808 0.112 -27.644 1.00 90.25 440 LYS A CA 1
ATOM 3552 C C . LYS A 1 440 ? 14.070 -0.690 -27.296 1.00 90.25 440 LYS A C 1
ATOM 3554 O O . LYS A 1 440 ? 14.129 -1.887 -27.576 1.00 90.25 440 LYS A O 1
ATOM 3559 N N . TYR A 1 441 ? 15.055 -0.051 -26.668 1.00 88.44 441 TYR A N 1
ATOM 3560 C CA . TYR A 1 441 ? 16.279 -0.690 -26.192 1.00 88.44 441 TYR A CA 1
ATOM 3561 C C . TYR A 1 441 ? 15.999 -1.710 -25.080 1.00 88.44 441 TYR A C 1
ATOM 3563 O O . TYR A 1 441 ? 16.348 -2.882 -25.217 1.00 88.44 441 TYR A O 1
ATOM 3571 N N . TYR A 1 442 ? 15.294 -1.313 -24.016 1.00 88.94 442 TYR A N 1
ATOM 3572 C CA . TYR A 1 442 ? 14.950 -2.230 -22.924 1.00 88.94 442 TYR A CA 1
ATOM 3573 C C . TYR A 1 442 ? 13.988 -3.357 -23.362 1.00 88.94 442 TYR A C 1
ATOM 3575 O O . TYR A 1 442 ? 14.081 -4.468 -22.844 1.00 88.94 442 TYR A O 1
ATOM 3583 N N . THR A 1 443 ? 13.119 -3.132 -24.358 1.00 89.19 443 THR A N 1
ATOM 3584 C CA . THR A 1 443 ? 12.324 -4.199 -24.998 1.00 89.19 443 THR A CA 1
ATOM 3585 C C . THR A 1 443 ? 13.224 -5.182 -25.752 1.00 89.19 443 THR A C 1
ATOM 3587 O O . THR A 1 443 ? 13.038 -6.387 -25.620 1.00 89.19 443 THR A O 1
ATOM 3590 N N . LYS A 1 444 ? 14.241 -4.706 -26.492 1.00 88.19 444 LYS A N 1
ATOM 3591 C CA . LYS A 1 444 ? 15.227 -5.572 -27.172 1.00 88.19 444 LYS A CA 1
ATOM 3592 C C . LYS A 1 444 ? 16.048 -6.409 -26.178 1.00 88.19 444 LYS A C 1
ATOM 3594 O O . LYS A 1 444 ? 16.386 -7.545 -26.492 1.00 88.19 444 LYS A O 1
ATOM 3599 N N . LEU A 1 445 ? 16.342 -5.875 -24.990 1.00 84.44 445 LEU A N 1
ATOM 3600 C CA . LEU A 1 445 ? 16.971 -6.624 -23.891 1.00 84.44 445 LEU A CA 1
ATOM 3601 C C . LEU A 1 445 ? 16.008 -7.576 -23.152 1.00 84.44 445 LEU A C 1
ATOM 3603 O O . LEU A 1 445 ? 16.448 -8.320 -22.281 1.00 84.44 445 LEU A O 1
ATOM 3607 N N . GLY A 1 446 ? 14.702 -7.529 -23.434 1.00 84.88 446 GLY A N 1
ATOM 3608 C CA . GLY A 1 446 ? 13.675 -8.270 -22.693 1.00 84.88 446 GLY A CA 1
ATOM 3609 C C . GLY A 1 446 ? 13.428 -7.768 -21.263 1.00 84.88 446 GLY A C 1
ATOM 3610 O O . GLY A 1 446 ? 12.630 -8.363 -20.544 1.00 84.88 446 GLY A O 1
ATOM 3611 N N . THR A 1 447 ? 14.077 -6.679 -20.834 1.00 84.44 447 THR A N 1
ATOM 3612 C CA . THR A 1 447 ? 14.010 -6.153 -19.458 1.00 84.44 447 THR A CA 1
ATOM 3613 C C . THR A 1 447 ? 12.845 -5.193 -19.222 1.00 84.44 447 THR A C 1
ATOM 3615 O O . THR A 1 447 ? 12.490 -4.944 -18.070 1.00 84.44 447 THR A O 1
ATOM 3618 N N . TYR A 1 448 ? 12.218 -4.676 -20.283 1.00 88.75 448 TYR A N 1
ATOM 3619 C CA . TYR A 1 448 ? 10.999 -3.870 -20.198 1.00 88.75 448 TYR A CA 1
ATOM 3620 C C . TYR A 1 448 ? 9.772 -4.658 -20.663 1.00 88.75 448 TYR A C 1
ATOM 3622 O O . TYR A 1 448 ? 9.701 -5.104 -21.808 1.00 88.75 448 TYR A O 1
ATOM 3630 N N . ILE A 1 449 ? 8.795 -4.791 -19.763 1.00 90.06 449 ILE A N 1
ATOM 3631 C CA . ILE A 1 449 ? 7.514 -5.457 -20.005 1.00 90.06 449 ILE A CA 1
ATOM 3632 C C . ILE A 1 449 ? 6.474 -4.370 -20.280 1.00 90.06 449 ILE A C 1
ATOM 3634 O O . ILE A 1 449 ? 6.188 -3.536 -19.419 1.00 90.06 449 ILE A O 1
ATOM 3638 N N . LEU A 1 450 ? 5.933 -4.370 -21.496 1.00 88.38 450 LEU A N 1
ATOM 3639 C CA . LEU A 1 450 ? 4.862 -3.463 -21.899 1.00 88.38 450 LEU A CA 1
ATOM 3640 C C . LEU A 1 450 ? 3.526 -3.888 -21.266 1.00 88.38 450 LEU A C 1
ATOM 3642 O O . LEU A 1 450 ? 3.222 -5.084 -21.256 1.00 88.38 450 LEU A O 1
ATOM 3646 N N . PRO A 1 451 ? 2.698 -2.934 -20.804 1.00 91.50 451 PRO A N 1
ATOM 3647 C CA . PRO A 1 451 ? 1.278 -3.179 -20.605 1.00 91.50 451 PRO A CA 1
ATOM 3648 C C . PRO A 1 451 ? 0.616 -3.614 -21.920 1.00 91.50 451 PRO A C 1
ATOM 3650 O O . PRO A 1 451 ? 0.929 -3.094 -22.992 1.00 91.50 451 PRO A O 1
ATOM 3653 N N . GLN A 1 452 ? -0.293 -4.573 -21.819 1.00 92.00 452 GLN A N 1
ATOM 3654 C CA . GLN A 1 452 ? -1.165 -5.042 -22.885 1.00 92.00 452 GLN A CA 1
ATOM 3655 C C . GLN A 1 452 ? -2.534 -4.379 -22.735 1.00 92.00 452 GLN A C 1
ATOM 3657 O O . GLN A 1 452 ? -3.115 -4.379 -21.647 1.00 92.00 452 GLN A O 1
ATOM 3662 N N . GLU A 1 453 ? -3.052 -3.832 -23.831 1.00 92.44 453 GLU A N 1
ATOM 3663 C CA . GLU A 1 453 ? -4.374 -3.215 -23.860 1.00 92.44 453 GLU A CA 1
ATOM 3664 C C . GLU A 1 453 ? -5.463 -4.251 -24.168 1.00 92.44 453 GLU A C 1
ATOM 3666 O O . GLU A 1 453 ? -5.361 -5.007 -25.133 1.00 92.44 453 GLU A O 1
ATOM 3671 N N . TYR A 1 454 ? -6.528 -4.248 -23.365 1.00 88.94 454 TYR A N 1
ATOM 3672 C CA . TYR A 1 454 ? -7.719 -5.076 -23.552 1.00 88.94 454 TYR A CA 1
ATOM 3673 C C . TYR A 1 454 ? -8.961 -4.188 -23.631 1.00 88.94 454 TYR A C 1
ATOM 3675 O O . TYR A 1 454 ? -9.177 -3.349 -22.757 1.00 88.94 454 TYR A O 1
ATOM 3683 N N . VAL A 1 455 ? -9.807 -4.390 -24.643 1.00 88.50 455 VAL A N 1
ATOM 3684 C CA . VAL A 1 455 ? -11.123 -3.737 -24.731 1.00 88.50 455 VAL A CA 1
ATOM 3685 C C . VAL A 1 455 ? -12.078 -4.406 -23.737 1.00 88.50 455 VAL A C 1
ATOM 3687 O O . VAL A 1 455 ? -12.254 -5.620 -23.780 1.00 88.50 455 VAL A O 1
ATOM 3690 N N . ILE A 1 456 ? -12.694 -3.615 -22.854 1.00 86.94 456 ILE A N 1
ATOM 3691 C CA . ILE A 1 456 ? -13.659 -4.074 -21.831 1.00 86.94 456 ILE A CA 1
ATOM 3692 C C . ILE A 1 456 ? -15.104 -3.642 -22.123 1.00 86.94 456 ILE A C 1
ATOM 3694 O O . ILE A 1 456 ? -16.024 -4.004 -21.392 1.00 86.94 456 ILE A O 1
ATOM 3698 N N . GLY A 1 457 ? -15.315 -2.856 -23.179 1.00 83.12 457 GLY A N 1
ATOM 3699 C CA . GLY A 1 457 ? -16.626 -2.402 -23.631 1.00 83.12 457 GLY A CA 1
ATOM 3700 C C . GLY A 1 457 ? -16.516 -1.199 -24.563 1.00 83.12 457 GLY A C 1
ATOM 3701 O O . GLY A 1 457 ? -15.419 -0.780 -24.928 1.00 83.12 457 GLY A O 1
ATOM 3702 N N . GLU A 1 458 ? -17.657 -0.612 -24.904 1.00 82.31 458 GLU A N 1
ATOM 3703 C CA . GLU A 1 458 ? -17.754 0.615 -25.697 1.00 82.31 458 GLU A CA 1
ATOM 3704 C C . GLU A 1 458 ? -18.599 1.654 -24.951 1.00 82.31 458 GLU A C 1
ATOM 3706 O O . GLU A 1 458 ? -19.600 1.321 -24.313 1.00 82.31 458 GLU A O 1
ATOM 3711 N N . GLN A 1 459 ? -18.220 2.927 -25.058 1.00 77.06 459 GLN A N 1
ATOM 3712 C CA . GLN A 1 459 ? -19.021 4.058 -24.603 1.00 77.06 459 GLN A CA 1
ATOM 3713 C C . GLN A 1 459 ? -19.281 5.013 -25.767 1.00 77.06 459 GLN A C 1
ATOM 3715 O O . GLN A 1 459 ? -18.356 5.430 -26.460 1.00 77.06 459 GLN A O 1
ATOM 3720 N N . LEU A 1 460 ? -20.538 5.429 -25.932 1.00 77.94 460 LEU A N 1
ATOM 3721 C CA . LEU A 1 460 ? -20.886 6.539 -26.815 1.00 77.94 460 LEU A CA 1
ATOM 3722 C C . LEU A 1 460 ? -20.361 7.854 -26.224 1.00 77.94 460 LEU A C 1
ATOM 3724 O O . LEU A 1 460 ? -20.781 8.259 -25.140 1.00 77.94 460 LEU A O 1
ATOM 3728 N N . ASN A 1 461 ? -19.469 8.524 -26.949 1.00 73.56 461 ASN A N 1
ATOM 3729 C CA . ASN A 1 461 ? -19.009 9.872 -26.635 1.00 73.56 461 ASN A CA 1
ATOM 3730 C C . ASN A 1 461 ? -19.587 10.869 -27.645 1.00 73.56 461 ASN A C 1
ATOM 3732 O O . ASN A 1 461 ? -19.609 10.607 -28.849 1.00 73.56 461 ASN A O 1
ATOM 3736 N N . GLU A 1 462 ? -20.014 12.034 -27.158 1.00 71.12 462 GLU A N 1
ATOM 3737 C CA . GLU A 1 462 ? -20.373 13.170 -28.008 1.00 71.12 462 GLU A CA 1
ATOM 3738 C C . GLU A 1 462 ? -19.111 13.742 -28.660 1.00 71.12 462 GLU A C 1
ATOM 3740 O O . GLU A 1 462 ? -18.230 14.276 -27.983 1.00 71.12 462 GLU A O 1
ATOM 3745 N N . ASN A 1 463 ? -19.022 13.649 -29.985 1.00 66.31 463 ASN A N 1
ATOM 3746 C CA . ASN A 1 463 ? -17.978 14.289 -30.771 1.00 66.31 463 ASN A CA 1
ATOM 3747 C C . ASN A 1 463 ? -18.589 15.422 -31.603 1.00 66.31 463 ASN A C 1
ATOM 3749 O O . ASN A 1 463 ? -19.596 15.238 -32.291 1.00 66.31 463 ASN A O 1
ATOM 3753 N N . ARG A 1 464 ? -17.992 16.612 -31.515 1.00 60.34 464 ARG A N 1
ATOM 3754 C CA . ARG A 1 464 ? -18.558 17.845 -32.070 1.00 60.34 464 ARG A CA 1
ATOM 3755 C C . ARG A 1 464 ? -17.850 18.217 -33.366 1.00 60.34 464 ARG A C 1
ATOM 3757 O O . ARG A 1 464 ? -16.792 18.844 -33.341 1.00 60.34 464 ARG A O 1
ATOM 3764 N N . GLN A 1 465 ? -18.447 17.849 -34.495 1.00 52.19 465 GLN A N 1
ATOM 3765 C CA . GLN A 1 465 ? -17.957 18.200 -35.828 1.00 52.19 465 GLN A CA 1
ATOM 3766 C C . GLN A 1 465 ? -18.968 19.122 -36.516 1.00 52.19 465 GLN A C 1
ATOM 3768 O O . GLN A 1 465 ? -20.152 18.820 -36.561 1.00 52.19 465 GLN A O 1
ATOM 3773 N N . ASN A 1 466 ? -18.496 20.256 -37.045 1.00 49.88 466 ASN A N 1
ATOM 3774 C CA . ASN A 1 466 ? -19.292 21.206 -37.838 1.00 49.88 466 ASN A CA 1
ATOM 3775 C C . ASN A 1 466 ? -20.639 21.621 -37.201 1.00 49.88 466 ASN A C 1
ATOM 3777 O O . ASN A 1 466 ? -21.669 21.634 -37.862 1.00 49.88 466 ASN A O 1
ATOM 3781 N N . ASN A 1 467 ? -20.604 22.012 -35.920 1.00 59.16 467 ASN A N 1
ATOM 3782 C CA . ASN A 1 467 ? -21.741 22.387 -35.058 1.00 59.16 467 ASN A CA 1
ATOM 3783 C C . ASN A 1 467 ? -22.737 21.280 -34.676 1.00 59.16 467 ASN A C 1
ATOM 3785 O O . ASN A 1 467 ? -23.377 21.444 -33.634 1.00 59.16 467 ASN A O 1
ATOM 3789 N N . ASP A 1 468 ? -22.813 20.172 -35.407 1.00 53.59 468 ASP A N 1
ATOM 3790 C CA . ASP A 1 468 ? -23.625 19.017 -35.020 1.00 53.59 468 ASP A CA 1
ATOM 3791 C C . ASP A 1 468 ? -22.948 18.166 -33.928 1.00 53.59 468 ASP A C 1
ATOM 3793 O O . ASP A 1 468 ? -21.724 18.179 -33.736 1.00 53.59 468 ASP A O 1
ATOM 3797 N N . PHE A 1 469 ? -23.773 17.421 -33.189 1.00 68.31 469 PHE A N 1
ATOM 3798 C CA . PHE A 1 469 ? -23.350 16.485 -32.147 1.00 68.31 469 PHE A CA 1
ATOM 3799 C C . PHE A 1 469 ? -23.541 15.052 -32.646 1.00 68.31 469 PHE A C 1
ATOM 3801 O O . PHE A 1 469 ? -24.670 14.580 -32.773 1.00 68.31 469 PHE A O 1
ATOM 3808 N N . ALA A 1 470 ? -22.440 14.350 -32.912 1.00 71.56 470 ALA A N 1
ATOM 3809 C CA . ALA A 1 470 ? -22.462 12.937 -33.273 1.00 71.56 470 ALA A CA 1
ATOM 3810 C C . ALA A 1 470 ? -22.102 12.079 -32.052 1.00 71.56 470 ALA A C 1
ATOM 3812 O O . ALA A 1 470 ? -21.059 12.287 -31.433 1.00 71.56 470 ALA A O 1
ATOM 3813 N N . LEU A 1 471 ? -22.937 11.090 -31.724 1.00 77.06 471 LEU A N 1
ATOM 3814 C CA . LEU A 1 471 ? -22.578 10.042 -30.767 1.00 77.06 471 LEU A CA 1
ATOM 3815 C C . LEU A 1 471 ? -21.734 8.990 -31.489 1.00 77.06 471 LEU A C 1
ATOM 3817 O O . LEU A 1 471 ? -22.225 8.321 -32.397 1.00 77.06 471 LEU A O 1
ATOM 3821 N N . ILE A 1 472 ? -20.470 8.854 -31.092 1.00 79.50 472 ILE A N 1
ATOM 3822 C CA . ILE A 1 472 ? -19.523 7.901 -31.681 1.00 79.50 472 ILE A CA 1
ATOM 3823 C C . ILE A 1 472 ? -19.136 6.872 -30.607 1.00 79.50 472 ILE A C 1
ATOM 3825 O O . ILE A 1 472 ? -18.775 7.288 -29.502 1.00 79.50 472 ILE A O 1
ATOM 3829 N N . PRO A 1 473 ? -19.197 5.554 -30.884 1.00 78.81 473 PRO A N 1
ATOM 3830 C CA . PRO A 1 473 ? -18.680 4.546 -29.967 1.00 78.81 473 PRO A CA 1
ATOM 3831 C C . PRO A 1 473 ? -17.158 4.668 -29.850 1.00 78.81 473 PRO A C 1
ATOM 3833 O O . PRO A 1 473 ? -16.439 4.775 -30.844 1.00 78.81 473 PRO A O 1
ATOM 3836 N N . VAL A 1 474 ? -16.670 4.668 -28.614 1.00 80.94 474 VAL A N 1
ATOM 3837 C CA . VAL A 1 474 ? -15.251 4.692 -28.265 1.00 80.94 474 VAL A CA 1
ATOM 3838 C C . VAL A 1 474 ? -14.982 3.537 -27.312 1.00 80.94 474 VAL A C 1
ATOM 3840 O O . VAL A 1 474 ? -15.671 3.391 -26.301 1.00 80.94 474 VAL A O 1
ATOM 3843 N N . ASN A 1 475 ? -13.976 2.724 -27.625 1.00 84.31 475 ASN A N 1
ATOM 3844 C CA . ASN A 1 475 ? -13.603 1.575 -26.808 1.00 84.31 475 ASN A CA 1
ATOM 3845 C C . ASN A 1 475 ? -13.174 2.029 -25.405 1.00 84.31 475 ASN A C 1
ATOM 3847 O O . ASN A 1 475 ? -12.256 2.836 -25.254 1.00 84.31 475 ASN A O 1
ATOM 3851 N N . CYS A 1 476 ? -13.799 1.463 -24.377 1.00 82.00 476 CYS A N 1
ATOM 3852 C CA . CYS A 1 476 ? -13.263 1.465 -23.025 1.00 82.00 476 CYS A CA 1
ATOM 3853 C C . CYS A 1 476 ? -12.185 0.381 -22.958 1.00 82.00 476 CYS A C 1
ATOM 3855 O O . CYS A 1 476 ? -12.460 -0.783 -23.265 1.00 82.00 476 CYS A O 1
ATOM 3857 N N . THR A 1 477 ? -10.967 0.746 -22.562 1.00 85.81 477 THR A N 1
ATOM 3858 C CA . THR A 1 477 ? -9.837 -0.186 -22.482 1.00 85.81 477 THR A CA 1
ATOM 3859 C C . THR A 1 477 ? -9.253 -0.258 -21.076 1.00 85.81 477 THR A C 1
ATOM 3861 O O . THR A 1 477 ? -9.309 0.701 -20.306 1.00 85.81 477 THR A O 1
ATOM 3864 N N . GLN A 1 478 ? -8.684 -1.414 -20.737 1.00 87.06 478 GLN A N 1
ATOM 3865 C CA . GLN A 1 478 ? -7.875 -1.618 -19.539 1.00 87.06 478 GLN A CA 1
ATOM 3866 C C . GLN A 1 478 ? -6.450 -2.030 -19.911 1.00 87.06 478 GLN A C 1
ATOM 3868 O O . GLN A 1 478 ? -6.206 -2.573 -20.989 1.00 87.06 478 GLN A O 1
ATOM 3873 N N . GLN A 1 479 ? -5.514 -1.784 -18.998 1.00 90.62 479 GLN A N 1
ATOM 3874 C CA . GLN A 1 479 ? -4.089 -2.047 -19.180 1.00 90.62 479 GLN A CA 1
ATOM 3875 C C . GLN A 1 479 ? -3.649 -3.153 -18.217 1.00 90.62 479 GLN A C 1
ATOM 3877 O O . GLN A 1 479 ? -3.743 -2.994 -17.001 1.00 90.62 479 GLN A O 1
ATOM 3882 N N . PHE A 1 480 ? -3.172 -4.271 -18.759 1.00 92.12 480 PHE A N 1
ATOM 3883 C CA . PHE A 1 480 ? -2.750 -5.457 -18.010 1.00 92.12 480 PHE A CA 1
ATOM 3884 C C . PHE A 1 480 ? -1.241 -5.690 -18.165 1.00 92.12 480 PHE A C 1
ATOM 3886 O O . PHE A 1 480 ? -0.697 -5.505 -19.247 1.00 92.12 480 PHE A O 1
ATOM 3893 N N . ILE A 1 481 ? -0.542 -6.105 -17.105 1.00 93.81 481 ILE A N 1
ATOM 3894 C CA . ILE A 1 481 ? 0.893 -6.433 -17.159 1.00 93.81 481 ILE A CA 1
ATOM 3895 C C . ILE A 1 481 ? 1.045 -7.951 -16.956 1.00 93.81 481 ILE A C 1
ATOM 3897 O O . ILE A 1 481 ? 0.735 -8.422 -15.860 1.00 93.81 481 ILE A O 1
ATOM 3901 N N . PRO A 1 482 ? 1.529 -8.718 -17.956 1.00 93.81 482 PRO A N 1
ATOM 3902 C CA . PRO A 1 482 ? 1.636 -10.175 -17.855 1.00 93.81 482 PRO A CA 1
ATOM 3903 C C . PRO A 1 482 ? 2.572 -10.637 -16.733 1.00 93.81 482 PRO A C 1
ATOM 3905 O O . PRO A 1 482 ? 3.800 -10.514 -16.811 1.00 93.81 482 PRO A O 1
ATOM 3908 N N . ILE A 1 483 ? 1.972 -11.208 -15.691 1.00 95.56 483 ILE A N 1
ATOM 3909 C CA . ILE A 1 483 ? 2.634 -11.689 -14.475 1.00 95.56 483 ILE A CA 1
ATOM 3910 C C . ILE A 1 483 ? 3.683 -12.763 -14.814 1.00 95.56 483 ILE A C 1
ATOM 3912 O O . ILE A 1 483 ? 4.769 -12.761 -14.237 1.00 95.56 483 ILE A O 1
ATOM 3916 N N . ARG A 1 484 ? 3.429 -13.618 -15.815 1.00 95.06 484 ARG A N 1
ATOM 3917 C CA . ARG A 1 484 ? 4.356 -14.656 -16.294 1.00 95.06 484 ARG A CA 1
ATOM 3918 C C . ARG A 1 484 ? 5.687 -14.084 -16.779 1.00 95.06 484 ARG A C 1
ATOM 3920 O O . ARG A 1 484 ? 6.736 -14.659 -16.505 1.00 95.06 484 ARG A O 1
ATOM 3927 N N . HIS A 1 485 ? 5.669 -12.928 -17.447 1.00 94.06 485 HIS A N 1
ATOM 3928 C CA . HIS A 1 485 ? 6.890 -12.259 -17.904 1.00 94.06 485 HIS A CA 1
ATOM 3929 C C . HIS A 1 485 ? 7.607 -11.550 -16.749 1.00 94.06 485 HIS A C 1
ATOM 3931 O O . HIS A 1 485 ? 8.837 -11.558 -16.702 1.00 94.06 485 HIS A O 1
ATOM 3937 N N . VAL A 1 486 ? 6.855 -11.005 -15.782 1.00 94.75 486 VAL A N 1
ATOM 3938 C CA . VAL A 1 486 ? 7.420 -10.424 -14.553 1.00 94.75 486 VAL A CA 1
ATOM 3939 C C . VAL A 1 486 ? 8.148 -11.501 -13.746 1.00 94.75 486 VAL A C 1
ATOM 3941 O O . VAL A 1 486 ? 9.310 -11.311 -13.398 1.00 94.75 486 VAL A O 1
ATOM 3944 N N . PHE A 1 487 ? 7.514 -12.653 -13.506 1.00 95.75 487 PHE A N 1
ATOM 3945 C CA . PHE A 1 487 ? 8.125 -13.772 -12.788 1.00 95.75 487 PHE A CA 1
ATOM 3946 C C . PHE A 1 487 ? 9.295 -14.397 -13.553 1.00 95.75 487 PHE A C 1
ATOM 3948 O O . PHE A 1 487 ? 10.336 -14.623 -12.941 1.00 95.75 487 PHE A O 1
ATOM 3955 N N . TYR A 1 488 ? 9.188 -14.608 -14.871 1.00 94.62 488 TYR A N 1
ATOM 3956 C CA . TYR A 1 488 ? 10.306 -15.111 -15.681 1.00 94.62 488 TYR A CA 1
ATOM 3957 C C . TYR A 1 488 ? 11.550 -14.226 -15.534 1.00 94.62 488 TYR A C 1
ATOM 3959 O O . TYR A 1 488 ? 12.622 -14.716 -15.183 1.00 94.62 488 TYR A O 1
ATOM 3967 N N . ASN A 1 489 ? 11.399 -12.911 -15.715 1.00 92.81 489 ASN A N 1
ATOM 3968 C CA . ASN A 1 489 ? 12.513 -11.977 -15.567 1.00 92.81 489 ASN A CA 1
ATOM 3969 C C . ASN A 1 489 ? 13.024 -11.893 -14.120 1.00 92.81 489 ASN A C 1
ATOM 3971 O O . ASN A 1 489 ? 14.234 -11.826 -13.917 1.00 92.81 489 ASN A O 1
ATOM 3975 N N . PHE A 1 490 ? 12.136 -11.929 -13.122 1.00 94.19 490 PHE A N 1
ATOM 3976 C CA . PHE A 1 490 ? 12.497 -11.855 -11.704 1.00 94.19 490 PHE A CA 1
ATOM 3977 C C . PHE A 1 490 ? 13.287 -13.082 -11.227 1.00 94.19 490 PHE A C 1
ATOM 3979 O O . PHE A 1 490 ? 14.358 -12.932 -10.647 1.00 94.19 490 PHE A O 1
ATOM 3986 N N . PHE A 1 491 ? 12.819 -14.302 -11.506 1.00 94.56 491 PHE A N 1
ATOM 3987 C CA . PHE A 1 491 ? 13.508 -15.524 -11.072 1.00 94.56 491 PHE A CA 1
ATOM 3988 C C . PHE A 1 491 ? 14.776 -15.828 -11.883 1.00 94.56 491 PHE A C 1
ATOM 3990 O O . PHE A 1 491 ? 15.665 -16.512 -11.377 1.00 94.56 491 PHE A O 1
ATOM 3997 N N . LYS A 1 492 ? 14.912 -15.255 -13.087 1.00 91.81 492 LYS A N 1
ATOM 3998 C CA . LYS A 1 492 ? 16.158 -15.256 -13.870 1.00 91.81 492 LYS A CA 1
ATOM 3999 C C . LYS A 1 492 ? 17.228 -14.298 -13.318 1.00 91.81 492 LYS A C 1
ATOM 4001 O O . LYS A 1 492 ? 18.388 -14.383 -13.720 1.00 91.81 492 LYS A O 1
ATOM 4006 N N . MET A 1 493 ? 16.890 -13.397 -12.387 1.00 90.75 493 MET A N 1
ATOM 4007 C CA . MET A 1 493 ? 17.889 -12.567 -11.706 1.00 90.75 493 MET A CA 1
ATOM 4008 C C . MET A 1 493 ? 18.818 -13.429 -10.841 1.00 90.75 493 MET A C 1
ATOM 4010 O O . MET A 1 493 ? 18.377 -14.328 -10.123 1.00 90.75 493 MET A O 1
ATOM 4014 N N . LYS A 1 494 ? 20.120 -13.114 -10.871 1.00 90.12 494 LYS A N 1
ATOM 4015 C CA . LYS A 1 494 ? 21.158 -13.855 -10.141 1.00 90.12 494 LYS A CA 1
ATOM 4016 C C . LYS A 1 494 ? 20.780 -14.059 -8.666 1.00 90.12 494 LYS A C 1
ATOM 4018 O O . LYS A 1 494 ? 20.434 -13.109 -7.968 1.00 90.12 494 LYS A O 1
ATOM 4023 N N . ASN A 1 495 ? 20.878 -15.309 -8.220 1.00 92.25 495 ASN A N 1
ATOM 4024 C CA . ASN A 1 495 ? 20.543 -15.828 -6.889 1.00 92.25 495 ASN A CA 1
ATOM 4025 C C . ASN A 1 495 ? 19.055 -15.769 -6.463 1.00 92.25 495 ASN A C 1
ATOM 4027 O O . ASN A 1 495 ? 18.706 -16.424 -5.485 1.00 92.25 495 ASN A O 1
ATOM 4031 N N . VAL A 1 496 ? 18.155 -15.062 -7.162 1.00 95.12 496 VAL A N 1
ATOM 4032 C CA . VAL A 1 496 ? 16.762 -14.874 -6.694 1.00 95.12 496 VAL A CA 1
ATOM 4033 C C . VAL A 1 496 ? 16.012 -16.203 -6.580 1.00 95.12 496 VAL A C 1
ATOM 4035 O O . VAL A 1 496 ? 15.406 -16.484 -5.542 1.00 95.12 496 VAL A O 1
ATOM 4038 N N . LEU A 1 497 ? 16.093 -17.058 -7.603 1.00 95.00 497 LEU A N 1
ATOM 4039 C CA . LEU A 1 497 ? 15.469 -18.380 -7.557 1.00 95.00 497 LEU A CA 1
ATOM 4040 C C . LEU A 1 497 ? 16.119 -19.305 -6.518 1.00 95.00 497 LEU A C 1
ATOM 4042 O O . LEU A 1 497 ? 15.408 -19.930 -5.731 1.00 95.00 497 LEU A O 1
ATOM 4046 N N . SER A 1 498 ? 17.452 -19.384 -6.478 1.00 93.38 498 SER A N 1
ATOM 4047 C CA . SER A 1 498 ? 18.155 -20.303 -5.574 1.00 93.38 498 SER A CA 1
ATOM 4048 C C . SER A 1 498 ? 17.897 -19.971 -4.104 1.00 93.38 498 SER A C 1
ATOM 4050 O O . SER A 1 498 ? 17.549 -20.868 -3.341 1.00 93.38 498 SER A O 1
ATOM 4052 N N . GLU A 1 499 ? 17.965 -18.694 -3.714 1.00 95.69 499 GLU A N 1
ATOM 4053 C CA . GLU A 1 499 ? 17.644 -18.266 -2.345 1.00 95.69 499 GLU A CA 1
ATOM 4054 C C . GLU A 1 499 ? 16.167 -18.515 -2.003 1.00 95.69 499 GLU A C 1
ATOM 4056 O O . GLU A 1 499 ? 15.860 -18.967 -0.899 1.00 95.69 499 GLU A O 1
ATOM 4061 N N . THR A 1 500 ? 15.247 -18.314 -2.956 1.00 95.12 500 THR A N 1
ATOM 4062 C CA . THR A 1 500 ? 13.817 -18.619 -2.762 1.00 95.12 500 THR A CA 1
ATOM 4063 C C . THR A 1 500 ? 13.595 -20.108 -2.474 1.00 95.12 500 THR A C 1
ATOM 4065 O O . THR A 1 500 ? 12.909 -20.457 -1.510 1.00 95.12 500 THR A O 1
ATOM 4068 N N . LEU A 1 501 ? 14.198 -21.006 -3.261 1.00 93.62 501 LEU A N 1
ATOM 4069 C CA . LEU A 1 501 ? 14.055 -22.455 -3.072 1.00 93.62 501 LEU A CA 1
ATOM 4070 C C . LEU A 1 501 ? 14.752 -22.949 -1.793 1.00 93.62 501 LEU A C 1
ATOM 4072 O O . LEU A 1 501 ? 14.192 -23.783 -1.075 1.00 93.62 501 LEU A O 1
ATOM 4076 N N . LEU A 1 502 ? 15.930 -22.408 -1.461 1.00 94.62 502 LEU A N 1
ATOM 4077 C CA . LEU A 1 502 ? 16.635 -22.696 -0.206 1.00 94.62 502 LEU A CA 1
ATOM 4078 C C . LEU A 1 502 ? 15.813 -22.257 1.015 1.00 94.62 502 LEU A C 1
ATOM 4080 O O . LEU A 1 502 ? 15.640 -23.037 1.956 1.00 94.62 502 LEU A O 1
ATOM 4084 N N . TYR A 1 503 ? 15.247 -21.047 0.985 1.00 94.69 503 TYR A N 1
ATOM 4085 C CA . TYR A 1 503 ? 14.379 -20.538 2.045 1.00 94.69 503 TYR A CA 1
ATOM 4086 C C . TYR A 1 503 ? 13.104 -21.380 2.197 1.00 94.69 503 TYR A C 1
ATOM 4088 O O . TYR A 1 503 ? 12.777 -21.793 3.308 1.00 94.69 503 TYR A O 1
ATOM 4096 N N . LEU A 1 504 ? 12.425 -21.735 1.102 1.00 91.94 504 LEU A N 1
ATOM 4097 C CA . LEU A 1 504 ? 11.233 -22.589 1.162 1.00 91.94 504 LEU A CA 1
ATOM 4098 C C . LEU A 1 504 ? 11.538 -23.994 1.695 1.00 91.94 504 LEU A C 1
ATOM 4100 O O . LEU A 1 504 ? 10.751 -24.540 2.469 1.00 91.94 504 LEU A O 1
ATOM 4104 N N . ASN A 1 505 ? 12.690 -24.576 1.357 1.00 91.50 505 ASN A N 1
ATOM 4105 C CA . ASN A 1 505 ? 13.109 -25.854 1.932 1.00 91.50 505 ASN A CA 1
ATOM 4106 C C . ASN A 1 505 ? 13.440 -25.729 3.432 1.00 91.50 505 ASN A C 1
ATOM 4108 O O . ASN A 1 505 ? 13.048 -26.598 4.212 1.00 91.50 505 ASN A O 1
ATOM 4112 N N . LYS A 1 506 ? 14.035 -24.612 3.876 1.00 93.19 506 LYS A N 1
ATOM 4113 C CA . LYS A 1 506 ? 14.187 -24.288 5.306 1.00 93.19 506 LYS A CA 1
ATOM 4114 C C . LYS A 1 506 ? 12.828 -24.168 6.017 1.00 93.19 506 LYS A C 1
ATOM 4116 O O . LYS A 1 506 ? 12.675 -24.722 7.104 1.00 93.19 506 LYS A O 1
ATOM 4121 N N . CYS A 1 507 ? 11.828 -23.531 5.402 1.00 90.88 507 CYS A N 1
ATOM 4122 C CA . CYS A 1 507 ? 10.462 -23.454 5.938 1.00 90.88 507 CYS A CA 1
ATOM 4123 C C . CYS A 1 507 ? 9.767 -24.825 6.020 1.00 90.88 507 CYS A C 1
ATOM 4125 O O . CYS A 1 507 ? 9.031 -25.068 6.972 1.00 90.88 507 CYS A O 1
ATOM 4127 N N . LYS A 1 508 ? 10.002 -25.735 5.062 1.00 87.50 508 LYS A N 1
ATOM 4128 C CA . LYS A 1 508 ? 9.469 -27.113 5.102 1.00 87.50 508 LYS A CA 1
ATOM 4129 C C . LYS A 1 508 ? 10.074 -27.940 6.242 1.00 87.50 508 LYS A C 1
ATOM 4131 O O . LYS A 1 508 ? 9.353 -28.703 6.880 1.00 87.50 508 LYS A O 1
ATOM 4136 N N . LEU A 1 509 ? 11.380 -27.796 6.487 1.00 89.00 509 LEU A N 1
ATOM 4137 C CA . LEU A 1 509 ? 12.105 -28.523 7.538 1.00 89.00 509 LEU A CA 1
ATOM 4138 C C . LEU A 1 509 ? 11.804 -27.989 8.947 1.00 89.00 509 LEU A C 1
ATOM 4140 O O . LEU A 1 509 ? 11.768 -28.759 9.904 1.00 89.00 509 LEU A O 1
ATOM 4144 N N . TYR A 1 510 ? 11.576 -26.682 9.089 1.00 87.88 510 TYR A N 1
ATOM 4145 C CA . TYR A 1 510 ? 11.245 -26.065 10.371 1.00 87.88 510 TYR A CA 1
ATOM 4146 C C . TYR A 1 510 ? 9.758 -26.259 10.713 1.00 87.88 510 TYR A C 1
ATOM 4148 O O . TYR A 1 510 ? 8.874 -25.815 9.981 1.00 87.88 510 TYR A O 1
ATOM 4156 N N . ASN A 1 511 ? 9.469 -26.921 11.837 1.00 82.25 511 ASN A N 1
ATOM 4157 C CA . ASN A 1 511 ? 8.120 -27.385 12.187 1.00 82.25 511 ASN A CA 1
ATOM 4158 C C . ASN A 1 511 ? 7.585 -26.889 13.546 1.00 82.25 511 ASN A C 1
ATOM 4160 O O . ASN A 1 511 ? 6.396 -27.064 13.815 1.00 82.25 511 ASN A O 1
ATOM 4164 N N . SER A 1 512 ? 8.422 -26.269 14.384 1.00 85.19 512 SER A N 1
ATOM 4165 C CA . SER A 1 512 ? 8.063 -25.814 15.736 1.00 85.19 512 SER A CA 1
ATOM 4166 C C . SER A 1 512 ? 7.274 -24.500 15.768 1.00 85.19 512 SER A C 1
ATOM 4168 O O . SER A 1 512 ? 6.573 -24.239 16.742 1.00 85.19 512 SER A O 1
ATOM 4170 N N . ALA A 1 513 ? 7.357 -23.686 14.713 1.00 89.19 513 ALA A N 1
ATOM 4171 C CA . ALA A 1 513 ? 6.537 -22.491 14.525 1.00 89.19 513 ALA A CA 1
ATOM 4172 C C . ALA A 1 513 ? 6.406 -22.117 13.035 1.00 89.19 513 ALA A C 1
ATOM 4174 O O . ALA A 1 513 ? 7.214 -22.515 12.190 1.00 89.19 513 ALA A O 1
ATOM 4175 N N . LEU A 1 514 ? 5.368 -21.345 12.725 1.00 89.81 514 LEU A N 1
ATOM 4176 C CA . LEU A 1 514 ? 5.079 -20.777 11.414 1.00 89.81 514 LEU A CA 1
ATOM 4177 C C . LEU A 1 514 ? 5.902 -19.495 11.221 1.00 89.81 514 LEU A C 1
ATOM 4179 O O . LEU A 1 514 ? 5.729 -18.533 11.963 1.00 89.81 514 LEU A O 1
ATOM 4183 N N . MET A 1 515 ? 6.781 -19.488 10.221 1.00 91.88 515 MET A N 1
ATOM 4184 C CA . MET A 1 515 ? 7.533 -18.322 9.726 1.00 91.88 515 MET A CA 1
ATOM 4185 C C . MET A 1 515 ? 7.084 -17.880 8.324 1.00 91.88 515 MET A C 1
ATOM 4187 O O . MET A 1 515 ? 7.486 -16.823 7.847 1.00 91.88 515 MET A O 1
ATOM 4191 N N . ASN A 1 516 ? 6.302 -18.708 7.622 1.00 92.56 516 ASN A N 1
ATOM 4192 C CA . ASN A 1 516 ? 5.874 -18.450 6.252 1.00 92.56 516 ASN A CA 1
ATOM 4193 C C . ASN A 1 516 ? 4.507 -19.092 5.949 1.00 92.56 516 ASN A C 1
ATOM 4195 O O . ASN A 1 516 ? 4.210 -20.192 6.417 1.00 92.56 516 ASN A O 1
ATOM 4199 N N . PHE A 1 517 ? 3.705 -18.437 5.101 1.00 91.50 517 PHE A N 1
ATOM 4200 C CA . PHE A 1 517 ? 2.388 -18.916 4.650 1.00 91.50 517 PHE A CA 1
ATOM 4201 C C . PHE A 1 517 ? 2.407 -20.351 4.100 1.00 91.50 517 PHE A C 1
ATOM 4203 O O . PHE A 1 517 ? 1.470 -21.111 4.339 1.00 91.50 517 PHE A O 1
ATOM 4210 N N . THR A 1 518 ? 3.493 -20.761 3.435 1.00 92.06 518 THR A N 1
ATOM 4211 C CA . THR A 1 518 ? 3.628 -22.117 2.874 1.00 92.06 518 THR A CA 1
ATOM 4212 C C . THR A 1 518 ? 3.610 -23.235 3.924 1.00 92.06 518 THR A C 1
ATOM 4214 O O . THR A 1 518 ? 3.312 -24.382 3.597 1.00 92.06 518 THR A O 1
ATOM 4217 N N . GLN A 1 519 ? 3.859 -22.924 5.200 1.00 91.50 519 GLN A N 1
ATOM 4218 C CA . GLN A 1 519 ? 3.721 -23.873 6.308 1.00 91.50 519 GLN A CA 1
ATOM 4219 C C . GLN A 1 519 ? 2.282 -23.973 6.851 1.00 91.50 519 GLN A C 1
ATOM 4221 O O . GLN A 1 519 ? 2.023 -24.861 7.670 1.00 91.50 519 GLN A O 1
ATOM 4226 N N . GLY A 1 520 ? 1.369 -23.086 6.445 1.00 89.88 520 GLY A N 1
ATOM 4227 C CA . GLY A 1 520 ? -0.018 -23.017 6.913 1.00 89.88 520 GLY A CA 1
ATOM 4228 C C . GLY A 1 520 ? -0.933 -24.093 6.316 1.00 89.88 520 GLY A C 1
ATOM 4229 O O . GLY A 1 520 ? -0.625 -24.707 5.295 1.00 89.88 520 GLY A O 1
ATOM 4230 N N . SER A 1 521 ? -2.084 -24.326 6.951 1.00 88.19 521 SER A N 1
ATOM 4231 C CA . SER A 1 521 ? -3.072 -25.338 6.537 1.00 88.19 521 SER A CA 1
ATOM 4232 C C . SER A 1 521 ? -3.608 -25.114 5.118 1.00 88.19 521 SER A C 1
ATOM 4234 O O . SER A 1 521 ? -3.669 -26.066 4.342 1.00 88.19 521 SER A O 1
ATOM 4236 N N . VAL A 1 522 ? -3.933 -23.864 4.765 1.00 89.56 522 VAL A N 1
ATOM 4237 C CA . VAL A 1 522 ? -4.466 -23.468 3.447 1.00 89.56 522 VAL A CA 1
ATOM 4238 C C . VAL A 1 522 ? -3.500 -23.852 2.321 1.00 89.56 522 VAL A C 1
ATOM 4240 O O . VAL A 1 522 ? -3.895 -24.539 1.379 1.00 89.56 522 VAL A O 1
ATOM 4243 N N . TRP A 1 523 ? -2.212 -23.505 2.439 1.00 92.50 523 TRP A N 1
ATOM 4244 C CA . TRP A 1 523 ? -1.220 -23.881 1.426 1.00 92.50 523 TRP A CA 1
ATOM 4245 C C . TRP A 1 523 ? -0.918 -25.384 1.425 1.00 92.50 523 TRP A C 1
ATOM 4247 O O . TRP A 1 523 ? -0.848 -25.992 0.362 1.00 92.50 523 TRP A O 1
ATOM 4257 N N . ARG A 1 524 ? -0.828 -26.031 2.598 1.00 90.00 524 ARG A N 1
ATOM 4258 C CA . ARG A 1 524 ? -0.653 -27.497 2.691 1.00 90.00 524 ARG A CA 1
ATOM 4259 C C . ARG A 1 524 ? -1.823 -28.307 2.120 1.00 90.00 524 ARG A C 1
ATOM 4261 O O . ARG A 1 524 ? -1.639 -29.493 1.854 1.00 90.00 524 ARG A O 1
ATOM 4268 N N . LYS A 1 525 ? -3.018 -27.721 1.980 1.00 90.12 525 LYS A N 1
ATOM 4269 C CA . LYS A 1 525 ? -4.151 -28.326 1.259 1.00 90.12 525 LYS A CA 1
ATOM 4270 C C . LYS A 1 525 ? -3.839 -28.327 -0.240 1.00 90.12 525 LYS A C 1
ATOM 4272 O O . LYS A 1 525 ? -3.711 -29.402 -0.810 1.00 90.12 525 LYS A O 1
ATOM 4277 N N . LYS A 1 526 ? -3.592 -27.142 -0.805 1.00 90.38 526 LYS A N 1
ATOM 4278 C CA . LYS A 1 526 ? -3.269 -26.900 -2.223 1.00 90.38 526 LYS A CA 1
ATOM 4279 C C . LYS A 1 526 ? -2.028 -27.631 -2.733 1.00 90.38 526 LYS A C 1
ATOM 4281 O O . LYS A 1 526 ? -2.062 -28.243 -3.791 1.00 90.38 526 LYS A O 1
ATOM 4286 N N . GLN A 1 527 ? -0.946 -27.659 -1.953 1.00 88.62 527 GLN A N 1
ATOM 4287 C CA . GLN A 1 527 ? 0.310 -28.299 -2.364 1.00 88.62 527 GLN A CA 1
ATOM 4288 C C . GLN A 1 527 ? 0.167 -29.817 -2.627 1.00 88.62 527 GLN A C 1
ATOM 4290 O O . GLN A 1 527 ? 1.035 -30.407 -3.265 1.00 88.62 527 GLN A O 1
ATOM 4295 N N . LYS A 1 528 ? -0.915 -30.465 -2.163 1.00 88.38 528 LYS A N 1
ATOM 4296 C CA . LYS A 1 528 ? -1.211 -31.874 -2.478 1.00 88.38 528 LYS A CA 1
ATOM 4297 C C . LYS A 1 528 ? -1.611 -32.080 -3.939 1.00 88.38 528 LYS A C 1
ATOM 4299 O O . LYS A 1 528 ? -1.277 -33.121 -4.490 1.00 88.38 528 LYS A O 1
ATOM 4304 N N . ASP A 1 529 ? -2.251 -31.089 -4.559 1.00 87.75 529 ASP A N 1
ATOM 4305 C CA . ASP A 1 529 ? -2.716 -31.123 -5.954 1.00 87.75 529 ASP A CA 1
ATOM 4306 C C . ASP A 1 529 ? -1.547 -31.143 -6.966 1.00 87.75 529 ASP A C 1
ATOM 4308 O O . ASP A 1 529 ? -1.761 -31.294 -8.166 1.00 87.75 529 ASP A O 1
ATOM 4312 N N . HIS A 1 530 ? -0.309 -30.950 -6.491 1.00 87.31 530 HIS A N 1
ATOM 4313 C CA . HIS A 1 530 ? 0.872 -30.662 -7.306 1.00 87.31 530 HIS A CA 1
ATOM 4314 C C . HIS A 1 530 ? 2.075 -31.597 -7.056 1.00 87.31 530 HIS A C 1
ATOM 4316 O O . HIS A 1 530 ? 3.150 -31.373 -7.612 1.00 87.31 530 HIS A O 1
ATOM 4322 N N . GLU A 1 531 ? 1.905 -32.657 -6.258 1.00 84.62 531 GLU A N 1
ATOM 4323 C CA . GLU A 1 531 ? 2.902 -33.718 -6.018 1.00 84.62 531 GLU A CA 1
ATOM 4324 C C . GLU A 1 531 ? 4.336 -33.211 -5.715 1.00 84.62 531 GLU A C 1
ATOM 4326 O O . GLU A 1 531 ? 4.613 -32.704 -4.626 1.00 84.62 531 GLU A O 1
ATOM 4331 N N . SER A 1 532 ? 5.265 -33.389 -6.662 1.00 84.44 532 SER A N 1
ATOM 4332 C CA . SER A 1 532 ? 6.684 -33.020 -6.587 1.00 84.44 532 SER A CA 1
ATOM 4333 C C . SER A 1 532 ? 7.023 -31.716 -7.325 1.00 84.44 532 SER A C 1
ATOM 4335 O O . SER A 1 532 ? 8.186 -31.307 -7.334 1.00 84.44 532 SER A O 1
ATOM 4337 N N . GLN A 1 533 ? 6.034 -31.051 -7.935 1.00 91.25 533 GLN A N 1
ATOM 4338 C CA . GLN A 1 533 ? 6.232 -29.831 -8.721 1.00 91.25 533 GLN A CA 1
ATOM 4339 C C . GLN A 1 533 ? 6.641 -28.651 -7.826 1.00 91.25 533 GLN A C 1
ATOM 4341 O O . GLN A 1 533 ? 6.217 -28.520 -6.673 1.00 91.25 533 GLN A O 1
ATOM 4346 N N . ILE A 1 534 ? 7.465 -27.750 -8.367 1.00 93.38 534 ILE A N 1
ATOM 4347 C CA . ILE A 1 534 ? 7.817 -26.500 -7.691 1.00 93.38 534 ILE A CA 1
ATOM 4348 C C . ILE A 1 534 ? 6.665 -25.517 -7.898 1.00 93.38 534 ILE A C 1
ATOM 4350 O O . ILE A 1 534 ? 6.512 -24.962 -8.983 1.00 93.38 534 ILE A O 1
ATOM 4354 N N . VAL A 1 535 ? 5.866 -25.308 -6.848 1.00 95.06 535 VAL A N 1
ATOM 4355 C CA . VAL A 1 535 ? 4.746 -24.356 -6.843 1.00 95.06 535 VAL A CA 1
ATOM 4356 C C . VAL A 1 535 ? 4.997 -23.237 -5.839 1.00 95.06 535 VAL A C 1
ATOM 4358 O O . VAL A 1 535 ? 5.325 -23.497 -4.678 1.00 95.06 535 VAL A O 1
ATOM 4361 N N . LEU A 1 536 ? 4.821 -21.993 -6.282 1.00 95.88 536 LEU A N 1
ATOM 4362 C CA . LEU A 1 536 ? 5.003 -20.782 -5.482 1.00 95.88 536 LEU A CA 1
ATOM 4363 C C . LEU A 1 536 ? 3.657 -20.054 -5.259 1.00 95.88 536 LEU A C 1
ATOM 4365 O O . LEU A 1 536 ? 2.852 -19.962 -6.187 1.00 95.88 536 LEU A O 1
ATOM 4369 N N . PRO A 1 537 ? 3.374 -19.525 -4.053 1.00 95.50 537 PRO A N 1
ATOM 4370 C CA . PRO A 1 537 ? 2.126 -18.813 -3.785 1.00 95.50 537 PRO A CA 1
ATOM 4371 C C . PRO A 1 537 ? 2.122 -17.409 -4.402 1.00 95.50 537 PRO A C 1
ATOM 4373 O O . PRO A 1 537 ? 3.035 -16.618 -4.168 1.00 95.50 537 PRO A O 1
ATOM 4376 N N . ILE A 1 538 ? 1.048 -17.066 -5.115 1.00 95.56 538 ILE A N 1
ATOM 4377 C CA . ILE A 1 538 ? 0.725 -15.684 -5.502 1.00 95.56 538 ILE A CA 1
ATOM 4378 C C . ILE A 1 538 ? -0.210 -15.094 -4.449 1.00 95.56 538 ILE A C 1
ATOM 4380 O O . ILE A 1 538 ? -1.236 -15.696 -4.121 1.00 95.56 538 ILE A O 1
ATOM 4384 N N . PHE A 1 539 ? 0.106 -13.895 -3.962 1.00 95.38 539 PHE A N 1
ATOM 4385 C CA . PHE A 1 539 ? -0.845 -13.050 -3.243 1.00 95.38 539 PHE A CA 1
ATOM 4386 C C . PHE A 1 539 ? -1.309 -11.919 -4.160 1.00 95.38 539 PHE A C 1
ATOM 4388 O O . PHE A 1 539 ? -0.482 -11.215 -4.739 1.00 95.38 539 PHE A O 1
ATOM 4395 N N . LEU A 1 540 ? -2.624 -11.742 -4.280 1.00 94.62 540 LEU A N 1
ATOM 4396 C CA . LEU A 1 540 ? -3.227 -10.630 -5.010 1.00 94.62 540 LEU A CA 1
ATOM 4397 C C . LEU A 1 540 ? -3.628 -9.539 -4.012 1.00 94.62 540 LEU A C 1
ATOM 4399 O O . LEU A 1 540 ? -4.369 -9.817 -3.070 1.00 94.62 540 LEU A O 1
ATOM 4403 N N . PHE A 1 541 ? -3.165 -8.307 -4.223 1.00 93.00 541 PHE A N 1
ATOM 4404 C CA . PHE A 1 541 ? -3.629 -7.141 -3.469 1.00 93.00 541 PHE A CA 1
ATOM 4405 C C . PHE A 1 541 ? -4.570 -6.291 -4.330 1.00 93.00 541 PHE A C 1
ATOM 4407 O O . PHE A 1 541 ? -4.264 -6.038 -5.496 1.00 93.00 541 PHE A O 1
ATOM 4414 N N . PHE A 1 542 ? -5.691 -5.843 -3.763 1.00 89.38 542 PHE A N 1
ATOM 4415 C CA . PHE A 1 542 ? -6.675 -4.998 -4.441 1.00 89.38 542 PHE A CA 1
ATOM 4416 C C . PHE A 1 542 ? -6.990 -3.725 -3.642 1.00 89.38 542 PHE A C 1
ATOM 4418 O O . PHE A 1 542 ? -7.365 -3.788 -2.472 1.00 89.38 542 PHE A O 1
ATOM 4425 N N . ASP A 1 543 ? -6.899 -2.579 -4.315 1.00 81.75 543 ASP A N 1
ATOM 4426 C CA . ASP A 1 543 ? -7.363 -1.270 -3.850 1.00 81.75 543 ASP A CA 1
ATOM 4427 C C . ASP A 1 543 ? -8.058 -0.549 -5.018 1.00 81.75 543 ASP A C 1
ATOM 4429 O O . ASP A 1 543 ? -7.629 -0.628 -6.173 1.00 81.75 543 ASP A O 1
ATOM 4433 N N . ASP A 1 544 ? -9.150 0.149 -4.721 1.00 68.56 544 ASP A N 1
ATOM 4434 C CA . ASP A 1 544 ? -10.005 0.838 -5.688 1.00 68.56 544 ASP A CA 1
ATOM 4435 C C . ASP A 1 544 ? -9.390 2.213 -6.015 1.00 68.56 544 ASP A C 1
ATOM 4437 O O . ASP A 1 544 ? -9.902 3.261 -5.607 1.00 68.56 544 ASP A O 1
ATOM 4441 N N . TYR A 1 545 ? -8.237 2.216 -6.694 1.00 61.03 545 TYR A N 1
ATOM 4442 C CA . TYR A 1 545 ? -7.460 3.427 -6.979 1.00 61.03 545 TYR A CA 1
ATOM 4443 C C . TYR A 1 545 ? -8.267 4.464 -7.774 1.00 61.03 545 TYR A C 1
ATOM 4445 O O . TYR A 1 545 ? -8.787 4.196 -8.855 1.00 61.03 545 TYR A O 1
ATOM 4453 N N . LYS A 1 546 ? -8.334 5.694 -7.251 1.00 53.94 546 LYS A N 1
ATOM 4454 C CA . LYS A 1 546 ? -9.082 6.803 -7.857 1.00 53.94 546 LYS A CA 1
ATOM 4455 C C . LYS A 1 546 ? -8.127 7.894 -8.309 1.00 53.94 546 LYS A C 1
ATOM 4457 O O . LYS A 1 546 ? -7.540 8.588 -7.476 1.00 53.94 546 LYS A O 1
ATOM 4462 N N . VAL A 1 547 ? -8.062 8.120 -9.622 1.00 48.19 547 VAL A N 1
ATOM 4463 C CA . VAL A 1 547 ? -7.484 9.345 -10.190 1.00 48.19 547 VAL A CA 1
ATOM 4464 C C . VAL A 1 547 ? -8.407 10.510 -9.841 1.00 48.19 547 VAL A C 1
ATOM 4466 O O . VAL A 1 547 ? -9.313 10.880 -10.587 1.00 48.19 547 VAL A O 1
ATOM 4469 N N . GLY A 1 548 ? -8.190 11.090 -8.663 1.00 40.31 548 GLY A N 1
ATOM 4470 C CA . GLY A 1 548 ? -8.766 12.379 -8.326 1.00 40.31 548 GLY A CA 1
ATOM 4471 C C . GLY A 1 548 ? -8.214 13.424 -9.288 1.00 40.31 548 GLY A C 1
ATOM 4472 O O . GLY A 1 548 ? -7.015 13.685 -9.286 1.00 40.31 548 GLY A O 1
ATOM 4473 N N . ASN A 1 549 ? -9.084 14.033 -10.092 1.00 40.25 549 ASN A N 1
ATOM 4474 C CA . ASN A 1 549 ? -8.780 15.267 -10.806 1.00 40.25 549 ASN A CA 1
ATOM 4475 C C . ASN A 1 549 ? -9.247 16.443 -9.922 1.00 40.25 549 ASN A C 1
ATOM 4477 O O . ASN A 1 549 ? -10.431 16.783 -9.961 1.00 40.25 549 ASN A O 1
ATOM 4481 N N . PRO A 1 550 ? -8.373 17.042 -9.085 1.00 39.94 550 PRO A N 1
ATOM 4482 C CA . PRO A 1 550 ? -8.788 18.002 -8.060 1.00 39.94 550 PRO A CA 1
ATOM 4483 C C . PRO A 1 550 ? -9.214 19.370 -8.614 1.00 39.94 550 PRO A C 1
ATOM 4485 O O . PRO A 1 550 ? -9.660 20.212 -7.840 1.00 39.94 550 PRO A O 1
ATOM 4488 N N . LEU A 1 551 ? -9.043 19.615 -9.920 1.00 35.00 551 LEU A N 1
ATOM 4489 C CA . LEU A 1 551 ? -9.248 20.922 -10.558 1.00 35.00 551 LEU A CA 1
ATOM 4490 C C . LEU A 1 551 ? -10.127 20.860 -11.823 1.00 35.00 551 LEU A C 1
ATOM 4492 O O . LEU A 1 551 ? -10.340 21.883 -12.469 1.00 35.00 551 LEU A O 1
ATOM 4496 N N . GLY A 1 552 ? -10.642 19.682 -12.189 1.00 37.69 552 GLY A N 1
ATOM 4497 C CA . GLY A 1 552 ? -11.497 19.488 -13.362 1.00 37.69 552 GLY A CA 1
ATOM 4498 C C . GLY A 1 552 ? -12.989 19.437 -13.024 1.00 37.69 552 GLY A C 1
ATOM 4499 O O . GLY A 1 552 ? -13.396 18.815 -12.045 1.00 37.69 552 GLY A O 1
ATOM 4500 N N . SER A 1 553 ? -13.825 19.997 -13.903 1.00 37.09 553 SER A N 1
ATOM 4501 C CA . SER A 1 553 ? -15.297 19.892 -13.863 1.00 37.09 553 SER A CA 1
ATOM 4502 C C . SER A 1 553 ? -15.826 18.450 -13.942 1.00 37.09 553 SER A C 1
ATOM 4504 O O . SER A 1 553 ? -16.969 18.190 -13.580 1.00 37.09 553 SER A O 1
ATOM 4506 N N . HIS A 1 554 ? -14.996 17.506 -14.390 1.00 39.69 554 HIS A N 1
ATOM 4507 C CA . HIS A 1 554 ? -15.331 16.095 -14.603 1.00 39.69 554 HIS A CA 1
ATOM 4508 C C . HIS A 1 554 ? -14.895 15.174 -13.445 1.00 39.69 554 HIS A C 1
ATOM 4510 O O . HIS A 1 554 ? -14.601 13.996 -13.648 1.00 39.69 554 HIS A O 1
ATOM 4516 N N . SER A 1 555 ? -14.876 15.691 -12.213 1.00 39.34 555 SER A N 1
ATOM 4517 C CA . SER A 1 555 ? -14.403 15.004 -10.996 1.00 39.34 555 SER A CA 1
ATOM 4518 C C . SER A 1 555 ? -15.142 13.703 -10.618 1.00 39.34 555 SER A C 1
ATOM 4520 O O . SER A 1 555 ? -14.711 13.007 -9.701 1.00 39.34 555 SER A O 1
ATOM 4522 N N . GLY A 1 556 ? -16.223 13.343 -11.324 1.00 37.69 556 GLY A N 1
ATOM 4523 C CA . GLY A 1 556 ? -16.962 12.087 -11.151 1.00 37.69 556 GLY A CA 1
ATOM 4524 C C . GLY A 1 556 ? -16.694 10.980 -12.185 1.00 37.69 556 GLY A C 1
ATOM 4525 O O . GLY A 1 556 ? -17.180 9.871 -11.984 1.00 37.69 556 GLY A O 1
ATOM 4526 N N . ILE A 1 557 ? -15.964 11.236 -13.283 1.00 43.03 557 ILE A N 1
ATOM 4527 C CA . ILE A 1 557 ? -15.926 10.299 -14.430 1.00 43.03 557 ILE A CA 1
ATOM 4528 C C . ILE A 1 557 ? -15.114 9.019 -14.150 1.00 43.03 557 ILE A C 1
ATOM 4530 O O . ILE A 1 557 ? -15.537 7.933 -14.539 1.00 43.03 557 ILE A O 1
ATOM 4534 N N . HIS A 1 558 ? -14.003 9.094 -13.413 1.00 43.16 558 HIS A N 1
ATOM 4535 C CA . HIS A 1 558 ? -13.082 7.959 -13.190 1.00 43.16 558 HIS A CA 1
ATOM 4536 C C . HIS A 1 558 ? -13.550 6.935 -12.131 1.00 43.16 558 HIS A C 1
ATOM 4538 O O . HIS A 1 558 ? -12.738 6.323 -11.445 1.00 43.16 558 HIS A O 1
ATOM 4544 N N . LYS A 1 559 ? -14.866 6.773 -11.959 1.00 47.28 559 LYS A N 1
ATOM 4545 C CA . LYS A 1 559 ? -15.493 5.744 -11.107 1.00 47.28 559 LYS A CA 1
ATOM 4546 C C . LYS A 1 559 ? -16.230 4.662 -11.902 1.00 47.28 559 LYS A C 1
ATOM 4548 O O . LYS A 1 559 ? -16.800 3.750 -11.309 1.00 47.28 559 LYS A O 1
ATOM 4553 N N . LEU A 1 560 ? -16.315 4.823 -13.220 1.00 48.62 560 LEU A N 1
ATOM 4554 C CA . LEU A 1 560 ? -17.390 4.228 -14.007 1.00 48.62 560 LEU A CA 1
ATOM 4555 C C . LEU A 1 560 ? -17.078 2.833 -14.559 1.00 48.62 560 LEU A C 1
ATOM 4557 O O . LEU A 1 560 ? -18.015 2.092 -14.834 1.00 48.62 560 LEU A O 1
ATOM 4561 N N . ASP A 1 561 ? -15.809 2.459 -14.703 1.00 61.78 561 ASP A N 1
ATOM 4562 C CA . ASP A 1 561 ? -15.427 1.322 -15.550 1.00 61.78 561 ASP A CA 1
ATOM 4563 C C . ASP A 1 561 ? -15.913 -0.017 -14.973 1.00 61.78 561 ASP A C 1
ATOM 4565 O O . ASP A 1 561 ? -16.647 -0.754 -15.632 1.00 61.78 561 ASP A O 1
ATOM 4569 N N . ARG A 1 562 ? -15.639 -0.294 -13.690 1.00 70.38 562 ARG A N 1
ATOM 4570 C CA . ARG A 1 562 ? -16.070 -1.550 -13.046 1.00 70.38 562 ARG A CA 1
ATOM 4571 C C . ARG A 1 562 ? -17.570 -1.647 -12.786 1.00 70.38 562 ARG A C 1
ATOM 4573 O O . ARG A 1 562 ? -18.124 -2.739 -12.850 1.00 70.38 562 ARG A O 1
ATOM 4580 N N . GLN A 1 563 ? -18.241 -0.518 -12.555 1.00 66.38 563 GLN A N 1
ATOM 4581 C CA . GLN A 1 563 ? -19.699 -0.489 -12.382 1.00 66.38 563 GLN A CA 1
ATOM 4582 C C . GLN A 1 563 ? -20.469 -0.579 -13.713 1.00 66.38 563 GLN A C 1
ATOM 4584 O O . GLN A 1 563 ? -21.660 -0.874 -13.689 1.00 66.38 563 GLN A O 1
ATOM 4589 N N . LYS A 1 564 ? -19.806 -0.359 -14.860 1.00 70.88 564 LYS A N 1
ATOM 4590 C CA . LYS A 1 564 ? -20.369 -0.570 -16.207 1.00 70.88 564 LYS A CA 1
ATOM 4591 C C . LYS A 1 564 ? -20.060 -1.956 -16.771 1.00 70.88 564 LYS A C 1
ATOM 4593 O O . LYS A 1 564 ? -20.968 -2.629 -17.240 1.00 70.88 564 LYS A O 1
ATOM 4598 N N . CYS A 1 565 ? -18.790 -2.363 -16.750 1.00 76.06 565 CYS A N 1
ATOM 4599 C CA . CYS A 1 565 ? -18.319 -3.587 -17.408 1.00 76.06 565 CYS A CA 1
ATOM 4600 C C . CYS A 1 565 ? -18.482 -4.846 -16.537 1.00 76.06 565 CYS A C 1
ATOM 4602 O O . CYS A 1 565 ? -18.437 -5.961 -17.051 1.00 76.06 565 CYS A O 1
ATOM 4604 N N . GLY A 1 566 ? -18.675 -4.680 -15.224 1.00 84.25 566 GLY A N 1
ATOM 4605 C CA . GLY A 1 566 ? -18.790 -5.782 -14.273 1.00 84.25 566 GLY A CA 1
ATOM 4606 C C . GLY A 1 566 ? -17.452 -6.450 -13.937 1.00 84.25 566 GLY A C 1
ATOM 4607 O O . GLY A 1 566 ? -16.443 -6.296 -14.630 1.00 84.25 566 GLY A O 1
ATOM 4608 N N . ASN A 1 567 ? -17.447 -7.210 -12.840 1.00 89.12 567 ASN A N 1
ATOM 4609 C CA . ASN A 1 567 ? -16.251 -7.888 -12.335 1.00 89.12 567 ASN A CA 1
ATOM 4610 C C . ASN A 1 567 ? -15.689 -8.899 -13.362 1.00 89.12 567 ASN A C 1
ATOM 4612 O O . ASN A 1 567 ? -14.485 -8.905 -13.621 1.00 89.12 567 ASN A O 1
ATOM 4616 N N . ASN A 1 568 ? -16.558 -9.697 -13.993 1.00 89.81 568 ASN A N 1
ATOM 4617 C CA . ASN A 1 568 ? -16.169 -10.818 -14.860 1.00 89.81 568 ASN A CA 1
ATOM 4618 C C . ASN A 1 568 ? -15.363 -10.388 -16.098 1.00 89.81 568 ASN A C 1
ATOM 4620 O O . ASN A 1 568 ? -14.419 -11.077 -16.468 1.00 89.81 568 ASN A O 1
ATOM 4624 N N . ILE A 1 569 ? -15.697 -9.254 -16.728 1.00 90.19 569 ILE A N 1
ATOM 4625 C CA . ILE A 1 569 ? -14.971 -8.767 -17.916 1.00 90.19 569 ILE A CA 1
ATOM 4626 C C . ILE A 1 569 ? -13.598 -8.210 -17.516 1.00 90.19 569 ILE A C 1
ATOM 4628 O O . ILE A 1 569 ? -12.590 -8.506 -18.156 1.00 90.19 569 ILE A O 1
ATOM 4632 N N . ILE A 1 570 ? -13.547 -7.428 -16.435 1.00 89.62 570 ILE A N 1
ATOM 4633 C CA . ILE A 1 570 ? -12.327 -6.742 -15.993 1.00 89.62 570 ILE A CA 1
ATOM 4634 C C . ILE A 1 570 ? -11.279 -7.724 -15.473 1.00 89.62 570 ILE A C 1
ATOM 4636 O O . ILE A 1 570 ? -10.124 -7.657 -15.892 1.00 89.62 570 ILE A O 1
ATOM 4640 N N . PHE A 1 571 ? -11.659 -8.675 -14.618 1.00 93.12 571 PHE A N 1
ATOM 4641 C CA . PHE A 1 571 ? -10.690 -9.610 -14.040 1.00 93.12 571 PHE A CA 1
ATOM 4642 C C . PHE A 1 571 ? -10.285 -10.752 -14.983 1.00 93.12 571 PHE A C 1
ATOM 4644 O O . PHE A 1 571 ? -9.307 -11.438 -14.687 1.00 93.12 571 PHE A O 1
ATOM 4651 N N . LYS A 1 572 ? -10.945 -10.923 -16.142 1.00 93.75 572 LYS A N 1
ATOM 4652 C CA . LYS A 1 572 ? -10.682 -12.034 -17.074 1.00 93.75 572 LYS A CA 1
ATOM 4653 C C . LYS A 1 572 ? -9.198 -12.216 -17.448 1.00 93.75 572 LYS A C 1
ATOM 4655 O O . LYS A 1 572 ? -8.729 -13.344 -17.311 1.00 93.75 572 LYS A O 1
ATOM 4660 N N . PRO A 1 573 ? -8.413 -11.176 -17.815 1.00 94.88 573 PRO A N 1
ATOM 4661 C CA . PRO A 1 573 ? -6.996 -11.363 -18.144 1.00 94.88 573 PRO A CA 1
ATOM 4662 C C . PRO A 1 573 ? -6.149 -11.796 -16.940 1.00 94.88 573 PRO A C 1
ATOM 4664 O O . PRO A 1 573 ? -5.206 -12.563 -17.096 1.00 94.88 573 PRO A O 1
ATOM 4667 N N . VAL A 1 574 ? -6.501 -11.349 -15.727 1.00 95.81 574 VAL A N 1
ATOM 4668 C CA . VAL A 1 574 ? -5.818 -11.751 -14.485 1.00 95.81 574 VAL A CA 1
ATOM 4669 C C . VAL A 1 574 ? -6.143 -13.207 -14.144 1.00 95.81 574 VAL A C 1
ATOM 4671 O O . VAL A 1 574 ? -5.254 -13.961 -13.764 1.00 95.81 574 VAL A O 1
ATOM 4674 N N . ILE A 1 575 ? -7.400 -13.615 -14.311 1.00 97.31 575 ILE A N 1
ATOM 4675 C CA . ILE A 1 575 ? -7.872 -14.986 -14.077 1.00 97.31 575 ILE A CA 1
ATOM 4676 C C . ILE A 1 575 ? -7.211 -15.962 -15.063 1.00 97.31 575 ILE A C 1
ATOM 4678 O O . ILE A 1 575 ? -6.673 -16.987 -14.642 1.00 97.31 575 ILE A O 1
ATOM 4682 N N . ASP A 1 576 ? -7.158 -15.608 -16.349 1.00 96.88 576 ASP A N 1
ATOM 4683 C CA . ASP A 1 576 ? -6.486 -16.404 -17.385 1.00 96.88 576 ASP A CA 1
ATOM 4684 C C . ASP A 1 576 ? -4.973 -16.526 -17.132 1.00 96.88 576 ASP A C 1
ATOM 4686 O O . ASP A 1 576 ? -4.388 -17.592 -17.333 1.00 96.88 576 ASP A O 1
ATOM 4690 N N . GLU A 1 577 ? -4.336 -15.462 -16.636 1.00 97.50 577 GLU A N 1
ATOM 4691 C CA . GLU A 1 577 ? -2.926 -15.477 -16.239 1.00 97.50 577 GLU A CA 1
ATOM 4692 C C . GLU A 1 577 ? -2.670 -16.394 -15.034 1.00 97.50 577 GLU A C 1
ATOM 4694 O O . GLU A 1 577 ? -1.721 -17.180 -15.049 1.00 97.50 577 GLU A O 1
ATOM 4699 N N . LEU A 1 578 ? -3.521 -16.330 -14.004 1.00 98.00 578 LEU A N 1
ATOM 4700 C CA . LEU A 1 578 ? -3.421 -17.178 -12.811 1.00 98.00 578 LEU A CA 1
ATOM 4701 C C . LEU A 1 578 ? -3.626 -18.662 -13.150 1.00 98.00 578 LEU A C 1
ATOM 4703 O O . LEU A 1 578 ? -2.869 -19.506 -12.669 1.00 98.00 578 LEU A O 1
ATOM 4707 N N . ASN A 1 579 ? -4.598 -18.983 -14.008 1.00 98.06 579 ASN A N 1
ATOM 4708 C CA . ASN A 1 579 ? -4.843 -20.354 -14.456 1.00 98.06 579 ASN A CA 1
ATOM 4709 C C . ASN A 1 579 ? -3.680 -20.886 -15.309 1.00 98.06 579 ASN A C 1
ATOM 4711 O O . ASN A 1 579 ? -3.179 -21.978 -15.038 1.00 98.06 579 ASN A O 1
ATOM 4715 N N . PHE A 1 580 ? -3.155 -20.093 -16.252 1.00 98.06 580 PHE A N 1
ATOM 4716 C CA . PHE A 1 580 ? -1.959 -20.469 -17.014 1.00 98.06 580 PHE A CA 1
ATOM 4717 C C . PHE A 1 580 ? -0.750 -20.738 -16.103 1.00 98.06 580 PHE A C 1
ATOM 4719 O O . PHE A 1 580 ? -0.035 -21.726 -16.282 1.00 98.06 580 PHE A O 1
ATOM 4726 N N . LEU A 1 581 ? -0.517 -19.884 -15.102 1.00 97.69 581 LEU A N 1
ATOM 4727 C CA . LEU A 1 581 ? 0.598 -20.044 -14.167 1.00 97.69 581 LEU A CA 1
ATOM 4728 C C . LEU A 1 581 ? 0.450 -21.273 -13.248 1.00 97.69 581 LEU A C 1
ATOM 4730 O O . LEU A 1 581 ? 1.469 -21.838 -12.840 1.00 97.69 581 LEU A O 1
ATOM 4734 N N . ARG A 1 582 ? -0.782 -21.722 -12.974 1.00 95.81 582 ARG A N 1
ATOM 4735 C CA . ARG A 1 582 ? -1.076 -22.970 -12.247 1.00 95.81 582 ARG A CA 1
ATOM 4736 C C . ARG A 1 582 ? -0.831 -24.207 -13.114 1.00 95.81 582 ARG A C 1
ATOM 4738 O O . ARG A 1 582 ? -0.200 -25.170 -12.673 1.00 95.81 582 ARG A O 1
ATOM 4745 N N . GLU A 1 583 ? -1.371 -24.213 -14.329 1.00 95.12 583 GLU A N 1
ATOM 4746 C CA . GLU A 1 583 ? -1.392 -25.403 -15.184 1.00 95.12 583 GLU A CA 1
ATOM 4747 C C . GLU A 1 583 ? -0.087 -25.587 -15.962 1.00 95.12 583 GLU A C 1
ATOM 4749 O O . GLU A 1 583 ? 0.491 -26.677 -15.938 1.00 95.12 583 GLU A O 1
ATOM 4754 N N . THR A 1 584 ? 0.403 -24.523 -16.604 1.00 96.38 584 THR A N 1
ATOM 4755 C CA . THR A 1 584 ? 1.619 -24.518 -17.433 1.00 96.38 584 THR A CA 1
ATOM 4756 C C . THR A 1 584 ? 2.843 -24.012 -16.672 1.00 96.38 584 THR A C 1
ATOM 4758 O O . THR A 1 584 ? 3.913 -24.602 -16.789 1.00 96.38 584 THR A O 1
ATOM 4761 N N . GLY A 1 585 ? 2.700 -22.953 -15.869 1.00 96.38 585 GLY A N 1
ATOM 4762 C CA . GLY A 1 585 ? 3.832 -22.318 -15.184 1.00 96.38 585 GLY A CA 1
ATOM 4763 C C . GLY A 1 585 ? 4.761 -21.547 -16.131 1.00 96.38 585 GLY A C 1
ATOM 4764 O O . GLY A 1 585 ? 4.330 -21.032 -17.163 1.00 96.38 585 GLY A O 1
ATOM 4765 N N . ILE A 1 586 ? 6.037 -21.442 -15.761 1.00 97.00 586 ILE A N 1
ATOM 4766 C CA . ILE A 1 586 ? 7.117 -20.860 -16.569 1.00 97.00 586 ILE A CA 1
ATOM 4767 C C . ILE A 1 586 ? 8.336 -21.785 -16.556 1.00 97.00 586 ILE A C 1
ATOM 4769 O O . ILE A 1 586 ? 8.713 -22.307 -15.506 1.00 97.00 586 ILE A O 1
ATOM 4773 N N . ASP A 1 587 ? 8.990 -21.939 -17.702 1.00 96.25 587 ASP A N 1
ATOM 4774 C CA . ASP A 1 587 ? 10.248 -22.678 -17.801 1.00 96.25 587 ASP A CA 1
ATOM 4775 C C . ASP A 1 587 ? 11.430 -21.731 -17.570 1.00 96.25 587 ASP A C 1
ATOM 4777 O O . ASP A 1 587 ? 11.500 -20.646 -18.157 1.00 96.25 587 ASP A O 1
ATOM 4781 N N . ILE A 1 588 ? 12.356 -22.127 -16.696 1.00 94.38 588 ILE A N 1
ATOM 4782 C CA . ILE A 1 588 ? 13.566 -21.365 -16.376 1.00 94.38 588 ILE A CA 1
ATOM 4783 C C . ILE A 1 588 ? 14.787 -22.233 -16.647 1.00 94.38 588 ILE A C 1
ATOM 4785 O O . ILE A 1 588 ? 14.876 -23.363 -16.174 1.00 94.38 588 ILE A O 1
ATOM 4789 N N . ASP A 1 589 ? 15.733 -21.654 -17.381 1.00 90.88 589 ASP A N 1
ATOM 4790 C CA . ASP A 1 589 ? 17.043 -22.217 -17.685 1.00 90.88 589 ASP A CA 1
ATOM 4791 C C . ASP A 1 589 ? 18.112 -21.192 -17.276 1.00 90.88 589 ASP A C 1
ATOM 4793 O O . ASP A 1 589 ? 18.174 -20.083 -17.824 1.00 90.88 589 ASP A O 1
ATOM 4797 N N . ILE A 1 590 ? 18.872 -21.535 -16.234 1.00 90.38 590 ILE A N 1
ATOM 4798 C CA . ILE A 1 590 ? 19.992 -20.784 -15.651 1.00 90.38 590 ILE A CA 1
ATOM 4799 C C . ILE A 1 590 ? 21.042 -21.778 -15.126 1.00 90.38 590 ILE A C 1
ATOM 4801 O O . ILE A 1 590 ? 20.705 -22.908 -14.787 1.00 90.38 590 ILE A O 1
ATOM 4805 N N . ASP A 1 591 ? 22.295 -21.345 -14.964 1.00 83.94 591 ASP A N 1
ATOM 4806 C CA . ASP A 1 591 ? 23.467 -22.198 -14.662 1.00 83.94 591 ASP A CA 1
ATOM 4807 C C . ASP A 1 591 ? 23.284 -23.245 -13.538 1.00 83.94 591 ASP A C 1
ATOM 4809 O O . ASP A 1 591 ? 23.927 -24.291 -13.552 1.00 83.94 591 ASP A O 1
ATOM 4813 N N . ASN A 1 592 ? 22.427 -22.957 -12.549 1.00 84.31 592 ASN A N 1
ATOM 4814 C CA . ASN A 1 592 ? 22.172 -23.806 -11.377 1.00 84.31 592 ASN A CA 1
ATOM 4815 C C . ASN A 1 592 ? 20.737 -24.377 -11.310 1.00 84.31 592 ASN A C 1
ATOM 4817 O O . ASN A 1 592 ? 20.380 -24.999 -10.309 1.00 84.31 592 ASN A O 1
ATOM 4821 N N . PHE A 1 593 ? 19.892 -24.136 -12.318 1.00 91.44 593 PHE A N 1
ATOM 4822 C CA . PHE A 1 593 ? 18.514 -24.633 -12.376 1.00 91.44 593 PHE A CA 1
ATOM 4823 C C . PHE A 1 593 ? 17.987 -24.661 -13.817 1.00 91.44 593 PHE A C 1
ATOM 4825 O O . PHE A 1 593 ? 17.873 -23.619 -14.460 1.00 91.44 593 PHE A O 1
ATOM 4832 N N . ASN A 1 594 ? 17.571 -25.842 -14.272 1.00 93.25 594 ASN A N 1
ATOM 4833 C CA . ASN A 1 594 ? 16.771 -26.024 -15.478 1.00 93.25 594 ASN A CA 1
ATOM 4834 C C . ASN A 1 594 ? 15.481 -26.761 -15.085 1.00 93.25 594 ASN A C 1
ATOM 4836 O O . ASN A 1 594 ? 15.548 -27.838 -14.485 1.00 93.25 594 ASN A O 1
ATOM 4840 N N . GLY A 1 595 ? 14.319 -26.167 -15.362 1.00 94.19 595 GLY A N 1
ATOM 4841 C CA . GLY A 1 595 ? 13.026 -26.785 -15.073 1.00 94.19 595 GLY A CA 1
ATOM 4842 C C . GLY A 1 595 ? 11.833 -25.828 -15.090 1.00 94.19 595 GLY A C 1
ATOM 4843 O O . GLY A 1 595 ? 11.966 -24.616 -15.253 1.00 94.19 595 GLY A O 1
ATOM 4844 N N . ASN A 1 596 ? 10.648 -26.402 -14.889 1.00 96.00 596 ASN A N 1
ATOM 4845 C CA . ASN A 1 596 ? 9.374 -25.689 -14.836 1.00 96.00 596 ASN A CA 1
ATOM 4846 C C . ASN A 1 596 ? 9.043 -25.233 -13.401 1.00 96.00 596 ASN A C 1
ATOM 4848 O O . ASN A 1 596 ? 9.236 -25.984 -12.440 1.00 96.00 596 ASN A O 1
ATOM 4852 N N . ILE A 1 597 ? 8.518 -24.014 -13.260 1.00 96.56 597 ILE A N 1
ATOM 4853 C CA . ILE A 1 597 ? 8.022 -23.448 -12.000 1.00 96.56 597 ILE A CA 1
ATOM 4854 C C . ILE A 1 597 ? 6.580 -23.000 -12.187 1.00 96.56 597 ILE A C 1
ATOM 4856 O O . ILE A 1 597 ? 6.269 -22.197 -13.065 1.00 96.56 597 ILE A O 1
ATOM 4860 N N . LYS A 1 598 ? 5.704 -23.474 -11.308 1.00 96.88 598 LYS A N 1
ATOM 4861 C CA . LYS A 1 598 ? 4.286 -23.128 -11.284 1.00 96.88 598 LYS A CA 1
ATOM 4862 C C . LYS A 1 598 ? 3.970 -22.154 -10.170 1.00 96.88 598 LYS A C 1
ATOM 4864 O O . LYS A 1 598 ? 4.709 -22.018 -9.193 1.00 96.88 598 LYS A O 1
ATOM 4869 N N . PHE A 1 599 ? 2.829 -21.498 -10.304 1.00 96.62 599 PHE A N 1
ATOM 4870 C CA . PHE A 1 599 ? 2.335 -20.565 -9.311 1.00 96.62 599 PHE A CA 1
ATOM 4871 C C . PHE A 1 599 ? 0.839 -20.752 -9.123 1.00 96.62 599 PHE A C 1
ATOM 4873 O O . PHE A 1 599 ? 0.105 -20.928 -10.087 1.00 96.62 599 PHE A O 1
ATOM 4880 N N . GLU A 1 600 ? 0.377 -20.675 -7.883 1.00 95.94 600 GLU A N 1
ATOM 4881 C CA . GLU A 1 600 ? -1.042 -20.802 -7.565 1.00 95.94 600 GLU A CA 1
ATOM 4882 C C . GLU A 1 600 ? -1.483 -19.618 -6.708 1.00 95.94 600 GLU A C 1
ATOM 4884 O O . GLU A 1 600 ? -0.754 -19.178 -5.813 1.00 95.94 600 GLU A O 1
ATOM 4889 N N . LEU A 1 601 ? -2.689 -19.099 -6.959 1.00 96.06 601 LEU A N 1
ATOM 4890 C CA . LEU A 1 601 ? -3.295 -18.089 -6.100 1.00 96.06 601 LEU A CA 1
ATOM 4891 C C . LEU A 1 601 ? -3.455 -18.660 -4.683 1.00 96.06 601 LEU A C 1
ATOM 4893 O O . LEU A 1 601 ? -4.226 -19.598 -4.458 1.00 96.06 601 LEU A O 1
ATOM 4897 N N . GLY A 1 602 ? -2.717 -18.079 -3.737 1.00 95.12 602 GLY A N 1
ATOM 4898 C CA . GLY A 1 602 ? -2.743 -18.428 -2.321 1.00 95.12 602 GLY A CA 1
ATOM 4899 C C . GLY A 1 602 ? -3.750 -17.594 -1.533 1.00 95.12 602 GLY A C 1
ATOM 4900 O O . GLY A 1 602 ? -4.538 -18.160 -0.778 1.00 95.12 602 GLY A O 1
ATOM 4901 N N . LEU A 1 603 ? -3.760 -16.272 -1.726 1.00 94.94 603 LEU A N 1
ATOM 4902 C CA . LEU A 1 603 ? -4.560 -15.337 -0.925 1.00 94.94 603 LEU A CA 1
ATOM 4903 C C . LEU A 1 603 ? -4.891 -14.059 -1.717 1.00 94.94 603 LEU A C 1
ATOM 4905 O O . LEU A 1 603 ? -4.035 -13.537 -2.430 1.00 94.94 603 LEU A O 1
ATOM 4909 N N . ILE A 1 604 ? -6.106 -13.536 -1.553 1.00 95.75 604 ILE A N 1
ATOM 4910 C CA . ILE A 1 604 ? -6.513 -12.190 -1.983 1.00 95.75 604 ILE A CA 1
ATOM 4911 C C . ILE A 1 604 ? -6.618 -11.302 -0.734 1.00 95.75 604 ILE A C 1
ATOM 4913 O O . ILE A 1 604 ? -7.206 -11.717 0.266 1.00 95.75 604 ILE A O 1
ATOM 4917 N N . ILE A 1 605 ? -6.048 -10.097 -0.773 1.00 93.81 605 ILE A N 1
ATOM 4918 C CA . ILE A 1 605 ? -6.037 -9.115 0.325 1.00 93.81 605 ILE A CA 1
ATOM 4919 C C . ILE A 1 605 ? -6.407 -7.734 -0.234 1.00 93.81 605 ILE A C 1
ATOM 4921 O O . ILE A 1 605 ? -6.155 -7.440 -1.400 1.00 93.81 605 ILE A O 1
ATOM 4925 N N . GLY A 1 606 ? -7.010 -6.879 0.582 1.00 91.62 606 GLY A N 1
ATOM 4926 C CA . GLY A 1 606 ? -7.360 -5.510 0.217 1.00 91.62 606 GLY A CA 1
ATOM 4927 C C . GLY A 1 606 ? -8.218 -4.863 1.295 1.00 91.62 606 GLY A C 1
ATOM 4928 O O . GLY A 1 606 ? -8.543 -5.494 2.305 1.00 91.62 606 GLY A O 1
ATOM 4929 N N . ASP A 1 607 ? -8.624 -3.618 1.068 1.00 89.31 607 ASP A N 1
ATOM 4930 C CA . ASP A 1 607 ? -9.579 -2.948 1.949 1.00 89.31 607 ASP A CA 1
ATOM 4931 C C . ASP A 1 607 ? -10.949 -3.666 1.927 1.00 89.31 607 ASP A C 1
ATOM 4933 O O . ASP A 1 607 ? -11.347 -4.262 0.923 1.00 89.31 607 ASP A O 1
ATOM 4937 N N . ASN A 1 608 ? -11.701 -3.607 3.032 1.00 88.88 608 ASN A N 1
ATOM 4938 C CA . ASN A 1 608 ? -12.993 -4.298 3.140 1.00 88.88 608 ASN A CA 1
ATOM 4939 C C . ASN A 1 608 ? -14.019 -3.869 2.073 1.00 88.88 608 ASN A C 1
ATOM 4941 O O . ASN A 1 608 ? -14.839 -4.694 1.668 1.00 88.88 608 ASN A O 1
ATOM 4945 N N . LEU A 1 609 ? -13.985 -2.616 1.603 1.00 88.25 609 LEU A N 1
ATOM 4946 C CA . LEU A 1 609 ? -14.886 -2.135 0.555 1.00 88.25 609 LEU A CA 1
ATOM 4947 C C . LEU A 1 609 ? -14.559 -2.787 -0.795 1.00 88.25 609 LEU A C 1
ATOM 4949 O O . LEU A 1 609 ? -15.437 -3.377 -1.431 1.00 88.25 609 LEU A O 1
ATOM 4953 N N . GLY A 1 610 ? -13.293 -2.708 -1.205 1.00 89.38 610 GLY A N 1
ATOM 4954 C CA . GLY A 1 610 ? -12.768 -3.328 -2.410 1.00 89.38 610 GLY A CA 1
ATOM 4955 C C . GLY A 1 610 ? -13.003 -4.832 -2.397 1.00 89.38 610 GLY A C 1
ATOM 4956 O O . GLY A 1 610 ? -13.683 -5.341 -3.288 1.00 89.38 610 GLY A O 1
ATOM 4957 N N . ILE A 1 611 ? -12.556 -5.518 -1.342 1.00 92.44 611 ILE A N 1
ATOM 4958 C CA . ILE A 1 611 ? -12.674 -6.973 -1.192 1.00 92.44 611 ILE A CA 1
ATOM 4959 C C . ILE A 1 611 ? -14.116 -7.457 -1.324 1.00 92.44 611 ILE A C 1
ATOM 4961 O O . ILE A 1 611 ? -14.363 -8.353 -2.131 1.00 92.44 611 ILE A O 1
ATOM 4965 N N . HIS A 1 612 ? -15.083 -6.869 -0.609 1.00 92.50 612 HIS A N 1
ATOM 4966 C CA . HIS A 1 612 ? -16.487 -7.295 -0.721 1.00 92.50 612 HIS A CA 1
ATOM 4967 C C . HIS A 1 612 ? -17.001 -7.129 -2.155 1.00 92.50 612 HIS A C 1
ATOM 4969 O O . HIS A 1 612 ? -17.583 -8.056 -2.720 1.00 92.50 612 HIS A O 1
ATOM 4975 N N . SER A 1 613 ? -16.689 -5.990 -2.778 1.00 90.88 613 SER A N 1
ATOM 4976 C CA . SER A 1 613 ? -17.126 -5.666 -4.137 1.00 90.88 613 SER A CA 1
ATOM 4977 C C . SER A 1 613 ? -16.465 -6.494 -5.252 1.00 90.88 613 SER A C 1
ATOM 4979 O O . SER A 1 613 ? -16.953 -6.444 -6.378 1.00 90.88 613 SER A O 1
ATOM 4981 N N . ILE A 1 614 ? -15.376 -7.226 -4.972 1.00 92.19 614 ILE A N 1
ATOM 4982 C CA . ILE A 1 614 ? -14.744 -8.187 -5.902 1.00 92.19 614 ILE A CA 1
ATOM 4983 C C . ILE A 1 614 ? -14.956 -9.651 -5.486 1.00 92.19 614 ILE A C 1
ATOM 4985 O O . ILE A 1 614 ? -14.407 -10.546 -6.117 1.00 92.19 614 ILE A O 1
ATOM 4989 N N . SER A 1 615 ? -15.721 -9.910 -4.421 1.00 94.38 615 SER A N 1
ATOM 4990 C CA . SER A 1 615 ? -16.059 -11.266 -3.952 1.00 94.38 615 SER A CA 1
ATOM 4991 C C . SER A 1 615 ? -17.567 -11.518 -3.826 1.00 94.38 615 SER A C 1
ATOM 4993 O O . SER A 1 615 ? -17.984 -12.561 -3.326 1.00 94.38 615 SER A O 1
ATOM 4995 N N . GLY A 1 616 ? -18.385 -10.583 -4.318 1.00 92.50 616 GLY A N 1
ATOM 4996 C CA . GLY A 1 616 ? -19.841 -10.705 -4.385 1.00 92.50 616 GLY A CA 1
ATOM 4997 C C . GLY A 1 616 ? -20.579 -10.458 -3.067 1.00 92.50 616 GLY A C 1
ATOM 4998 O O . GLY A 1 616 ? -21.755 -10.794 -2.961 1.00 92.50 616 GLY A O 1
ATOM 4999 N N . PHE A 1 617 ? -19.934 -9.864 -2.058 1.00 94.12 617 PHE A N 1
ATOM 5000 C CA . PHE A 1 617 ? -20.560 -9.522 -0.772 1.00 94.12 617 PHE A CA 1
ATOM 5001 C C . PHE A 1 617 ? -21.048 -8.067 -0.732 1.00 94.12 617 PHE A C 1
ATOM 5003 O O . PHE A 1 617 ? -20.610 -7.216 -1.506 1.00 94.12 617 PHE A O 1
ATOM 5010 N N . VAL A 1 618 ? -21.944 -7.750 0.208 1.00 92.00 618 VAL A N 1
ATOM 5011 C CA . VAL A 1 618 ? -22.414 -6.371 0.411 1.00 92.00 618 VAL A CA 1
ATOM 5012 C C . VAL A 1 618 ? -21.296 -5.422 0.871 1.00 92.00 618 VAL A C 1
ATOM 5014 O O . VAL A 1 618 ? -20.711 -5.563 1.943 1.00 92.00 618 VAL A O 1
ATOM 5017 N N . GLU A 1 619 ? -21.064 -4.367 0.092 1.00 88.06 619 GLU A N 1
ATOM 5018 C CA . GLU A 1 619 ? -20.210 -3.219 0.441 1.00 88.06 619 GLU A CA 1
ATOM 5019 C C . GLU A 1 619 ? -20.835 -2.340 1.533 1.00 88.06 619 GLU A C 1
ATOM 5021 O O . GLU A 1 619 ? -20.176 -1.538 2.196 1.00 88.06 619 GLU A O 1
ATOM 5026 N N . SER A 1 620 ? -22.158 -2.426 1.672 1.00 78.88 620 SER A N 1
ATOM 5027 C CA . SER A 1 620 ? -22.926 -1.527 2.515 1.00 78.88 620 SER A CA 1
ATOM 5028 C C . SER A 1 620 ? -22.911 -1.991 3.965 1.00 78.88 620 SER A C 1
ATOM 5030 O O . SER A 1 620 ? -23.702 -2.844 4.369 1.00 78.88 620 SER A O 1
ATOM 5032 N N . PHE A 1 621 ? -22.125 -1.301 4.796 1.00 69.38 621 PHE A N 1
ATOM 5033 C CA . PHE A 1 621 ? -22.208 -1.390 6.259 1.00 69.38 621 PHE A CA 1
ATOM 5034 C C . PHE A 1 621 ? -23.611 -1.069 6.825 1.00 69.38 621 PHE A C 1
ATOM 5036 O O . PHE A 1 621 ? -23.809 -1.143 8.040 1.00 69.38 621 PHE A O 1
ATOM 5043 N N . SER A 1 622 ? -24.602 -0.703 5.997 1.00 77.38 622 SER A N 1
ATOM 5044 C CA . SER A 1 622 ? -26.012 -0.595 6.387 1.00 77.38 622 SER A CA 1
ATOM 5045 C C . SER A 1 622 ? -26.738 -1.946 6.508 1.00 77.38 622 SER A C 1
ATOM 5047 O O . SER A 1 622 ? -27.631 -2.015 7.352 1.00 77.38 622 SER A O 1
ATOM 5049 N N . ALA A 1 623 ? -26.330 -2.985 5.768 1.00 83.06 623 ALA A N 1
ATOM 5050 C CA . ALA A 1 623 ? -27.018 -4.283 5.670 1.00 83.06 623 ALA A CA 1
ATOM 5051 C C . ALA A 1 623 ? -27.093 -5.083 6.991 1.00 83.06 623 ALA A C 1
ATOM 5053 O O . ALA A 1 623 ? -26.406 -4.762 7.965 1.00 83.06 623 ALA A O 1
ATOM 5054 N N . THR A 1 624 ? -27.939 -6.120 7.025 1.00 88.50 624 THR A N 1
ATOM 5055 C CA . THR A 1 624 ? -28.159 -6.995 8.193 1.00 88.50 624 THR A C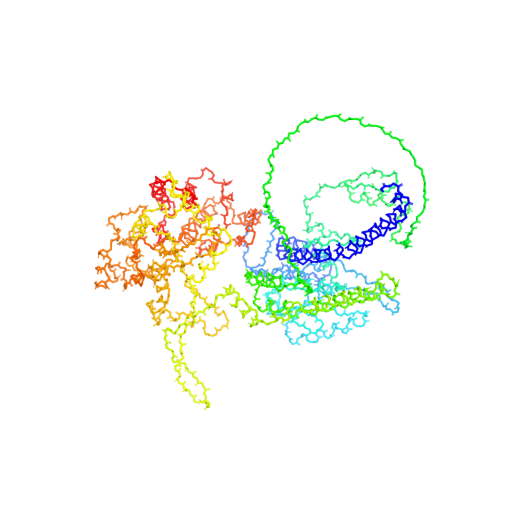A 1
ATOM 5056 C C . THR A 1 624 ? -26.929 -7.848 8.497 1.00 88.50 624 THR A C 1
ATOM 5058 O O . THR A 1 624 ? -26.407 -7.794 9.613 1.00 88.50 624 THR A O 1
ATOM 5061 N N . HIS A 1 625 ? -26.429 -8.559 7.485 1.00 91.06 625 HIS A N 1
ATOM 5062 C CA . HIS A 1 625 ? -25.241 -9.407 7.548 1.00 91.06 625 HIS A CA 1
ATOM 5063 C C . HIS A 1 625 ? -24.141 -8.751 6.713 1.00 91.06 625 HIS A C 1
ATOM 5065 O O . HIS A 1 625 ? -24.244 -8.678 5.492 1.00 91.06 625 HIS A O 1
ATOM 5071 N N . VAL A 1 626 ? -23.113 -8.216 7.377 1.00 90.00 626 VAL A N 1
ATOM 5072 C CA . VAL A 1 626 ? -22.024 -7.464 6.717 1.00 90.00 626 VAL A CA 1
ATOM 5073 C C . VAL A 1 626 ? -20.685 -8.200 6.731 1.00 90.00 626 VAL A C 1
ATOM 5075 O O . VAL A 1 626 ? -19.728 -7.695 6.163 1.00 90.00 626 VAL A O 1
ATOM 5078 N N . CYS A 1 627 ? -20.583 -9.357 7.390 1.00 91.56 627 CYS A N 1
ATOM 5079 C CA . CYS A 1 627 ? -19.341 -10.124 7.443 1.00 91.56 627 CYS A CA 1
ATOM 5080 C C . CYS A 1 627 ? -19.265 -11.125 6.278 1.00 91.56 627 CYS A C 1
ATOM 5082 O O . CYS A 1 627 ? -20.232 -11.841 5.995 1.00 91.56 627 CYS A O 1
ATOM 5084 N N . ARG A 1 628 ? -18.100 -11.207 5.621 1.00 92.19 628 ARG A N 1
ATOM 5085 C CA . ARG A 1 628 ? -17.812 -12.234 4.601 1.00 92.19 628 ARG A CA 1
ATOM 5086 C C . ARG A 1 628 ? -17.460 -13.602 5.195 1.00 92.19 628 ARG A C 1
ATOM 5088 O O . ARG A 1 628 ? -17.574 -14.599 4.500 1.00 92.19 628 ARG A O 1
ATOM 5095 N N . MET A 1 629 ? -17.059 -13.655 6.468 1.00 92.62 629 MET A N 1
ATOM 5096 C CA . MET A 1 629 ? -16.633 -14.888 7.150 1.00 92.62 629 MET A CA 1
ATOM 5097 C C . MET A 1 629 ? -17.766 -15.567 7.935 1.00 92.62 629 MET A C 1
ATOM 5099 O O . MET A 1 629 ? -17.780 -16.788 8.045 1.00 92.62 629 MET A O 1
ATOM 5103 N N . CYS A 1 630 ? -18.743 -14.809 8.443 1.00 93.25 630 CYS A N 1
ATOM 5104 C CA . CYS A 1 630 ? -19.870 -15.340 9.218 1.00 93.25 630 CYS A CA 1
ATOM 5105 C C . CYS A 1 630 ? -21.214 -14.689 8.829 1.00 93.25 630 CYS A C 1
ATOM 5107 O O . CYS A 1 630 ? -21.244 -13.657 8.154 1.00 93.25 630 CYS A O 1
ATOM 5109 N N . LYS A 1 631 ? -22.334 -15.273 9.276 1.00 92.81 631 LYS A N 1
ATOM 5110 C CA . LYS A 1 631 ? -23.702 -14.749 9.096 1.00 92.81 631 LYS A CA 1
ATOM 5111 C C . LYS A 1 631 ? -24.241 -14.019 10.341 1.00 92.81 631 LYS A C 1
ATOM 5113 O O . LYS A 1 631 ? -25.450 -13.957 10.533 1.00 92.81 631 LYS A O 1
ATOM 5118 N N . ILE A 1 632 ? -23.397 -13.418 11.192 1.00 93.69 632 ILE A N 1
ATOM 5119 C CA . ILE A 1 632 ? -23.902 -12.666 12.360 1.00 93.69 632 ILE A CA 1
ATOM 5120 C C . ILE A 1 632 ? -24.750 -11.446 11.958 1.00 93.69 632 ILE A C 1
ATOM 5122 O O . ILE A 1 632 ? -24.452 -10.738 10.993 1.00 93.69 632 ILE A O 1
ATOM 5126 N N . GLU A 1 633 ? -25.791 -11.158 12.741 1.00 92.81 633 GLU A N 1
ATOM 5127 C CA . GLU A 1 633 ? -26.518 -9.892 12.676 1.00 92.81 633 GLU A CA 1
ATOM 5128 C C . GLU A 1 633 ? -25.661 -8.702 13.151 1.00 92.81 633 GLU A C 1
ATOM 5130 O O . GLU A 1 633 ? -25.132 -8.666 14.267 1.00 92.81 633 GLU A O 1
ATOM 5135 N N . LYS A 1 634 ? -25.668 -7.617 12.373 1.00 89.88 634 LYS A N 1
ATOM 5136 C CA . LYS A 1 634 ? -25.071 -6.312 12.712 1.00 89.88 634 LYS A CA 1
ATOM 5137 C C . LYS A 1 634 ? -25.603 -5.675 14.013 1.00 89.88 634 LYS A C 1
ATOM 5139 O O . LYS A 1 634 ? -25.015 -4.707 14.513 1.00 89.88 634 LYS A O 1
ATOM 5144 N N . LYS A 1 635 ? -26.722 -6.149 14.571 1.00 91.19 635 LYS A N 1
ATOM 5145 C CA . LYS A 1 635 ? -27.209 -5.727 15.899 1.00 91.19 635 LYS A CA 1
ATOM 5146 C C . LYS A 1 635 ? -26.351 -6.303 17.033 1.00 91.19 635 LYS A C 1
ATOM 5148 O O . LYS A 1 635 ? -26.060 -5.576 17.985 1.00 91.19 635 LYS A O 1
ATOM 5153 N N . GLU A 1 636 ? -25.898 -7.545 16.877 1.00 92.56 636 GLU A N 1
ATOM 5154 C CA . GLU A 1 636 ? -25.241 -8.343 17.917 1.00 92.56 636 GLU A CA 1
ATOM 5155 C C . GLU A 1 636 ? -23.715 -8.306 17.812 1.00 92.56 636 GLU A C 1
ATOM 5157 O O . GLU A 1 636 ? -23.050 -8.137 18.830 1.00 92.56 636 GLU A O 1
ATOM 5162 N N . MET A 1 637 ? -23.166 -8.244 16.593 1.00 92.12 637 MET A N 1
ATOM 5163 C CA . MET A 1 637 ? -21.746 -7.940 16.322 1.00 92.12 637 MET A CA 1
ATOM 5164 C C . MET A 1 637 ? -21.224 -6.706 17.095 1.00 92.12 637 MET A C 1
ATOM 5166 O O . MET A 1 637 ? -20.073 -6.637 17.503 1.00 92.12 637 MET A O 1
ATOM 5170 N N . LYS A 1 638 ? -22.101 -5.738 17.388 1.00 91.69 638 LYS A N 1
ATOM 5171 C CA . LYS A 1 638 ? -21.812 -4.530 18.189 1.00 91.69 638 LYS A CA 1
ATOM 5172 C C . LYS A 1 638 ? -21.525 -4.779 19.679 1.00 91.69 638 LYS A C 1
ATOM 5174 O O . LYS A 1 638 ? -21.195 -3.820 20.382 1.00 91.69 638 LYS A O 1
ATOM 5179 N N . LYS A 1 639 ? -21.725 -6.010 20.153 1.00 92.56 639 LYS A N 1
ATOM 5180 C CA . LYS A 1 639 ? -21.577 -6.478 21.541 1.00 92.56 639 LYS A CA 1
ATOM 5181 C C . LYS A 1 639 ? -20.708 -7.744 21.641 1.00 92.56 639 LYS A C 1
ATOM 5183 O O . LYS A 1 639 ? -20.503 -8.234 22.743 1.00 92.56 639 LYS A O 1
ATOM 5188 N N . GLN A 1 640 ? -20.294 -8.314 20.509 1.00 92.38 640 GLN A N 1
ATOM 5189 C CA . GLN A 1 640 ? -19.621 -9.606 20.446 1.00 92.38 640 GLN A CA 1
ATOM 5190 C C . GLN A 1 640 ? -18.121 -9.438 20.711 1.00 92.38 640 GLN A C 1
ATOM 5192 O O . GLN A 1 640 ? -17.429 -8.809 19.917 1.00 92.38 640 GLN A O 1
ATOM 5197 N N . CYS A 1 641 ? -17.628 -10.026 21.801 1.00 93.19 641 CYS A N 1
ATOM 5198 C CA . CYS A 1 641 ? -16.205 -10.011 22.163 1.00 93.19 641 CYS A CA 1
ATOM 5199 C C . CYS A 1 641 ? -15.446 -11.262 21.677 1.00 93.19 641 CYS A C 1
ATOM 5201 O O . CYS A 1 641 ? -14.231 -11.222 21.529 1.00 93.19 641 CYS A O 1
ATOM 5203 N N . TYR A 1 642 ? -16.157 -12.358 21.389 1.00 89.62 642 TYR A N 1
ATOM 5204 C CA . TYR A 1 642 ? -15.603 -13.636 20.929 1.00 89.62 642 TYR A CA 1
ATOM 5205 C C . TYR A 1 642 ? -16.258 -14.075 19.613 1.00 89.62 642 TYR A C 1
ATOM 5207 O O . TYR A 1 642 ? -17.463 -13.898 19.432 1.00 89.62 642 TYR A O 1
ATOM 5215 N N . ALA A 1 643 ? -15.491 -14.673 18.699 1.00 86.81 643 ALA A N 1
ATOM 5216 C CA . ALA A 1 643 ? -16.053 -15.295 17.500 1.00 86.81 643 ALA A CA 1
ATOM 5217 C C . ALA A 1 643 ? -16.972 -16.472 17.876 1.00 86.81 643 ALA A C 1
ATOM 5219 O O . ALA A 1 643 ? -16.652 -17.242 18.780 1.00 86.81 643 ALA A O 1
ATOM 5220 N N . ASP A 1 644 ? -18.108 -16.597 17.188 1.00 89.88 644 ASP A N 1
ATOM 5221 C CA . ASP A 1 644 ? -19.024 -17.734 17.322 1.00 89.88 644 ASP A CA 1
ATOM 5222 C C . ASP A 1 644 ? -18.885 -18.621 16.082 1.00 89.88 644 ASP A C 1
ATOM 5224 O O . ASP A 1 644 ? -19.364 -18.272 14.997 1.00 89.88 644 ASP A O 1
ATOM 5228 N N . ASP A 1 645 ? -18.209 -19.756 16.253 1.00 90.50 645 ASP A N 1
ATOM 5229 C CA . ASP A 1 645 ? -17.886 -20.681 15.167 1.00 90.50 645 ASP A CA 1
ATOM 5230 C C . ASP A 1 645 ? -19.144 -21.273 14.503 1.00 90.50 645 ASP A C 1
ATOM 5232 O O . ASP A 1 645 ? -19.114 -21.623 13.324 1.00 90.50 645 ASP A O 1
ATOM 5236 N N . ASN A 1 646 ? -20.281 -21.309 15.211 1.00 93.56 646 ASN A N 1
ATOM 5237 C CA . ASN A 1 646 ? -21.562 -21.788 14.677 1.00 93.56 646 ASN A CA 1
ATOM 5238 C C . ASN A 1 646 ? -22.166 -20.835 13.632 1.00 93.56 646 ASN A C 1
ATOM 5240 O O . ASN A 1 646 ? -23.036 -21.235 12.860 1.00 93.56 646 ASN A O 1
ATOM 5244 N N . LEU A 1 647 ? -21.725 -19.571 13.605 1.00 93.81 647 LEU A N 1
ATOM 5245 C CA . LEU A 1 647 ? -22.173 -18.564 12.640 1.00 93.81 647 LEU A CA 1
ATOM 5246 C C . LEU A 1 647 ? -21.246 -18.448 11.423 1.00 93.81 647 LEU A C 1
ATOM 5248 O O . LEU A 1 647 ? -21.554 -17.671 10.513 1.00 93.81 647 LEU A O 1
ATOM 5252 N N . LEU A 1 648 ? -20.117 -19.165 11.390 1.00 93.94 648 LEU A N 1
ATOM 5253 C CA . LEU A 1 648 ? -19.196 -19.156 10.252 1.00 93.94 648 LEU A CA 1
ATOM 5254 C C . LEU A 1 648 ? -19.888 -19.651 8.977 1.00 93.94 648 LEU A C 1
ATOM 5256 O O . LEU A 1 648 ? -20.712 -20.567 8.990 1.00 93.94 648 LEU A O 1
ATOM 5260 N N . ARG A 1 649 ? -19.544 -19.037 7.843 1.00 94.19 649 ARG A N 1
ATOM 5261 C CA . ARG A 1 649 ? -20.017 -19.500 6.537 1.00 94.19 649 ARG A CA 1
ATOM 5262 C C . ARG A 1 649 ? -19.313 -20.802 6.176 1.00 94.19 649 ARG A C 1
ATOM 5264 O O . ARG A 1 649 ? -18.120 -20.964 6.414 1.00 94.19 649 ARG A O 1
ATOM 5271 N N . ASN A 1 650 ? -20.049 -21.692 5.524 1.00 94.12 650 ASN A N 1
ATOM 5272 C CA . ASN A 1 650 ? -19.508 -22.847 4.818 1.00 94.12 650 ASN A CA 1
ATOM 5273 C C . ASN A 1 650 ? -19.814 -22.709 3.314 1.00 94.12 650 ASN A C 1
ATOM 5275 O O . ASN A 1 650 ? -20.666 -21.906 2.925 1.00 94.12 650 ASN A O 1
ATOM 5279 N N . LEU A 1 651 ? -19.098 -23.455 2.468 1.00 92.12 651 LEU A N 1
ATOM 5280 C CA . LEU A 1 651 ? -19.212 -23.320 1.010 1.00 92.12 651 LEU A CA 1
ATOM 5281 C C . LEU A 1 651 ? -20.594 -23.741 0.488 1.00 92.12 651 LEU A C 1
ATOM 5283 O O . LEU A 1 651 ? -21.144 -23.055 -0.367 1.00 92.12 651 LEU A O 1
ATOM 5287 N N . GLU A 1 652 ? -21.187 -24.806 1.030 1.00 93.75 652 GLU A N 1
ATOM 5288 C CA . GLU A 1 652 ? -22.507 -25.303 0.613 1.00 93.75 652 GLU A CA 1
ATOM 5289 C C . GLU A 1 652 ? -23.596 -24.245 0.850 1.00 93.75 652 GLU A C 1
ATOM 5291 O O . GLU A 1 652 ? -24.306 -23.861 -0.080 1.00 93.75 652 GLU A O 1
ATOM 5296 N N . GLN A 1 653 ? -23.650 -23.675 2.059 1.00 92.81 653 GLN A N 1
ATOM 5297 C CA . GLN A 1 653 ? -24.558 -22.577 2.389 1.00 92.81 653 GLN A CA 1
ATOM 5298 C C . GLN A 1 653 ? -24.242 -21.302 1.600 1.00 92.81 653 GLN A C 1
ATOM 5300 O O . GLN A 1 653 ? -25.166 -20.578 1.253 1.00 92.81 653 GLN A O 1
ATOM 5305 N N . TYR A 1 654 ? -22.976 -21.010 1.283 1.00 94.81 654 TYR A N 1
ATOM 5306 C CA . TYR A 1 654 ? -22.642 -19.883 0.405 1.00 94.81 654 TYR A CA 1
ATOM 5307 C C . TYR A 1 654 ? -23.203 -20.087 -1.015 1.00 94.81 654 TYR A C 1
ATOM 5309 O O . TYR A 1 654 ? -23.742 -19.149 -1.597 1.00 94.81 654 TYR A O 1
ATOM 5317 N N . HIS A 1 655 ? -23.126 -21.297 -1.574 1.00 94.25 655 HIS A N 1
ATOM 5318 C CA . HIS A 1 655 ? -23.703 -21.577 -2.890 1.00 94.25 655 HIS A CA 1
ATOM 5319 C C . HIS A 1 655 ? -25.240 -21.513 -2.872 1.00 94.25 655 HIS A C 1
ATOM 5321 O O . HIS A 1 655 ? -25.821 -20.976 -3.813 1.00 94.25 655 HIS A O 1
ATOM 5327 N N . LEU A 1 656 ? -25.895 -21.956 -1.791 1.00 95.25 656 LEU A N 1
ATOM 5328 C CA . LEU A 1 656 ? -27.335 -21.738 -1.587 1.00 95.25 656 LEU A CA 1
ATOM 5329 C C . LEU A 1 656 ? -27.674 -20.241 -1.468 1.00 95.25 656 LEU A C 1
ATOM 5331 O O . LEU A 1 656 ? -28.528 -19.761 -2.206 1.00 95.25 656 LEU A O 1
ATOM 5335 N N . ASP A 1 657 ? -26.945 -19.483 -0.639 1.00 94.94 657 ASP A N 1
ATOM 5336 C CA . ASP A 1 657 ? -27.090 -18.026 -0.470 1.00 94.94 657 ASP A CA 1
ATOM 5337 C C . ASP A 1 657 ? -26.998 -17.265 -1.817 1.00 94.94 657 ASP A C 1
ATOM 5339 O O . ASP A 1 657 ? -27.697 -16.269 -2.014 1.00 94.94 657 ASP A O 1
ATOM 5343 N N . VAL A 1 658 ? -26.140 -17.726 -2.741 1.00 94.50 658 VAL A N 1
ATOM 5344 C CA . VAL A 1 658 ? -25.997 -17.184 -4.109 1.00 94.50 658 VAL A CA 1
ATOM 5345 C C . VAL A 1 658 ? -27.181 -17.561 -5.006 1.00 94.50 658 VAL A C 1
ATOM 5347 O O . VAL A 1 658 ? -27.662 -16.710 -5.750 1.00 94.50 658 VAL A O 1
ATOM 5350 N N . ILE A 1 659 ? -27.654 -18.811 -4.951 1.00 95.06 659 ILE A N 1
ATOM 5351 C CA . ILE A 1 659 ? -28.771 -19.306 -5.778 1.00 95.06 659 ILE A CA 1
ATOM 5352 C C . ILE A 1 659 ? -30.109 -18.686 -5.344 1.00 95.06 659 ILE A C 1
ATOM 5354 O O . ILE A 1 659 ? -30.936 -18.354 -6.190 1.00 95.06 659 ILE A O 1
ATOM 5358 N N . GLU A 1 660 ? -30.316 -18.498 -4.039 1.00 94.81 660 GLU A N 1
ATOM 5359 C CA . GLU A 1 660 ? -31.504 -17.841 -3.480 1.00 94.81 660 GLU A CA 1
ATOM 5360 C C . GLU A 1 660 ? -31.542 -16.331 -3.770 1.00 94.81 660 GLU A C 1
ATOM 5362 O O . GLU A 1 660 ? -32.618 -15.734 -3.799 1.00 94.81 660 GLU A O 1
ATOM 5367 N N . GLY A 1 661 ? -30.380 -15.690 -3.952 1.00 91.75 661 GLY A N 1
ATOM 5368 C CA . GLY A 1 661 ? -30.263 -14.259 -4.257 1.00 91.75 661 GLY A CA 1
ATOM 5369 C C . GLY A 1 661 ? -30.756 -13.311 -3.152 1.00 91.75 661 GLY A C 1
ATOM 5370 O O . GLY A 1 661 ? -30.845 -12.100 -3.367 1.00 91.75 661 GLY A O 1
ATOM 5371 N N . ASN A 1 662 ? -31.089 -13.824 -1.962 1.00 93.12 662 ASN A N 1
ATOM 5372 C CA . ASN A 1 662 ? -31.666 -13.041 -0.870 1.00 93.12 662 ASN A CA 1
ATOM 5373 C C . ASN A 1 662 ? -30.592 -12.255 -0.094 1.00 93.12 662 ASN A C 1
ATOM 5375 O O . ASN A 1 662 ? -30.185 -12.615 1.012 1.00 93.12 662 ASN A O 1
ATOM 5379 N N . VAL A 1 663 ? -30.164 -11.135 -0.680 1.00 91.56 663 VAL A N 1
ATOM 5380 C CA . VAL A 1 663 ? -29.118 -10.236 -0.155 1.00 91.56 663 VAL A CA 1
ATOM 5381 C C . VAL A 1 663 ? -29.380 -9.762 1.284 1.00 91.56 663 VAL A C 1
ATOM 5383 O O . VAL A 1 663 ? -28.430 -9.492 2.022 1.00 91.56 663 VAL A O 1
ATOM 5386 N N . SER A 1 664 ? -30.646 -9.657 1.702 1.00 90.31 664 SER A N 1
ATOM 5387 C CA . SER A 1 664 ? -31.028 -9.196 3.047 1.00 90.31 664 SER A CA 1
ATOM 5388 C C . SER A 1 664 ? -30.605 -10.171 4.143 1.00 90.31 664 SER A C 1
ATOM 5390 O O . SER A 1 664 ? -30.104 -9.728 5.181 1.00 90.31 664 SER A O 1
ATOM 5392 N N . ASP A 1 665 ? -30.764 -11.469 3.879 1.00 89.69 665 ASP A N 1
ATOM 5393 C CA . ASP A 1 665 ? -30.619 -12.552 4.860 1.00 89.69 665 ASP A CA 1
ATOM 5394 C C . ASP A 1 665 ? -29.303 -13.335 4.660 1.00 89.69 665 ASP A C 1
ATOM 5396 O O . ASP A 1 665 ? -28.808 -14.002 5.571 1.00 89.69 665 ASP A O 1
ATOM 5400 N N . SER A 1 666 ? -28.671 -13.213 3.486 1.00 91.56 666 SER A N 1
ATOM 5401 C CA . SER A 1 666 ? -27.338 -13.760 3.213 1.00 91.56 666 SER A CA 1
ATOM 5402 C C . SER A 1 666 ? -26.205 -12.741 3.379 1.00 91.56 666 SER A C 1
ATOM 5404 O O . SER A 1 666 ? -25.116 -13.104 3.829 1.00 91.56 666 SER A O 1
ATOM 5406 N N . GLY A 1 667 ? -26.409 -11.471 3.010 1.00 93.31 667 GLY A N 1
ATOM 5407 C CA . GLY A 1 667 ? -25.318 -10.509 2.788 1.00 93.31 667 GLY A CA 1
ATOM 5408 C C . GLY A 1 667 ? -24.478 -10.781 1.524 1.00 93.31 667 GLY A C 1
ATOM 5409 O O . GLY A 1 667 ? -23.441 -10.143 1.327 1.00 93.31 667 GLY A O 1
ATOM 5410 N N . VAL A 1 668 ? -24.910 -11.718 0.675 1.00 94.56 668 VAL A N 1
ATOM 5411 C CA . VAL A 1 668 ? -24.304 -12.062 -0.620 1.00 94.56 668 VAL A CA 1
ATOM 5412 C C . VAL A 1 668 ? -25.154 -11.450 -1.737 1.00 94.56 668 VAL A C 1
ATOM 5414 O O . VAL A 1 668 ? -26.379 -11.476 -1.670 1.00 94.56 668 VAL A O 1
ATOM 5417 N N . LYS A 1 669 ? -24.506 -10.862 -2.743 1.00 92.25 669 LYS A N 1
ATOM 5418 C CA . LYS A 1 669 ? -25.124 -10.199 -3.903 1.00 92.25 669 LYS A CA 1
ATOM 5419 C C . LYS A 1 669 ? -25.023 -11.020 -5.184 1.00 92.25 669 LYS A C 1
ATOM 5421 O O . LYS A 1 669 ? -25.962 -11.045 -5.967 1.00 92.25 669 LYS A O 1
ATOM 5426 N N . GLU A 1 670 ? -23.854 -11.609 -5.417 1.00 92.50 670 GLU A N 1
ATOM 5427 C CA . GLU A 1 670 ? -23.488 -12.316 -6.645 1.00 92.50 670 GLU A CA 1
ATOM 5428 C C . GLU A 1 670 ? -22.453 -13.407 -6.332 1.00 92.50 670 GLU A C 1
ATOM 5430 O O . GLU A 1 670 ? -21.871 -13.439 -5.242 1.00 92.50 670 GLU A O 1
ATOM 5435 N N . ALA A 1 671 ? -22.214 -14.306 -7.286 1.00 94.25 671 ALA A N 1
ATOM 5436 C CA . ALA A 1 671 ? -21.117 -15.262 -7.191 1.00 94.25 671 ALA A CA 1
ATOM 5437 C C . ALA A 1 671 ? -19.759 -14.535 -7.213 1.00 94.25 671 ALA A C 1
ATOM 5439 O O . ALA A 1 671 ? -19.561 -13.577 -7.958 1.00 94.25 671 ALA A O 1
ATOM 5440 N N . CYS A 1 672 ? -18.802 -15.008 -6.416 1.00 95.44 672 CYS A N 1
ATOM 5441 C CA . CYS A 1 672 ? -17.443 -14.474 -6.415 1.00 95.44 672 CYS A CA 1
ATOM 5442 C C . CYS A 1 672 ? -16.751 -14.732 -7.767 1.00 95.44 672 CYS A C 1
ATOM 5444 O O . CYS A 1 672 ? -16.520 -15.884 -8.129 1.00 95.44 672 CYS A O 1
ATOM 5446 N N . VAL A 1 673 ? -16.358 -13.669 -8.478 1.00 95.56 673 VAL A N 1
ATOM 5447 C CA . VAL A 1 673 ? -15.676 -13.741 -9.792 1.00 95.56 673 VAL A CA 1
ATOM 5448 C C . VAL A 1 673 ? -14.428 -14.637 -9.793 1.00 95.56 673 VAL A C 1
ATOM 5450 O O . VAL A 1 673 ? -14.079 -15.238 -10.802 1.00 95.56 673 VAL A O 1
ATOM 5453 N N . TRP A 1 674 ? -13.766 -14.780 -8.643 1.00 96.94 674 TRP A N 1
ATOM 5454 C CA . TRP A 1 674 ? -12.551 -15.582 -8.502 1.00 96.94 674 TRP A CA 1
ATOM 5455 C C . TRP A 1 674 ? -12.791 -17.099 -8.504 1.00 96.94 674 TRP A C 1
ATOM 5457 O O . TRP A 1 674 ? -11.814 -17.839 -8.511 1.00 96.94 674 TRP A O 1
ATOM 5467 N N . TYR A 1 675 ? -14.040 -17.588 -8.551 1.00 95.94 675 TYR A N 1
ATOM 5468 C CA . TYR A 1 675 ? -14.313 -19.015 -8.793 1.00 95.94 675 TYR A CA 1
ATOM 5469 C C . TYR A 1 675 ? -13.886 -19.494 -10.190 1.00 95.94 675 TYR A C 1
ATOM 5471 O O . TYR A 1 675 ? -13.646 -20.687 -10.360 1.00 95.94 675 TYR A O 1
ATOM 5479 N N . ASP A 1 676 ? -13.702 -18.583 -11.153 1.00 96.19 676 ASP A N 1
ATOM 5480 C CA . ASP A 1 676 ? -13.083 -18.903 -12.446 1.00 96.19 676 ASP A CA 1
ATOM 5481 C C . ASP A 1 676 ? -11.567 -19.198 -12.312 1.00 96.19 676 ASP A C 1
ATOM 5483 O O . ASP A 1 676 ? -10.940 -19.664 -13.266 1.00 96.19 676 ASP A O 1
ATOM 5487 N N . VAL A 1 677 ? -10.952 -18.957 -11.141 1.00 96.94 677 VAL A N 1
ATOM 5488 C CA . VAL A 1 677 ? -9.585 -19.404 -10.822 1.00 96.94 677 VAL A CA 1
ATOM 5489 C C . VAL A 1 677 ? -9.619 -20.825 -10.255 1.00 96.94 677 VAL A C 1
ATOM 5491 O O . VAL A 1 677 ? -10.284 -21.114 -9.258 1.00 96.94 677 VAL A O 1
ATOM 5494 N N . LEU A 1 678 ? -8.843 -21.720 -10.864 1.00 93.88 678 LEU A N 1
ATOM 5495 C CA . LEU A 1 678 ? -8.808 -23.145 -10.535 1.00 93.88 678 LEU A CA 1
ATOM 5496 C C . LEU A 1 678 ? -8.449 -23.404 -9.058 1.00 93.88 678 LEU A C 1
ATOM 5498 O O . LEU A 1 678 ? -7.452 -22.893 -8.536 1.00 93.88 678 LEU A O 1
ATOM 5502 N N . SER A 1 679 ? -9.263 -24.238 -8.402 1.00 90.62 679 SER A N 1
ATOM 5503 C CA . SER A 1 679 ? -9.247 -24.548 -6.959 1.00 90.62 679 SER A CA 1
ATOM 5504 C C . SER A 1 679 ? -9.246 -23.317 -6.034 1.00 90.62 679 SER A C 1
ATOM 5506 O O . SER A 1 679 ? -8.608 -23.336 -4.974 1.00 90.62 679 SER A O 1
ATOM 5508 N N . PHE A 1 680 ? -9.939 -22.237 -6.410 1.00 94.44 680 PHE A N 1
ATOM 5509 C CA . PHE A 1 680 ? -10.189 -21.103 -5.518 1.00 94.44 680 PHE A CA 1
ATOM 5510 C C . PHE A 1 680 ? -11.302 -21.388 -4.492 1.00 94.44 680 PHE A C 1
ATOM 5512 O O . PHE A 1 680 ? -12.294 -22.050 -4.789 1.00 94.44 680 PHE A O 1
ATOM 5519 N N . SER A 1 681 ? -11.157 -20.851 -3.277 1.00 93.06 681 SER A N 1
ATOM 5520 C CA . SER A 1 681 ? -12.173 -20.893 -2.214 1.00 93.06 681 SER A CA 1
ATOM 5521 C C . SER A 1 681 ? -12.316 -19.517 -1.566 1.00 93.06 681 SER A C 1
ATOM 5523 O O . SER A 1 681 ? -11.396 -19.039 -0.901 1.00 93.06 681 SER A O 1
ATOM 5525 N N . VAL A 1 682 ? -13.481 -18.877 -1.725 1.00 94.06 682 VAL A N 1
ATOM 5526 C CA . VAL A 1 682 ? -13.719 -17.506 -1.228 1.00 94.06 682 VAL A CA 1
ATOM 5527 C C . VAL A 1 682 ? -13.630 -17.391 0.300 1.00 94.06 682 VAL A C 1
ATOM 5529 O O . VAL A 1 682 ? -13.327 -16.322 0.819 1.00 94.06 682 VAL A O 1
ATOM 5532 N N . LEU A 1 683 ? -13.859 -18.494 1.019 1.00 92.25 683 LEU A N 1
ATOM 5533 C CA . LEU A 1 683 ? -13.823 -18.537 2.483 1.00 92.25 683 LEU A CA 1
ATOM 5534 C C . LEU A 1 683 ? -12.419 -18.857 3.027 1.00 92.25 683 LEU A C 1
ATOM 5536 O O . LEU A 1 683 ? -12.043 -18.328 4.067 1.00 92.25 683 LEU A O 1
ATOM 5540 N N . ASP A 1 684 ? -11.624 -19.665 2.311 1.00 90.75 684 ASP A N 1
ATOM 5541 C CA . ASP A 1 684 ? -10.244 -20.003 2.708 1.00 90.75 684 ASP A CA 1
ATOM 5542 C C . ASP A 1 684 ? -9.210 -18.944 2.258 1.00 90.75 684 ASP A C 1
ATOM 5544 O O . ASP A 1 684 ? -8.108 -18.883 2.806 1.00 90.75 684 ASP A O 1
ATOM 5548 N N . GLN A 1 685 ? -9.517 -18.160 1.213 1.00 93.62 685 GLN A N 1
ATOM 5549 C CA . GLN A 1 685 ? -8.519 -17.396 0.445 1.00 93.62 685 GLN A CA 1
ATOM 5550 C C . GLN A 1 685 ? -8.775 -15.889 0.325 1.00 93.62 685 GLN A C 1
ATOM 5552 O O . GLN A 1 685 ? -8.106 -15.222 -0.468 1.00 93.62 685 GLN A O 1
ATOM 5557 N N . VAL A 1 686 ? -9.692 -15.324 1.109 1.00 94.00 686 VAL A N 1
ATOM 5558 C CA . VAL A 1 686 ? -9.914 -13.871 1.167 1.00 94.00 686 VAL A CA 1
ATOM 5559 C C . VAL A 1 686 ? -9.514 -13.355 2.549 1.00 94.00 686 VAL A C 1
ATOM 5561 O O . VAL A 1 686 ? -10.270 -13.446 3.516 1.00 94.00 686 VAL A O 1
ATOM 5564 N N . GLY A 1 687 ? -8.291 -12.832 2.635 1.00 90.38 687 GLY A N 1
ATOM 5565 C CA . GLY A 1 687 ? -7.654 -12.397 3.876 1.00 90.38 687 GLY A CA 1
ATOM 5566 C C . GLY A 1 687 ? -8.252 -11.125 4.484 1.00 90.38 687 GLY A C 1
ATOM 5567 O O . GLY A 1 687 ? -9.204 -10.534 3.969 1.00 90.38 687 GLY A O 1
ATOM 5568 N N . VAL A 1 688 ? -7.664 -10.695 5.600 1.00 89.38 688 VAL A N 1
ATOM 5569 C CA . VAL A 1 688 ? -7.957 -9.425 6.285 1.00 89.38 688 VAL A CA 1
ATOM 5570 C C . VAL A 1 688 ? -6.741 -8.514 6.148 1.00 89.38 688 VAL A C 1
ATOM 5572 O O . VAL A 1 688 ? -5.606 -8.976 6.277 1.00 89.38 688 VAL A O 1
ATOM 5575 N N . ASP A 1 689 ? -6.962 -7.227 5.890 1.00 89.31 689 ASP A N 1
ATOM 5576 C CA . ASP A 1 689 ? -5.886 -6.244 5.799 1.00 89.31 689 ASP A CA 1
ATOM 5577 C C . ASP A 1 689 ? -5.616 -5.617 7.176 1.00 89.31 689 ASP A C 1
ATOM 5579 O O . ASP A 1 689 ? -6.379 -4.788 7.679 1.00 89.31 689 ASP A O 1
ATOM 5583 N N . ILE A 1 690 ? -4.489 -6.003 7.781 1.00 88.12 690 ILE A N 1
ATOM 5584 C CA . ILE A 1 690 ? -4.037 -5.485 9.077 1.00 88.12 690 ILE A CA 1
ATOM 5585 C C . ILE A 1 690 ? -3.847 -3.959 9.070 1.00 88.12 690 ILE A C 1
ATOM 5587 O O . ILE A 1 690 ? -4.150 -3.308 10.071 1.00 88.12 690 ILE A O 1
ATOM 5591 N N . MET A 1 691 ? -3.402 -3.360 7.960 1.00 84.81 691 MET A N 1
ATOM 5592 C CA . MET A 1 691 ? -3.227 -1.912 7.852 1.00 84.81 691 MET A CA 1
ATOM 5593 C C . MET A 1 691 ? -4.583 -1.215 7.911 1.00 84.81 691 MET A C 1
ATOM 5595 O O . MET A 1 691 ? -4.771 -0.313 8.727 1.00 84.81 691 MET A O 1
ATOM 5599 N N . HIS A 1 692 ? -5.544 -1.654 7.100 1.00 84.19 692 HIS A N 1
ATOM 5600 C CA . HIS A 1 692 ? -6.857 -1.021 7.059 1.00 84.19 692 HIS A CA 1
ATOM 5601 C C . HIS A 1 692 ? -7.698 -1.295 8.314 1.00 84.19 692 HIS A C 1
ATOM 5603 O O . HIS A 1 692 ? -8.366 -0.378 8.806 1.00 84.19 692 HIS A O 1
ATOM 5609 N N . ASP A 1 693 ? -7.717 -2.524 8.831 1.00 88.12 693 ASP A N 1
ATOM 5610 C CA . ASP A 1 693 ? -8.667 -2.931 9.875 1.00 88.12 693 ASP A CA 1
ATOM 5611 C C . ASP A 1 693 ? -8.125 -2.806 11.300 1.00 88.12 693 ASP A C 1
ATOM 5613 O O . ASP A 1 693 ? -8.845 -2.332 12.184 1.00 88.12 693 ASP A O 1
ATOM 5617 N N . LEU A 1 694 ? -6.839 -3.093 11.519 1.00 88.56 694 LEU A N 1
ATOM 5618 C CA . LEU A 1 694 ? -6.200 -2.890 12.818 1.00 88.56 694 LEU A CA 1
ATOM 5619 C C . LEU A 1 694 ? -5.593 -1.482 12.914 1.00 88.56 694 LEU A C 1
ATOM 5621 O O . LEU A 1 694 ? -6.054 -0.686 13.733 1.00 88.56 694 LEU A O 1
ATOM 5625 N N . LEU A 1 695 ? -4.626 -1.124 12.059 1.00 84.44 695 LEU A N 1
ATOM 5626 C CA . LEU A 1 695 ? -3.851 0.121 12.219 1.00 84.44 695 LEU A CA 1
ATOM 5627 C C . LEU A 1 695 ? -4.702 1.385 11.968 1.00 84.44 695 LEU A C 1
ATOM 5629 O O . LEU A 1 695 ? -4.756 2.284 12.812 1.00 84.44 695 LEU A O 1
ATOM 5633 N N . GLU A 1 696 ? -5.423 1.436 10.843 1.00 81.38 696 GLU A N 1
ATOM 5634 C CA . GLU A 1 696 ? -6.374 2.504 10.492 1.00 81.38 696 GLU A CA 1
ATOM 5635 C C . GLU A 1 696 ? -7.801 2.273 11.026 1.00 81.38 696 GLU A C 1
ATOM 5637 O O . GLU A 1 696 ? -8.686 3.119 10.842 1.00 81.38 696 GLU A O 1
ATOM 5642 N N . GLY A 1 697 ? -8.047 1.150 11.700 1.00 87.44 697 GLY A N 1
ATOM 5643 C CA . GLY A 1 697 ? -9.330 0.806 12.306 1.00 87.44 697 GLY A CA 1
ATOM 5644 C C . GLY A 1 697 ? -9.258 0.811 13.827 1.00 87.44 697 GLY A C 1
ATOM 5645 O O . GLY A 1 697 ? -9.354 1.877 14.440 1.00 87.44 697 GLY A O 1
ATOM 5646 N N . VAL A 1 698 ? -9.130 -0.369 14.433 1.00 90.31 698 VAL A N 1
ATOM 5647 C CA . VAL A 1 698 ? -9.179 -0.571 15.893 1.00 90.31 698 VAL A CA 1
ATOM 5648 C C . VAL A 1 698 ? -8.161 0.299 16.635 1.00 90.31 698 VAL A C 1
ATOM 5650 O O . VAL A 1 698 ? -8.562 1.091 17.486 1.00 90.31 698 VAL A O 1
ATOM 5653 N N . CYS A 1 699 ? -6.875 0.272 16.264 1.00 88.00 699 CYS A N 1
ATOM 5654 C CA . CYS A 1 699 ? -5.833 1.061 16.934 1.00 88.00 699 CYS A CA 1
ATOM 5655 C C . CYS A 1 699 ? -6.153 2.558 16.932 1.00 88.00 699 CYS A C 1
ATOM 5657 O O . CYS A 1 699 ? -6.021 3.241 17.946 1.00 88.00 699 CYS A O 1
ATOM 5659 N N . LYS A 1 700 ? -6.627 3.076 15.798 1.00 83.75 700 LYS A N 1
ATOM 5660 C CA . LYS A 1 700 ? -7.085 4.461 15.655 1.00 83.75 700 LYS A CA 1
ATOM 5661 C C . LYS A 1 700 ? -8.278 4.772 16.561 1.00 83.75 700 LYS A C 1
ATOM 5663 O O . LYS A 1 700 ? -8.358 5.889 17.076 1.00 83.75 700 LYS A O 1
ATOM 5668 N N . TYR A 1 701 ? -9.228 3.853 16.724 1.00 88.06 701 TYR A N 1
ATOM 5669 C CA . TYR A 1 701 ? -10.417 4.059 17.556 1.00 88.06 701 TYR A CA 1
ATOM 5670 C C . TYR A 1 701 ? -10.062 4.065 19.046 1.00 88.06 701 TYR A C 1
ATOM 5672 O O . TYR A 1 701 ? -10.456 4.995 19.753 1.00 88.06 701 TYR A O 1
ATOM 5680 N N . ASP A 1 702 ? -9.242 3.110 19.472 1.00 89.62 702 ASP A N 1
ATOM 5681 C CA . ASP A 1 702 ? -8.727 2.969 20.831 1.00 89.62 702 ASP A CA 1
ATOM 5682 C C . ASP A 1 702 ? -7.838 4.145 21.234 1.00 89.62 702 ASP A C 1
ATOM 5684 O O . ASP A 1 702 ? -8.114 4.805 22.233 1.00 89.62 702 ASP A O 1
ATOM 5688 N N . LEU A 1 703 ? -6.830 4.493 20.427 1.00 85.56 703 LEU A N 1
ATOM 5689 C CA . LEU A 1 703 ? -5.965 5.649 20.691 1.00 85.56 703 LEU A CA 1
ATOM 5690 C C . LEU A 1 703 ? -6.761 6.962 20.711 1.00 85.56 703 LEU A C 1
ATOM 5692 O O . LEU A 1 703 ? -6.478 7.835 21.529 1.00 85.56 703 LEU A O 1
ATOM 5696 N N . SER A 1 704 ? -7.796 7.105 19.872 1.00 84.81 704 SER A N 1
ATOM 5697 C CA . SER A 1 704 ? -8.684 8.277 19.935 1.00 84.81 704 SER A CA 1
ATOM 5698 C C . SER A 1 704 ? -9.479 8.329 21.244 1.00 84.81 704 SER A C 1
ATOM 5700 O O . SER A 1 704 ? -9.671 9.418 21.781 1.00 84.81 704 SER A O 1
ATOM 5702 N N . PHE A 1 705 ? -9.939 7.186 21.765 1.00 88.44 705 PHE A N 1
ATOM 5703 C CA . PHE A 1 705 ? -10.618 7.104 23.061 1.00 88.44 705 PHE A CA 1
ATOM 5704 C C . PHE A 1 705 ? -9.652 7.405 24.218 1.00 88.44 705 PHE A C 1
ATOM 5706 O O . PHE A 1 705 ? -9.896 8.343 24.973 1.00 88.44 705 PHE A O 1
ATOM 5713 N N . LEU A 1 706 ? -8.533 6.681 24.303 1.00 87.06 706 LEU A N 1
ATOM 5714 C CA . LEU A 1 706 ? -7.521 6.810 25.355 1.00 87.06 706 LEU A CA 1
ATOM 5715 C C . LEU A 1 706 ? -6.980 8.243 25.459 1.00 87.06 706 LEU A C 1
ATOM 5717 O O . LEU A 1 706 ? -6.952 8.820 26.544 1.00 87.06 706 LEU A O 1
ATOM 5721 N N . LEU A 1 707 ? -6.604 8.860 24.333 1.00 84.50 707 LEU A N 1
ATOM 5722 C CA . LEU A 1 707 ? -6.102 10.237 24.334 1.00 84.50 707 LEU A CA 1
ATOM 5723 C C . LEU A 1 707 ? -7.177 11.247 24.754 1.00 84.50 707 LEU A C 1
ATOM 5725 O O . LEU A 1 707 ? -6.864 12.193 25.473 1.00 84.50 707 LEU A O 1
ATOM 5729 N N . LEU A 1 708 ? -8.440 11.066 24.351 1.00 85.94 708 LEU A N 1
ATOM 5730 C CA . LEU A 1 708 ? -9.522 11.939 24.817 1.00 85.94 708 LEU A CA 1
ATOM 5731 C C . LEU A 1 708 ? -9.774 11.766 26.322 1.00 85.94 708 LEU A C 1
ATOM 5733 O O . LEU A 1 708 ? -9.883 12.776 27.012 1.00 85.94 708 LEU A O 1
ATOM 5737 N N . TYR A 1 709 ? -9.777 10.532 26.828 1.00 87.56 709 TYR A N 1
ATOM 5738 C CA . TYR A 1 709 ? -9.951 10.218 28.247 1.00 87.56 709 TYR A CA 1
ATOM 5739 C C . TYR A 1 709 ? -8.860 10.863 29.118 1.00 87.56 709 TYR A C 1
ATOM 5741 O O . TYR A 1 709 ? -9.156 11.651 30.020 1.00 87.56 709 TYR A O 1
ATOM 5749 N N . TYR A 1 710 ? -7.581 10.635 28.799 1.00 85.00 710 TYR A N 1
ATOM 5750 C CA . TYR A 1 710 ? -6.484 11.190 29.596 1.00 85.00 710 TYR A CA 1
ATOM 5751 C C . TYR A 1 710 ? -6.322 12.717 29.465 1.00 85.00 710 TYR A C 1
ATOM 5753 O O . TYR A 1 710 ? -5.864 13.346 30.418 1.00 85.00 710 TYR A O 1
ATOM 5761 N N . ILE A 1 711 ? -6.708 13.335 28.337 1.00 84.69 711 ILE A N 1
ATOM 5762 C CA . ILE A 1 711 ? -6.621 14.799 28.146 1.00 84.69 711 ILE A CA 1
ATOM 5763 C C . ILE A 1 711 ? -7.848 15.540 28.710 1.00 84.69 711 ILE A C 1
ATOM 5765 O O . ILE A 1 711 ? -7.704 16.653 29.215 1.00 84.69 711 ILE A O 1
ATOM 5769 N N . GLN A 1 712 ? -9.061 14.986 28.585 1.00 86.50 712 GLN A N 1
ATOM 5770 C CA . GLN A 1 712 ? -10.314 15.713 28.867 1.00 86.50 712 GLN A CA 1
ATOM 5771 C C . GLN A 1 712 ? -10.959 15.303 30.191 1.00 86.50 712 GLN A C 1
ATOM 5773 O O . GLN A 1 712 ? -11.448 16.184 30.905 1.00 86.50 712 GLN A O 1
ATOM 5778 N N . ASP A 1 713 ? -10.905 14.016 30.539 1.00 86.50 713 ASP A N 1
ATOM 5779 C CA . ASP A 1 713 ? -11.589 13.475 31.714 1.00 86.50 713 ASP A CA 1
ATOM 5780 C C . ASP A 1 713 ? -10.640 13.451 32.923 1.00 86.50 713 ASP A C 1
ATOM 5782 O O . ASP A 1 713 ? -10.880 14.171 33.895 1.00 86.50 713 ASP A O 1
ATOM 5786 N N . LEU A 1 714 ? -9.510 12.731 32.826 1.00 85.44 714 LEU A N 1
ATOM 5787 C CA . LEU A 1 714 ? -8.474 12.699 33.877 1.00 85.44 714 LEU A CA 1
ATOM 5788 C C . LEU A 1 714 ? -7.517 13.906 33.846 1.00 85.44 714 LEU A C 1
ATOM 5790 O O . LEU A 1 714 ? -6.955 14.269 34.875 1.00 85.44 714 LEU A O 1
ATOM 5794 N N . LYS A 1 715 ? -7.353 14.556 32.684 1.00 86.75 715 LYS A N 1
ATOM 5795 C CA . LYS A 1 715 ? -6.542 15.780 32.479 1.00 86.75 715 LYS A CA 1
ATOM 5796 C C . LYS A 1 715 ? -5.067 15.649 32.897 1.00 86.75 715 LYS A C 1
ATOM 5798 O O . LYS A 1 715 ? -4.449 16.635 33.296 1.00 86.75 715 LYS A O 1
ATOM 5803 N N . LEU A 1 716 ? -4.489 14.453 32.765 1.00 80.56 716 LEU A N 1
ATOM 5804 C CA . LEU A 1 716 ? -3.106 14.151 33.167 1.00 80.56 716 LEU A CA 1
ATOM 5805 C C . LEU A 1 716 ? -2.060 14.944 32.360 1.00 80.56 716 LEU A C 1
ATOM 5807 O O . LEU A 1 716 ? -0.954 15.191 32.835 1.00 80.56 716 LEU A O 1
ATOM 5811 N N . PHE A 1 717 ? -2.397 15.345 31.132 1.00 80.38 717 PHE A N 1
ATOM 5812 C CA . PHE A 1 717 ? -1.568 16.181 30.262 1.00 80.38 717 PHE A CA 1
ATOM 5813 C C . PHE A 1 717 ? -2.442 16.945 29.255 1.00 80.38 717 PHE A C 1
ATOM 5815 O O . PHE A 1 717 ? -3.596 16.591 29.010 1.00 80.38 717 PHE A O 1
ATOM 5822 N N . SER A 1 718 ? -1.894 17.997 28.641 1.00 80.94 718 SER A N 1
ATOM 5823 C CA . SER A 1 718 ? -2.581 18.747 27.584 1.00 80.94 718 SER A CA 1
ATOM 5824 C C . SER A 1 718 ? -2.227 18.221 26.189 1.00 80.94 718 SER A C 1
ATOM 5826 O O . SER A 1 718 ? -1.139 17.691 25.958 1.00 80.94 718 SER A O 1
ATOM 5828 N N . LEU A 1 719 ? -3.113 18.442 25.212 1.00 79.56 719 LEU A N 1
ATOM 5829 C CA . LEU A 1 719 ? -2.825 18.117 23.808 1.00 79.56 719 LEU A CA 1
ATOM 5830 C C . LEU A 1 719 ? -1.586 18.860 23.268 1.00 79.56 719 LEU A C 1
ATOM 5832 O O . LEU A 1 719 ? -0.902 18.345 22.389 1.00 79.56 719 LEU A O 1
ATOM 5836 N N . GLN A 1 720 ? -1.270 20.040 23.813 1.00 79.25 720 GLN A N 1
ATOM 5837 C CA . GLN A 1 720 ? -0.036 20.757 23.493 1.00 79.25 720 GLN A CA 1
ATOM 5838 C C . GLN A 1 720 ? 1.198 19.954 23.930 1.00 79.25 720 GLN A C 1
ATOM 5840 O O . GLN A 1 720 ? 2.058 19.703 23.095 1.00 79.25 720 GLN A O 1
ATOM 5845 N N . VAL A 1 721 ? 1.240 19.465 25.176 1.00 77.56 721 VAL A N 1
ATOM 5846 C CA . VAL A 1 721 ? 2.359 18.645 25.685 1.00 77.56 721 VAL A CA 1
ATOM 5847 C C . VAL A 1 721 ? 2.526 17.356 24.872 1.00 77.56 721 VAL A C 1
ATOM 5849 O O . VAL A 1 721 ? 3.651 16.928 24.617 1.00 77.56 721 VAL A O 1
ATOM 5852 N N . LEU A 1 722 ? 1.428 16.746 24.409 1.00 77.38 722 LEU A N 1
ATOM 5853 C CA . LEU A 1 722 ? 1.500 15.600 23.496 1.00 77.38 722 LEU A CA 1
ATOM 5854 C C . LEU A 1 722 ? 2.099 15.982 22.139 1.00 77.38 722 LEU A C 1
ATOM 5856 O O . LEU A 1 722 ? 2.988 15.288 21.656 1.00 77.38 722 LEU A O 1
ATOM 5860 N N . ASN A 1 723 ? 1.642 17.080 21.533 1.00 77.12 723 ASN A N 1
ATOM 5861 C CA . ASN A 1 723 ? 2.184 17.564 20.264 1.00 77.12 723 ASN A CA 1
ATOM 5862 C C . ASN A 1 723 ? 3.666 17.937 20.380 1.00 77.12 723 ASN A C 1
ATOM 5864 O O . ASN A 1 723 ? 4.438 17.589 19.498 1.00 77.12 723 ASN A O 1
ATOM 5868 N N . GLU A 1 724 ? 4.089 18.580 21.467 1.00 73.44 724 GLU A N 1
ATOM 5869 C CA . GLU A 1 724 ? 5.495 18.906 21.735 1.00 73.44 724 GLU A CA 1
ATOM 5870 C C . GLU A 1 724 ? 6.348 17.633 21.864 1.00 73.44 724 GLU A C 1
ATOM 5872 O O . GLU A 1 724 ? 7.392 17.525 21.221 1.00 73.44 724 GLU A O 1
ATOM 5877 N N . ARG A 1 725 ? 5.868 16.612 22.589 1.00 72.81 725 ARG A N 1
ATOM 5878 C CA . ARG A 1 725 ? 6.532 15.296 22.655 1.00 72.81 725 ARG A CA 1
ATOM 5879 C C . ARG A 1 725 ? 6.599 14.611 21.286 1.00 72.81 725 ARG A C 1
ATOM 5881 O O . ARG A 1 725 ? 7.665 14.138 20.910 1.00 72.81 725 ARG A O 1
ATOM 5888 N N . LEU A 1 726 ? 5.513 14.607 20.510 1.00 73.56 726 LEU A N 1
ATOM 5889 C CA . LEU A 1 726 ? 5.486 14.059 19.145 1.00 73.56 726 LEU A CA 1
ATOM 5890 C C . LEU A 1 726 ? 6.364 14.857 18.165 1.00 73.56 726 LEU A C 1
ATOM 5892 O O . LEU A 1 726 ? 6.891 14.287 17.210 1.00 73.56 726 LEU A O 1
ATOM 5896 N N . LEU A 1 727 ? 6.556 16.159 18.383 1.00 71.75 727 LEU A N 1
ATOM 5897 C CA . LEU A 1 727 ? 7.458 16.988 17.585 1.00 71.75 727 LEU A CA 1
ATOM 5898 C C . LEU A 1 727 ? 8.933 16.711 17.906 1.00 71.75 727 LEU A C 1
ATOM 5900 O O . LEU A 1 727 ? 9.744 16.761 16.981 1.00 71.75 727 LEU A O 1
ATOM 5904 N N . CYS A 1 728 ? 9.268 16.397 19.158 1.00 67.31 728 CYS A N 1
ATOM 5905 C CA . CYS A 1 728 ? 10.641 16.141 19.609 1.00 67.31 728 CYS A CA 1
ATOM 5906 C C . CYS A 1 728 ? 11.053 14.655 19.613 1.00 67.31 728 CYS A C 1
ATOM 5908 O O . CYS A 1 728 ? 12.229 14.362 19.815 1.00 67.31 728 CYS A O 1
ATOM 5910 N N . PHE A 1 729 ? 10.124 13.720 19.397 1.00 69.00 729 PHE A N 1
ATOM 5911 C CA . PHE A 1 729 ? 10.421 12.286 19.328 1.00 69.00 729 PHE A CA 1
ATOM 5912 C C . PHE A 1 729 ? 11.330 11.936 18.135 1.00 69.00 729 PHE A C 1
ATOM 5914 O O . PHE A 1 729 ? 11.134 12.450 17.029 1.00 69.00 729 PHE A O 1
ATOM 5921 N N . ASP A 1 730 ? 12.300 11.034 18.332 1.00 68.62 730 ASP A N 1
ATOM 5922 C CA . ASP A 1 730 ? 13.139 10.542 17.236 1.00 68.62 730 ASP A CA 1
ATOM 5923 C C . ASP A 1 730 ? 12.464 9.369 16.511 1.00 68.62 730 ASP A C 1
ATOM 5925 O O . ASP A 1 730 ? 12.462 8.227 16.964 1.00 68.62 730 ASP A O 1
ATOM 5929 N N . TYR A 1 731 ? 11.913 9.652 15.332 1.00 65.25 731 TYR A N 1
ATOM 5930 C CA . TYR A 1 731 ? 11.295 8.646 14.465 1.00 65.25 731 TYR A CA 1
ATOM 5931 C C . TYR A 1 731 ? 12.316 7.711 13.790 1.00 65.25 731 TYR A C 1
ATOM 5933 O O . TYR A 1 731 ? 11.907 6.735 13.156 1.00 65.25 731 TYR A O 1
ATOM 5941 N N . GLY A 1 732 ? 13.623 7.963 13.939 1.00 69.00 732 GLY A N 1
ATOM 5942 C CA . GLY A 1 732 ? 14.697 7.159 13.360 1.00 69.00 732 GLY A CA 1
ATOM 5943 C C . GLY A 1 732 ? 14.762 7.324 11.835 1.00 69.00 732 GLY A C 1
ATOM 5944 O O . GLY A 1 732 ? 14.893 8.464 11.376 1.00 69.00 732 GLY A O 1
ATOM 5945 N N . PRO A 1 733 ? 14.681 6.240 11.037 1.00 58.94 733 PRO A N 1
ATOM 5946 C CA . PRO A 1 733 ? 14.611 6.338 9.576 1.00 58.94 733 PRO A CA 1
ATOM 5947 C C . PRO A 1 733 ? 13.283 6.946 9.089 1.00 58.94 733 PRO A C 1
ATOM 5949 O O . PRO A 1 733 ? 13.256 7.620 8.063 1.00 58.94 733 PRO A O 1
ATOM 5952 N N . ASP A 1 734 ? 12.194 6.803 9.851 1.00 56.94 734 ASP A N 1
ATOM 5953 C CA . ASP A 1 734 ? 10.831 7.180 9.438 1.00 56.94 734 ASP A CA 1
ATOM 5954 C C . ASP A 1 734 ? 10.530 8.686 9.573 1.00 56.94 734 ASP A C 1
ATOM 5956 O O . ASP A 1 734 ? 9.379 9.096 9.722 1.00 56.94 734 ASP A O 1
ATOM 5960 N N . LYS A 1 735 ? 11.556 9.547 9.533 1.00 60.47 735 LYS A N 1
ATOM 5961 C CA . LYS A 1 735 ? 11.423 11.006 9.721 1.00 60.47 735 LYS A CA 1
ATOM 5962 C C . LYS A 1 735 ? 10.524 11.677 8.678 1.00 60.47 735 LYS A C 1
ATOM 5964 O O . LYS A 1 735 ? 9.838 12.640 9.013 1.00 60.47 735 LYS A O 1
ATOM 5969 N N . GLY A 1 736 ? 10.452 11.129 7.462 1.00 53.44 736 GLY A N 1
ATOM 5970 C CA . GLY A 1 736 ? 9.498 11.562 6.430 1.00 53.44 736 GLY A CA 1
ATOM 5971 C C . GLY A 1 736 ? 8.028 11.238 6.745 1.00 53.44 736 GLY A C 1
ATOM 5972 O O . GLY A 1 736 ? 7.135 11.886 6.207 1.00 53.44 736 GLY A O 1
ATOM 5973 N N . SER A 1 737 ? 7.773 10.291 7.653 1.00 56.66 737 SER A N 1
ATOM 5974 C CA . SER A 1 737 ? 6.438 9.806 8.045 1.00 56.66 737 SER A CA 1
ATOM 5975 C C . SER A 1 737 ? 5.968 10.363 9.397 1.00 56.66 737 SER A C 1
ATOM 5977 O O . SER A 1 737 ? 5.050 9.827 10.015 1.00 56.66 737 SER A O 1
ATOM 5979 N N . LYS A 1 738 ? 6.596 11.443 9.878 1.00 61.88 738 LYS A N 1
ATOM 5980 C CA . LYS A 1 738 ? 6.270 12.110 11.147 1.00 61.88 738 LYS A CA 1
ATOM 5981 C C . LYS A 1 738 ? 4.779 12.509 11.217 1.00 61.88 738 LYS A C 1
ATOM 5983 O O . LYS A 1 738 ? 4.257 13.067 10.246 1.00 61.88 738 LYS A O 1
ATOM 5988 N N . PRO A 1 739 ? 4.079 12.291 12.351 1.00 62.78 739 PRO A N 1
ATOM 5989 C CA . PRO A 1 739 ? 2.689 12.705 12.498 1.00 62.78 739 PRO A CA 1
ATOM 5990 C C . PRO A 1 739 ? 2.543 14.228 12.388 1.00 62.78 739 PRO A C 1
ATOM 5992 O O . PRO A 1 739 ? 3.340 14.998 12.927 1.00 62.78 739 PRO A O 1
ATOM 5995 N N . CYS A 1 740 ? 1.480 14.662 11.711 1.00 64.31 740 CYS A N 1
ATOM 5996 C CA . CYS A 1 740 ? 1.052 16.058 11.712 1.00 64.31 740 CYS A CA 1
ATOM 5997 C C . CYS A 1 740 ? 0.543 16.461 13.110 1.00 64.31 740 CYS A C 1
ATOM 5999 O O . CYS A 1 740 ? 0.118 15.604 13.886 1.00 64.31 740 CYS A O 1
ATOM 6001 N N . ILE A 1 741 ? 0.533 17.765 13.408 1.00 70.50 741 ILE A N 1
ATOM 6002 C CA . ILE A 1 741 ? 0.014 18.301 14.678 1.00 70.50 741 ILE A CA 1
ATOM 6003 C C . ILE A 1 741 ? -1.421 17.796 14.912 1.00 70.50 741 ILE A C 1
ATOM 6005 O O . ILE A 1 741 ? -2.296 17.897 14.047 1.00 70.50 741 ILE A O 1
ATOM 6009 N N . LEU A 1 742 ? -1.664 17.227 16.093 1.00 72.00 742 LEU A N 1
ATOM 6010 C CA . LEU A 1 742 ? -2.963 16.701 16.491 1.00 72.00 742 LEU A CA 1
ATOM 6011 C C . LEU A 1 742 ? -3.840 17.835 17.031 1.00 72.00 742 LEU A C 1
ATOM 6013 O O . LEU A 1 742 ? -3.423 18.607 17.893 1.00 72.00 742 LEU A O 1
ATOM 6017 N N . HIS A 1 743 ? -5.089 17.897 16.573 1.00 78.81 743 HIS A N 1
ATOM 6018 C CA . HIS A 1 743 ? -6.109 18.822 17.077 1.00 78.81 743 HIS A CA 1
ATOM 6019 C C . HIS A 1 743 ? -7.217 18.030 17.785 1.00 78.81 743 HIS A C 1
ATOM 6021 O O . HIS A 1 743 ? -7.495 16.886 17.420 1.00 78.81 743 HIS A O 1
ATOM 6027 N N . ILE A 1 744 ? -7.908 18.633 18.762 1.00 73.75 744 ILE A N 1
ATOM 6028 C CA . ILE A 1 744 ? -9.026 17.968 19.468 1.00 73.75 744 ILE A CA 1
ATOM 6029 C C . ILE A 1 744 ? -10.108 17.523 18.473 1.00 73.75 744 ILE A C 1
ATOM 6031 O O . ILE A 1 744 ? -10.679 16.442 18.615 1.00 73.75 744 ILE A O 1
ATOM 6035 N N . GLU A 1 745 ? -10.355 18.318 17.431 1.00 73.00 745 GLU A N 1
ATOM 6036 C CA . GLU A 1 745 ? -11.268 17.939 16.354 1.00 73.00 745 GLU A CA 1
ATOM 6037 C C . GLU A 1 745 ? -10.784 16.732 15.552 1.00 73.00 745 GLU A C 1
ATOM 6039 O O . GLU A 1 745 ? -11.612 15.918 15.166 1.00 73.00 745 GLU A O 1
ATOM 6044 N N . HIS A 1 746 ? -9.478 16.557 15.341 1.00 69.00 746 HIS A N 1
ATOM 6045 C CA . HIS A 1 746 ? -8.928 15.388 14.645 1.00 69.00 746 HIS A CA 1
ATOM 6046 C C . HIS A 1 746 ? -9.100 14.107 15.474 1.00 69.00 746 HIS A C 1
ATOM 6048 O O . HIS A 1 746 ? -9.454 13.067 14.920 1.00 69.00 746 HIS A O 1
ATOM 6054 N N . LEU A 1 747 ? -8.960 14.189 16.803 1.00 69.62 747 LEU A N 1
ATOM 6055 C CA . LEU A 1 747 ? -9.263 13.076 17.712 1.00 69.62 747 LEU A CA 1
ATOM 6056 C C . LEU A 1 747 ? -10.770 12.750 17.718 1.00 69.62 747 LEU A C 1
ATOM 6058 O O . LEU A 1 747 ? -11.160 11.596 17.556 1.00 69.62 747 LEU A O 1
ATOM 6062 N N . LYS A 1 748 ? -11.646 13.764 17.811 1.00 69.38 748 LYS A N 1
ATOM 6063 C CA . LYS A 1 748 ? -13.112 13.563 17.825 1.00 69.38 748 LYS A CA 1
ATOM 6064 C C . LYS A 1 748 ? -13.678 13.103 16.471 1.00 69.38 748 LYS A C 1
ATOM 6066 O O . LYS A 1 748 ? -14.548 12.232 16.447 1.00 69.38 748 LYS A O 1
ATOM 6071 N N . LYS A 1 749 ? -13.158 13.625 15.352 1.00 58.06 749 LYS A N 1
ATOM 6072 C CA . LYS A 1 749 ? -13.507 13.237 13.967 1.00 58.06 749 LYS A CA 1
ATOM 6073 C C . LYS A 1 749 ? -12.757 11.988 13.472 1.00 58.06 749 LYS A C 1
ATOM 6075 O O . LYS A 1 749 ? -13.064 11.507 12.388 1.00 58.06 749 LYS A O 1
ATOM 6080 N N . LYS A 1 750 ? -11.842 11.425 14.275 1.00 56.28 750 LYS A N 1
ATOM 6081 C CA . LYS A 1 750 ? -11.125 10.155 14.036 1.00 56.28 750 LYS A CA 1
ATOM 6082 C C . LYS A 1 750 ? -10.242 10.215 12.775 1.00 56.28 750 LYS A C 1
ATOM 6084 O O . LYS A 1 750 ? -10.527 9.589 11.754 1.00 56.28 750 LYS A O 1
ATOM 6089 N N . TYR A 1 751 ? -9.150 10.974 12.886 1.00 48.44 751 TYR A N 1
ATOM 6090 C CA . TYR A 1 751 ? -8.071 11.151 11.896 1.00 48.44 751 TY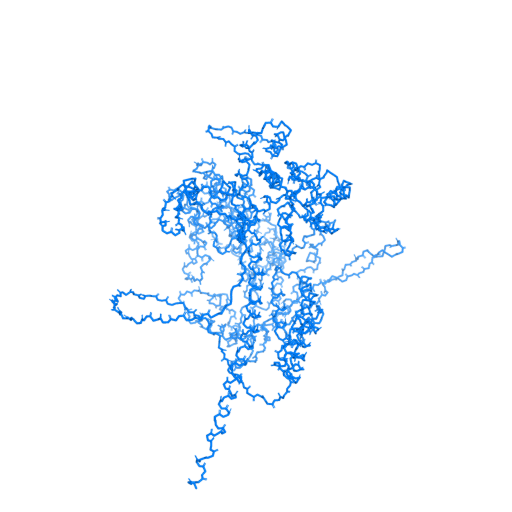R A CA 1
ATOM 6091 C C . TYR A 1 751 ? -7.464 9.823 11.389 1.00 48.44 751 TYR A C 1
ATOM 6093 O O . TYR A 1 751 ? -7.534 8.819 12.090 1.00 48.44 751 TYR A O 1
ATOM 6101 N N . SER A 1 752 ? -6.886 9.772 10.179 1.00 47.28 752 SER A N 1
ATOM 6102 C CA . SER A 1 752 ? -6.299 8.532 9.616 1.00 47.28 752 SER A CA 1
ATOM 6103 C C . SER A 1 752 ? -4.871 8.234 10.081 1.00 47.28 752 SER A C 1
ATOM 6105 O O . SER A 1 752 ? -4.603 7.103 10.464 1.00 47.28 752 SER A O 1
ATOM 6107 N N . LYS A 1 753 ? -3.978 9.233 10.139 1.00 50.41 753 LYS A N 1
ATOM 6108 C CA . LYS A 1 753 ? -2.530 9.054 10.413 1.00 50.41 753 LYS A CA 1
ATOM 6109 C C . LYS A 1 753 ? -2.159 8.653 11.861 1.00 50.41 753 LYS A C 1
ATOM 6111 O O . LYS A 1 753 ? -1.077 8.985 12.341 1.00 50.41 753 LYS A O 1
ATOM 6116 N N . THR A 1 754 ? -3.046 7.990 12.598 1.00 49.28 754 THR A N 1
ATOM 6117 C CA . THR A 1 754 ? -2.912 7.784 14.052 1.00 49.28 754 THR A CA 1
ATOM 6118 C C . THR A 1 754 ? -1.830 6.764 14.429 1.00 49.28 754 THR A C 1
ATOM 6120 O O . THR A 1 754 ? -1.256 6.878 15.508 1.00 49.28 754 THR A O 1
ATOM 6123 N N . PHE A 1 755 ? -1.466 5.830 13.540 1.00 48.03 755 PHE A N 1
ATOM 6124 C CA . PHE A 1 755 ? -0.407 4.844 13.822 1.00 48.03 755 PHE A CA 1
ATOM 6125 C C . PHE A 1 755 ? 1.024 5.425 13.808 1.00 48.03 755 PHE A C 1
ATOM 6127 O O . PHE A 1 755 ? 1.980 4.759 14.188 1.00 48.03 755 PHE A O 1
ATOM 6134 N N . CYS A 1 756 ? 1.192 6.698 13.434 1.00 47.03 756 CYS A N 1
ATOM 6135 C CA . CYS A 1 756 ? 2.481 7.393 13.526 1.00 47.03 756 CYS A CA 1
ATOM 6136 C C . CYS A 1 756 ? 2.880 7.760 14.976 1.00 47.03 756 CYS A C 1
ATOM 6138 O O . CYS A 1 756 ? 3.972 8.281 15.191 1.00 47.03 756 CYS A O 1
ATOM 6140 N N . ILE A 1 757 ? 2.037 7.484 15.979 1.00 51.12 757 ILE A N 1
ATOM 6141 C CA . ILE A 1 757 ? 2.424 7.520 17.398 1.00 51.12 757 ILE A CA 1
ATOM 6142 C C . ILE A 1 757 ? 3.175 6.216 17.718 1.00 51.12 757 ILE A C 1
ATOM 6144 O O . ILE A 1 757 ? 2.566 5.224 18.114 1.00 51.12 757 ILE A O 1
ATOM 6148 N N . LYS A 1 758 ? 4.503 6.204 17.525 1.00 50.25 758 LYS A N 1
ATOM 6149 C CA . LYS A 1 758 ? 5.354 5.062 17.912 1.00 50.25 758 LYS A CA 1
ATOM 6150 C C . LYS A 1 758 ? 5.226 4.779 19.420 1.00 50.25 758 LYS A C 1
ATOM 6152 O O . LYS A 1 758 ? 5.128 5.709 20.225 1.00 50.25 758 LYS A O 1
ATOM 6157 N N . ASN A 1 759 ? 5.222 3.490 19.781 1.00 49.00 759 ASN A N 1
ATOM 6158 C CA . ASN A 1 759 ? 4.761 2.977 21.084 1.00 49.00 759 ASN A CA 1
ATOM 6159 C C . ASN A 1 759 ? 5.418 3.649 22.312 1.00 49.00 759 ASN A C 1
ATOM 6161 O O . ASN A 1 759 ? 4.793 3.773 23.368 1.00 49.00 759 ASN A O 1
ATOM 6165 N N . ASP A 1 760 ? 6.671 4.087 22.179 1.00 48.03 760 ASP A N 1
ATOM 6166 C CA . ASP A 1 760 ? 7.517 4.571 23.278 1.00 48.03 760 ASP A CA 1
ATOM 6167 C C . ASP A 1 760 ? 7.044 5.908 23.873 1.00 48.03 760 ASP A C 1
ATOM 6169 O O . ASP A 1 760 ? 7.221 6.161 25.068 1.00 48.03 760 ASP A O 1
ATOM 6173 N N . VAL A 1 761 ? 6.368 6.744 23.068 1.00 49.66 761 VAL A N 1
ATOM 6174 C CA . VAL A 1 761 ? 5.778 8.025 23.514 1.00 49.66 761 VAL A CA 1
ATOM 6175 C C . VAL A 1 761 ? 4.719 7.804 24.599 1.00 49.66 761 VAL A C 1
ATOM 6177 O O . VAL A 1 761 ? 4.508 8.668 25.450 1.00 49.66 761 VAL A O 1
ATOM 6180 N N . ALA A 1 762 ? 4.058 6.645 24.579 1.00 49.31 762 ALA A N 1
ATOM 6181 C CA . ALA A 1 762 ? 2.953 6.320 25.470 1.00 49.31 762 ALA A CA 1
ATOM 6182 C C . ALA A 1 762 ? 3.411 5.580 26.747 1.00 49.31 762 ALA A C 1
ATOM 6184 O O . ALA A 1 762 ? 2.845 5.769 27.824 1.00 49.31 762 ALA A O 1
ATOM 6185 N N . TYR A 1 763 ? 4.481 4.782 26.650 1.00 47.78 763 TYR A N 1
ATOM 6186 C CA . TYR A 1 763 ? 4.945 3.867 27.707 1.00 47.78 763 TYR A CA 1
ATOM 6187 C C . TYR A 1 763 ? 5.494 4.556 28.977 1.00 47.78 763 TYR A C 1
ATOM 6189 O O . TYR A 1 763 ? 5.676 3.920 30.019 1.00 47.78 763 TYR A O 1
ATOM 6197 N N . THR A 1 764 ? 5.777 5.859 28.902 1.00 48.03 764 THR A N 1
ATOM 6198 C CA . THR A 1 764 ? 6.385 6.658 29.982 1.00 48.03 764 THR A CA 1
ATOM 6199 C C . THR A 1 764 ? 5.385 7.407 30.872 1.00 48.03 764 THR A C 1
ATOM 6201 O O . THR A 1 764 ? 5.829 8.133 31.757 1.00 48.03 764 THR A O 1
ATOM 6204 N N . ILE A 1 765 ? 4.066 7.275 30.659 1.00 55.34 765 ILE A N 1
ATOM 6205 C CA . ILE A 1 765 ? 3.082 8.201 31.263 1.00 55.34 765 ILE A CA 1
ATOM 6206 C C . ILE A 1 765 ? 2.024 7.531 32.171 1.00 55.34 765 ILE A C 1
ATOM 6208 O O . ILE A 1 765 ? 1.607 8.160 33.138 1.00 55.34 765 ILE A O 1
ATOM 6212 N N . PHE A 1 766 ? 1.593 6.285 31.915 1.00 62.56 766 PHE A N 1
ATOM 6213 C CA . PHE A 1 766 ? 0.333 5.747 32.490 1.00 62.56 766 PHE A CA 1
ATOM 6214 C C . PHE A 1 766 ? 0.440 4.384 33.208 1.00 62.56 766 PHE A C 1
ATOM 6216 O O . PHE A 1 766 ? -0.525 3.625 33.220 1.00 62.56 766 PHE A O 1
ATOM 6223 N N . ARG A 1 767 ? 1.599 4.027 33.782 1.00 56.81 767 ARG A N 1
ATOM 6224 C CA . ARG A 1 767 ? 1.843 2.656 34.294 1.00 56.81 767 ARG A CA 1
ATOM 6225 C C . ARG A 1 767 ? 0.860 2.165 35.367 1.00 56.81 767 ARG A C 1
ATOM 6227 O O . ARG A 1 767 ? 0.637 0.962 35.434 1.00 56.81 767 ARG A O 1
ATOM 6234 N N . ASP A 1 768 ? 0.277 3.071 36.147 1.00 64.12 768 ASP A N 1
ATOM 6235 C CA . ASP A 1 768 ? -0.577 2.742 37.297 1.00 64.12 768 ASP A CA 1
ATOM 6236 C C . ASP A 1 768 ? -2.086 2.949 37.020 1.00 64.12 768 ASP A C 1
ATOM 6238 O O . ASP A 1 768 ? -2.913 2.844 37.924 1.00 64.12 768 ASP A O 1
ATOM 6242 N N . GLU A 1 769 ? -2.470 3.260 35.774 1.00 78.44 769 GLU A N 1
ATOM 6243 C CA . GLU A 1 769 ? -3.849 3.611 35.404 1.00 78.44 769 GLU A CA 1
ATOM 6244 C C . GLU A 1 769 ? -4.673 2.415 34.908 1.00 78.44 769 GLU A C 1
ATOM 6246 O O . GLU A 1 769 ? -4.313 1.745 33.945 1.00 78.44 769 GLU A O 1
ATOM 6251 N N . THR A 1 770 ? -5.851 2.183 35.497 1.00 81.62 770 THR A N 1
ATOM 6252 C CA . THR A 1 770 ? -6.666 0.977 35.210 1.00 81.62 770 THR A CA 1
ATOM 6253 C C . THR A 1 770 ? -7.175 0.880 33.768 1.00 81.62 770 THR A C 1
ATOM 6255 O O . THR A 1 770 ? -7.386 -0.220 33.260 1.00 81.62 770 THR A O 1
ATOM 6258 N N . VAL A 1 771 ? -7.347 2.017 33.087 1.00 88.06 771 VAL A N 1
ATOM 6259 C CA . VAL A 1 771 ? -7.748 2.073 31.669 1.00 88.06 771 VAL A CA 1
ATOM 6260 C C . VAL A 1 771 ? -6.566 1.760 30.736 1.00 88.06 771 VAL A C 1
ATOM 6262 O O . VAL A 1 771 ? -6.772 1.432 29.568 1.00 88.06 771 VAL A O 1
ATOM 6265 N N . TRP A 1 772 ? -5.327 1.784 31.241 1.00 88.06 772 TRP A N 1
ATOM 6266 C CA . TRP A 1 772 ? -4.125 1.530 30.446 1.00 88.06 772 TRP A CA 1
ATOM 6267 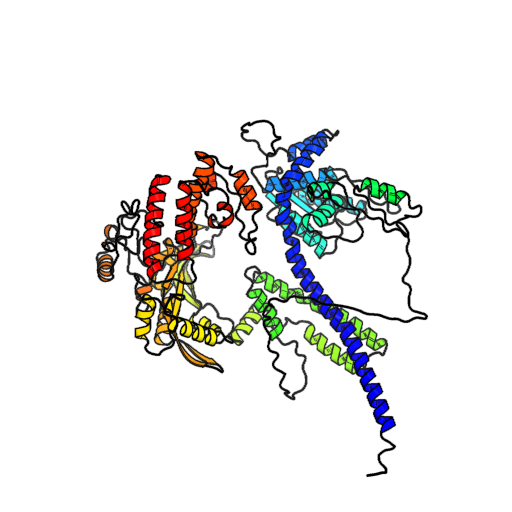C C . TRP A 1 772 ? -3.998 0.073 29.987 1.00 88.06 772 TRP A C 1
ATOM 6269 O O . TRP A 1 772 ? -3.429 -0.178 28.925 1.00 88.06 772 TRP A O 1
ATOM 6279 N N . GLU A 1 773 ? -4.609 -0.888 30.695 1.00 90.12 773 GLU A N 1
ATOM 6280 C CA . GLU A 1 773 ? -4.608 -2.292 30.257 1.00 90.12 773 GLU A CA 1
ATOM 6281 C C . GLU A 1 773 ? -5.293 -2.473 28.889 1.00 90.12 773 GLU A C 1
ATOM 6283 O O . GLU A 1 773 ? -4.900 -3.347 28.125 1.00 90.12 773 GLU A O 1
ATOM 6288 N N . LEU A 1 774 ? -6.226 -1.591 28.498 1.00 91.81 774 LEU A N 1
ATOM 6289 C CA . LEU A 1 774 ? -6.796 -1.590 27.143 1.00 91.81 774 LEU A CA 1
ATOM 6290 C C . LEU A 1 774 ? -5.714 -1.377 26.065 1.00 91.81 774 LEU A C 1
ATOM 6292 O O . LEU A 1 774 ? -5.703 -2.073 25.051 1.00 91.81 774 LEU A O 1
ATOM 6296 N N . TYR A 1 775 ? -4.772 -0.455 26.301 1.00 88.75 775 TYR A N 1
ATOM 6297 C CA . TYR A 1 775 ? -3.624 -0.245 25.414 1.00 88.75 775 TYR A CA 1
ATOM 6298 C C . TYR A 1 775 ? -2.639 -1.417 25.472 1.00 88.75 775 TYR A C 1
ATOM 6300 O O . TYR A 1 775 ? -2.088 -1.805 24.445 1.00 88.75 775 TYR A O 1
ATOM 6308 N N . ILE A 1 776 ? -2.428 -2.001 26.654 1.00 89.25 776 ILE A N 1
ATOM 6309 C CA . ILE A 1 776 ? -1.531 -3.150 26.830 1.00 89.25 776 ILE A CA 1
ATOM 6310 C C . ILE A 1 776 ? -2.074 -4.381 26.082 1.00 89.25 776 ILE A C 1
ATOM 6312 O O . ILE A 1 776 ? -1.310 -5.032 25.372 1.00 89.25 776 ILE A O 1
ATOM 6316 N N . LEU A 1 777 ? -3.378 -4.673 26.156 1.00 93.69 777 LEU A N 1
ATOM 6317 C CA . LEU A 1 777 ? -4.026 -5.734 25.373 1.00 93.69 777 LEU A CA 1
ATOM 6318 C C . LEU A 1 777 ? -3.967 -5.456 23.869 1.00 93.69 777 LEU A C 1
ATOM 6320 O O . LEU A 1 777 ? -3.529 -6.322 23.114 1.00 93.69 777 LEU A O 1
ATOM 6324 N N . LEU A 1 778 ? -4.292 -4.234 23.432 1.00 92.56 778 LEU A N 1
ATOM 6325 C CA . LEU A 1 778 ? -4.138 -3.820 22.033 1.00 92.56 778 LEU A CA 1
ATOM 6326 C C . LEU A 1 778 ? -2.696 -4.016 21.532 1.00 92.56 778 LEU A C 1
ATOM 6328 O O . LEU A 1 778 ? -2.481 -4.457 20.402 1.00 92.56 778 LEU A O 1
ATOM 6332 N N . ARG A 1 779 ? -1.698 -3.712 22.372 1.00 88.50 779 ARG A N 1
ATOM 6333 C CA . ARG A 1 779 ? -0.280 -3.903 22.052 1.00 88.50 779 ARG A CA 1
ATOM 6334 C C . ARG A 1 779 ? 0.090 -5.386 21.981 1.00 88.50 779 ARG A C 1
ATOM 6336 O O . ARG A 1 779 ? 0.689 -5.773 20.988 1.00 88.50 779 ARG A O 1
ATOM 6343 N N . LYS A 1 780 ? -0.348 -6.224 22.930 1.00 93.06 780 LYS A N 1
ATOM 6344 C CA . LYS A 1 780 ? -0.178 -7.694 22.884 1.00 93.06 780 LYS A CA 1
ATOM 6345 C C . LYS A 1 780 ? -0.781 -8.297 21.599 1.00 93.06 780 LYS A C 1
ATOM 6347 O O . LYS A 1 780 ? -0.150 -9.142 20.969 1.00 93.06 780 LYS A O 1
ATOM 6352 N N . ILE A 1 781 ? -1.960 -7.829 21.174 1.00 94.19 781 ILE A N 1
ATOM 6353 C CA . ILE A 1 781 ? -2.612 -8.224 19.909 1.00 94.19 781 ILE A CA 1
ATOM 6354 C C . ILE A 1 781 ? -1.765 -7.802 18.696 1.00 94.19 781 ILE A C 1
ATOM 6356 O O . ILE A 1 781 ? -1.517 -8.618 17.809 1.00 94.19 781 ILE A O 1
ATOM 6360 N N . LEU A 1 782 ? -1.274 -6.556 18.670 1.00 91.25 782 LEU A N 1
ATOM 6361 C CA . LEU A 1 782 ? -0.362 -6.066 17.626 1.00 91.25 782 LEU A CA 1
ATOM 6362 C C . LEU A 1 782 ? 0.945 -6.869 17.566 1.00 91.25 782 LEU A C 1
ATOM 6364 O O . LEU A 1 782 ? 1.386 -7.216 16.474 1.00 91.25 782 LEU A O 1
ATOM 6368 N N . ASP A 1 783 ? 1.569 -7.160 18.710 1.00 89.88 783 ASP A N 1
ATOM 6369 C CA . ASP A 1 783 ? 2.825 -7.917 18.796 1.00 89.88 783 ASP A CA 1
ATOM 6370 C C . ASP A 1 783 ? 2.673 -9.344 18.250 1.00 89.88 783 ASP A C 1
ATOM 6372 O O . ASP A 1 783 ? 3.548 -9.814 17.526 1.00 89.88 783 ASP A O 1
ATOM 6376 N N . LEU A 1 784 ? 1.541 -10.011 18.510 1.00 92.56 784 LEU A N 1
ATOM 6377 C CA . LEU A 1 784 ? 1.233 -11.308 17.900 1.00 92.56 784 LEU A CA 1
ATOM 6378 C C . LEU A 1 784 ? 0.988 -11.183 16.390 1.00 92.56 784 LEU A C 1
ATOM 6380 O O . LEU A 1 784 ? 1.637 -11.872 15.607 1.00 92.56 784 LEU A O 1
ATOM 6384 N N . LEU A 1 785 ? 0.091 -10.291 15.962 1.00 90.94 785 LEU A N 1
ATOM 6385 C CA . LEU A 1 785 ? -0.300 -10.161 14.551 1.00 90.94 785 LEU A CA 1
ATOM 6386 C C . LEU A 1 785 ? 0.808 -9.607 13.640 1.00 90.94 785 LEU A C 1
ATOM 6388 O O . LEU A 1 785 ? 0.735 -9.779 12.426 1.00 90.94 785 LEU A O 1
ATOM 6392 N N . THR A 1 786 ? 1.832 -8.962 14.205 1.00 89.56 786 THR A N 1
ATOM 6393 C CA . THR A 1 786 ? 3.025 -8.498 13.472 1.00 89.56 786 THR A CA 1
ATOM 6394 C C . THR A 1 786 ? 4.264 -9.373 13.704 1.00 89.56 786 THR A C 1
ATOM 6396 O O . THR A 1 786 ? 5.339 -9.052 13.194 1.00 89.56 786 THR A O 1
ATOM 6399 N N . SER A 1 787 ? 4.139 -10.491 14.432 1.00 91.06 787 SER A N 1
ATOM 6400 C CA . SER A 1 787 ? 5.268 -11.381 14.716 1.00 91.06 787 SER A CA 1
ATOM 6401 C C . SER A 1 787 ? 5.786 -12.082 13.448 1.00 91.06 787 SER A C 1
ATOM 6403 O O . SER A 1 787 ? 4.998 -12.691 12.721 1.00 91.06 787 SER A O 1
ATOM 6405 N N . PRO A 1 788 ? 7.113 -12.117 13.207 1.00 89.94 788 PRO A N 1
ATOM 6406 C CA . PRO A 1 788 ? 7.712 -12.906 12.127 1.00 89.94 788 PRO A CA 1
ATOM 6407 C C . PRO A 1 788 ? 7.720 -14.423 12.409 1.00 89.94 788 PRO A C 1
ATOM 6409 O O . PRO A 1 788 ? 8.180 -15.198 11.570 1.00 89.94 788 PRO A O 1
ATOM 6412 N N . LEU A 1 789 ? 7.272 -14.855 13.595 1.00 90.69 789 LEU A N 1
ATOM 6413 C CA . LEU A 1 789 ? 7.226 -16.258 14.003 1.00 90.69 789 LEU A CA 1
ATOM 6414 C C . LEU A 1 789 ? 6.031 -16.526 14.933 1.00 90.69 789 LEU A C 1
ATOM 6416 O O . LEU A 1 789 ? 5.893 -15.878 15.972 1.00 90.69 789 LEU A O 1
ATOM 6420 N N . LEU A 1 790 ? 5.190 -17.505 14.595 1.00 91.06 790 LEU A N 1
ATOM 6421 C CA . LEU A 1 790 ? 3.986 -17.856 15.357 1.00 91.06 790 LEU A CA 1
ATOM 6422 C C . LEU A 1 790 ? 3.950 -19.345 15.716 1.00 91.06 790 LEU A C 1
ATOM 6424 O O . LEU A 1 790 ? 3.970 -20.213 14.844 1.00 91.06 790 LEU A O 1
ATOM 6428 N N . GLN A 1 791 ? 3.861 -19.648 17.010 1.00 90.31 791 GLN A N 1
ATOM 6429 C CA . GLN A 1 791 ? 3.510 -20.989 17.490 1.00 90.31 791 GLN A CA 1
ATOM 6430 C C . GLN A 1 791 ? 2.015 -21.251 17.228 1.00 90.31 791 GLN A C 1
ATOM 6432 O O . GLN A 1 791 ?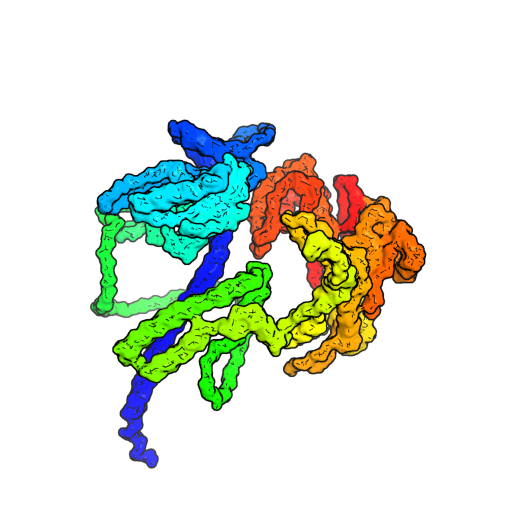 1.240 -20.313 17.038 1.00 90.31 791 GLN A O 1
ATOM 6437 N N . LYS A 1 792 ? 1.577 -22.515 17.189 1.00 81.62 792 LYS A N 1
ATOM 6438 C CA . LYS A 1 792 ? 0.168 -22.846 16.867 1.00 81.62 792 LYS A CA 1
ATOM 6439 C C . LYS A 1 792 ? -0.785 -22.358 17.960 1.00 81.62 792 LYS A C 1
ATOM 6441 O O . LYS A 1 792 ? -1.904 -21.927 17.702 1.00 81.62 792 LYS A O 1
ATOM 6446 N N . GLU A 1 793 ? -0.285 -22.386 19.183 1.00 88.00 793 GLU A N 1
ATOM 6447 C CA . GLU A 1 793 ? -0.928 -21.992 20.425 1.00 88.00 793 GLU A CA 1
ATOM 6448 C C . GLU A 1 793 ? -1.187 -20.472 20.467 1.00 88.00 793 GLU A C 1
ATOM 6450 O O . GLU A 1 793 ? -2.097 -20.016 21.163 1.00 88.00 793 GLU A O 1
ATOM 6455 N N . CYS A 1 794 ? -0.467 -19.680 19.656 1.00 91.62 794 CYS A N 1
ATOM 6456 C CA . CYS A 1 794 ? -0.696 -18.241 19.513 1.00 91.62 794 CYS A CA 1
ATOM 6457 C C . CYS A 1 794 ? -2.104 -17.909 18.993 1.00 91.62 794 CYS A C 1
ATOM 6459 O O . CYS A 1 794 ? -2.608 -16.838 19.313 1.00 91.62 794 CYS A O 1
ATOM 6461 N N . CYS A 1 795 ? -2.760 -18.803 18.241 1.00 87.62 795 CYS A N 1
ATOM 6462 C CA . CYS A 1 795 ? -4.142 -18.598 17.794 1.00 87.62 795 CYS A CA 1
ATOM 6463 C C . CYS A 1 795 ? -5.130 -18.567 18.973 1.00 87.62 795 CYS A C 1
ATOM 6465 O O . CYS A 1 795 ? -6.008 -17.708 19.013 1.00 87.62 795 CYS A O 1
ATOM 6467 N N . VAL A 1 796 ? -4.946 -19.449 19.963 1.00 91.31 796 VAL A N 1
ATOM 6468 C CA . VAL A 1 796 ? -5.779 -19.494 21.179 1.00 91.31 796 VAL A CA 1
ATOM 6469 C C . VAL A 1 796 ? -5.483 -18.286 22.070 1.00 91.31 796 VAL A C 1
ATOM 6471 O O . VAL A 1 796 ? -6.400 -17.623 22.543 1.00 91.31 796 VAL A O 1
ATOM 6474 N N . LEU A 1 797 ? -4.201 -17.938 22.240 1.00 94.50 797 LEU A N 1
ATOM 6475 C CA . LEU A 1 797 ? -3.802 -16.739 22.984 1.00 94.50 797 LEU A CA 1
ATOM 6476 C C . LEU A 1 797 ? -4.377 -15.455 22.360 1.00 94.50 797 LEU A C 1
ATOM 6478 O O . LEU A 1 797 ? -4.856 -14.585 23.084 1.00 94.50 797 LEU A O 1
ATOM 6482 N N . LEU A 1 798 ? -4.363 -15.347 21.027 1.00 93.88 798 LEU A N 1
ATOM 6483 C CA . LEU A 1 798 ? -4.956 -14.225 20.304 1.00 93.88 798 LEU A CA 1
ATOM 6484 C C . LEU A 1 798 ? -6.468 -14.136 20.554 1.00 93.88 798 LEU A C 1
ATOM 6486 O O . LEU A 1 798 ? -6.952 -13.045 20.833 1.00 93.88 798 LEU A O 1
ATOM 6490 N N . GLN A 1 799 ? -7.196 -15.258 20.518 1.00 93.56 799 GLN A N 1
ATOM 6491 C CA . GLN A 1 799 ? -8.638 -15.302 20.800 1.00 93.56 799 GLN A CA 1
ATOM 6492 C C . GLN A 1 799 ? -8.964 -14.792 22.217 1.00 93.56 799 GLN A C 1
ATOM 6494 O O . GLN A 1 799 ? -9.865 -13.968 22.378 1.00 93.56 799 GLN A O 1
ATOM 6499 N N . THR A 1 800 ? -8.196 -15.212 23.230 1.00 95.56 800 THR A N 1
ATOM 6500 C CA . THR A 1 800 ? -8.345 -14.723 24.613 1.00 95.56 800 THR A CA 1
ATOM 6501 C C . THR A 1 800 ? -8.066 -13.224 24.719 1.00 95.56 800 THR A C 1
ATOM 6503 O O . THR A 1 800 ? -8.903 -12.480 25.227 1.00 95.56 800 THR A O 1
ATOM 6506 N N . LEU A 1 801 ? -6.924 -12.761 24.194 1.00 96.56 801 LEU A N 1
ATOM 6507 C CA . LEU A 1 801 ? -6.534 -11.346 24.241 1.00 96.56 801 LEU A CA 1
ATOM 6508 C C . LEU A 1 801 ? -7.538 -10.445 23.515 1.00 96.56 801 LEU A C 1
ATOM 6510 O O . LEU A 1 801 ? -7.833 -9.354 23.996 1.00 96.56 801 LEU A O 1
ATOM 6514 N N . VAL A 1 802 ? -8.078 -10.908 22.383 1.00 95.94 802 VAL A N 1
ATOM 6515 C CA . VAL A 1 802 ? -9.167 -10.249 21.655 1.00 95.94 802 VAL A CA 1
ATOM 6516 C C . VAL A 1 802 ? -10.402 -10.133 22.548 1.00 95.94 802 VAL A C 1
ATOM 6518 O O . VAL A 1 802 ? -10.879 -9.015 22.735 1.00 95.94 802 VAL A O 1
ATOM 6521 N N . SER A 1 803 ? -10.879 -11.214 23.173 1.00 95.62 803 SER A N 1
ATOM 6522 C CA . SER A 1 803 ? -12.074 -11.139 24.030 1.00 95.62 803 SER A CA 1
ATOM 6523 C C . SER A 1 803 ? -11.892 -10.184 25.213 1.00 95.62 803 SER A C 1
ATOM 6525 O O . SER A 1 803 ? -12.735 -9.312 25.427 1.00 95.62 803 SER A O 1
ATOM 6527 N N . GLU A 1 804 ? -10.770 -10.282 25.933 1.00 96.38 804 GLU A N 1
ATOM 6528 C CA . GLU A 1 804 ? -10.442 -9.381 27.048 1.00 96.38 804 GLU A CA 1
ATOM 6529 C C . GLU A 1 804 ? -10.381 -7.910 26.596 1.00 96.38 804 GLU A C 1
ATOM 6531 O O . GLU A 1 804 ? -10.913 -7.019 27.263 1.00 96.38 804 GLU A O 1
ATOM 6536 N N . HIS A 1 805 ? -9.769 -7.648 25.437 1.00 96.56 805 HIS A N 1
ATOM 6537 C CA . HIS A 1 805 ? -9.646 -6.312 24.850 1.00 96.56 805 HIS A CA 1
ATOM 6538 C C . HIS A 1 805 ? -11.013 -5.700 24.524 1.00 96.56 805 HIS A C 1
ATOM 6540 O O . HIS A 1 805 ? -11.274 -4.547 24.878 1.00 96.56 805 HIS A O 1
ATOM 6546 N N . HIS A 1 806 ? -11.907 -6.481 23.919 1.00 96.25 806 HIS A N 1
ATOM 6547 C CA . HIS A 1 806 ? -13.240 -6.031 23.518 1.00 96.25 806 HIS A CA 1
ATOM 6548 C C . HIS A 1 806 ? -14.142 -5.768 24.731 1.00 96.25 806 HIS A C 1
ATOM 6550 O O . HIS A 1 806 ? -14.819 -4.732 24.782 1.00 96.25 806 HIS A O 1
ATOM 6556 N N . ASP A 1 807 ? -14.082 -6.635 25.747 1.00 95.81 807 ASP A N 1
ATOM 6557 C CA . ASP A 1 807 ? -14.775 -6.431 27.019 1.00 95.81 807 ASP A CA 1
ATOM 6558 C C . ASP A 1 807 ? -14.285 -5.163 27.730 1.00 95.81 807 ASP A C 1
ATOM 6560 O O . ASP A 1 807 ? -15.105 -4.342 28.157 1.00 95.81 807 ASP A O 1
ATOM 6564 N N . LEU A 1 808 ? -12.966 -4.935 27.818 1.00 95.38 808 LEU A N 1
ATOM 6565 C CA . LEU A 1 808 ? -12.425 -3.697 28.392 1.00 95.38 808 LEU A CA 1
ATOM 6566 C C . LEU A 1 808 ? -12.799 -2.459 27.561 1.00 95.38 808 LEU A C 1
ATOM 6568 O O . LEU A 1 808 ? -13.148 -1.429 28.146 1.00 95.38 808 LEU A O 1
ATOM 6572 N N . TYR A 1 809 ? -12.806 -2.545 26.226 1.00 95.31 809 TYR A N 1
ATOM 6573 C CA . TYR A 1 809 ? -13.202 -1.430 25.363 1.00 95.31 809 TYR A CA 1
ATOM 6574 C C . TYR A 1 809 ? -14.656 -1.011 25.620 1.00 95.31 809 TYR A C 1
ATOM 6576 O O . TYR A 1 809 ? -14.924 0.174 25.853 1.00 95.31 809 TYR A O 1
ATOM 6584 N N . ILE A 1 810 ? -15.599 -1.961 25.642 1.00 95.00 810 ILE A N 1
ATOM 6585 C CA . ILE A 1 810 ? -17.014 -1.692 25.958 1.00 95.00 810 ILE A CA 1
ATOM 6586 C C . ILE A 1 810 ? -17.146 -1.166 27.397 1.00 95.00 810 ILE A C 1
ATOM 6588 O O . ILE A 1 810 ? -17.819 -0.158 27.644 1.00 95.00 810 ILE A O 1
ATOM 6592 N N . LYS A 1 811 ? -16.479 -1.820 28.357 1.00 94.50 811 LYS A N 1
ATOM 6593 C CA . LYS A 1 811 ? -16.537 -1.498 29.790 1.00 94.50 811 LYS A CA 1
ATOM 6594 C C . LYS A 1 811 ? -16.059 -0.083 30.096 1.00 94.50 811 LYS A C 1
ATOM 6596 O O . LYS A 1 811 ? -16.721 0.592 30.890 1.00 94.50 811 LYS A O 1
ATOM 6601 N N . PHE A 1 812 ? -14.958 0.372 29.500 1.00 93.06 812 PHE A N 1
ATOM 6602 C CA . PHE A 1 812 ? -14.400 1.702 29.757 1.00 93.06 812 PHE A CA 1
ATOM 6603 C C . PHE A 1 812 ? -15.017 2.786 28.870 1.00 93.06 812 PHE A C 1
ATOM 6605 O O . PHE A 1 812 ? -15.472 3.800 29.394 1.00 93.06 812 PHE A O 1
ATOM 6612 N N . SER A 1 813 ? -15.096 2.579 27.551 1.00 90.88 813 SER A N 1
ATOM 6613 C CA . SER A 1 813 ? -15.554 3.629 26.625 1.00 90.88 813 SER A CA 1
ATOM 6614 C C . SER A 1 813 ? -17.070 3.843 26.616 1.00 90.88 813 SER A C 1
ATOM 6616 O O . SER A 1 813 ? -17.543 4.883 26.158 1.00 90.88 813 SER A O 1
ATOM 6618 N N . LYS A 1 814 ? -17.844 2.847 27.079 1.00 92.19 814 LYS A N 1
ATOM 6619 C CA . LYS A 1 814 ? -19.312 2.751 26.943 1.00 92.19 814 LYS A CA 1
ATOM 6620 C C . LYS A 1 814 ? -19.819 2.801 25.493 1.00 92.19 814 LYS A C 1
ATOM 6622 O O . LYS A 1 814 ? -21.028 2.873 25.263 1.00 92.19 814 LYS A O 1
ATOM 6627 N N . PHE A 1 815 ? -18.926 2.742 24.504 1.00 90.75 815 PHE A N 1
ATOM 6628 C CA . PHE A 1 815 ? -19.294 2.646 23.099 1.00 90.75 815 PHE A CA 1
ATOM 6629 C C . PHE A 1 815 ? -19.575 1.197 22.697 1.00 90.75 815 PHE A C 1
ATOM 6631 O O . PHE A 1 815 ? -19.148 0.240 23.336 1.00 90.75 815 PHE A O 1
ATOM 6638 N N . LYS A 1 816 ? -20.306 1.054 21.592 1.00 92.75 816 LYS A N 1
ATOM 6639 C CA . LYS A 1 816 ? -20.523 -0.227 20.918 1.00 92.75 816 LYS A CA 1
ATOM 6640 C C . LYS A 1 816 ? -19.368 -0.515 19.964 1.00 92.75 816 LYS A C 1
ATOM 6642 O O . LYS A 1 816 ? -18.810 0.421 19.380 1.00 92.75 816 LYS A O 1
ATOM 6647 N N . LEU A 1 817 ? -19.067 -1.796 19.775 1.00 93.19 817 LEU A N 1
ATOM 6648 C CA . LEU A 1 817 ? -18.073 -2.251 18.809 1.00 93.19 817 LEU A CA 1
ATOM 6649 C C . LEU A 1 817 ? -18.487 -1.864 17.380 1.00 93.19 817 LEU A C 1
ATOM 6651 O O . LEU A 1 817 ? -19.664 -1.632 17.077 1.00 93.19 817 LEU A O 1
ATOM 6655 N N . LYS A 1 818 ? -17.492 -1.763 16.501 1.00 90.25 818 LYS A N 1
ATOM 6656 C CA . LYS A 1 818 ? -17.650 -1.441 15.074 1.00 90.25 818 LYS A CA 1
ATOM 6657 C C . LYS A 1 818 ? -17.282 -2.649 14.197 1.00 90.25 818 LYS A C 1
ATOM 6659 O O . LYS A 1 818 ? -16.513 -3.476 14.669 1.00 90.25 818 LYS A O 1
ATOM 6664 N N . PRO A 1 819 ? -17.674 -2.679 12.907 1.00 89.25 819 PRO A N 1
ATOM 6665 C CA . PRO A 1 819 ? -17.338 -3.757 11.955 1.00 89.25 819 PRO A CA 1
ATOM 6666 C C . PRO A 1 819 ? -15.853 -3.878 11.526 1.00 89.25 819 PRO A C 1
ATOM 6668 O O . PRO A 1 819 ? -15.586 -4.196 10.375 1.00 89.25 819 PRO A O 1
ATOM 6671 N N . LYS A 1 820 ? -14.908 -3.499 12.394 1.00 90.38 820 LYS A N 1
ATOM 6672 C CA . LYS A 1 820 ? -13.458 -3.769 12.269 1.00 90.38 820 LYS A CA 1
ATOM 6673 C C . LYS A 1 820 ? -12.867 -4.381 13.556 1.00 90.38 820 LYS A C 1
ATOM 6675 O O . LYS A 1 820 ? -11.665 -4.587 13.634 1.00 90.38 820 LYS A O 1
ATOM 6680 N N . TYR A 1 821 ? -13.695 -4.531 14.594 1.00 91.88 821 TYR A N 1
ATOM 6681 C CA . TYR A 1 821 ? -13.374 -5.193 15.865 1.00 91.88 821 TYR A CA 1
ATOM 6682 C C . TYR A 1 821 ? -13.710 -6.690 15.742 1.00 91.88 821 TYR A C 1
ATOM 6684 O O . TYR A 1 821 ? -12.873 -7.544 16.009 1.00 91.88 821 TYR A O 1
ATOM 6692 N N . HIS A 1 822 ? -14.920 -6.962 15.239 1.00 90.81 822 HIS A N 1
ATOM 6693 C CA . HIS A 1 822 ? -15.255 -8.164 14.472 1.00 90.81 822 HIS A CA 1
ATOM 6694 C C . HIS A 1 822 ? -14.692 -8.035 13.050 1.00 90.81 822 HIS A C 1
ATOM 6696 O O . HIS A 1 822 ? -14.286 -9.073 12.491 1.00 90.81 822 HIS A O 1
#

Foldseek 3Di:
DPPPPPPVVVVVVVVVVVVVVVCVLCCCVCCVPVVVVVVVVVVVVVVVVVCVVLLCQLVLCLVVLLQVLLVVLVVLLVVDPDPVVSVVSVVLNDPDDDDDDDDDDDDDRDADPDVQLSSLSSLLSLLSNDAWDWADDDPPDDIDTDDSVLLSCLAENEDAAPVCVVVVVVVVQVVQVNVPHGNAWGWYWYHNDSVDTDWIWTDDPHDTDTDDGPSCRNSVSLCVCVVVVHDRRSSNNVVSVLCCCQRSVDDDPDDDDDDVSCSRRPPPDQADWDADDDPPGGDTDSDVVVVVVVVVVPPPPDPDDDDDDDDDDDYDDDDDDDDDDDDDDDDDDDDDDDDDPDDDDDDDDDDDDDDPPDLVVVLVVLVVLVPDPVRDPVNSLVVLVVLVVLQVVLVVVLVVVVVCVVVVVDDPVVSVVVNRNSVCSNRSCPQPNDPVSSQVVCVVVLNDFFWDKDFLDWDFDFDADPNDTDGDIDTDIDTHTQVLSVVQVQCQPPCRVVVVVVVVVVQVPDDQWHLDPCNDPLNVVVVVVPPPAAEDEDEAEDDPDDPQPPPDPPRPPRNPRCVPSHLQSVCVVVLVSQQCLAPPNHFDDDPVDGGGHGYHHRAYEYALLGLCRQAQFDSDPVAQARDPFFQHGPVCLLPDLFDDPVRGDDPVVVVVCQVVCPCRRSRGHHHRSNVSRPPDDSNRHYDYDCCVQQVQHVVLLLCLLVVCCCCPPVNQDHLVVLQVLLSPDDPDPCPVLRDDRDDNVCSVVRPRSNNNPPPVSPPPRDPPPPLCVLVVLSVVLVCLVPPSIGGPCSVVVNSVSSSVNSVSCCVPRVGTDDPSSD

pLDDT: mean 71.29, std 22.74, range [20.86, 98.06]

Radius of gyration: 36.61 Å; chains: 1; bounding box: 113×92×75 Å

Secondary structure (DSSP, 8-state):
--SSSSSSHHHHHHHHHHHHHHHHHHHHHHHHHHHHHHHHHHHHHHHHHHHHHHTTHHHHHHHHHHHHHHHHHHHHHHT---HHHHHHHHHHT----------SSS------S-HHHHHHHHHHHHHHHSPPPPPP--TTSPPP---HHHHHHTTEEEESSGGGHHHHHHHHHHHHHHHT-PPPPEEEEESSBTTB--EEEEEETTEEEEES-HHHHHHHHHHHHHHTTPPPPTTTHHHHHHHHHHTS----TT-PPPHHHHHHH-SS---------STT-----SSHHHHHHHHTTSTT-----------------------------------PPP-----PPPP-----------HHHHHHHHHHHHT-TTS-HHHHHHHHHTTHHHHHHHHHHHHHHHHHHHTTSS-HHHHHHHHHHHHHTT-TTGGGSSHHHHHHHHHHTT---PPEEEEEEEEEEEEEETTEEEEEEEEEEEEE--HHHHHHHHHTSTTHHHHHHHHHHHHHH--SSB-SGGGSHHHHHHGGGGTTS-EEEEEEEE-------TT-TTTTGGG-HHHHHHHHHHHHHHHHHHHHHHHT-EEEEETTEEEEEEEEEEEEEE-HHHHHHTTTB---TTSS---SSB---TTTGGG--S--GGGB--HHHHHHHHHH--HHHH-B-S--GGGGSTT--TTTSB---HIIIIIIIIHHHHHHHHHHIIIIIS-SS-HHHHHHHHHHS--GGGGGGPPPPP-HHHHHHT-SGGGGS-THHHHTT-TT-TTHHHHHHHHHHHHHHT-S-B-TTHHHHHHHHHHHHHHHHHHHH-PPP-TTT-

Sequence (822 aa):
HKCLSELADPIFFLTRTLIVFWHFTIIHVVSSLVTPIANYYCLAFKLIISISYILSNLVENFPLHKSKIFELGRIQSNNLKDKSLKSITDEYLTPGMSKLRIFNHFCLIIIPENDEASSLAAFLILSFLFSPIKTKRKRRKTAWKPSKIEMKDGFITHIKSHTELQDTVTRRKEKYAQLGTTLQPLIIIVGPNCNNISLYFVLVDDTYYVLNSILSSVNCCFKIIHALNIQYPVESLPIWSFIQKGFYKIFIKSVSLGHGHFTICHPDYDFFEYTCSENDCNRTFHLINSFKKHLATHKHYNPCSKVKSPSVASGDNCSTSVNNNCSSSTLNLCSNNGIETSYTPFEKDTRGNNCYIQEDYVCSFLSKLYSNPQVPRNVVQTIVDMSLIFDGINHTLRSSVSKFLLDSNISNECFDHFNSILEVVKDPFNDLNTEYKRFKYYTKLGTYILPQEYVIGEQLNENRQNNDFALIPVNCTQQFIPIRHVFYNFFKMKNVLSETLLYLNKCKLYNSALMNFTQGSVWRKKQKDHESQIVLPIFLFFDDYKVGNPLGSHSGIHKLDRQKCGNNIIFKPVIDELNFLRETGIDIDIDNFNGNIKFELGLIIGDNLGIHSISGFVESFSATHVCRMCKIEKKEMKKQCYADDNLLRNLEQYHLDVIEGNVSDSGVKEACVWYDVLSFSVLDQVGVDIMHDLLEGVCKYDLSFLLLYYIQDLKLFSLQVLNERLLCFDYGPDKGSKPCILHIEHLKKKYSKTFCIKNDVAYTIFRDETVWELYILLRKILDLLTSPLLQKECCVLLQTLVSEHHDLYIKFSKFKLKPKYH

InterPro domains:
  IPR013087 Zinc finger C2H2-type [PS00028] (276-300)
  IPR013087 Zinc finger C2H2-type [PS50157] (274-303)
  IPR013087 Zinc finger C2H2-type [SM00355] (274-298)